Protein AF-0000000085095520 (afdb_homodimer)

pLDDT: mean 92.32, std 13.05, range [23.5, 98.94]

Nearest PDB structures (foldseek):
  4had-assembly1_C  TM=9.066E-01  e=7.879E-26  Rhizobium etli CFN 42
  4had-assembly1_D  TM=8.915E-01  e=3.032E-25  Rhizobium etli CFN 42
  2o48-assembly1_X  TM=8.388E-01  e=2.560E-22  Macaca fascicularis
  5yaq-assembly1_D  TM=7.867E-01  e=6.933E-22  Paracoccus laeviglucosivorans
  3ezy-assembly1_B  TM=7.470E-01  e=1.613E-19  Thermotoga maritima

Organism: Talaromyces marneffei (strain ATCC 18224 / CBS 334.59 / QM 7333) (NCBI:txid441960)

Secondary structure (DSSP, 8-state):
-HHHHHHHHHHHHHHHHHHSPPPPPPTTPEEEEEES--TTHIIIIIHHHHT-TTEEEEEEE-SSHHHHHHHHHHHT-SEEESSHHHHHT-TT--EEEE-S-GGGHHHHHHHHHHTT-EEEEESS-SSSHHHHHHHHHHHHHHT--EEEE-GGGGSHHHHHHHHHHHTSTT--EEEEEEEEE-SSPPPTT-GGG-GGGT-SHHHHTTHHHHHHHHHTTT-EEEEEEEEEEEEETTEEEEEEEEEEEEEEE-TTT--EEEEEEEEETT--GGGGS----GGGSSEEEEEESSEEEEEET-S-TTTS-EEEEEETTT--EEEE--SS-HHHHTT-EETTEET--TT--HHHHHHHHHHHHHTT---S----HHHHHHHHHHHHHHHHHTT-PPPPPP---TT-/-HHHHHHHHHHHHHHHHHHSPPPPPPTTPEEEEEES--TTHIIIIIHHHHT-TTEEEEEEE-SSHHHHHHHHHHHT-SEEESSHHHHHT-TT--EEEE-S-GGGHHHHHHHHHHTT-EEEEESS-SSSHHHHHHHHHHHHHHT--EEEE-GGGGSHHHHHHHHHHHTSTT--EEEEEEEEE-SSPPPTT-GGG-GGGT-SHHHHTTHHHHHHHHHTTTPEEEEEEEEEEEEETTEEEEEEEEEEEEEEE-TTT--EEEEEEEEETT--GGGGSS---GGGSSEEEEEESSEEEEEET-S-TTTS-EEEEEETTT--EEEE--SS-HHHHTT-EEBTEET--TT--HHHHHHHHHHHHHTT---S----HHHHHHHHHHHHHHHHHTT-PPPPPP---TT-

Foldseek 3Di:
DAVVLLVVLLVLLVVCLVVDDFDAADPQAAEEEEEAPDPSCSRQPLSLQRNARRYAQAEYEDCQQVSRVVVCVVSVHNYYYNDLVVRLQPPRHAEYEYDDQQQCQLVSLLSNVVSVHAYEYEPPRHLFLVSLVVSQVSCVVSVHHYAYCLLLCLFQQVVQVLCVLPVCPQAAWAEKEWEAEDVQFDDPPDSLLDLQSSHAQCRVVVVRVVSVCSNLPQWAFDDWPAKAFDADPVGRLHGQKMWTWTWTARPVPGHIYIYIYITHRHDPPCPVPDDPPLQNATKMWIDHNFWIWIWRNSSKPLVPIWIWIQGPVVRDIDIDHDQWQHDQQQQPQWSCGGGHDSNDTSSSSVVRQSSCVRVVHDGSDGDRSVNSSVSSNVVQNSCVNNVHHRRDHDDPPPPD/DAVVLLVVLLVLLVVCLVVDDFDAADPQAAEEEEEAPDPSCSRQPLSLQRNARRYAQAEYEDCQQVSRVVVCVVSVHNYYYNDLVVRLQPPRHAEYEYDDQQQCQLVSLLSNVVSVHAYEYEPPRHLFLVSLVVSQVSCVVSVHHYAYCLLLCLFQQVVQVLCVLPVCPQADWAEKEWEAEDVQFDDPPDSLLDLQSSHAQCRVVVVRVVSVCSNLPQWAFDDWPAKAFDADPVGRLHGQKIWTWTWTARPVPGHIYIYIYITHRHDPPCPVPDDPPLQNATKMWIDHNFWIWIWRNSSKPLVPIWIWIQGPVPRDIDIDHDQWQHDQQQQPQWSCGGGHDSNDTSSSSVVRQNSCVRVVHDGSDGDRSVNSSVSSNVSQNSCVNNVHHRRDHDDPPPPD

Radius of gyration: 32.12 Å; Cα contacts (8 Å, |Δi|>4): 1841; chains: 2; bounding box: 50×101×70 Å

Solvent-accessible surface area (backbone atoms only — not comparable to full-atom values): 40069 Å² total; per-residue (Å²): 43,50,65,56,50,52,52,48,48,41,51,49,51,52,50,45,57,69,74,38,81,66,53,72,65,46,93,81,31,45,23,31,30,34,38,44,80,43,87,59,41,56,51,55,45,49,50,35,32,55,63,32,37,55,38,37,63,35,31,31,12,16,84,45,44,67,60,14,40,53,50,17,62,74,70,59,31,76,35,56,23,46,29,61,64,60,51,53,66,38,82,76,47,43,35,35,38,40,55,57,57,35,26,45,33,48,60,54,50,47,51,33,41,74,62,70,23,27,36,44,30,38,64,47,58,34,33,30,30,69,52,32,48,52,47,46,50,49,25,58,75,67,70,42,54,61,35,62,48,62,29,30,67,51,24,25,40,45,37,44,52,48,49,60,65,67,61,52,82,38,49,57,71,45,33,37,43,17,35,26,38,17,49,74,41,68,60,87,88,41,66,52,68,31,48,86,34,27,28,16,14,59,43,76,38,36,56,20,56,51,54,47,52,63,71,48,60,86,42,42,84,69,43,77,78,37,32,32,43,14,49,28,90,90,42,68,74,13,30,33,20,32,44,34,34,34,32,29,28,34,75,87,81,59,50,63,25,48,32,38,33,38,22,23,35,59,37,65,76,46,61,86,69,53,69,78,55,89,83,43,41,32,28,38,37,38,35,32,61,41,26,42,35,35,36,43,23,51,67,51,46,60,81,50,54,38,35,37,39,30,33,48,52,76,68,47,69,46,77,46,75,44,54,42,17,48,79,49,32,40,84,34,79,45,99,66,35,64,15,42,45,58,83,44,42,26,32,34,40,33,50,54,35,50,54,34,46,69,72,69,42,86,57,73,64,82,76,53,56,66,57,55,26,50,51,29,41,51,51,38,50,43,29,50,63,41,74,32,69,61,36,56,74,68,79,84,75,68,84,122,42,51,65,56,50,51,53,48,48,40,50,48,51,51,51,45,56,71,73,38,82,65,53,72,65,46,94,82,31,44,24,32,31,34,38,43,81,44,86,58,41,54,52,55,45,49,52,34,32,55,64,33,35,56,37,37,64,35,31,30,10,16,83,45,41,66,61,12,41,51,50,18,62,74,70,60,30,75,35,58,24,45,29,60,64,59,50,55,66,39,83,76,46,42,35,36,38,40,54,56,58,35,26,46,33,48,60,53,50,48,53,33,40,74,61,70,24,28,36,44,29,39,63,46,57,33,34,29,30,69,52,31,49,52,46,46,49,50,24,60,75,68,72,43,53,59,35,62,49,62,30,32,67,51,24,27,41,45,37,44,52,48,48,58,66,67,62,52,81,38,51,56,72,45,33,37,43,17,35,27,39,17,49,74,40,68,61,85,87,42,64,54,68,30,50,86,33,28,27,15,15,61,44,74,38,36,58,21,56,49,53,48,52,63,72,46,59,84,43,40,84,71,43,79,78,36,34,31,43,14,50,29,90,92,42,67,75,14,31,35,20,32,42,34,34,35,33,31,29,33,75,88,81,60,50,61,25,47,32,38,32,37,22,24,36,59,37,64,77,47,58,86,70,54,68,77,55,89,82,43,42,33,27,39,38,39,36,32,59,41,28,43,35,34,36,42,24,52,67,51,46,58,82,49,54,40,36,37,41,31,33,48,52,76,68,48,70,48,78,45,75,45,54,42,16,48,79,48,32,41,84,34,78,46,98,67,35,64,15,42,46,56,83,44,42,27,32,35,40,32,50,54,37,50,55,34,45,68,72,70,42,87,56,74,63,81,77,52,56,66,57,54,26,51,52,29,42,51,50,38,49,44,29,49,63,41,74,32,68,62,36,56,76,67,80,83,73,69,82,124

InterPro domains:
  IPR000683 Gfo/Idh/MocA-like oxidoreductase, N-terminal [PF01408] (35-147)
  IPR036291 NAD(P)-binding domain superfamily [SSF51735] (30-179)
  IPR050984 Gfo/Idh/MocA domain-containing protein [PTHR22604] (21-397)
  IPR055170 GFO/IDH/MocA-like oxidoreductase domain [PF22725] (162-263)

Structure (mmCIF, N/CA/C/O backbone):
data_AF-0000000085095520-model_v1
#
loop_
_entity.id
_entity.type
_entity.pdbx_description
1 polymer 'D-xylose 1-dehydrogenase (NADP(+), D-xylono-1,5-lactone-forming)'
#
loop_
_atom_site.group_PDB
_atom_site.id
_atom_site.type_symbol
_atom_site.label_atom_id
_atom_site.label_alt_id
_atom_site.label_comp_id
_atom_site.label_asym_id
_atom_site.label_entity_id
_atom_site.label_seq_id
_atom_site.pdbx_PDB_ins_code
_atom_site.Cartn_x
_atom_site.Cartn_y
_atom_site.Cartn_z
_atom_site.occupancy
_atom_site.B_iso_or_equiv
_atom_site.auth_seq_id
_atom_site.auth_comp_id
_atom_site.auth_asym_id
_atom_site.auth_atom_id
_atom_site.pdbx_PDB_model_num
ATOM 1 N N . MET A 1 1 ? -8.375 -8.875 -16.344 1 62.88 1 MET A N 1
ATOM 2 C CA . MET A 1 1 ? -7.109 -8.844 -17.062 1 62.88 1 MET A CA 1
ATOM 3 C C . MET A 1 1 ? -6.465 -10.227 -17.078 1 62.88 1 MET A C 1
ATOM 5 O O . MET A 1 1 ? -5.867 -10.625 -18.094 1 62.88 1 MET A O 1
ATOM 9 N N . ALA A 1 2 ? -6.754 -10.961 -16.094 1 61.41 2 ALA A N 1
ATOM 10 C CA . ALA A 1 2 ? -6.152 -12.289 -16.062 1 61.41 2 ALA A CA 1
ATOM 11 C C . ALA A 1 2 ? -6.66 -13.156 -17.203 1 61.41 2 ALA A C 1
ATOM 13 O O . ALA A 1 2 ? -5.887 -13.883 -17.844 1 61.41 2 ALA A O 1
ATOM 14 N N . LEU A 1 3 ? -7.883 -13.016 -17.531 1 60.69 3 LEU A N 1
ATOM 15 C CA . LEU A 1 3 ? -8.469 -13.812 -18.594 1 60.69 3 LEU A CA 1
ATOM 16 C C . LEU A 1 3 ? -7.918 -13.383 -19.953 1 60.69 3 LEU A C 1
ATOM 18 O O . LEU A 1 3 ? -7.684 -14.219 -20.828 1 60.69 3 LEU A O 1
ATOM 22 N N . VAL A 1 4 ? -7.68 -12.07 -20.016 1 63 4 VAL A N 1
ATOM 23 C CA . VAL A 1 4 ? -7.141 -11.516 -21.266 1 63 4 VAL A CA 1
ATOM 24 C C . VAL A 1 4 ? -5.711 -12.016 -21.469 1 63 4 VAL A C 1
ATOM 26 O O . VAL A 1 4 ? -5.336 -12.398 -22.578 1 63 4 VAL A O 1
ATOM 29 N N . LEU A 1 5 ? -5.027 -12.133 -20.422 1 66.44 5 LEU A N 1
ATOM 30 C CA . LEU A 1 5 ? -3.656 -12.633 -20.484 1 66.44 5 LEU A CA 1
ATOM 31 C C . LEU A 1 5 ? -3.625 -14.086 -20.922 1 66.44 5 LEU A C 1
ATOM 33 O O . LEU A 1 5 ? -2.768 -14.477 -21.719 1 66.44 5 LEU A O 1
ATOM 37 N N . GLN A 1 6 ? -4.504 -14.797 -20.453 1 64.56 6 GLN A N 1
ATOM 38 C CA . GLN A 1 6 ? -4.574 -16.203 -20.828 1 64.56 6 GLN A CA 1
ATOM 39 C C . GLN A 1 6 ? -4.863 -16.344 -22.328 1 64.56 6 GLN A C 1
ATOM 41 O O . GLN A 1 6 ? -4.238 -17.172 -23 1 64.56 6 GLN A O 1
ATOM 46 N N . ALA A 1 7 ? -5.758 -15.531 -22.766 1 64.5 7 ALA A N 1
ATOM 47 C CA . ALA A 1 7 ? -6.094 -15.562 -24.188 1 64.5 7 ALA A CA 1
ATOM 48 C C . ALA A 1 7 ? -4.891 -15.188 -25.047 1 64.5 7 ALA A C 1
ATOM 50 O O . ALA A 1 7 ? -4.637 -15.805 -26.078 1 64.5 7 ALA A O 1
ATOM 51 N N . TYR A 1 8 ? -4.172 -14.219 -24.578 1 68.38 8 TYR A N 1
ATOM 52 C CA . TYR A 1 8 ? -3.002 -13.773 -25.312 1 68.38 8 TYR A CA 1
ATOM 53 C C . TYR A 1 8 ? -1.916 -14.844 -25.312 1 68.38 8 TYR A C 1
ATOM 55 O O . TYR A 1 8 ? -1.221 -15.031 -26.312 1 68.38 8 TYR A O 1
ATOM 63 N N . THR A 1 9 ? -1.799 -15.523 -24.219 1 71.81 9 THR A N 1
ATOM 64 C CA . THR A 1 9 ? -0.834 -16.609 -24.156 1 71.81 9 THR A CA 1
ATOM 65 C C . THR A 1 9 ? -1.188 -17.703 -25.172 1 71.81 9 THR A C 1
ATOM 67 O O . THR A 1 9 ? -0.31 -18.234 -25.844 1 71.81 9 THR A O 1
ATOM 70 N N . LEU A 1 10 ? -2.451 -17.984 -25.203 1 67 10 LEU A N 1
ATOM 71 C CA . LEU A 1 10 ? -2.918 -18.969 -26.172 1 67 10 LEU A CA 1
ATOM 72 C C . LEU A 1 10 ? -2.564 -18.562 -27.594 1 67 10 LEU A C 1
ATOM 74 O O . LEU A 1 10 ? -2.043 -19.359 -28.375 1 67 10 LEU A O 1
ATOM 78 N N . ALA A 1 11 ? -2.799 -17.266 -27.828 1 66.62 11 ALA A N 1
ATOM 79 C CA . ALA A 1 11 ? -2.52 -16.75 -29.156 1 66.62 11 ALA A CA 1
ATOM 80 C C . ALA A 1 11 ? -1.022 -16.75 -29.453 1 66.62 11 ALA A C 1
ATOM 82 O O . ALA A 1 11 ? -0.598 -17.141 -30.531 1 66.62 11 ALA A O 1
ATOM 83 N N . GLN A 1 12 ? -0.272 -16.391 -28.547 1 67.62 12 GLN A N 1
ATOM 84 C CA . GLN A 1 12 ? 1.177 -16.344 -28.719 1 67.62 12 GLN A CA 1
ATOM 85 C C . GLN A 1 12 ? 1.753 -17.734 -28.969 1 67.62 12 GLN A C 1
ATOM 87 O O . GLN A 1 12 ? 2.588 -17.906 -29.859 1 67.62 12 GLN A O 1
ATOM 92 N N . GLN A 1 13 ? 1.289 -18.641 -28.188 1 70 13 GLN A N 1
ATOM 93 C CA . GLN A 1 13 ? 1.793 -20 -28.328 1 70 13 GLN A CA 1
ATOM 94 C C . GLN A 1 13 ? 1.375 -20.609 -29.672 1 70 13 GLN A C 1
ATOM 96 O O . GLN A 1 13 ? 2.143 -21.344 -30.297 1 70 13 GLN A O 1
ATOM 101 N N . TYR A 1 14 ? 0.166 -20.25 -30.031 1 63.31 14 TYR A N 1
ATOM 102 C CA . TYR A 1 14 ? -0.296 -20.703 -31.344 1 63.31 14 TYR A CA 1
ATOM 103 C C . TYR A 1 14 ? 0.583 -20.156 -32.438 1 63.31 14 TYR A C 1
ATOM 105 O O . TYR A 1 14 ? 1.048 -20.906 -33.312 1 63.31 14 TYR A O 1
ATOM 113 N N . ILE A 1 15 ? 0.856 -18.891 -32.312 1 65.81 15 ILE A N 1
ATOM 114 C CA . ILE A 1 15 ? 1.676 -18.234 -33.344 1 65.81 15 ILE A CA 1
ATOM 115 C C . ILE A 1 15 ? 3.086 -18.828 -33.312 1 65.81 15 ILE A C 1
ATOM 117 O O . ILE A 1 15 ? 3.662 -19.109 -34.375 1 65.81 15 ILE A O 1
ATOM 121 N N . ALA A 1 16 ? 3.582 -19.062 -32.219 1 68.31 16 ALA A N 1
ATOM 122 C CA . ALA A 1 16 ? 4.918 -19.625 -32.094 1 68.31 16 ALA A CA 1
ATOM 123 C C . ALA A 1 16 ? 4.977 -21.047 -32.656 1 68.31 16 ALA A C 1
ATOM 125 O O . ALA A 1 16 ? 5.973 -21.422 -33.281 1 68.31 16 ALA A O 1
ATOM 126 N N . SER A 1 17 ? 3.949 -21.766 -32.469 1 67.38 17 SER A N 1
ATOM 127 C CA . SER A 1 17 ? 3.9 -23.141 -32.938 1 67.38 17 SER A CA 1
ATOM 128 C C . SER A 1 17 ? 3.928 -23.188 -34.469 1 67.38 17 SER A C 1
ATOM 130 O O . SER A 1 17 ? 4.434 -24.156 -35.062 1 67.38 17 SER A O 1
ATOM 132 N N . ILE A 1 18 ? 3.381 -22.172 -34.938 1 66.25 18 ILE A N 1
ATOM 133 C CA . ILE A 1 18 ? 3.348 -22.109 -36.406 1 66.25 18 ILE A CA 1
ATOM 134 C C . ILE A 1 18 ? 4.707 -21.672 -36.938 1 66.25 18 ILE A C 1
ATOM 136 O O . ILE A 1 18 ? 5.18 -22.172 -37.969 1 66.25 18 ILE A O 1
ATOM 140 N N . LEU A 1 19 ? 5.238 -20.828 -36.219 1 68.69 19 LEU A N 1
ATOM 141 C CA . LEU A 1 19 ? 6.441 -20.172 -36.688 1 68.69 19 LEU A CA 1
ATOM 142 C C . LEU A 1 19 ? 7.688 -20.984 -36.375 1 68.69 19 LEU A C 1
ATOM 144 O O . LEU A 1 19 ? 8.727 -20.844 -37.031 1 68.69 19 LEU A O 1
ATOM 148 N N . ARG A 1 20 ? 7.488 -21.844 -35.438 1 72 20 ARG A N 1
ATOM 149 C CA . ARG A 1 20 ? 8.68 -22.562 -34.969 1 72 20 ARG A CA 1
ATOM 150 C C . ARG A 1 20 ? 8.602 -24.047 -35.344 1 72 20 ARG A C 1
ATOM 152 O O . ARG A 1 20 ? 7.516 -24.625 -35.312 1 72 20 ARG A O 1
ATOM 159 N N . PRO A 1 21 ? 9.727 -24.516 -35.75 1 68.44 21 PRO A N 1
ATOM 160 C CA . PRO A 1 21 ? 9.719 -25.922 -36.156 1 68.44 21 PRO A CA 1
ATOM 161 C C . PRO A 1 21 ? 9.375 -26.859 -35 1 68.44 21 PRO A C 1
ATOM 163 O O . PRO A 1 21 ? 9.789 -26.641 -33.875 1 68.44 21 PRO A O 1
ATOM 166 N N . THR A 1 22 ? 8.492 -27.75 -35.281 1 77.88 22 THR A N 1
ATOM 167 C CA . THR A 1 22 ? 8.203 -28.844 -34.375 1 77.88 22 THR A CA 1
ATOM 168 C C . THR A 1 22 ? 9.344 -29.859 -34.344 1 77.88 22 THR A C 1
ATOM 170 O O . THR A 1 22 ? 9.727 -30.375 -35.406 1 77.88 22 THR A O 1
ATOM 173 N N . PRO A 1 23 ? 9.836 -30.062 -33.219 1 84.94 23 PRO A N 1
ATOM 174 C CA . PRO A 1 23 ? 10.953 -31 -33.188 1 84.94 23 PRO A CA 1
ATOM 175 C C . PRO A 1 23 ? 10.523 -32.438 -33.469 1 84.94 23 PRO A C 1
ATOM 177 O O . PRO A 1 23 ? 9.352 -32.781 -33.281 1 84.94 23 PRO A O 1
ATOM 180 N N . THR A 1 24 ? 11.484 -33.156 -33.906 1 87.94 24 THR A N 1
ATOM 181 C CA . THR A 1 24 ? 11.266 -34.594 -34.031 1 87.94 24 THR A CA 1
ATOM 182 C C . THR A 1 24 ? 11.203 -35.219 -32.625 1 87.94 24 THR A C 1
ATOM 184 O O . THR A 1 24 ? 12.031 -34.938 -31.766 1 87.94 24 THR A O 1
ATOM 187 N N . LYS A 1 25 ? 10.234 -36.031 -32.5 1 92.38 25 LYS A N 1
ATOM 188 C CA . LYS A 1 25 ? 10.031 -36.656 -31.188 1 92.38 25 LYS A CA 1
ATOM 189 C C . LYS A 1 25 ? 11.008 -37.781 -30.969 1 92.38 25 LYS A C 1
ATOM 191 O O . LYS A 1 25 ? 11.289 -38.562 -31.891 1 92.38 25 LYS A O 1
ATOM 196 N N . SER A 1 26 ? 11.5 -37.844 -29.812 1 91.5 26 SER A N 1
ATOM 197 C CA . SER A 1 26 ? 12.383 -38.938 -29.422 1 91.5 26 SER A CA 1
ATOM 198 C C . SER A 1 26 ? 11.625 -40.281 -29.328 1 91.5 26 SER A C 1
ATOM 200 O O . SER A 1 26 ? 10.477 -40.281 -28.875 1 91.5 26 SER A O 1
ATOM 202 N N . THR A 1 27 ? 12.266 -41.344 -29.641 1 89.88 27 THR A N 1
ATOM 203 C CA . THR A 1 27 ? 11.664 -42.656 -29.531 1 89.88 27 THR A CA 1
ATOM 204 C C . THR A 1 27 ? 11.477 -43.062 -28.062 1 89.88 27 THR A C 1
ATOM 206 O O . THR A 1 27 ? 10.648 -43.906 -27.734 1 89.88 27 THR A O 1
ATOM 209 N N . MET A 1 28 ? 12.25 -42.438 -27.219 1 91.69 28 MET A N 1
ATOM 210 C CA . MET A 1 28 ? 12.172 -42.719 -25.797 1 91.69 28 MET A CA 1
ATOM 211 C C . MET A 1 28 ? 11.391 -41.625 -25.062 1 91.69 28 MET A C 1
ATOM 213 O O . MET A 1 28 ? 11.523 -41.469 -23.844 1 91.69 28 MET A O 1
ATOM 217 N N . GLY A 1 29 ? 10.703 -40.906 -25.812 1 96.06 29 GLY A N 1
ATOM 218 C CA . GLY A 1 29 ? 9.938 -39.812 -25.219 1 96.06 29 GLY A CA 1
ATOM 219 C C . GLY A 1 29 ? 8.891 -40.281 -24.219 1 96.06 29 GLY A C 1
ATOM 220 O O . GLY A 1 29 ? 8.312 -41.375 -24.391 1 96.06 29 GLY A O 1
ATOM 221 N N . LEU A 1 30 ? 8.656 -39.531 -23.188 1 98.31 30 LEU A N 1
ATOM 222 C CA . LEU A 1 30 ? 7.605 -39.844 -22.219 1 98.31 30 LEU A CA 1
ATOM 223 C C . LEU A 1 30 ? 6.227 -39.656 -22.828 1 98.31 30 LEU A C 1
ATOM 225 O O . LEU A 1 30 ? 5.98 -38.656 -23.531 1 98.31 30 LEU A O 1
ATOM 229 N N . LYS A 1 31 ? 5.406 -40.594 -22.641 1 98.69 31 LYS A N 1
ATOM 230 C CA . LYS A 1 31 ? 4.055 -40.531 -23.188 1 98.69 31 LYS A CA 1
ATOM 231 C C . LYS A 1 31 ? 3.102 -39.844 -22.219 1 98.69 31 LYS A C 1
ATOM 233 O O . LYS A 1 31 ? 2.945 -40.281 -21.078 1 98.69 31 LYS A O 1
ATOM 238 N N . LEU A 1 32 ? 2.443 -38.812 -22.734 1 98.75 32 LEU A N 1
ATOM 239 C CA . LEU A 1 32 ? 1.601 -37.938 -21.922 1 98.75 32 LEU A CA 1
ATOM 240 C C . LEU A 1 32 ? 0.128 -38.281 -22.094 1 98.75 32 LEU A C 1
ATOM 242 O O . LEU A 1 32 ? -0.355 -38.438 -23.219 1 98.75 32 LEU A O 1
ATOM 246 N N . GLY A 1 33 ? -0.518 -38.5 -20.969 1 98.88 33 GLY A N 1
ATOM 247 C CA . GLY A 1 33 ? -1.971 -38.5 -20.906 1 98.88 33 GLY A CA 1
ATOM 248 C C . GLY A 1 33 ? -2.545 -37.219 -20.297 1 98.88 33 GLY A C 1
ATOM 249 O O . GLY A 1 33 ? -2.008 -36.719 -19.328 1 98.88 33 GLY A O 1
ATOM 250 N N . VAL A 1 34 ? -3.646 -36.688 -20.891 1 98.81 34 VAL A N 1
ATOM 251 C CA . VAL A 1 34 ? -4.293 -35.469 -20.391 1 98.81 34 VAL A CA 1
ATOM 252 C C . VAL A 1 34 ? -5.703 -35.812 -19.906 1 98.81 34 VAL A C 1
ATOM 254 O O . VAL A 1 34 ? -6.504 -36.375 -20.641 1 98.81 34 VAL A O 1
ATOM 257 N N . ILE A 1 35 ? -5.895 -35.438 -18.625 1 98.12 35 ILE A N 1
ATOM 258 C CA . ILE A 1 35 ? -7.227 -35.625 -18.062 1 98.12 35 ILE A CA 1
ATOM 259 C C . ILE A 1 35 ? -8.039 -34.344 -18.203 1 98.12 35 ILE A C 1
ATOM 261 O O . ILE A 1 35 ? -7.688 -33.312 -17.625 1 98.12 35 ILE A O 1
ATOM 265 N N . SER A 1 36 ? -9.18 -34.438 -18.953 1 95.69 36 SER A N 1
ATOM 266 C CA . SER A 1 36 ? -10.156 -33.375 -19.25 1 95.69 36 SER A CA 1
ATOM 267 C C . SER A 1 36 ? -9.82 -32.656 -20.547 1 95.69 36 SER A C 1
ATOM 269 O O . SER A 1 36 ? -8.703 -32.781 -21.062 1 95.69 36 SER A O 1
ATOM 271 N N . THR A 1 37 ? -10.75 -32.031 -21.172 1 94.38 37 THR A N 1
ATOM 272 C CA . THR A 1 37 ? -10.586 -31.219 -22.375 1 94.38 37 THR A CA 1
ATOM 273 C C . THR A 1 37 ? -10.766 -2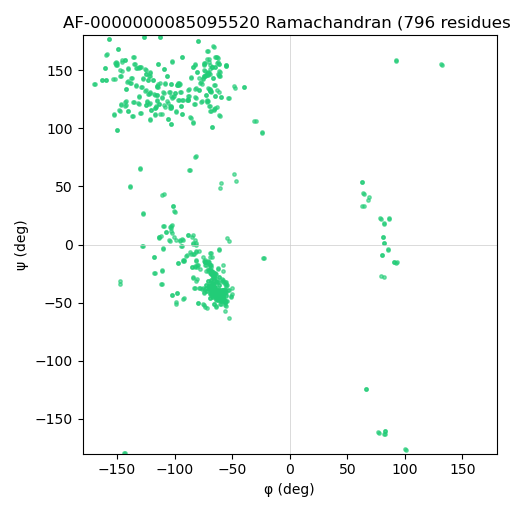9.734 -22.047 1 94.38 37 THR A C 1
ATOM 275 O O . THR A 1 37 ? -11.453 -29.016 -22.781 1 94.38 37 THR A O 1
ATOM 278 N N . ALA A 1 38 ? -10.164 -29.391 -20.953 1 91.5 38 ALA A N 1
ATOM 279 C CA . ALA A 1 38 ? -10.297 -28.031 -20.469 1 91.5 38 ALA A CA 1
ATOM 280 C C . ALA A 1 38 ? -9.695 -27.031 -21.453 1 91.5 38 ALA A C 1
ATOM 282 O O . ALA A 1 38 ? -8.758 -27.359 -22.188 1 91.5 38 ALA A O 1
ATOM 283 N N . HIS A 1 39 ? -10.133 -25.812 -21.406 1 86.81 39 HIS A N 1
ATOM 284 C CA . HIS A 1 39 ? -9.742 -24.75 -22.328 1 86.81 39 HIS A CA 1
ATOM 285 C C . HIS A 1 39 ? -8.281 -24.359 -22.141 1 86.81 39 HIS A C 1
ATOM 287 O O . HIS A 1 39 ? -7.66 -23.797 -23.047 1 86.81 39 HIS A O 1
ATOM 293 N N . ILE A 1 40 ? -7.719 -24.625 -21 1 90.5 40 ILE A N 1
ATOM 294 C CA . ILE A 1 40 ? -6.359 -24.203 -20.688 1 90.5 40 ILE A CA 1
ATOM 295 C C . ILE A 1 40 ? -5.355 -25.156 -21.344 1 90.5 40 ILE A C 1
ATOM 297 O O . ILE A 1 40 ? -4.172 -24.828 -21.453 1 90.5 40 ILE A O 1
ATOM 301 N N . ASN A 1 41 ? -5.758 -26.344 -21.75 1 94.56 41 ASN A N 1
ATOM 302 C CA . ASN A 1 41 ? -4.879 -27.438 -22.141 1 94.56 41 ASN A CA 1
ATOM 303 C C . ASN A 1 41 ? -3.961 -27.031 -23.297 1 94.56 41 ASN A C 1
ATOM 305 O O . ASN A 1 41 ? -2.764 -27.328 -23.281 1 94.56 41 ASN A O 1
ATOM 309 N N . PRO A 1 42 ? -4.512 -26.328 -24.328 1 91.38 42 PRO A N 1
ATOM 310 C CA . PRO A 1 42 ? -3.633 -25.969 -25.453 1 91.38 42 PRO A CA 1
ATOM 311 C C . PRO A 1 42 ? -2.416 -25.156 -25 1 91.38 42 PRO A C 1
ATOM 313 O O . PRO A 1 42 ? -1.29 -25.453 -25.406 1 91.38 42 PRO A O 1
ATOM 316 N N . ALA A 1 43 ? -2.637 -24.266 -24.094 1 89.94 43 ALA A N 1
ATOM 317 C CA . ALA A 1 43 ? -1.548 -23.406 -23.641 1 89.94 43 ALA A CA 1
ATOM 318 C C . ALA A 1 43 ? -0.711 -24.109 -22.562 1 89.94 43 ALA A C 1
ATOM 320 O O . ALA A 1 43 ? 0.515 -23.969 -22.547 1 89.94 43 ALA A O 1
ATOM 321 N N . ALA A 1 44 ? -1.334 -24.828 -21.75 1 94.81 44 ALA A N 1
ATOM 322 C CA . ALA A 1 44 ? -0.7 -25.281 -20.516 1 94.81 44 ALA A CA 1
ATOM 323 C C . ALA A 1 44 ? 0.128 -26.547 -20.75 1 94.81 44 ALA A C 1
ATOM 325 O O . ALA A 1 44 ? 1.13 -26.781 -20.078 1 94.81 44 ALA A O 1
ATOM 326 N N . ILE A 1 45 ? -0.303 -27.359 -21.797 1 97.12 45 ILE A N 1
ATOM 327 C CA . ILE A 1 45 ? 0.403 -28.641 -21.844 1 97.12 45 ILE A CA 1
ATOM 328 C C . ILE A 1 45 ? 0.534 -29.094 -23.297 1 97.12 45 ILE A C 1
ATOM 330 O O . ILE A 1 45 ? 1.547 -29.688 -23.688 1 97.12 45 ILE A O 1
ATOM 334 N N . ILE A 1 46 ? -0.424 -28.812 -24.172 1 95.5 46 ILE A N 1
ATOM 335 C CA . ILE A 1 46 ? -0.416 -29.359 -25.531 1 95.5 46 ILE A CA 1
ATOM 336 C C . ILE A 1 46 ? 0.674 -28.688 -26.359 1 95.5 46 ILE A C 1
ATOM 338 O O . ILE A 1 46 ? 1.574 -29.359 -26.875 1 95.5 46 ILE A O 1
ATOM 342 N N . ARG A 1 47 ? 0.637 -27.375 -26.406 1 92.19 47 ARG A N 1
ATOM 343 C CA . ARG A 1 47 ? 1.635 -26.656 -27.188 1 92.19 47 ARG A CA 1
ATOM 344 C C . ARG A 1 47 ? 3.033 -26.844 -26.609 1 92.19 47 ARG A C 1
ATOM 346 O O . ARG A 1 47 ? 3.988 -27.078 -27.359 1 92.19 47 ARG A O 1
ATOM 353 N N . PRO A 1 48 ? 3.188 -26.781 -25.328 1 95.19 48 PRO A N 1
ATOM 354 C CA . PRO A 1 48 ? 4.5 -27.094 -24.75 1 95.19 48 PRO A CA 1
ATOM 355 C C . PRO A 1 48 ? 5 -28.484 -25.141 1 95.19 48 PRO A C 1
ATOM 357 O O . PRO A 1 48 ? 6.184 -28.656 -25.438 1 95.19 48 PRO A O 1
ATOM 360 N N . THR A 1 49 ? 4.156 -29.438 -25.141 1 96.25 49 THR A N 1
ATOM 361 C CA . THR A 1 49 ? 4.527 -30.797 -25.516 1 96.25 49 THR A CA 1
ATOM 362 C C . THR A 1 49 ? 4.926 -30.875 -26.984 1 96.25 49 THR A C 1
ATOM 364 O O . THR A 1 49 ? 5.906 -31.531 -27.328 1 96.25 49 THR A O 1
ATOM 367 N N . GLU A 1 50 ? 4.16 -30.156 -27.797 1 93.81 50 GLU A N 1
ATOM 368 C CA . GLU A 1 50 ? 4.453 -30.141 -29.234 1 93.81 50 GLU A CA 1
ATOM 369 C C . GLU A 1 50 ? 5.871 -29.656 -29.5 1 93.81 50 GLU A C 1
ATOM 371 O O . GLU A 1 50 ? 6.535 -30.125 -30.422 1 93.81 50 GLU A O 1
ATOM 376 N N . THR A 1 51 ? 6.34 -28.781 -28.656 1 92.25 51 THR A N 1
ATOM 377 C CA . THR A 1 51 ? 7.645 -28.172 -28.875 1 92.25 51 THR A CA 1
ATOM 378 C C . THR A 1 51 ? 8.719 -28.859 -28.031 1 92.25 51 THR A C 1
ATOM 380 O O . THR A 1 51 ? 9.867 -28.406 -28 1 92.25 51 THR A O 1
ATOM 383 N N . HIS A 1 52 ? 8.391 -29.875 -27.344 1 95.19 52 HIS A N 1
ATOM 384 C CA . HIS A 1 52 ? 9.32 -30.641 -26.531 1 95.19 52 HIS A CA 1
ATOM 385 C C . HIS A 1 52 ? 9.656 -31.969 -27.188 1 95.19 52 HIS A C 1
ATOM 387 O O . HIS A 1 52 ? 8.773 -32.812 -27.422 1 95.19 52 HIS A O 1
ATOM 393 N N . PRO A 1 53 ? 10.867 -32.25 -27.453 1 95.56 53 PRO A N 1
ATOM 394 C CA . PRO A 1 53 ? 11.203 -33.469 -28.203 1 95.56 53 PRO A CA 1
ATOM 395 C C . PRO A 1 53 ? 11.023 -34.719 -27.391 1 95.56 53 PRO A C 1
ATOM 397 O O . PRO A 1 53 ? 10.875 -35.812 -27.953 1 95.56 53 PRO A O 1
ATOM 400 N N . ASP A 1 54 ? 10.953 -34.531 -26.062 1 96.69 54 ASP A N 1
ATOM 401 C CA . ASP A 1 54 ? 11.023 -35.75 -25.234 1 96.69 54 ASP A CA 1
ATOM 402 C C . ASP A 1 54 ? 9.672 -36.031 -24.578 1 96.69 54 ASP A C 1
ATOM 404 O O . ASP A 1 54 ? 9.594 -36.781 -23.594 1 96.69 54 ASP A O 1
ATOM 408 N N . VAL A 1 55 ? 8.641 -35.469 -25 1 98.06 55 VAL A N 1
ATOM 409 C CA . VAL A 1 55 ? 7.289 -35.75 -24.516 1 98.06 55 VAL A CA 1
ATOM 410 C C . VAL A 1 55 ? 6.352 -35.906 -25.719 1 98.06 55 VAL A C 1
ATOM 412 O O . VAL A 1 55 ? 6.402 -35.156 -26.672 1 98.06 55 VAL A O 1
ATOM 415 N N . ILE A 1 56 ? 5.512 -36.875 -25.656 1 97.62 56 ILE A N 1
ATOM 416 C CA . ILE A 1 56 ? 4.645 -37.25 -26.781 1 97.62 56 ILE A CA 1
ATOM 417 C C . ILE A 1 56 ? 3.184 -37.156 -26.344 1 97.62 56 ILE A C 1
ATOM 419 O O . ILE A 1 56 ? 2.807 -37.656 -25.281 1 97.62 56 ILE A O 1
ATOM 423 N N . LEU A 1 57 ? 2.379 -36.469 -27.156 1 97.75 57 LEU A N 1
ATOM 424 C CA . LEU A 1 57 ? 0.936 -36.469 -26.953 1 97.75 57 LEU A CA 1
ATOM 425 C C . LEU A 1 57 ? 0.35 -37.844 -27.234 1 97.75 57 LEU A C 1
ATOM 427 O O . LEU A 1 57 ? 0.079 -38.188 -28.391 1 97.75 57 LEU A O 1
ATOM 431 N N . HIS A 1 58 ? 0.098 -38.531 -26.172 1 98.31 58 HIS A N 1
ATOM 432 C CA . HIS A 1 58 ? -0.274 -39.938 -26.359 1 98.31 58 HIS A CA 1
ATOM 433 C C . HIS A 1 58 ? -1.787 -40.125 -26.297 1 98.31 58 HIS A C 1
ATOM 435 O O . HIS A 1 58 ? -2.381 -40.719 -27.188 1 98.31 58 HIS A O 1
ATOM 441 N N . ALA A 1 59 ? -2.406 -39.562 -25.234 1 98.69 59 ALA A N 1
ATOM 442 C CA . ALA A 1 59 ? -3.842 -39.781 -25.094 1 98.69 59 ALA A CA 1
ATOM 443 C C . ALA A 1 59 ? -4.508 -38.625 -24.344 1 98.69 59 ALA A C 1
ATOM 445 O O . ALA A 1 59 ? -3.859 -37.938 -23.562 1 98.69 59 ALA A O 1
ATOM 446 N N . ILE A 1 60 ? -5.793 -38.469 -24.578 1 98.69 60 ILE A N 1
ATOM 447 C CA . ILE A 1 60 ? -6.617 -37.5 -23.875 1 98.69 60 ILE A CA 1
ATOM 448 C C . ILE A 1 60 ? -7.961 -38.125 -23.516 1 98.69 60 ILE A C 1
ATOM 450 O O . ILE A 1 60 ? -8.484 -38.938 -24.266 1 98.69 60 ILE A O 1
ATOM 454 N N . ALA A 1 61 ? -8.43 -37.75 -22.359 1 98.5 61 ALA A N 1
ATOM 455 C CA . ALA A 1 61 ? -9.711 -38.312 -21.922 1 98.5 61 ALA A CA 1
ATOM 456 C C . ALA A 1 61 ? -10.695 -37.188 -21.578 1 98.5 61 ALA A C 1
ATOM 458 O O . ALA A 1 61 ? -10.297 -36.125 -21.125 1 98.5 61 ALA A O 1
ATOM 459 N N . SER A 1 62 ? -11.938 -37.438 -21.828 1 96.5 62 SER A N 1
ATOM 460 C CA . SER A 1 62 ? -13.086 -36.656 -21.391 1 96.5 62 SER A CA 1
ATOM 461 C C . SER A 1 62 ? -14.203 -37.562 -20.875 1 96.5 62 SER A C 1
ATOM 463 O O . SER A 1 62 ? -14.172 -38.781 -21.078 1 96.5 62 SER A O 1
ATOM 465 N N . ARG A 1 63 ? -15.055 -36.875 -20.125 1 91.06 63 ARG A N 1
ATOM 466 C CA . ARG A 1 63 ? -16.219 -37.656 -19.703 1 91.06 63 ARG A CA 1
ATOM 467 C C . ARG A 1 63 ? -17.094 -38.031 -20.891 1 91.06 63 ARG A C 1
ATOM 469 O O . ARG A 1 63 ? -17.844 -39 -20.828 1 91.06 63 ARG A O 1
ATOM 476 N N . ASP A 1 64 ? -16.953 -37.219 -21.953 1 93.25 64 ASP A N 1
ATOM 477 C CA . ASP A 1 64 ? -17.625 -37.5 -23.219 1 93.25 64 ASP A CA 1
ATOM 478 C C . ASP A 1 64 ? -16.641 -37.938 -24.297 1 93.25 64 ASP A C 1
ATOM 480 O O . ASP A 1 64 ? -15.758 -37.156 -24.688 1 93.25 64 ASP A O 1
ATOM 484 N N . LEU A 1 65 ? -16.828 -39.156 -24.828 1 96.06 65 LEU A N 1
ATOM 485 C CA . LEU A 1 65 ? -15.875 -39.75 -25.781 1 96.06 65 LEU A CA 1
ATOM 486 C C . LEU A 1 65 ? -15.766 -38.875 -27.031 1 96.06 65 LEU A C 1
ATOM 488 O O . LEU A 1 65 ? -14.672 -38.719 -27.578 1 96.06 65 LEU A O 1
ATOM 492 N N . GLU A 1 66 ? -16.875 -38.406 -27.438 1 96.44 66 GLU A N 1
ATOM 493 C CA . GLU A 1 66 ? -16.844 -37.594 -28.656 1 96.44 66 GLU A CA 1
ATOM 494 C C . GLU A 1 66 ? -16.016 -36.344 -28.484 1 96.44 66 GLU A C 1
ATOM 496 O O . GLU A 1 66 ? -15.289 -35.938 -29.406 1 96.44 66 GLU A O 1
ATOM 501 N N . SER A 1 67 ? -16.141 -35.719 -27.344 1 95 67 SER A N 1
ATOM 502 C CA . SER A 1 67 ? -15.32 -34.562 -27.047 1 95 67 SER A CA 1
ATOM 503 C C . SER A 1 67 ? -13.836 -34.906 -27.031 1 95 67 SER A C 1
ATOM 505 O O . SER A 1 67 ? -13.008 -34.156 -27.547 1 95 67 SER A O 1
ATOM 507 N N . ALA A 1 68 ? -13.523 -36.062 -26.438 1 97.19 68 ALA A N 1
ATOM 508 C CA . ALA A 1 68 ? -12.141 -36.531 -26.406 1 97.19 68 ALA A CA 1
ATOM 509 C C . ALA A 1 68 ? -11.602 -36.781 -27.812 1 97.19 68 ALA A C 1
ATOM 511 O O . ALA A 1 68 ? -10.477 -36.375 -28.125 1 97.19 68 ALA A O 1
ATOM 512 N N . LYS A 1 69 ? -12.414 -37.375 -28.609 1 97.56 69 LYS A N 1
ATOM 513 C CA . LYS A 1 69 ? -12.008 -37.688 -29.984 1 97.56 69 LYS A CA 1
ATOM 514 C C . LYS A 1 69 ? -11.773 -36.438 -30.797 1 97.56 69 LYS A C 1
ATOM 516 O O . LYS A 1 69 ? -10.82 -36.344 -31.578 1 97.56 69 LYS A O 1
ATOM 521 N N . GLN A 1 70 ? -12.664 -35.562 -30.656 1 97.06 70 GLN A N 1
ATOM 522 C CA . GLN A 1 70 ? -12.523 -34.281 -31.375 1 97.06 70 GLN A CA 1
ATOM 523 C C . GLN A 1 70 ? -11.219 -33.594 -31 1 97.06 70 GLN A C 1
ATOM 525 O O . GLN A 1 70 ? -10.5 -33.094 -31.875 1 97.06 70 GLN A O 1
ATOM 530 N N . THR A 1 71 ? -10.969 -33.531 -29.688 1 96.5 71 THR A N 1
ATOM 531 C CA . THR A 1 71 ? -9.742 -32.875 -29.219 1 96.5 71 THR A CA 1
ATOM 532 C C . THR A 1 71 ? -8.516 -33.656 -29.672 1 96.5 71 THR A C 1
ATOM 534 O O . THR A 1 71 ? -7.504 -33.062 -30.062 1 96.5 71 THR A O 1
ATOM 537 N N . ALA A 1 72 ? -8.578 -34.938 -29.625 1 97.19 72 ALA A N 1
ATOM 538 C CA . ALA A 1 72 ? -7.473 -35.781 -30.047 1 97.19 72 ALA A CA 1
ATOM 539 C C . ALA A 1 72 ? -7.133 -35.562 -31.516 1 97.19 72 ALA A C 1
ATOM 541 O O . ALA A 1 72 ? -5.961 -35.5 -31.891 1 97.19 72 ALA A O 1
ATOM 542 N N . ARG A 1 73 ? -8.188 -35.469 -32.312 1 96.69 73 ARG A N 1
ATOM 543 C CA . ARG A 1 73 ? -7.977 -35.219 -33.719 1 96.69 73 ARG A CA 1
ATOM 544 C C . ARG A 1 73 ? -7.371 -33.812 -33.969 1 96.69 73 ARG A C 1
ATOM 546 O O . ARG A 1 73 ? -6.43 -33.688 -34.75 1 96.69 73 ARG A O 1
ATOM 553 N N . LYS A 1 74 ? -7.902 -32.906 -33.281 1 94.56 74 LYS A N 1
ATOM 554 C CA . LYS A 1 74 ? -7.484 -31.516 -33.438 1 94.56 74 LYS A CA 1
ATOM 555 C C . LYS A 1 74 ? -6.012 -31.344 -33.094 1 94.56 74 LYS A C 1
ATOM 557 O O . LYS A 1 74 ? -5.293 -30.594 -33.75 1 94.56 74 LYS A O 1
ATOM 562 N N . TYR A 1 75 ? -5.555 -32.031 -32 1 94.94 75 TYR A N 1
ATOM 563 C CA . TYR A 1 75 ? -4.215 -31.781 -31.5 1 94.94 75 TYR A CA 1
ATOM 564 C C . TYR A 1 75 ? -3.305 -33 -31.719 1 94.94 75 TYR A C 1
ATOM 566 O O . TYR A 1 75 ? -2.201 -33.062 -31.172 1 94.94 75 TYR A O 1
ATOM 574 N N . HIS A 1 76 ? -3.789 -34 -32.438 1 94.81 76 HIS A N 1
ATOM 575 C CA . HIS A 1 76 ? -3.004 -35.125 -32.906 1 94.81 76 HIS A CA 1
ATOM 576 C C . HIS A 1 76 ? -2.549 -36.031 -31.766 1 94.81 76 HIS A C 1
ATOM 578 O O . HIS A 1 76 ? -1.376 -36.406 -31.688 1 94.81 76 HIS A O 1
ATOM 584 N N . PHE A 1 77 ? -3.438 -36.219 -30.797 1 97.56 77 PHE A N 1
ATOM 585 C CA . PHE A 1 77 ? -3.219 -37.312 -29.828 1 97.56 77 PHE A CA 1
ATOM 586 C C . PHE A 1 77 ? -3.344 -38.656 -30.5 1 97.56 77 PHE A C 1
ATOM 588 O O . PHE A 1 77 ? -4.113 -38.844 -31.438 1 97.56 77 PHE A O 1
ATOM 595 N N . LYS A 1 78 ? -2.67 -39.656 -29.984 1 97.19 78 LYS A N 1
ATOM 596 C CA . LYS A 1 78 ? -2.725 -41 -30.547 1 97.19 78 LYS A CA 1
ATOM 597 C C . LYS A 1 78 ? -4.023 -41.688 -30.172 1 97.19 78 LYS A C 1
ATOM 599 O O . LYS A 1 78 ? -4.57 -42.469 -30.953 1 97.19 78 LYS A O 1
ATOM 604 N N . LYS A 1 79 ? -4.445 -41.438 -28.922 1 98.25 79 LYS A N 1
ATOM 605 C CA . LYS A 1 79 ? -5.629 -42.094 -28.406 1 98.25 79 LYS A CA 1
ATOM 606 C C . LYS A 1 79 ? -6.574 -41.125 -27.719 1 98.25 79 LYS A C 1
ATOM 608 O O . LYS A 1 79 ? -6.152 -40.062 -27.281 1 98.25 79 LYS A O 1
ATOM 613 N N . ALA A 1 80 ? -7.875 -41.5 -27.75 1 98.5 80 ALA A N 1
ATOM 614 C CA . ALA A 1 80 ? -8.922 -40.781 -27.016 1 98.5 80 ALA A CA 1
ATOM 615 C C . ALA A 1 80 ? -9.742 -41.75 -26.156 1 98.5 80 ALA A C 1
ATOM 617 O O . ALA A 1 80 ? -10.055 -42.875 -26.578 1 98.5 80 ALA A O 1
ATOM 618 N N . TYR A 1 81 ? -9.969 -41.312 -24.953 1 98.38 81 TYR A N 1
ATOM 619 C CA . TYR A 1 81 ? -10.734 -42.156 -24.031 1 98.38 81 TYR A CA 1
ATOM 620 C C . TYR A 1 81 ? -11.992 -41.438 -23.547 1 98.38 81 TYR A C 1
ATOM 622 O O . TYR A 1 81 ? -11.969 -40.219 -23.312 1 98.38 81 TYR A O 1
ATOM 630 N N . GLY A 1 82 ? -13.062 -42.188 -23.297 1 96.81 82 GLY A N 1
ATOM 631 C CA . GLY A 1 82 ? -14.32 -41.625 -22.812 1 96.81 82 GLY A CA 1
ATOM 632 C C . GLY A 1 82 ? -14.43 -41.656 -21.297 1 96.81 82 GLY A C 1
ATOM 633 O O . GLY A 1 82 ? -15.492 -41.375 -20.75 1 96.81 82 GLY A O 1
ATOM 634 N N . SER A 1 83 ? -13.406 -42.062 -20.703 1 96.69 83 SER A N 1
ATOM 635 C CA . SER A 1 83 ? -13.328 -42.031 -19.234 1 96.69 83 SER A CA 1
ATOM 636 C C . SER A 1 83 ? -11.906 -41.75 -18.766 1 96.69 83 SER A C 1
ATOM 638 O O . SER A 1 83 ? -10.945 -42.219 -19.391 1 96.69 83 SER A O 1
ATOM 640 N N . TYR A 1 84 ? -11.812 -41.094 -17.625 1 98.06 84 TYR A N 1
ATOM 641 C CA . TYR A 1 84 ? -10.508 -40.781 -17.047 1 98.06 84 TYR A CA 1
ATOM 642 C C . TYR A 1 84 ? -9.812 -42.062 -16.594 1 98.06 84 TYR A C 1
ATOM 644 O O . TYR A 1 84 ? -8.602 -42.219 -16.75 1 98.06 84 TYR A O 1
ATOM 652 N N . GLN A 1 85 ? -10.625 -43.031 -16.125 1 97.88 85 GLN A N 1
ATOM 653 C CA . GLN A 1 85 ? -10.055 -44.281 -15.648 1 97.88 85 GLN A CA 1
ATOM 654 C C . GLN A 1 85 ? -9.438 -45.094 -16.797 1 97.88 85 GLN A C 1
ATOM 656 O O . GLN A 1 85 ? -8.367 -45.656 -16.656 1 97.88 85 GLN A O 1
ATOM 661 N N . ASP A 1 86 ? -10.148 -45.062 -17.953 1 97.94 86 ASP A N 1
ATOM 662 C CA . ASP A 1 86 ? -9.602 -45.75 -19.125 1 97.94 86 ASP A CA 1
ATOM 663 C C . ASP A 1 86 ? -8.234 -45.219 -19.5 1 97.94 86 ASP A C 1
ATOM 665 O O . ASP A 1 86 ? -7.348 -45.969 -19.906 1 97.94 86 ASP A O 1
ATOM 669 N N . LEU A 1 87 ? -8.094 -43.938 -19.406 1 98.5 87 LEU A N 1
ATOM 670 C CA . LEU A 1 87 ? -6.809 -43.312 -19.688 1 98.5 87 LEU A CA 1
ATOM 671 C C . LEU A 1 87 ? -5.746 -43.781 -18.703 1 98.5 87 LEU A C 1
ATOM 673 O O . LEU A 1 87 ? -4.621 -44.094 -19.094 1 98.5 87 LEU A O 1
ATOM 677 N N . LEU A 1 88 ? -6.082 -43.875 -17.406 1 98.56 88 LEU A N 1
ATOM 678 C CA . LEU A 1 88 ? -5.141 -44.281 -16.375 1 98.56 88 LEU A CA 1
ATOM 679 C C . LEU A 1 88 ? -4.746 -45.75 -16.516 1 98.56 88 LEU A C 1
ATOM 681 O O . LEU A 1 88 ? -3.656 -46.156 -16.109 1 98.56 88 LEU A O 1
ATOM 685 N N . ASP A 1 89 ? -5.605 -46.531 -17.141 1 98.19 89 ASP A N 1
ATOM 686 C CA . ASP A 1 89 ? -5.367 -47.969 -17.312 1 98.19 89 ASP A CA 1
ATOM 687 C C . ASP A 1 89 ? -4.441 -48.25 -18.484 1 98.19 89 ASP A C 1
ATOM 689 O O . ASP A 1 89 ? -3.965 -49.375 -18.672 1 98.19 89 ASP A O 1
ATOM 693 N N . ASP A 1 90 ? -4.25 -47.25 -19.297 1 98.38 90 ASP A N 1
ATOM 694 C CA . ASP A 1 90 ? -3.32 -47.406 -20.422 1 98.38 90 ASP A CA 1
ATOM 695 C C . ASP A 1 90 ? -1.881 -47.5 -19.922 1 98.38 90 ASP A C 1
ATOM 697 O O . ASP A 1 90 ? -1.297 -46.531 -19.469 1 98.38 90 ASP A O 1
ATOM 701 N N . SER A 1 91 ? -1.258 -48.625 -20.125 1 97.81 91 SER A N 1
ATOM 702 C CA . SER A 1 91 ? 0.061 -48.938 -19.578 1 97.81 91 SER A CA 1
ATOM 703 C C . SER A 1 91 ? 1.154 -48.156 -20.328 1 97.81 91 SER A C 1
ATOM 705 O O . SER A 1 91 ? 2.285 -48.062 -19.844 1 97.81 91 SER A O 1
ATOM 707 N N . ASP A 1 92 ? 0.818 -47.594 -21.438 1 97.56 92 ASP A N 1
ATOM 708 C CA . ASP A 1 92 ? 1.817 -46.875 -22.234 1 97.56 92 ASP A CA 1
ATOM 709 C C . ASP A 1 92 ? 2.094 -45.5 -21.656 1 97.56 92 ASP A C 1
ATOM 711 O O . ASP A 1 92 ? 3.143 -44.906 -21.906 1 97.56 92 ASP A O 1
ATOM 715 N N . ILE A 1 93 ? 1.22 -44.969 -20.875 1 98.62 93 ILE A N 1
ATOM 716 C CA . ILE A 1 93 ? 1.293 -43.594 -20.422 1 98.62 93 ILE A CA 1
ATOM 717 C C . ILE A 1 93 ? 2.258 -43.5 -19.234 1 98.62 93 ILE A C 1
ATOM 719 O O . ILE A 1 93 ? 2.176 -44.281 -18.297 1 98.62 93 ILE A O 1
ATOM 723 N N . ASP A 1 94 ? 3.154 -42.469 -19.281 1 98.62 94 ASP A N 1
ATOM 724 C CA . ASP A 1 94 ? 4.148 -42.25 -18.234 1 98.62 94 ASP A CA 1
ATOM 725 C C . ASP A 1 94 ? 3.719 -41.125 -17.312 1 98.62 94 ASP A C 1
ATOM 727 O O . ASP A 1 94 ? 3.938 -41.188 -16.094 1 98.62 94 ASP A O 1
ATOM 731 N N . ILE A 1 95 ? 3.219 -40.062 -17.891 1 98.75 95 ILE A N 1
ATOM 732 C CA . ILE A 1 95 ? 2.92 -38.844 -17.141 1 98.75 95 ILE A CA 1
ATOM 733 C C . ILE A 1 95 ? 1.479 -38.406 -17.406 1 98.75 95 ILE A C 1
ATOM 735 O O . ILE A 1 95 ? 0.962 -38.625 -18.5 1 98.75 95 ILE A O 1
ATOM 739 N N . ILE A 1 96 ? 0.847 -37.906 -16.391 1 98.88 96 ILE A N 1
ATOM 740 C CA . ILE A 1 96 ? -0.531 -37.438 -16.469 1 98.88 96 ILE A CA 1
ATOM 741 C C . ILE A 1 96 ? -0.584 -35.938 -16.172 1 98.88 96 ILE A C 1
ATOM 743 O O . ILE A 1 96 ? -0.006 -35.469 -15.195 1 98.88 96 ILE A O 1
ATOM 747 N N . TYR A 1 97 ? -1.21 -35.156 -17.031 1 98.81 97 TYR A N 1
ATOM 748 C CA . TYR A 1 97 ? -1.586 -33.75 -16.75 1 98.81 97 TYR A CA 1
ATOM 749 C C . TYR A 1 97 ? -3.055 -33.656 -16.359 1 98.81 97 TYR A C 1
ATOM 751 O O . TYR A 1 97 ? -3.924 -34.219 -17.047 1 98.81 97 TYR A O 1
ATOM 759 N N . ILE A 1 98 ? -3.32 -33 -15.289 1 98.75 98 ILE A N 1
ATOM 760 C CA . ILE A 1 98 ? -4.68 -32.906 -14.773 1 98.75 98 ILE A CA 1
ATOM 761 C C . ILE A 1 98 ? -5.152 -31.453 -14.797 1 98.75 98 ILE A C 1
ATOM 763 O O . ILE A 1 98 ? -4.598 -30.594 -14.094 1 98.75 98 ILE A O 1
ATOM 767 N N . SER A 1 99 ? -6.234 -31.156 -15.555 1 97.75 99 SER A N 1
ATOM 768 C CA . SER A 1 99 ? -6.816 -29.828 -15.672 1 97.75 99 SER A CA 1
ATOM 769 C C . SER A 1 99 ? -8.312 -29.859 -15.375 1 97.75 99 SER A C 1
ATOM 771 O O . SER A 1 99 ? -9.078 -29.078 -15.953 1 97.75 99 SER A O 1
ATOM 773 N N . THR A 1 100 ? -8.75 -30.828 -14.57 1 96.94 100 THR A N 1
ATOM 774 C CA . THR A 1 100 ? -10.133 -30.891 -14.109 1 96.94 100 THR A CA 1
ATOM 775 C C . THR A 1 100 ? -10.445 -29.719 -13.18 1 96.94 100 THR A C 1
ATOM 777 O O . THR A 1 100 ? -9.555 -28.969 -12.797 1 96.94 100 THR A O 1
ATOM 780 N N . PRO A 1 101 ? -11.727 -29.562 -12.852 1 96.25 101 PRO A N 1
ATOM 781 C CA . PRO A 1 101 ? -12.016 -28.594 -11.789 1 96.25 101 PRO A CA 1
ATOM 782 C C . PRO A 1 101 ? -11.25 -28.891 -10.5 1 96.25 101 PRO A C 1
ATOM 784 O O . PRO A 1 101 ? -10.945 -30.047 -10.211 1 96.25 101 PRO A O 1
ATOM 787 N N . ASN A 1 102 ? -11.023 -27.906 -9.719 1 97.69 102 ASN A N 1
ATOM 788 C CA . ASN A 1 102 ? -10.164 -27.984 -8.547 1 97.69 102 ASN A CA 1
ATOM 789 C C . ASN A 1 102 ? -10.57 -29.141 -7.625 1 97.69 102 ASN A C 1
ATOM 791 O O . ASN A 1 102 ? -9.719 -29.859 -7.102 1 97.69 102 ASN A O 1
ATOM 795 N N . GLY A 1 103 ? -11.844 -29.297 -7.523 1 97.75 103 GLY A N 1
ATOM 796 C CA . GLY A 1 103 ? -12.367 -30.266 -6.578 1 97.75 103 GLY A CA 1
ATOM 797 C C . GLY A 1 103 ? -12.078 -31.703 -6.977 1 97.75 103 GLY A C 1
ATOM 798 O O . GLY A 1 103 ? -12.234 -32.625 -6.168 1 97.75 103 GLY A O 1
ATOM 799 N N . MET A 1 104 ? -11.555 -31.906 -8.148 1 97.5 104 MET A N 1
ATOM 800 C CA . MET A 1 104 ? -11.312 -33.25 -8.664 1 97.5 104 MET A CA 1
ATOM 801 C C . MET A 1 104 ? -9.82 -33.531 -8.719 1 97.5 104 MET A C 1
ATOM 803 O O . MET A 1 104 ? -9.414 -34.656 -9.055 1 97.5 104 MET A O 1
ATOM 807 N N . HIS A 1 105 ? -9.023 -32.625 -8.391 1 98.62 105 HIS A N 1
ATOM 808 C CA . HIS A 1 105 ? -7.582 -32.781 -8.523 1 98.62 105 HIS A CA 1
ATOM 809 C C . HIS A 1 105 ? -7.074 -33.938 -7.676 1 98.62 105 HIS A C 1
ATOM 811 O O . HIS A 1 105 ? -6.395 -34.812 -8.188 1 98.62 105 HIS A O 1
ATOM 817 N N . TYR A 1 106 ? -7.453 -33.906 -6.441 1 98.62 106 TYR A N 1
ATOM 818 C CA . TYR A 1 106 ? -6.941 -34.906 -5.531 1 98.62 106 TYR A CA 1
ATOM 819 C C . TYR A 1 106 ? -7.324 -36.312 -6.008 1 98.62 106 TYR A C 1
ATOM 821 O O . TYR A 1 106 ? -6.48 -37.219 -6.062 1 98.62 106 TYR A O 1
ATOM 829 N N . GLU A 1 107 ? -8.539 -36.5 -6.336 1 98.19 107 GLU A N 1
ATOM 830 C CA . GLU A 1 107 ? -9.039 -37.812 -6.746 1 98.19 107 GLU A CA 1
ATOM 831 C C . GLU A 1 107 ? -8.242 -38.375 -7.93 1 98.19 107 GLU A C 1
ATOM 833 O O . GLU A 1 107 ? -7.688 -39.469 -7.855 1 98.19 107 GLU A O 1
ATOM 838 N N . TRP A 1 108 ? -8.148 -37.562 -8.898 1 98.44 108 TRP A N 1
ATOM 839 C CA . TRP A 1 108 ? -7.582 -38.094 -10.133 1 98.44 108 TRP A CA 1
ATOM 840 C C . TRP A 1 108 ? -6.059 -38.125 -10.07 1 98.44 108 TRP A C 1
ATOM 842 O O . TRP A 1 108 ? -5.422 -38.969 -10.68 1 98.44 108 TRP A O 1
ATOM 852 N N . ALA A 1 109 ? -5.48 -37.188 -9.344 1 98.81 109 ALA A N 1
ATOM 853 C CA . ALA A 1 109 ? -4.039 -37.281 -9.117 1 98.81 109 ALA A CA 1
ATOM 854 C C . ALA A 1 109 ? -3.674 -38.531 -8.305 1 98.81 109 ALA A C 1
ATOM 856 O O . ALA A 1 109 ? -2.697 -39.219 -8.609 1 98.81 109 ALA A O 1
ATOM 857 N N . SER A 1 110 ? -4.477 -38.812 -7.293 1 98.75 110 SER A N 1
ATOM 858 C CA . SER A 1 110 ? -4.234 -39.969 -6.469 1 98.75 110 SER A CA 1
ATOM 859 C C . SER A 1 110 ? -4.359 -41.25 -7.285 1 98.75 110 SER A C 1
ATOM 861 O O . SER A 1 110 ? -3.514 -42.156 -7.184 1 98.75 110 SER A O 1
ATOM 863 N N . LYS A 1 111 ? -5.355 -41.344 -8.047 1 98.69 111 LYS A N 1
ATOM 864 C CA . LYS A 1 111 ? -5.562 -42.5 -8.898 1 98.69 111 LYS A CA 1
ATOM 865 C C . LYS A 1 111 ? -4.422 -42.656 -9.898 1 98.69 111 LYS A C 1
ATOM 867 O O . LYS A 1 111 ? -3.98 -43.781 -10.172 1 98.69 111 LYS A O 1
ATOM 872 N N . ALA A 1 112 ? -4 -41.562 -10.43 1 98.88 112 ALA A N 1
ATOM 873 C CA . ALA A 1 112 ? -2.891 -41.594 -11.375 1 98.88 112 ALA A CA 1
ATOM 874 C C . ALA A 1 112 ? -1.62 -42.125 -10.711 1 98.88 112 ALA A C 1
ATOM 876 O O . ALA A 1 112 ? -0.923 -42.969 -11.266 1 98.88 112 ALA A O 1
ATOM 877 N N . LEU A 1 113 ? -1.323 -41.656 -9.547 1 98.81 113 LEU A N 1
ATOM 878 C CA . LEU A 1 113 ? -0.15 -42.094 -8.805 1 98.81 113 LEU A CA 1
ATOM 879 C C . LEU A 1 113 ? -0.24 -43.562 -8.492 1 98.81 113 LEU A C 1
ATOM 881 O O . LEU A 1 113 ? 0.744 -44.312 -8.633 1 98.81 113 LEU A O 1
ATOM 885 N N . ARG A 1 114 ? -1.362 -44 -8.094 1 98.56 114 ARG A N 1
ATOM 886 C CA . ARG A 1 114 ? -1.55 -45.406 -7.77 1 98.56 114 ARG A CA 1
ATOM 887 C C . ARG A 1 114 ? -1.378 -46.281 -9.008 1 98.56 114 ARG A C 1
ATOM 889 O O . ARG A 1 114 ? -0.968 -47.438 -8.898 1 98.56 114 ARG A O 1
ATOM 896 N N . ALA A 1 115 ? -1.678 -45.719 -10.141 1 98.62 115 ALA A N 1
ATOM 897 C CA . ALA A 1 115 ? -1.501 -46.438 -11.406 1 98.62 115 ALA A CA 1
ATOM 898 C C . ALA A 1 115 ? -0.047 -46.375 -11.867 1 98.62 115 ALA A C 1
ATOM 900 O O . ALA A 1 115 ? 0.287 -46.875 -12.953 1 98.62 115 ALA A O 1
ATOM 901 N N . GLY A 1 116 ? 0.795 -45.719 -11.062 1 98.56 116 GLY A N 1
ATOM 902 C CA . GLY A 1 116 ? 2.223 -45.688 -11.344 1 98.56 116 GLY A CA 1
ATOM 903 C C . GLY A 1 116 ? 2.627 -44.594 -12.289 1 98.56 116 GLY A C 1
ATOM 904 O O . GLY A 1 116 ? 3.654 -44.688 -12.961 1 98.56 116 GLY A O 1
ATOM 905 N N . LYS A 1 117 ? 1.838 -43.594 -12.383 1 98.81 117 LYS A N 1
ATOM 906 C CA . LYS A 1 117 ? 2.096 -42.5 -13.328 1 98.81 117 LYS A CA 1
ATOM 907 C C . LYS A 1 117 ? 2.529 -41.25 -12.617 1 98.81 117 LYS A C 1
ATOM 909 O O . LYS A 1 117 ? 1.998 -40.906 -11.555 1 98.81 117 LYS A O 1
ATOM 914 N N . HIS A 1 118 ? 3.539 -40.5 -13.141 1 98.88 118 HIS A N 1
ATOM 915 C CA . HIS A 1 118 ? 3.885 -39.188 -12.641 1 98.88 118 HIS A CA 1
ATOM 916 C C . HIS A 1 118 ? 2.779 -38.188 -12.938 1 98.88 118 HIS A C 1
ATOM 918 O O . HIS A 1 118 ? 2.039 -38.344 -13.914 1 98.88 118 HIS A O 1
ATOM 924 N N . VAL A 1 119 ? 2.682 -37.125 -12.086 1 98.94 119 VAL A N 1
ATOM 925 C CA . VAL A 1 119 ? 1.521 -36.25 -12.211 1 98.94 119 VAL A CA 1
ATOM 926 C C . VAL A 1 119 ? 1.977 -34.781 -12.25 1 98.94 119 VAL A C 1
ATOM 928 O O . VAL A 1 119 ? 2.779 -34.344 -11.422 1 98.94 119 VAL A O 1
ATOM 931 N N . LEU A 1 120 ? 1.577 -34.031 -13.219 1 98.81 120 LEU A N 1
ATOM 932 C CA . LEU A 1 120 ? 1.547 -32.562 -13.258 1 98.81 120 LEU A CA 1
ATOM 933 C C . LEU A 1 120 ? 0.12 -32.062 -13.109 1 98.81 120 LEU A C 1
ATOM 935 O O . LEU A 1 120 ? -0.678 -32.156 -14.047 1 98.81 120 LEU A O 1
ATOM 939 N N . CYS A 1 121 ? -0.199 -31.484 -11.969 1 98.69 121 CYS A N 1
ATOM 940 C CA . CYS A 1 121 ? -1.564 -31.109 -11.617 1 98.69 121 CYS A CA 1
ATOM 941 C C . CYS A 1 121 ? -1.733 -29.594 -11.625 1 98.69 121 CYS A C 1
ATOM 943 O O . CYS A 1 121 ? -0.946 -28.875 -11 1 98.69 121 CYS A O 1
ATOM 945 N N . GLU A 1 122 ? -2.713 -29.094 -12.258 1 98.12 122 GLU A N 1
ATOM 946 C CA . GLU A 1 122 ? -3.008 -27.656 -12.289 1 98.12 122 GLU A CA 1
ATOM 947 C C . GLU A 1 122 ? -3.162 -27.094 -10.883 1 98.12 122 GLU A C 1
ATOM 949 O O . GLU A 1 122 ? -3.469 -27.828 -9.938 1 98.12 122 GLU A O 1
ATOM 954 N N . LYS A 1 123 ? -2.889 -25.828 -10.773 1 98 123 LYS A N 1
ATOM 955 C CA . LYS A 1 123 ? -3.143 -25.109 -9.523 1 98 123 LYS A CA 1
ATOM 956 C C . LYS A 1 123 ? -4.605 -24.688 -9.422 1 98 123 LYS A C 1
ATOM 958 O O . LYS A 1 123 ? -5.277 -24.5 -10.438 1 98 123 LYS A O 1
ATOM 963 N N . PRO A 1 124 ? -5.129 -24.5 -8.328 1 98.19 124 PRO A N 1
ATOM 964 C CA . PRO A 1 124 ? -4.516 -24.906 -7.062 1 98.19 124 PRO A CA 1
ATOM 965 C C . PRO A 1 124 ? -4.363 -26.422 -6.938 1 98.19 124 PRO A C 1
ATOM 967 O O . PRO A 1 124 ? -5.098 -27.172 -7.582 1 98.19 124 PRO A O 1
ATOM 970 N N . PHE A 1 125 ? -3.535 -26.812 -6.07 1 98.25 125 PHE A N 1
ATOM 971 C CA . PHE A 1 125 ? -3.08 -28.188 -6.02 1 98.25 125 PHE A CA 1
ATOM 972 C C . PHE A 1 125 ? -4.234 -29.125 -5.695 1 98.25 125 PHE A C 1
ATOM 974 O O . PHE A 1 125 ? -4.473 -30.109 -6.414 1 98.25 125 PHE A O 1
ATOM 981 N N . THR A 1 126 ? -4.93 -28.844 -4.617 1 98.62 126 THR A N 1
ATOM 982 C CA . THR A 1 126 ? -6.062 -29.625 -4.117 1 98.62 126 THR A CA 1
ATOM 983 C C . THR A 1 126 ? -7.125 -28.703 -3.523 1 98.62 126 THR A C 1
ATOM 985 O O . THR A 1 126 ? -6.988 -27.469 -3.568 1 98.62 126 THR A O 1
ATOM 988 N N . SER A 1 127 ? -8.188 -29.312 -3.033 1 98.56 127 SER A N 1
ATOM 989 C CA . SER A 1 127 ? -9.281 -28.531 -2.461 1 98.56 127 SER A CA 1
ATOM 990 C C . SER A 1 127 ? -8.883 -27.906 -1.125 1 98.56 127 SER A C 1
ATOM 992 O O . SER A 1 127 ? -9.406 -26.859 -0.741 1 98.56 127 SER A O 1
ATOM 994 N N . ASN A 1 128 ? -8.039 -28.562 -0.418 1 98.56 128 ASN A N 1
ATOM 995 C CA . ASN A 1 128 ? -7.609 -28.125 0.906 1 98.56 128 ASN A CA 1
ATOM 996 C C . ASN A 1 128 ? -6.254 -28.719 1.28 1 98.56 128 ASN A C 1
ATOM 998 O O . ASN A 1 128 ? -5.691 -29.516 0.53 1 98.56 128 ASN A O 1
ATOM 1002 N N . ALA A 1 129 ? -5.762 -28.328 2.43 1 98.69 129 ALA A N 1
ATOM 1003 C CA . ALA A 1 129 ? -4.422 -28.719 2.861 1 98.69 129 ALA A CA 1
ATOM 1004 C C . ALA A 1 129 ? -4.359 -30.203 3.195 1 98.69 129 ALA A C 1
ATOM 1006 O O . ALA A 1 129 ? -3.338 -30.859 2.967 1 98.69 129 ALA A O 1
ATOM 1007 N N . GLU A 1 130 ? -5.383 -30.719 3.732 1 98.5 130 GLU A N 1
ATOM 1008 C CA . GLU A 1 130 ? -5.414 -32.156 4.066 1 98.5 130 GLU A CA 1
ATOM 1009 C C . GLU A 1 130 ? -5.176 -33 2.832 1 98.5 130 GLU A C 1
ATOM 1011 O O . GLU A 1 130 ? -4.352 -33.906 2.859 1 98.5 130 GLU A O 1
ATOM 1016 N N . GLU A 1 131 ? -5.859 -32.688 1.773 1 98.75 131 GLU A N 1
ATOM 1017 C CA . GLU A 1 131 ? -5.68 -33.438 0.524 1 98.75 131 GLU A CA 1
ATOM 1018 C C . GLU A 1 131 ? -4.27 -33.25 -0.025 1 98.75 131 GLU A C 1
ATOM 1020 O O . GLU A 1 131 ? -3.682 -34.188 -0.564 1 98.75 131 GLU A O 1
ATOM 1025 N N . ALA A 1 132 ? -3.777 -32.031 0.092 1 98.81 132 ALA A N 1
ATOM 1026 C CA . ALA A 1 132 ? -2.422 -31.781 -0.384 1 98.81 132 ALA A CA 1
ATOM 1027 C C . ALA A 1 132 ? -1.41 -32.656 0.337 1 98.81 132 ALA A C 1
ATOM 1029 O O . ALA A 1 132 ? -0.536 -33.25 -0.296 1 98.81 132 ALA A O 1
ATOM 1030 N N . HIS A 1 133 ? -1.547 -32.75 1.653 1 98.69 133 HIS A N 1
ATOM 1031 C CA . HIS A 1 133 ? -0.671 -33.594 2.453 1 98.69 133 HIS A CA 1
ATOM 1032 C C . HIS A 1 133 ? -0.748 -35.062 1.999 1 98.69 133 HIS A C 1
ATOM 1034 O O . HIS A 1 133 ? 0.282 -35.688 1.768 1 98.69 133 HIS A O 1
ATOM 1040 N N . ARG A 1 134 ? -1.918 -35.531 1.846 1 98.62 134 ARG A N 1
ATOM 1041 C CA . ARG A 1 134 ? -2.129 -36.938 1.468 1 98.62 134 ARG A CA 1
ATOM 1042 C C . ARG A 1 134 ? -1.55 -37.219 0.087 1 98.62 134 ARG A C 1
ATOM 1044 O O . ARG A 1 134 ? -0.953 -38.281 -0.134 1 98.62 134 ARG A O 1
ATOM 1051 N N . LEU A 1 135 ? -1.785 -36.281 -0.752 1 98.81 135 LEU A N 1
ATOM 1052 C CA . LEU A 1 135 ? -1.333 -36.5 -2.123 1 98.81 135 LEU A CA 1
ATOM 1053 C C . LEU A 1 135 ? 0.19 -36.531 -2.195 1 98.81 135 LEU A C 1
ATOM 1055 O O . LEU A 1 135 ? 0.768 -37.375 -2.869 1 98.81 135 LEU A O 1
ATOM 1059 N N . ILE A 1 136 ? 0.86 -35.594 -1.531 1 98.75 136 ILE A N 1
ATOM 1060 C CA . ILE A 1 136 ? 2.318 -35.531 -1.536 1 98.75 136 ILE A CA 1
ATOM 1061 C C . ILE A 1 136 ? 2.898 -36.75 -0.853 1 98.75 136 ILE A C 1
ATOM 1063 O O . ILE A 1 136 ? 3.893 -37.312 -1.314 1 98.75 136 ILE A O 1
ATOM 1067 N N . GLU A 1 137 ? 2.293 -37.188 0.212 1 98.62 137 GLU A N 1
ATOM 1068 C CA . GLU A 1 137 ? 2.727 -38.406 0.893 1 98.62 137 GLU A CA 1
ATOM 1069 C C . GLU A 1 137 ? 2.611 -39.625 -0.022 1 98.62 137 GLU A C 1
ATOM 1071 O O . GLU A 1 137 ? 3.514 -40.469 -0.065 1 98.62 137 GLU A O 1
ATOM 1076 N N . LEU A 1 138 ? 1.519 -39.688 -0.729 1 98.75 138 LEU A N 1
ATOM 1077 C CA . LEU A 1 138 ? 1.312 -40.812 -1.659 1 98.75 138 LEU A CA 1
ATOM 1078 C C . LEU A 1 138 ? 2.385 -40.812 -2.744 1 98.75 138 LEU A C 1
ATOM 1080 O O . LEU A 1 138 ? 2.91 -41.875 -3.1 1 98.75 138 LEU A O 1
ATOM 1084 N N . ALA A 1 139 ? 2.666 -39.688 -3.287 1 98.81 139 ALA A N 1
ATOM 1085 C CA . ALA A 1 139 ? 3.697 -39.562 -4.316 1 98.81 139 ALA A CA 1
ATOM 1086 C C . ALA A 1 139 ? 5.043 -40.062 -3.795 1 98.81 139 ALA A C 1
ATOM 1088 O O . ALA A 1 139 ? 5.754 -40.781 -4.492 1 98.81 139 ALA A O 1
ATOM 1089 N N . LYS A 1 140 ? 5.367 -39.656 -2.594 1 98.31 140 LYS A N 1
ATOM 1090 C CA . LYS A 1 140 ? 6.609 -40.094 -1.965 1 98.31 140 LYS A CA 1
ATOM 1091 C C . LYS A 1 140 ? 6.637 -41.625 -1.787 1 98.31 140 LYS A C 1
ATOM 1093 O O . LYS A 1 140 ? 7.637 -42.281 -2.094 1 98.31 140 LYS A O 1
ATOM 1098 N N . GLU A 1 141 ? 5.594 -42.156 -1.306 1 98.31 141 GLU A N 1
ATOM 1099 C CA . GLU A 1 141 ? 5.473 -43.594 -1.09 1 98.31 141 GLU A CA 1
ATOM 1100 C C . GLU A 1 141 ? 5.68 -44.344 -2.389 1 98.31 141 GLU A C 1
ATOM 1102 O O . GLU A 1 141 ? 6.312 -45.406 -2.396 1 98.31 141 GLU A O 1
ATOM 1107 N N . LYS A 1 142 ? 5.152 -43.812 -3.482 1 98.38 142 LYS A N 1
ATOM 1108 C CA . LYS A 1 142 ? 5.199 -44.5 -4.773 1 98.38 142 LYS A CA 1
ATOM 1109 C C . LYS A 1 142 ? 6.508 -44.188 -5.504 1 98.38 142 LYS A C 1
ATOM 1111 O O . LYS A 1 142 ? 6.824 -44.844 -6.508 1 98.38 142 LYS A O 1
ATOM 1116 N N . GLY A 1 143 ? 7.285 -43.281 -4.941 1 98.25 143 GLY A N 1
ATOM 1117 C CA . GLY A 1 143 ? 8.5 -42.844 -5.613 1 98.25 143 GLY A CA 1
ATOM 1118 C C . GLY A 1 143 ? 8.25 -42.156 -6.941 1 98.25 143 GLY A C 1
ATOM 1119 O O . GLY A 1 143 ? 8.992 -42.344 -7.902 1 98.25 143 GLY A O 1
ATOM 1120 N N . LEU A 1 144 ? 7.145 -41.438 -7.066 1 98.69 144 LEU A N 1
ATOM 1121 C CA . LEU A 1 144 ? 6.75 -40.781 -8.305 1 98.69 144 LEU A CA 1
ATOM 1122 C C . LEU A 1 144 ? 6.777 -39.25 -8.141 1 98.69 144 LEU A C 1
ATOM 1124 O O . LEU A 1 144 ? 6.684 -38.75 -7.016 1 98.69 144 LEU A O 1
ATOM 1128 N N . VAL A 1 145 ? 6.941 -38.562 -9.219 1 98.62 145 VAL A N 1
ATOM 1129 C CA . VAL A 1 145 ? 6.914 -37.094 -9.242 1 98.62 145 VAL A CA 1
ATOM 1130 C C . VAL A 1 145 ? 5.473 -36.594 -9.281 1 98.62 145 VAL A C 1
ATOM 1132 O O . VAL A 1 145 ? 4.664 -37.094 -10.078 1 98.62 145 VAL A O 1
ATOM 1135 N N . CYS A 1 146 ? 5.105 -35.75 -8.375 1 98.69 146 CYS A N 1
ATOM 1136 C CA . CYS A 1 146 ? 3.83 -35.031 -8.336 1 98.69 146 CYS A CA 1
ATOM 1137 C C . CYS A 1 146 ? 4.043 -33.531 -8.141 1 98.69 146 CYS A C 1
ATOM 1139 O O . CYS A 1 146 ? 4.512 -33.094 -7.086 1 98.69 146 CYS A O 1
ATOM 1141 N N . GLU A 1 147 ? 3.703 -32.781 -9.148 1 97.94 147 GLU A N 1
ATOM 1142 C CA . GLU A 1 147 ? 4.012 -31.359 -9.133 1 97.94 147 GLU A CA 1
ATOM 1143 C C . GLU A 1 147 ? 2.752 -30.516 -9.305 1 97.94 147 GLU A C 1
ATOM 1145 O O . GLU A 1 147 ? 1.909 -30.812 -10.148 1 97.94 147 GLU A O 1
ATOM 1150 N N . GLU A 1 148 ? 2.555 -29.516 -8.391 1 98.5 148 GLU A N 1
ATOM 1151 C CA . GLU A 1 148 ? 1.579 -28.469 -8.648 1 98.5 148 GLU A CA 1
ATOM 1152 C C . GLU A 1 148 ? 2.043 -27.547 -9.773 1 98.5 148 GLU A C 1
ATOM 1154 O O . GLU A 1 148 ? 3.17 -27.047 -9.742 1 98.5 148 GLU A O 1
ATOM 1159 N N . ALA A 1 149 ? 1.21 -27.25 -10.68 1 97.94 149 ALA A N 1
ATOM 1160 C CA . ALA A 1 149 ? 1.591 -26.547 -11.898 1 97.94 149 ALA A CA 1
ATOM 1161 C C . ALA A 1 149 ? 1.531 -25.031 -11.703 1 97.94 149 ALA A C 1
ATOM 1163 O O . ALA A 1 149 ? 0.796 -24.344 -12.406 1 97.94 149 ALA A O 1
ATOM 1164 N N . PHE A 1 150 ? 2.34 -24.469 -10.852 1 97.75 150 PHE A N 1
ATOM 1165 C CA . PHE A 1 150 ? 2.57 -23.031 -10.805 1 97.75 150 PHE A CA 1
ATOM 1166 C C . PHE A 1 150 ? 3.59 -22.609 -11.859 1 97.75 150 PHE A C 1
ATOM 1168 O O . PHE A 1 150 ? 4.688 -22.156 -11.523 1 97.75 150 PHE A O 1
ATOM 1175 N N . HIS A 1 151 ? 3.203 -22.562 -13.016 1 97.88 151 HIS A N 1
ATOM 1176 C CA . HIS A 1 151 ? 4.035 -22.453 -14.211 1 97.88 151 HIS A CA 1
ATOM 1177 C C . HIS A 1 151 ? 4.887 -21.188 -14.172 1 97.88 151 HIS A C 1
ATOM 1179 O O . HIS A 1 151 ? 6.031 -21.188 -14.633 1 97.88 151 HIS A O 1
ATOM 1185 N N . TRP A 1 152 ? 4.465 -20.094 -13.539 1 97.75 152 TRP A N 1
ATOM 1186 C CA . TRP A 1 152 ? 5.152 -18.812 -13.578 1 97.75 152 TRP A CA 1
ATOM 1187 C C . TRP A 1 152 ? 6.496 -18.891 -12.867 1 97.75 152 TRP A C 1
ATOM 1189 O O . TRP A 1 152 ? 7.441 -18.188 -13.234 1 97.75 152 TRP A O 1
ATOM 1199 N N . GLN A 1 153 ? 6.613 -19.781 -11.93 1 98.56 153 GLN A N 1
ATOM 1200 C CA . GLN A 1 153 ? 7.824 -19.859 -11.117 1 98.56 153 GLN A CA 1
ATOM 1201 C C . GLN A 1 153 ? 8.984 -20.453 -11.914 1 98.56 153 GLN A C 1
ATOM 1203 O O . GLN A 1 153 ? 10.141 -20.359 -11.492 1 98.56 153 GLN A O 1
ATOM 1208 N N . PHE A 1 154 ? 8.703 -21.047 -13 1 98.44 154 PHE A N 1
ATOM 1209 C CA . PHE A 1 154 ? 9.742 -21.703 -13.781 1 98.44 154 PHE A CA 1
ATOM 1210 C C . PHE A 1 154 ? 10.32 -20.75 -14.82 1 98.44 154 PHE A C 1
ATOM 1212 O O . PHE A 1 154 ? 11.359 -21.031 -15.414 1 98.44 154 PHE A O 1
ATOM 1219 N N . HIS A 1 155 ? 9.656 -19.656 -15.055 1 98.25 155 HIS A N 1
ATOM 1220 C CA . HIS A 1 155 ? 10.109 -18.703 -16.062 1 98.25 155 HIS A CA 1
ATOM 1221 C C . HIS A 1 155 ? 11.328 -17.938 -15.57 1 98.25 155 HIS A C 1
ATOM 1223 O O . HIS A 1 155 ? 11.398 -17.562 -14.398 1 98.25 155 HIS A O 1
ATOM 1229 N N . PRO A 1 156 ? 12.289 -17.578 -16.453 1 98.62 156 PRO A N 1
ATOM 1230 C CA . PRO A 1 156 ? 13.508 -16.859 -16.078 1 98.62 156 PRO A CA 1
ATOM 1231 C C . PRO A 1 156 ? 13.219 -15.547 -15.352 1 98.62 156 PRO A C 1
ATOM 1233 O O . PRO A 1 156 ? 13.984 -15.141 -14.469 1 98.62 156 PRO A O 1
ATOM 1236 N N . ALA A 1 157 ? 12.156 -14.875 -15.656 1 98.56 157 ALA A N 1
ATOM 1237 C CA . ALA A 1 157 ? 11.812 -13.609 -15.016 1 98.56 157 ALA A CA 1
ATOM 1238 C C . ALA A 1 157 ? 11.586 -13.797 -13.516 1 98.56 157 ALA A C 1
ATOM 1240 O O . ALA A 1 157 ? 11.984 -12.953 -12.711 1 98.56 157 ALA A O 1
ATOM 1241 N N . ALA A 1 158 ? 10.898 -14.852 -13.133 1 98.75 158 ALA A N 1
ATOM 1242 C CA . ALA A 1 158 ? 10.688 -15.148 -11.719 1 98.75 158 ALA A CA 1
ATOM 1243 C C . ALA A 1 158 ? 12.016 -15.359 -11 1 98.75 158 ALA A C 1
ATOM 1245 O O . ALA A 1 158 ? 12.18 -14.93 -9.859 1 98.75 158 ALA A O 1
ATOM 1246 N N . HIS A 1 159 ? 12.938 -16.047 -11.688 1 98.69 159 HIS A N 1
ATOM 1247 C CA . HIS A 1 159 ? 14.234 -16.328 -11.078 1 98.69 159 HIS A CA 1
ATOM 1248 C C . HIS A 1 159 ? 15.07 -15.062 -10.922 1 98.69 159 HIS A C 1
ATOM 1250 O O . HIS A 1 159 ? 15.805 -14.914 -9.945 1 98.69 159 HIS A O 1
ATOM 1256 N N . LEU A 1 160 ? 14.945 -14.188 -11.922 1 98.62 160 LEU A N 1
ATOM 1257 C CA . LEU A 1 160 ? 15.602 -12.891 -11.781 1 98.62 160 LEU A CA 1
ATOM 1258 C C . LEU A 1 160 ? 15.039 -12.117 -10.594 1 98.62 160 LEU A C 1
ATOM 1260 O O . LEU A 1 160 ? 15.789 -11.539 -9.812 1 98.62 160 LEU A O 1
ATOM 1264 N N . PHE A 1 161 ? 13.75 -12.117 -10.5 1 98.69 161 PHE A N 1
ATOM 1265 C CA . PHE A 1 161 ? 13.07 -11.469 -9.383 1 98.69 161 PHE A CA 1
ATOM 1266 C C . PHE A 1 161 ? 13.586 -12.008 -8.047 1 98.69 161 PHE A C 1
ATOM 1268 O O . PHE A 1 161 ? 13.938 -11.227 -7.156 1 98.69 161 PHE A O 1
ATOM 1275 N N . ARG A 1 162 ? 13.656 -13.312 -7.93 1 97.88 162 ARG A N 1
ATOM 1276 C CA . ARG A 1 162 ? 14.172 -13.969 -6.73 1 97.88 162 ARG A CA 1
ATOM 1277 C C . ARG A 1 162 ? 15.617 -13.555 -6.465 1 97.88 162 ARG A C 1
ATOM 1279 O O . ARG A 1 162 ? 15.984 -13.25 -5.324 1 97.88 162 ARG A O 1
ATOM 1286 N N . GLU A 1 163 ? 16.422 -13.578 -7.473 1 98.06 163 GLU A N 1
ATOM 1287 C CA . GLU A 1 163 ? 17.812 -13.195 -7.324 1 98.06 163 GLU A CA 1
ATOM 1288 C C . GLU A 1 163 ? 17.953 -11.773 -6.793 1 98.06 163 GLU A C 1
ATOM 1290 O O . GLU A 1 163 ? 18.797 -11.5 -5.938 1 98.06 163 GLU A O 1
ATOM 1295 N N . ILE A 1 164 ? 17.156 -10.898 -7.305 1 98.31 164 ILE A N 1
ATOM 1296 C CA . ILE A 1 164 ? 17.156 -9.508 -6.871 1 98.31 164 ILE A CA 1
ATOM 1297 C C . ILE A 1 164 ? 16.812 -9.43 -5.383 1 98.31 164 ILE A C 1
ATOM 1299 O O . ILE A 1 164 ? 17.516 -8.773 -4.613 1 98.31 164 ILE A O 1
ATOM 1303 N N . LEU A 1 165 ? 15.789 -10.133 -4.93 1 97.56 165 LEU A N 1
ATOM 1304 C CA . LEU A 1 165 ? 15.344 -10.102 -3.541 1 97.56 165 LEU A CA 1
ATOM 1305 C C . LEU A 1 165 ? 16.375 -10.75 -2.625 1 97.56 165 LEU A C 1
ATOM 1307 O O . LEU A 1 165 ? 16.578 -10.305 -1.492 1 97.56 165 LEU A O 1
ATOM 1311 N N . ASP A 1 166 ? 17.125 -11.742 -3.137 1 96.12 166 ASP A N 1
ATOM 1312 C CA . ASP A 1 166 ? 18.047 -12.523 -2.328 1 96.12 166 ASP A CA 1
ATOM 1313 C C . ASP A 1 166 ? 19.438 -11.875 -2.312 1 96.12 166 ASP A C 1
ATOM 1315 O O . ASP A 1 166 ? 20.312 -12.305 -1.562 1 96.12 166 ASP A O 1
ATOM 1319 N N . SER A 1 167 ? 19.641 -10.922 -3.111 1 95.94 167 SER A N 1
ATOM 1320 C CA . SER A 1 167 ? 20.969 -10.344 -3.285 1 95.94 167 SER A CA 1
ATOM 1321 C C . SER A 1 167 ? 21.469 -9.688 -2.002 1 95.94 167 SER A C 1
ATOM 1323 O O . SER A 1 167 ? 22.656 -9.453 -1.831 1 95.94 167 SER A O 1
ATOM 1325 N N . GLY A 1 168 ? 20.484 -9.258 -1.147 1 93.38 168 GLY A N 1
ATOM 1326 C CA . GLY A 1 168 ? 20.844 -8.516 0.049 1 93.38 168 GLY A CA 1
ATOM 1327 C C . GLY A 1 168 ? 21.125 -7.047 -0.223 1 93.38 168 GLY A C 1
ATOM 1328 O O . GLY A 1 168 ? 21.219 -6.246 0.708 1 93.38 168 GLY A O 1
ATOM 1329 N N . ARG A 1 169 ? 21.188 -6.715 -1.433 1 95.75 169 ARG A N 1
ATOM 1330 C CA . ARG A 1 169 ? 21.547 -5.363 -1.844 1 95.75 169 ARG A CA 1
ATOM 1331 C C . ARG A 1 169 ? 20.547 -4.344 -1.312 1 95.75 169 ARG A C 1
ATOM 1333 O O . ARG A 1 169 ? 20.906 -3.203 -1.021 1 95.75 169 ARG A O 1
ATOM 1340 N N . TYR A 1 170 ? 19.359 -4.75 -1.111 1 97.12 170 TYR A N 1
ATOM 1341 C CA . TYR A 1 170 ? 18.312 -3.777 -0.827 1 97.12 170 TYR A CA 1
ATOM 1342 C C . TYR A 1 170 ? 17.781 -3.936 0.597 1 97.12 170 TYR A C 1
ATOM 1344 O O . TYR A 1 170 ? 16.797 -3.299 0.979 1 97.12 170 TYR A O 1
ATOM 1352 N N . GLY A 1 171 ? 18.406 -4.781 1.358 1 96.12 171 GLY A N 1
ATOM 1353 C CA . GLY A 1 171 ? 18.047 -4.957 2.756 1 96.12 171 GLY A CA 1
ATOM 1354 C C . GLY A 1 171 ? 16.875 -5.891 2.957 1 96.12 171 GLY A C 1
ATOM 1355 O O . GLY A 1 171 ? 16.609 -6.766 2.125 1 96.12 171 GLY A O 1
ATOM 1356 N N . ARG A 1 172 ? 16.266 -5.77 4.109 1 96.62 172 ARG A N 1
ATOM 1357 C CA . ARG A 1 172 ? 15.188 -6.668 4.52 1 96.62 172 ARG A CA 1
ATOM 1358 C C . ARG A 1 172 ? 13.922 -6.402 3.717 1 96.62 172 ARG A C 1
ATOM 1360 O O . ARG A 1 172 ? 13.641 -5.262 3.346 1 96.62 172 ARG A O 1
ATOM 1367 N N . ILE A 1 173 ? 13.086 -7.488 3.396 1 97.69 173 ILE A N 1
ATOM 1368 C CA . ILE A 1 173 ? 11.727 -7.324 2.906 1 97.69 173 ILE A CA 1
ATOM 1369 C C . ILE A 1 173 ? 10.82 -6.859 4.043 1 97.69 173 ILE A C 1
ATOM 1371 O O . ILE A 1 173 ? 10.789 -7.477 5.109 1 97.69 173 ILE A O 1
ATOM 1375 N N . LEU A 1 174 ? 10.07 -5.793 3.822 1 96.94 174 LEU A N 1
ATOM 1376 C CA . LEU A 1 174 ? 9.289 -5.199 4.902 1 96.94 174 LEU A CA 1
ATOM 1377 C C . LEU A 1 174 ? 7.793 -5.398 4.66 1 96.94 174 LEU A C 1
ATOM 1379 O O . LEU A 1 174 ? 7.027 -5.578 5.609 1 96.94 174 LEU A O 1
ATOM 1383 N N . ARG A 1 175 ? 7.395 -5.383 3.482 1 97.12 175 ARG A N 1
ATOM 1384 C CA . ARG A 1 175 ? 5.988 -5.547 3.125 1 97.12 175 ARG A CA 1
ATOM 1385 C C . ARG A 1 175 ? 5.84 -5.961 1.665 1 97.12 175 ARG A C 1
ATOM 1387 O O . ARG A 1 175 ? 6.707 -5.668 0.84 1 97.12 175 ARG A O 1
ATOM 1394 N N . THR A 1 176 ? 4.789 -6.656 1.372 1 98.25 176 THR A N 1
ATOM 1395 C CA . THR A 1 176 ? 4.453 -7.027 0.002 1 98.25 176 THR A CA 1
ATOM 1396 C C . THR A 1 176 ? 2.992 -6.703 -0.304 1 98.25 176 THR A C 1
ATOM 1398 O O . THR A 1 176 ? 2.172 -6.59 0.609 1 98.25 176 THR A O 1
ATOM 1401 N N . ASN A 1 177 ? 2.668 -6.445 -1.511 1 97.69 177 ASN A N 1
ATOM 1402 C CA . ASN A 1 177 ? 1.321 -6.25 -2.033 1 97.69 177 ASN A CA 1
ATOM 1403 C C . ASN A 1 177 ? 1.121 -6.98 -3.359 1 97.69 177 ASN A C 1
ATOM 1405 O O . ASN A 1 177 ? 1.735 -6.625 -4.367 1 97.69 177 ASN A O 1
ATOM 1409 N N . ALA A 1 178 ? 0.325 -8 -3.326 1 97.88 178 ALA A N 1
ATOM 1410 C CA . ALA A 1 178 ? 0.07 -8.789 -4.527 1 97.88 178 ALA A CA 1
ATOM 1411 C C . ALA A 1 178 ? -1.409 -8.758 -4.902 1 97.88 178 ALA A C 1
ATOM 1413 O O . ALA A 1 178 ? -2.277 -8.812 -4.027 1 97.88 178 ALA A O 1
ATOM 1414 N N . VAL A 1 179 ? -1.685 -8.688 -6.273 1 95.06 179 VAL A N 1
ATOM 1415 C CA . VAL A 1 179 ? -3.061 -8.523 -6.727 1 95.06 179 VAL A CA 1
ATOM 1416 C C . VAL A 1 179 ? -3.295 -9.367 -7.98 1 95.06 179 VAL A C 1
ATOM 1418 O O . VAL A 1 179 ? -2.404 -9.5 -8.82 1 95.06 179 VAL A O 1
ATOM 1421 N N . MET A 1 180 ? -4.387 -9.93 -8.016 1 94.12 180 MET A N 1
ATOM 1422 C CA . MET A 1 180 ? -4.914 -10.539 -9.234 1 94.12 180 MET A CA 1
ATOM 1423 C C . MET A 1 180 ? -6.418 -10.328 -9.344 1 94.12 180 MET A C 1
ATOM 1425 O O . MET A 1 180 ? -7.168 -10.695 -8.438 1 94.12 180 MET A O 1
ATOM 1429 N N . THR A 1 181 ? -6.867 -9.719 -10.445 1 91.44 181 THR A N 1
ATOM 1430 C CA . THR A 1 181 ? -8.281 -9.438 -10.656 1 91.44 181 THR A CA 1
ATOM 1431 C C . THR A 1 181 ? -8.695 -9.812 -12.078 1 91.44 181 THR A C 1
ATOM 1433 O O . THR A 1 181 ? -7.848 -9.953 -12.961 1 91.44 181 THR A O 1
ATOM 1436 N N . ALA A 1 182 ? -9.906 -10.062 -12.203 1 87.06 182 ALA A N 1
ATOM 1437 C CA . ALA A 1 182 ? -10.461 -10.328 -13.531 1 87.06 182 ALA A CA 1
ATOM 1438 C C . ALA A 1 182 ? -11.438 -9.234 -13.945 1 87.06 182 ALA A C 1
ATOM 1440 O O . ALA A 1 182 ? -12.398 -8.945 -13.219 1 87.06 182 ALA A O 1
ATOM 1441 N N . SER A 1 183 ? -11.141 -8.578 -15.07 1 80.25 183 SER A N 1
ATOM 1442 C CA . SER A 1 183 ? -12.023 -7.625 -15.734 1 80.25 183 SER A CA 1
ATOM 1443 C C . SER A 1 183 ? -11.969 -7.781 -17.25 1 80.25 183 SER A C 1
ATOM 1445 O O . SER A 1 183 ? -10.93 -7.562 -17.859 1 80.25 183 SER A O 1
ATOM 1447 N N . PRO A 1 184 ? -13.078 -8.18 -17.828 1 79.88 184 PRO A N 1
ATOM 1448 C CA . PRO A 1 184 ? -14.406 -8.469 -17.281 1 79.88 184 PRO A CA 1
ATOM 1449 C C . PRO A 1 184 ? -14.383 -9.648 -16.297 1 79.88 184 PRO A C 1
ATOM 1451 O O . PRO A 1 184 ? -13.461 -10.461 -16.328 1 79.88 184 PRO A O 1
ATOM 1454 N N . GLY A 1 185 ? -15.414 -9.719 -15.508 1 84.75 185 GLY A N 1
ATOM 1455 C CA . GLY A 1 185 ? -15.516 -10.75 -14.484 1 84.75 185 GLY A CA 1
ATOM 1456 C C . GLY A 1 185 ? -15.773 -12.133 -15.055 1 84.75 185 GLY A C 1
ATOM 1457 O O . GLY A 1 185 ? -16.234 -12.266 -16.188 1 84.75 185 GLY A O 1
ATOM 1458 N N . VAL A 1 186 ? -15.461 -13.148 -14.242 1 89.56 186 VAL A N 1
ATOM 1459 C CA . VAL A 1 186 ? -15.773 -14.531 -14.57 1 89.56 186 VAL A CA 1
ATOM 1460 C C . VAL A 1 186 ? -17.281 -14.703 -14.742 1 89.56 186 VAL A C 1
ATOM 1462 O O . VAL A 1 186 ? -18.062 -14.273 -13.891 1 89.56 186 VAL A O 1
ATOM 1465 N N . PRO A 1 187 ? -17.719 -15.234 -15.812 1 90.44 187 PRO A N 1
ATOM 1466 C CA . PRO A 1 187 ? -19.156 -15.352 -16.078 1 90.44 187 PRO A CA 1
ATOM 1467 C C . PRO A 1 187 ? -19.859 -16.281 -15.078 1 90.44 187 PRO A C 1
ATOM 1469 O O . PRO A 1 187 ? -19.266 -17.266 -14.625 1 90.44 187 PRO A O 1
ATOM 1472 N N . ASP A 1 188 ? -21.094 -16.031 -14.883 1 90.12 188 ASP A N 1
ATOM 1473 C CA . ASP A 1 188 ? -21.922 -16.891 -14.039 1 90.12 188 ASP A CA 1
ATOM 1474 C C . ASP A 1 188 ? -22.016 -18.297 -14.602 1 90.12 188 ASP A C 1
ATOM 1476 O O . ASP A 1 188 ? -22 -18.5 -15.82 1 90.12 188 ASP A O 1
ATOM 1480 N N . GLY A 1 189 ? -22.094 -19.25 -13.75 1 90.69 189 GLY A N 1
ATOM 1481 C CA . GLY A 1 189 ? -22.188 -20.641 -14.18 1 90.69 189 GLY A CA 1
ATOM 1482 C C . GLY A 1 189 ? -20.844 -21.312 -14.336 1 90.69 189 GLY A C 1
ATOM 1483 O O . GLY A 1 189 ? -20.766 -22.547 -14.391 1 90.69 189 GLY A O 1
ATOM 1484 N N . ASP A 1 190 ? -19.844 -20.484 -14.375 1 94.19 190 ASP A N 1
ATOM 1485 C CA . ASP A 1 190 ? -18.5 -21.031 -14.453 1 94.19 190 ASP A CA 1
ATOM 1486 C C . ASP A 1 190 ? -18.188 -21.891 -13.234 1 94.19 190 ASP A C 1
ATOM 1488 O O . ASP A 1 190 ? -18.672 -21.625 -12.133 1 94.19 190 ASP A O 1
ATOM 1492 N N . ILE A 1 191 ? -17.344 -22.922 -13.414 1 94.38 191 ILE A N 1
ATOM 1493 C CA . ILE A 1 191 ? -17 -23.859 -12.359 1 94.38 191 ILE A CA 1
ATOM 1494 C C . ILE A 1 191 ? -16.297 -23.125 -11.219 1 94.38 191 ILE A C 1
ATOM 1496 O O . ILE A 1 191 ? -16.266 -23.609 -10.086 1 94.38 191 ILE A O 1
ATOM 1500 N N . ARG A 1 192 ? -15.773 -22.078 -11.414 1 95.81 192 ARG A N 1
ATOM 1501 C CA . ARG A 1 192 ? -15.047 -21.297 -10.422 1 95.81 192 ARG A CA 1
ATOM 1502 C C . ARG A 1 192 ? -15.984 -20.734 -9.359 1 95.81 192 ARG A C 1
ATOM 1504 O O . ARG A 1 192 ? -15.547 -20.328 -8.281 1 95.81 192 ARG A O 1
ATOM 1511 N N . TRP A 1 193 ? -17.266 -20.719 -9.703 1 97.62 193 TRP A N 1
ATOM 1512 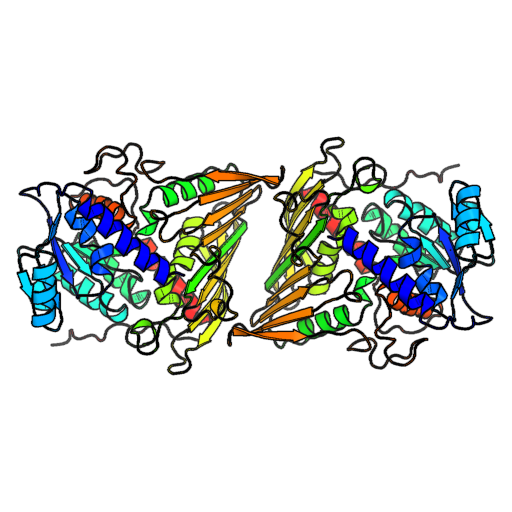C CA . TRP A 1 193 ? -18.25 -20.203 -8.766 1 97.62 193 TRP A CA 1
ATOM 1513 C C . TRP A 1 193 ? -18.875 -21.344 -7.953 1 97.62 193 TRP A C 1
ATOM 1515 O O . TRP A 1 193 ? -19.766 -21.109 -7.141 1 97.62 193 TRP A O 1
ATOM 1525 N N . GLN A 1 194 ? -18.453 -22.531 -8.109 1 97.88 194 GLN A N 1
ATOM 1526 C CA . GLN A 1 194 ? -19.078 -23.688 -7.48 1 97.88 194 GLN A CA 1
ATOM 1527 C C . GLN A 1 194 ? -18.266 -24.172 -6.285 1 97.88 194 GLN A C 1
ATOM 1529 O O . GLN A 1 194 ? -17.125 -24.656 -6.445 1 97.88 194 GLN A O 1
ATOM 1534 N N . PHE A 1 195 ? -18.875 -24.125 -5.168 1 98.06 195 PHE A N 1
ATOM 1535 C CA . PHE A 1 195 ? -18.234 -24.516 -3.92 1 98.06 195 PHE A CA 1
ATOM 1536 C C . PHE A 1 195 ? -17.812 -25.984 -3.951 1 98.06 195 PHE A C 1
ATOM 1538 O O . PHE A 1 195 ? -16.703 -26.328 -3.555 1 98.06 195 PHE A O 1
ATOM 1545 N N . GLU A 1 196 ? -18.641 -26.844 -4.457 1 96.94 196 GLU A N 1
ATOM 1546 C CA . GLU A 1 196 ? -18.406 -28.297 -4.461 1 96.94 196 GLU A CA 1
ATOM 1547 C C . GLU A 1 196 ? -17.25 -28.656 -5.383 1 96.94 196 GLU A C 1
ATOM 1549 O O . GLU A 1 196 ? -16.672 -29.734 -5.266 1 96.94 196 GLU A O 1
ATOM 1554 N N . LEU A 1 197 ? -16.938 -27.781 -6.246 1 97.75 197 LEU A N 1
ATOM 1555 C CA . LEU A 1 197 ? -15.812 -27.984 -7.148 1 97.75 197 LEU A CA 1
ATOM 1556 C C . LEU A 1 197 ? -14.602 -27.172 -6.711 1 97.75 197 LEU A C 1
ATOM 1558 O O . LEU A 1 197 ? -13.688 -26.938 -7.5 1 97.75 197 LEU A O 1
ATOM 1562 N N . SER A 1 198 ? -14.695 -26.688 -5.465 1 98.5 198 SER A N 1
ATOM 1563 C CA . SER A 1 198 ? -13.609 -25.953 -4.82 1 98.5 198 SER A CA 1
ATOM 1564 C C . SER A 1 198 ? -13.32 -24.641 -5.543 1 98.5 198 SER A C 1
ATOM 1566 O O . SER A 1 198 ? -12.164 -24.312 -5.793 1 98.5 198 SER A O 1
ATOM 1568 N N . GLY A 1 199 ? -14.422 -23.953 -5.895 1 98 199 GLY A N 1
ATOM 1569 C CA . GLY A 1 199 ? -14.32 -22.641 -6.52 1 98 199 GLY A CA 1
ATOM 1570 C C . GLY A 1 199 ? -14.047 -21.531 -5.527 1 98 199 GLY A C 1
ATOM 1571 O O . GLY A 1 199 ? -13.953 -21.781 -4.32 1 98 199 GLY A O 1
ATOM 1572 N N . GLY A 1 200 ? -13.844 -20.25 -6.145 1 98.44 200 GLY A N 1
ATOM 1573 C CA . GLY A 1 200 ? -13.555 -19.062 -5.363 1 98.44 200 GLY A CA 1
ATOM 1574 C C . GLY A 1 200 ? -12.375 -18.266 -5.898 1 98.44 200 GLY A C 1
ATOM 1575 O O . GLY A 1 200 ? -11.469 -18.828 -6.516 1 98.44 200 GLY A O 1
ATOM 1576 N N . SER A 1 201 ? -12.391 -17 -5.586 1 98 201 SER A N 1
ATOM 1577 C CA . SER A 1 201 ? -11.344 -16.125 -6.09 1 98 201 SER A CA 1
ATOM 1578 C C . SER A 1 201 ? -9.984 -16.5 -5.508 1 98 201 SER A C 1
ATOM 1580 O O . SER A 1 201 ? -8.984 -16.531 -6.227 1 98 201 SER A O 1
ATOM 1582 N N . LEU A 1 202 ? -9.945 -16.781 -4.195 1 98.69 202 LEU A N 1
ATOM 1583 C CA . LEU A 1 202 ? -8.68 -17.125 -3.551 1 98.69 202 LEU A CA 1
ATOM 1584 C C . LEU A 1 202 ? -8.117 -18.422 -4.113 1 98.69 202 LEU A C 1
ATOM 1586 O O . LEU A 1 202 ? -6.898 -18.578 -4.203 1 98.69 202 LEU A O 1
ATOM 1590 N N . MET A 1 203 ? -8.977 -19.344 -4.512 1 98.62 203 MET A N 1
ATOM 1591 C CA . MET A 1 203 ? -8.57 -20.609 -5.121 1 98.62 203 MET A CA 1
ATOM 1592 C C . MET A 1 203 ? -8.117 -20.406 -6.559 1 98.62 203 MET A C 1
ATOM 1594 O O . MET A 1 203 ? -6.969 -20.703 -6.902 1 98.62 203 MET A O 1
ATOM 1598 N N . ASP A 1 204 ? -8.914 -19.766 -7.328 1 97.12 204 ASP A N 1
ATOM 1599 C CA . ASP A 1 204 ? -8.617 -19.578 -8.75 1 97.12 204 ASP A CA 1
ATOM 1600 C C . ASP A 1 204 ? -7.438 -18.625 -8.945 1 97.12 204 ASP A C 1
ATOM 1602 O O . ASP A 1 204 ? -6.609 -18.844 -9.836 1 97.12 204 ASP A O 1
ATOM 1606 N N . MET A 1 205 ?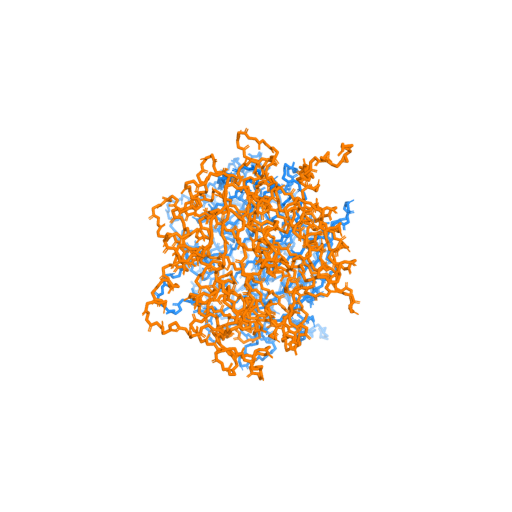 -7.43 -17.578 -8.18 1 96.88 205 MET A N 1
ATOM 1607 C CA . MET A 1 205 ? -6.422 -16.531 -8.312 1 96.88 205 MET A CA 1
ATOM 1608 C C . MET A 1 205 ? -5.352 -16.656 -7.238 1 96.88 205 MET A C 1
ATOM 1610 O O . MET A 1 205 ? -4.789 -15.664 -6.789 1 96.88 205 MET A O 1
ATOM 1614 N N . THR A 1 206 ? -5.09 -17.906 -6.867 1 97.88 206 THR A N 1
ATOM 1615 C CA . THR A 1 206 ? -4.137 -18.219 -5.809 1 97.88 206 THR A CA 1
ATOM 1616 C C . THR A 1 206 ? -2.742 -17.719 -6.18 1 97.88 206 THR A C 1
ATOM 1618 O O . THR A 1 206 ? -1.836 -17.703 -5.34 1 97.88 206 THR A O 1
ATOM 1621 N N . TYR A 1 207 ? -2.533 -17.172 -7.402 1 97.81 207 TYR A N 1
ATOM 1622 C CA . TYR A 1 207 ? -1.268 -16.609 -7.848 1 97.81 207 TYR A CA 1
ATOM 1623 C C . TYR A 1 207 ? -0.821 -15.477 -6.93 1 97.81 207 TYR A C 1
ATOM 1625 O O . TYR A 1 207 ? 0.368 -15.344 -6.633 1 97.81 207 TYR A O 1
ATOM 1633 N N . ALA A 1 208 ? -1.76 -14.695 -6.496 1 97.88 208 ALA A N 1
ATOM 1634 C CA . ALA A 1 208 ? -1.405 -13.578 -5.621 1 97.88 208 ALA A CA 1
ATOM 1635 C C . ALA A 1 208 ? -0.693 -14.07 -4.363 1 97.88 208 ALA A C 1
ATOM 1637 O O . ALA A 1 208 ? 0.312 -13.492 -3.947 1 97.88 208 ALA A O 1
ATOM 1638 N N . LEU A 1 209 ? -1.241 -15.125 -3.812 1 98.5 209 LEU A N 1
ATOM 1639 C CA . LEU A 1 209 ? -0.588 -15.727 -2.658 1 98.5 209 LEU A CA 1
ATOM 1640 C C . LEU A 1 209 ? 0.737 -16.375 -3.057 1 98.5 209 LEU A C 1
ATOM 1642 O O . LEU A 1 209 ? 1.726 -16.266 -2.324 1 98.5 209 LEU A O 1
ATOM 1646 N N . SER A 1 210 ? 0.717 -17 -4.18 1 98.38 210 SER A N 1
ATOM 1647 C CA . SER A 1 210 ? 1.933 -17.641 -4.672 1 98.38 210 SER A CA 1
ATOM 1648 C C . SER A 1 210 ? 3.053 -16.625 -4.867 1 98.38 210 SER A C 1
ATOM 1650 O O . SER A 1 210 ? 4.191 -16.859 -4.469 1 98.38 210 SER A O 1
ATOM 1652 N N . PHE A 1 211 ? 2.752 -15.438 -5.492 1 98.56 211 PHE A N 1
ATOM 1653 C CA . PHE A 1 211 ? 3.723 -14.359 -5.633 1 98.56 211 PHE A CA 1
ATOM 1654 C C . PHE A 1 211 ? 4.289 -13.961 -4.273 1 98.56 211 PHE A C 1
ATOM 1656 O O . PHE A 1 211 ? 5.5 -13.789 -4.125 1 98.56 211 PHE A O 1
ATOM 1663 N N . THR A 1 212 ? 3.41 -13.867 -3.348 1 98.69 212 THR A N 1
ATOM 1664 C CA . THR A 1 212 ? 3.756 -13.406 -2.008 1 98.69 212 THR A CA 1
ATOM 1665 C C . THR A 1 212 ? 4.684 -14.398 -1.315 1 98.69 212 THR A C 1
ATOM 1667 O O . THR A 1 212 ? 5.762 -14.031 -0.843 1 98.69 212 THR A O 1
ATOM 1670 N N . ARG A 1 213 ? 4.297 -15.656 -1.314 1 98.25 213 ARG A N 1
ATOM 1671 C CA . ARG A 1 213 ? 5.109 -16.672 -0.646 1 98.25 213 ARG A CA 1
ATOM 1672 C C . ARG A 1 213 ? 6.445 -16.859 -1.354 1 98.25 213 ARG A C 1
ATOM 1674 O O . ARG A 1 213 ? 7.457 -17.141 -0.711 1 98.25 213 ARG A O 1
ATOM 1681 N N . PHE A 1 214 ? 6.418 -16.703 -2.68 1 98.19 214 PHE A N 1
ATOM 1682 C CA . PHE A 1 214 ? 7.66 -16.734 -3.447 1 98.19 214 PHE A CA 1
ATOM 1683 C C . PHE A 1 214 ? 8.594 -15.609 -3.018 1 98.19 214 PHE A C 1
ATOM 1685 O O . PHE A 1 214 ? 9.797 -15.828 -2.846 1 98.19 214 PHE A O 1
ATOM 1692 N N . ALA A 1 215 ? 8.055 -14.445 -2.756 1 98.19 215 ALA A N 1
ATOM 1693 C CA . ALA A 1 215 ? 8.844 -13.273 -2.391 1 98.19 215 ALA A CA 1
ATOM 1694 C C . ALA A 1 215 ? 9.398 -13.406 -0.977 1 98.19 215 ALA A C 1
ATOM 1696 O O . ALA A 1 215 ? 10.555 -13.047 -0.721 1 98.19 215 ALA A O 1
ATOM 1697 N N . VAL A 1 216 ? 8.594 -13.93 -0.089 1 97.44 216 VAL A N 1
ATOM 1698 C CA . VAL A 1 216 ? 9.016 -13.977 1.308 1 97.44 216 VAL A CA 1
ATOM 1699 C C . VAL A 1 216 ? 9.523 -15.383 1.645 1 97.44 216 VAL A C 1
ATOM 1701 O O . VAL A 1 216 ? 9.406 -15.836 2.785 1 97.44 216 VAL A O 1
ATOM 1704 N N . HIS A 1 217 ? 10.039 -16.031 0.634 1 91.19 217 HIS A N 1
ATOM 1705 C CA . HIS A 1 217 ? 10.5 -17.406 0.803 1 91.19 217 HIS A CA 1
ATOM 1706 C C . HIS A 1 217 ? 11.367 -17.547 2.047 1 91.19 217 HIS A C 1
ATOM 1708 O O . HIS A 1 217 ? 12.234 -16.703 2.303 1 91.19 217 HIS A O 1
ATOM 1714 N N . GLY A 1 218 ? 11.062 -18.625 2.799 1 85.56 218 GLY A N 1
ATOM 1715 C CA . GLY A 1 218 ? 11.82 -18.875 4.012 1 85.56 218 GLY A CA 1
ATOM 1716 C C . GLY A 1 218 ? 11.18 -18.281 5.254 1 85.56 218 GLY A C 1
ATOM 1717 O O . GLY A 1 218 ? 11.523 -18.656 6.375 1 85.56 218 GLY A O 1
ATOM 1718 N N . SER A 1 219 ? 10.227 -17.375 5.012 1 92.25 219 SER A N 1
ATOM 1719 C CA . SER A 1 219 ? 9.547 -16.766 6.148 1 92.25 219 SER A CA 1
ATOM 1720 C C . SER A 1 219 ? 8.398 -17.656 6.645 1 92.25 219 SER A C 1
ATOM 1722 O O . SER A 1 219 ? 7.84 -18.438 5.879 1 92.25 219 SER A O 1
ATOM 1724 N N . ASN A 1 220 ? 8.117 -17.5 7.922 1 95.5 220 ASN A N 1
ATOM 1725 C CA . ASN A 1 220 ? 7.039 -18.266 8.539 1 95.5 220 ASN A CA 1
ATOM 1726 C C . ASN A 1 220 ? 5.75 -17.453 8.609 1 95.5 220 ASN A C 1
ATOM 1728 O O . ASN A 1 220 ? 5.781 -16.25 8.891 1 95.5 220 ASN A O 1
ATOM 1732 N N . LEU A 1 221 ? 4.66 -18.141 8.297 1 96.69 221 LEU A N 1
ATOM 1733 C CA . LEU A 1 221 ? 3.369 -17.5 8.531 1 96.69 221 LEU A CA 1
ATOM 1734 C C . LEU A 1 221 ? 3.131 -17.281 10.023 1 96.69 221 LEU A C 1
ATOM 1736 O O . LEU A 1 221 ? 3.049 -18.25 10.781 1 96.69 221 LEU A O 1
ATOM 1740 N N . LYS A 1 222 ? 3.037 -16.125 10.469 1 95.5 222 LYS A N 1
ATOM 1741 C CA . LYS A 1 222 ? 2.83 -15.82 11.883 1 95.5 222 LYS A CA 1
ATOM 1742 C C . LYS A 1 222 ? 1.344 -15.695 12.203 1 95.5 222 LYS A C 1
ATOM 1744 O O . LYS A 1 222 ? 0.874 -16.234 13.203 1 95.5 222 LYS A O 1
ATOM 1749 N N . GLU A 1 223 ? 0.686 -14.953 11.328 1 95 223 GLU A N 1
ATOM 1750 C CA . GLU A 1 223 ? -0.716 -14.664 11.625 1 95 223 GLU A CA 1
ATOM 1751 C C . GLU A 1 223 ? -1.448 -14.172 10.375 1 95 223 GLU A C 1
ATOM 1753 O O . GLU A 1 223 ? -0.87 -13.461 9.555 1 95 223 GLU A O 1
ATOM 1758 N N . ILE A 1 224 ? -2.76 -14.664 10.273 1 97.69 224 ILE A N 1
ATOM 1759 C CA . ILE A 1 224 ? -3.662 -13.961 9.375 1 97.69 224 ILE A CA 1
ATOM 1760 C C . ILE A 1 224 ? -4.281 -12.766 10.094 1 97.69 224 ILE A C 1
ATOM 1762 O O . ILE A 1 224 ? -5.23 -12.922 10.867 1 97.69 224 ILE A O 1
ATOM 1766 N N . GLN A 1 225 ? -3.83 -11.531 9.805 1 95.88 225 GLN A N 1
ATOM 1767 C CA . GLN A 1 225 ? -4.277 -10.344 10.531 1 95.88 225 GLN A CA 1
ATOM 1768 C C . GLN A 1 225 ? -5.711 -9.977 10.156 1 95.88 225 GLN A C 1
ATOM 1770 O O . GLN A 1 225 ? -6.465 -9.469 10.992 1 95.88 225 GLN A O 1
ATOM 1775 N N . SER A 1 226 ? -5.996 -10.219 8.914 1 97.38 226 SER A N 1
ATOM 1776 C CA . SER A 1 226 ? -7.336 -9.914 8.438 1 97.38 226 SER A CA 1
ATOM 1777 C C . SER A 1 226 ? -7.656 -10.688 7.16 1 97.38 226 SER A C 1
ATOM 1779 O O . SER A 1 226 ? -6.773 -10.93 6.336 1 97.38 226 SER A O 1
ATOM 1781 N N . ALA A 1 227 ? -8.875 -11.133 7.07 1 98.5 227 ALA A N 1
ATOM 1782 C CA . ALA A 1 227 ? -9.422 -11.75 5.867 1 98.5 227 ALA A CA 1
ATOM 1783 C C . ALA A 1 227 ? -10.906 -11.43 5.711 1 98.5 227 ALA A C 1
ATOM 1785 O O . ALA A 1 227 ? -11.703 -11.734 6.602 1 98.5 227 ALA A O 1
ATOM 1786 N N . VAL A 1 228 ? -11.242 -10.797 4.609 1 98.62 228 VAL A N 1
ATOM 1787 C CA . VAL A 1 228 ? -12.633 -10.453 4.336 1 98.62 228 VAL A CA 1
ATOM 1788 C C . VAL A 1 228 ? -13 -10.867 2.914 1 98.62 228 VAL A C 1
ATOM 1790 O O . VAL A 1 228 ? -12.375 -10.414 1.949 1 98.62 228 VAL A O 1
ATOM 1793 N N . ALA A 1 229 ? -13.969 -11.68 2.814 1 98.5 229 ALA A N 1
ATOM 1794 C CA . ALA A 1 229 ? -14.453 -12.141 1.514 1 98.5 229 ALA A CA 1
ATOM 1795 C C . ALA A 1 229 ? -15.664 -11.32 1.061 1 98.5 229 ALA A C 1
ATOM 1797 O O . ALA A 1 229 ? -16.5 -10.938 1.879 1 98.5 229 ALA A O 1
ATOM 1798 N N . ARG A 1 230 ? -15.664 -10.984 -0.17 1 97.88 230 ARG A N 1
ATOM 1799 C CA . ARG A 1 230 ? -16.922 -10.641 -0.816 1 97.88 230 ARG A CA 1
ATOM 1800 C C . ARG A 1 230 ? -17.609 -11.891 -1.358 1 97.88 230 ARG A C 1
ATOM 1802 O O . ARG A 1 230 ? -17.141 -12.508 -2.312 1 97.88 230 ARG A O 1
ATOM 1809 N N . PRO A 1 231 ? -18.688 -12.281 -0.749 1 97.44 231 PRO A N 1
ATOM 1810 C CA . PRO A 1 231 ? -19.328 -13.547 -1.144 1 97.44 231 PRO A CA 1
ATOM 1811 C C . PRO A 1 231 ? -20.016 -13.461 -2.504 1 97.44 231 PRO A C 1
ATOM 1813 O O . PRO A 1 231 ? -20.547 -12.406 -2.865 1 97.44 231 PRO A O 1
ATOM 1816 N N . TYR A 1 232 ? -19.969 -14.602 -3.156 1 97.06 232 TYR A N 1
ATOM 1817 C CA . TYR A 1 232 ? -20.781 -14.75 -4.363 1 97.06 232 TYR A CA 1
ATOM 1818 C C . TYR A 1 232 ? -22.266 -14.703 -4.035 1 97.06 232 TYR A C 1
ATOM 1820 O O . TYR A 1 232 ? -22.719 -15.305 -3.059 1 97.06 232 TYR A O 1
ATOM 1828 N N . SER A 1 233 ? -23 -14.008 -4.84 1 95.44 233 SER A N 1
ATOM 1829 C CA . SER A 1 233 ? -24.406 -13.742 -4.527 1 95.44 233 SER A CA 1
ATOM 1830 C C . SER A 1 233 ? -25.219 -15.023 -4.543 1 95.44 233 SER A C 1
ATOM 1832 O O . SER A 1 233 ? -26.203 -15.148 -3.807 1 95.44 233 SER A O 1
ATOM 1834 N N . LYS A 1 234 ? -24.859 -16.016 -5.309 1 96.75 234 LYS A N 1
ATOM 1835 C CA . LYS A 1 234 ? -25.688 -17.203 -5.473 1 96.75 234 LYS A CA 1
ATOM 1836 C C . LYS A 1 234 ? -25.219 -18.328 -4.547 1 96.75 234 LYS A C 1
ATOM 1838 O O . LYS A 1 234 ? -25.922 -19.312 -4.367 1 96.75 234 LYS A O 1
ATOM 1843 N N . ASP A 1 235 ? -24.047 -18.281 -3.996 1 97.56 235 ASP A N 1
ATOM 1844 C CA . ASP A 1 235 ? -23.5 -19.219 -3.014 1 97.56 235 ASP A CA 1
ATOM 1845 C C . ASP A 1 235 ? -22.516 -18.516 -2.09 1 97.56 235 ASP A C 1
ATOM 1847 O O . ASP A 1 235 ? -21.328 -18.406 -2.416 1 97.56 235 ASP A O 1
ATOM 1851 N N . ARG A 1 236 ? -22.938 -18.141 -0.959 1 97.25 236 ARG A N 1
ATOM 1852 C CA . ARG A 1 236 ? -22.172 -17.266 -0.061 1 97.25 236 ARG A CA 1
ATOM 1853 C C . ARG A 1 236 ? -20.953 -18 0.485 1 97.25 236 ARG A C 1
ATOM 1855 O O . ARG A 1 236 ? -20.062 -17.375 1.088 1 97.25 236 ARG A O 1
ATOM 1862 N N . ARG A 1 237 ? -20.875 -19.328 0.266 1 97.5 237 ARG A N 1
ATOM 1863 C CA . ARG A 1 237 ? -19.688 -20.078 0.672 1 97.5 237 ARG A CA 1
ATOM 1864 C C . ARG A 1 237 ? -18.516 -19.812 -0.266 1 97.5 237 ARG A C 1
ATOM 1866 O O . ARG A 1 237 ? -17.375 -20.109 0.066 1 97.5 237 ARG A O 1
ATOM 1873 N N . VAL A 1 238 ? -18.781 -19.203 -1.45 1 98.5 238 VAL A N 1
ATOM 1874 C CA . VAL A 1 238 ? -17.781 -18.938 -2.477 1 98.5 238 VAL A CA 1
ATOM 1875 C C . VAL A 1 238 ? -17.375 -17.469 -2.449 1 98.5 238 VAL A C 1
ATOM 1877 O O . VAL A 1 238 ? -18.234 -16.578 -2.518 1 98.5 238 VAL A O 1
ATOM 1880 N N . ASP A 1 239 ? -16.125 -17.25 -2.352 1 98.62 239 ASP A N 1
ATOM 1881 C CA . ASP A 1 239 ? -15.648 -15.867 -2.359 1 98.62 239 ASP A CA 1
ATOM 1882 C C . ASP A 1 239 ? -15.523 -15.336 -3.787 1 98.62 239 ASP A C 1
ATOM 1884 O O . ASP A 1 239 ? -14.734 -15.852 -4.582 1 98.62 239 ASP A O 1
ATOM 1888 N N . GLU A 1 240 ? -16.234 -14.289 -4.035 1 97.94 240 GLU A N 1
ATOM 1889 C CA . GLU A 1 240 ? -16.078 -13.547 -5.285 1 97.94 240 GLU A CA 1
ATOM 1890 C C . GLU A 1 240 ? -14.781 -12.75 -5.297 1 97.94 240 GLU A C 1
ATOM 1892 O O . GLU A 1 240 ? -14.125 -12.641 -6.332 1 97.94 240 GLU A O 1
ATOM 1897 N N . ALA A 1 241 ? -14.477 -12.234 -4.164 1 97.69 241 ALA A N 1
ATOM 1898 C CA . ALA A 1 241 ? -13.234 -11.516 -3.906 1 97.69 241 ALA A CA 1
ATOM 1899 C C . ALA A 1 241 ? -12.719 -11.797 -2.496 1 97.69 241 ALA A C 1
ATOM 1901 O O . ALA A 1 241 ? -13.477 -12.242 -1.632 1 97.69 241 ALA A O 1
ATOM 1902 N N . MET A 1 242 ? -11.461 -11.586 -2.281 1 98.5 242 MET A N 1
ATOM 1903 C CA . MET A 1 242 ? -10.828 -11.812 -0.981 1 98.5 242 MET A CA 1
ATOM 1904 C C . MET A 1 242 ? -9.773 -10.75 -0.695 1 98.5 242 MET A C 1
ATOM 1906 O O . MET A 1 242 ? -8.883 -10.523 -1.513 1 98.5 242 MET A O 1
ATOM 1910 N N . HIS A 1 243 ? -9.977 -10.016 0.378 1 98.12 243 HIS A N 1
ATOM 1911 C CA . HIS A 1 243 ? -8.938 -9.18 0.97 1 98.12 243 HIS A CA 1
ATOM 1912 C C . HIS A 1 243 ? -8.242 -9.898 2.127 1 98.12 243 HIS A C 1
ATOM 1914 O O . HIS A 1 243 ? -8.898 -10.32 3.082 1 98.12 243 HIS A O 1
ATOM 1920 N N . SER A 1 244 ? -6.969 -10.016 2.051 1 98.19 244 SER A N 1
ATOM 1921 C CA . SER A 1 244 ? -6.277 -10.641 3.172 1 98.19 244 SER A CA 1
ATOM 1922 C C . SER A 1 244 ? -4.98 -9.906 3.5 1 98.19 244 SER A C 1
ATOM 1924 O O . SER A 1 244 ? -4.281 -9.438 2.6 1 98.19 244 SER A O 1
ATOM 1926 N N . LEU A 1 245 ? -4.723 -9.758 4.734 1 97.94 245 LEU A N 1
ATOM 1927 C CA . LEU A 1 245 ? -3.467 -9.258 5.281 1 97.94 245 LEU A CA 1
ATOM 1928 C C . LEU A 1 245 ? -2.785 -10.32 6.137 1 97.94 245 LEU A C 1
ATOM 1930 O O . LEU A 1 245 ? -3.326 -10.734 7.164 1 97.94 245 LEU A O 1
ATOM 1934 N N . ILE A 1 246 ? -1.607 -10.695 5.672 1 97.81 246 ILE A N 1
ATOM 1935 C CA . ILE A 1 246 ? -0.886 -11.789 6.324 1 97.81 246 ILE A CA 1
ATOM 1936 C C . ILE A 1 246 ? 0.407 -11.25 6.934 1 97.81 246 ILE A C 1
ATOM 1938 O O . ILE A 1 246 ? 1.113 -10.453 6.312 1 97.81 246 ILE A O 1
ATOM 1942 N N . LEU A 1 247 ? 0.675 -11.68 8.125 1 96.25 247 LEU A N 1
ATOM 1943 C CA . LEU A 1 247 ? 1.931 -11.344 8.789 1 96.25 247 LEU A CA 1
ATOM 1944 C C . LEU A 1 247 ? 2.887 -12.531 8.766 1 96.25 247 LEU A C 1
ATOM 1946 O O . LEU A 1 247 ? 2.555 -13.609 9.258 1 96.25 247 LEU A O 1
ATOM 1950 N N . PHE A 1 248 ? 4.012 -12.305 8.094 1 97.44 248 PHE A N 1
ATOM 1951 C CA . PHE A 1 248 ? 5.09 -13.289 8.117 1 97.44 248 PHE A CA 1
ATOM 1952 C C . PHE A 1 248 ? 6.203 -12.852 9.062 1 97.44 248 PHE A C 1
ATOM 1954 O O . PHE A 1 248 ? 6.281 -11.672 9.43 1 97.44 248 PHE A O 1
ATOM 1961 N N . GLU A 1 249 ? 6.98 -13.812 9.516 1 96.56 249 GLU A N 1
ATOM 1962 C CA . GLU A 1 249 ? 8.148 -13.562 10.352 1 96.56 249 GLU A CA 1
ATOM 1963 C C . GLU A 1 249 ? 9.406 -14.172 9.734 1 96.56 249 GLU A C 1
ATOM 1965 O O . GLU A 1 249 ? 9.422 -15.359 9.391 1 96.56 249 GLU A O 1
ATOM 1970 N N . ASP A 1 250 ? 10.367 -13.305 9.531 1 93.81 250 ASP A N 1
ATOM 1971 C CA . ASP A 1 250 ? 11.656 -13.82 9.055 1 93.81 250 ASP A CA 1
ATOM 1972 C C . ASP A 1 250 ? 12.383 -14.57 10.164 1 93.81 250 ASP A C 1
ATOM 1974 O O . ASP A 1 250 ? 12.648 -14.016 11.234 1 93.81 250 ASP A O 1
ATOM 1978 N N . PRO A 1 251 ? 12.727 -15.766 9.938 1 91.94 251 PRO A N 1
ATOM 1979 C CA . PRO A 1 251 ? 13.328 -16.547 11.023 1 91.94 251 PRO A CA 1
ATOM 1980 C C . PRO A 1 251 ? 14.75 -16.109 11.352 1 91.94 251 PRO A C 1
ATOM 1982 O O . PRO A 1 251 ? 15.266 -16.438 12.43 1 91.94 251 PRO A O 1
ATOM 1985 N N . GLN A 1 252 ? 15.391 -15.492 10.438 1 90.5 252 GLN A N 1
ATOM 1986 C CA . GLN A 1 252 ? 16.781 -15.117 10.656 1 90.5 252 GLN A CA 1
ATOM 1987 C C . GLN A 1 252 ? 16.891 -14.016 11.703 1 90.5 252 GLN A C 1
ATOM 1989 O O . GLN A 1 252 ? 17.703 -14.109 12.633 1 90.5 252 GLN A O 1
ATOM 1994 N N . ASP A 1 253 ? 16.047 -12.961 11.617 1 91.19 253 ASP A N 1
ATOM 1995 C CA . ASP A 1 253 ? 16.188 -11.844 12.555 1 91.19 253 ASP A CA 1
ATOM 1996 C C . ASP A 1 253 ? 14.867 -11.523 13.242 1 91.19 253 ASP A C 1
ATOM 1998 O O . ASP A 1 253 ? 14.797 -10.617 14.07 1 91.19 253 ASP A O 1
ATOM 2002 N N . GLY A 1 254 ? 13.836 -12.242 12.883 1 92.25 254 GLY A N 1
ATOM 2003 C CA . GLY A 1 254 ? 12.57 -12.133 13.586 1 92.25 254 GLY A CA 1
ATOM 2004 C C . GLY A 1 254 ? 11.734 -10.945 13.141 1 92.25 254 GLY A C 1
ATOM 2005 O O . GLY A 1 254 ? 10.656 -10.695 13.68 1 92.25 254 GLY A O 1
ATOM 2006 N N . HIS A 1 255 ? 12.172 -10.242 12.102 1 92.62 255 HIS A N 1
ATOM 2007 C CA . HIS A 1 255 ? 11.383 -9.078 11.711 1 92.62 255 HIS A CA 1
ATOM 2008 C C . HIS A 1 255 ? 10.094 -9.492 11.008 1 92.62 255 HIS A C 1
ATOM 2010 O O . HIS A 1 255 ? 10.016 -10.594 10.461 1 92.62 255 HIS A O 1
ATOM 2016 N N . LEU A 1 256 ? 9.141 -8.617 11.094 1 93.5 256 LEU A N 1
ATOM 2017 C CA . LEU A 1 256 ? 7.805 -8.906 10.578 1 93.5 256 LEU A CA 1
ATOM 2018 C C . LEU A 1 256 ? 7.641 -8.367 9.156 1 93.5 256 LEU A C 1
ATOM 2020 O O . LEU A 1 256 ? 8.133 -7.281 8.844 1 93.5 256 LEU A O 1
ATOM 2024 N N . ILE A 1 257 ? 7.02 -9.164 8.352 1 96.88 257 ILE A N 1
ATOM 2025 C CA . ILE A 1 257 ? 6.676 -8.781 6.984 1 96.88 257 ILE A CA 1
ATOM 2026 C C . ILE A 1 257 ? 5.156 -8.781 6.82 1 96.88 257 ILE A C 1
ATOM 2028 O O . ILE A 1 257 ? 4.512 -9.828 6.93 1 96.88 257 ILE A O 1
ATOM 2032 N N . GLN A 1 258 ? 4.57 -7.648 6.645 1 97 258 GLN A N 1
ATOM 2033 C CA . GLN A 1 258 ? 3.131 -7.562 6.41 1 97 258 GLN A CA 1
ATOM 2034 C C . GLN A 1 258 ? 2.809 -7.668 4.922 1 97 258 GLN A C 1
ATOM 2036 O O . GLN A 1 258 ? 3.305 -6.879 4.117 1 97 258 GLN A O 1
ATOM 2041 N N . SER A 1 259 ? 1.971 -8.617 4.559 1 98.25 259 SER A N 1
ATOM 2042 C CA . SER A 1 259 ? 1.701 -8.914 3.154 1 98.25 259 SER A CA 1
ATOM 2043 C C . SER A 1 259 ? 0.217 -8.773 2.834 1 98.25 259 SER A C 1
ATOM 2045 O O . SER A 1 259 ? -0.622 -9.438 3.443 1 98.25 259 SER A O 1
ATOM 2047 N N . ARG A 1 260 ? -0.062 -7.902 1.914 1 98.12 260 ARG A N 1
ATOM 2048 C CA . ARG A 1 260 ? -1.427 -7.719 1.433 1 98.12 260 ARG A CA 1
ATOM 2049 C C . ARG A 1 260 ? -1.683 -8.555 0.181 1 98.12 260 ARG A C 1
ATOM 2051 O O . ARG A 1 260 ? -0.879 -8.539 -0.754 1 98.12 260 ARG A O 1
ATOM 2058 N N . ILE A 1 261 ? -2.773 -9.266 0.184 1 97.94 261 ILE A N 1
ATOM 2059 C CA . ILE A 1 261 ? -3.219 -10.062 -0.956 1 97.94 261 ILE A CA 1
ATOM 2060 C C . ILE A 1 261 ? -4.648 -9.672 -1.329 1 97.94 261 ILE A C 1
ATOM 2062 O O . ILE A 1 261 ? -5.527 -9.609 -0.466 1 97.94 261 ILE A O 1
ATOM 2066 N N . TYR A 1 262 ? -4.879 -9.445 -2.627 1 97.12 262 TYR A N 1
ATOM 2067 C CA . TYR A 1 262 ? -6.223 -9.125 -3.1 1 97.12 262 TYR A CA 1
ATOM 2068 C C . TYR A 1 262 ? -6.559 -9.906 -4.363 1 97.12 262 TYR A C 1
ATOM 2070 O O . TYR A 1 262 ? -5.805 -9.875 -5.34 1 97.12 262 TYR A O 1
ATOM 2078 N N . THR A 1 263 ? -7.594 -10.633 -4.301 1 97.19 263 THR A N 1
ATOM 2079 C CA . THR A 1 263 ? -8.117 -11.359 -5.449 1 97.19 263 THR A CA 1
ATOM 2080 C C . THR A 1 263 ? -9.57 -10.969 -5.723 1 97.19 263 THR A C 1
ATOM 2082 O O . THR A 1 263 ? -10.344 -10.742 -4.789 1 97.19 263 THR A O 1
ATOM 2085 N N . ASP A 1 264 ? -9.945 -10.859 -7.039 1 95.69 264 ASP A N 1
ATOM 2086 C CA . ASP A 1 264 ? -11.305 -10.461 -7.406 1 95.69 264 ASP A CA 1
ATOM 2087 C C . ASP A 1 264 ? -11.695 -11.031 -8.766 1 95.69 264 ASP A C 1
ATOM 2089 O O . ASP A 1 264 ? -11.188 -10.594 -9.797 1 95.69 264 ASP A O 1
ATOM 2093 N N . MET A 1 265 ? -12.641 -11.953 -8.742 1 94.75 265 MET A N 1
ATOM 2094 C CA . MET A 1 265 ? -13.055 -12.625 -9.969 1 94.75 265 MET A CA 1
ATOM 2095 C C . MET A 1 265 ? -14.086 -11.797 -10.727 1 94.75 265 MET A C 1
ATOM 2097 O O . MET A 1 265 ? -14.477 -12.156 -11.844 1 94.75 265 MET A O 1
ATOM 2101 N N . ALA A 1 266 ? -14.57 -10.719 -10.117 1 90.69 266 ALA A N 1
ATOM 2102 C CA . ALA A 1 266 ? -15.602 -9.898 -10.734 1 90.69 266 ALA A CA 1
ATOM 2103 C C . ALA A 1 266 ? -15.328 -8.414 -10.516 1 90.69 266 ALA A C 1
ATOM 2105 O O . ALA A 1 266 ? -16.203 -7.668 -10.086 1 90.69 266 ALA A O 1
ATOM 2106 N N . CYS A 1 267 ? -14.102 -8.062 -10.836 1 82.75 267 CYS A N 1
ATOM 2107 C CA . CYS A 1 267 ? -13.711 -6.672 -10.625 1 82.75 267 CYS A CA 1
ATOM 2108 C C . CYS A 1 267 ? -14.414 -5.75 -11.617 1 82.75 267 CYS A C 1
ATOM 2110 O O . CYS A 1 267 ? -14.445 -6.027 -12.812 1 82.75 267 CYS A O 1
ATOM 2112 N N . GLN A 1 268 ? -15.211 -4.809 -11.148 1 66.56 268 GLN A N 1
ATOM 2113 C CA . GLN A 1 268 ? -15.992 -3.908 -11.984 1 66.56 268 GLN A CA 1
ATOM 2114 C C . GLN A 1 268 ? -15.156 -2.715 -12.438 1 66.56 268 GLN A C 1
ATOM 2116 O O . GLN A 1 268 ? -15.688 -1.762 -13.016 1 66.56 268 GLN A O 1
ATOM 2121 N N . TRP A 1 269 ? -13.992 -2.664 -12.234 1 55.81 269 TRP A N 1
ATOM 2122 C CA . TRP A 1 269 ? -13.297 -1.417 -12.539 1 55.81 269 TRP A CA 1
ATOM 2123 C C . TRP A 1 269 ? -13.641 -0.938 -13.945 1 55.81 269 TRP A C 1
ATOM 2125 O O . TRP A 1 269 ? -13.602 0.262 -14.227 1 55.81 269 TRP A O 1
ATOM 2135 N N . ALA A 1 270 ? -13.68 -1.959 -14.953 1 44.91 270 ALA A N 1
ATOM 2136 C CA . ALA A 1 270 ? -13.727 -1.553 -16.359 1 44.91 270 ALA A CA 1
ATOM 2137 C C . ALA A 1 270 ? -14.945 -0.682 -16.625 1 44.91 270 ALA A C 1
ATOM 2139 O O . ALA A 1 270 ? -15.195 -0.289 -17.781 1 44.91 270 ALA A O 1
ATOM 2140 N N . ILE A 1 271 ? -15.922 -0.813 -15.781 1 37.94 271 ILE A N 1
ATOM 2141 C CA . ILE A 1 271 ? -17.062 -0.233 -16.484 1 37.94 271 ILE A CA 1
ATOM 2142 C C . ILE A 1 271 ? -16.734 1.205 -16.891 1 37.94 271 ILE A C 1
ATOM 2144 O O . ILE A 1 271 ? -17.453 1.801 -17.703 1 37.94 271 ILE A O 1
ATOM 2148 N N . LYS A 1 272 ? -16.375 2.053 -15.867 1 39.88 272 LYS A N 1
ATOM 2149 C CA . LYS A 1 272 ? -16.734 3.352 -16.438 1 39.88 272 LYS A CA 1
ATOM 2150 C C . LYS A 1 272 ? -15.961 3.621 -17.719 1 39.88 272 LYS A C 1
ATOM 2152 O O . LYS A 1 272 ? -15.781 4.777 -18.109 1 39.88 272 LYS A O 1
ATOM 2157 N N . GLY A 1 273 ? -15.93 2.703 -18.609 1 37.88 273 GLY A N 1
ATOM 2158 C CA . GLY A 1 273 ? -15.523 2.959 -19.984 1 37.88 273 GLY A CA 1
ATOM 2159 C C . GLY A 1 273 ? -14.016 2.971 -20.172 1 37.88 273 GLY A C 1
ATOM 2160 O O . GLY A 1 273 ? -13.523 3.232 -21.266 1 37.88 273 GLY A O 1
ATOM 2161 N N . ILE A 1 274 ? -13.289 3.346 -19.062 1 38 274 ILE A N 1
ATOM 2162 C CA . ILE A 1 274 ? -11.898 3.561 -19.453 1 38 274 ILE A CA 1
ATOM 2163 C C . ILE A 1 274 ? -11.203 2.215 -19.641 1 38 274 ILE A C 1
ATOM 2165 O O . ILE A 1 274 ? -11.531 1.239 -18.969 1 38 274 ILE A O 1
ATOM 2169 N N . VAL A 1 275 ? -10.406 2.014 -20.625 1 41.12 275 VAL A N 1
ATOM 2170 C CA . VAL A 1 275 ? -9.484 1.007 -21.141 1 41.12 275 VAL A CA 1
ATOM 2171 C C . VAL A 1 275 ? -8.891 0.203 -19.984 1 41.12 275 VAL A C 1
ATOM 2173 O O . VAL A 1 275 ? -8.438 0.776 -19 1 41.12 275 VAL A O 1
ATOM 2176 N N . PRO A 1 276 ? -9.406 -1.082 -19.875 1 45.91 276 PRO A N 1
ATOM 2177 C CA . PRO A 1 276 ? -8.711 -1.94 -18.906 1 45.91 276 PRO A CA 1
ATOM 2178 C C . PRO A 1 276 ? -7.27 -1.504 -18.656 1 45.91 276 PRO A C 1
ATOM 2180 O O . PRO A 1 276 ? -6.523 -1.249 -19.594 1 45.91 276 PRO A O 1
ATOM 2183 N N . GLY A 1 277 ? -7 -0.773 -17.656 1 48.59 277 GLY A N 1
ATOM 2184 C CA . GLY A 1 277 ? -5.68 -0.191 -17.469 1 48.59 277 GLY A CA 1
ATOM 2185 C C . GLY A 1 277 ? -4.582 -1.229 -17.328 1 48.59 277 GLY A C 1
ATOM 2186 O O . GLY A 1 277 ? -4.789 -2.277 -16.703 1 48.59 277 GLY A O 1
ATOM 2187 N N . VAL A 1 278 ? -3.648 -1.382 -18.281 1 47.75 278 VAL A N 1
ATOM 2188 C CA . VAL A 1 278 ? -2.402 -2.141 -18.328 1 47.75 278 VAL A CA 1
ATOM 2189 C C . VAL A 1 278 ? -1.9 -2.375 -16.906 1 47.75 278 VAL A C 1
ATOM 2191 O O . VAL A 1 278 ? -1.107 -3.287 -16.656 1 47.75 278 VAL A O 1
ATOM 2194 N N . TRP A 1 279 ? -2.557 -1.617 -15.867 1 48.22 279 TRP A N 1
ATOM 2195 C CA . TRP A 1 279 ? -2.104 -1.689 -14.477 1 48.22 279 TRP A CA 1
ATOM 2196 C C . TRP A 1 279 ? -2.795 -2.828 -13.742 1 48.22 279 TRP A C 1
ATOM 2198 O O . TRP A 1 279 ? -2.49 -3.096 -12.578 1 48.22 279 TRP A O 1
ATOM 2208 N N . GLU A 1 280 ? -3.562 -3.67 -14.547 1 64.81 280 GLU A N 1
ATOM 2209 C CA . GLU A 1 280 ? -4.406 -4.645 -13.859 1 64.81 280 GLU A CA 1
ATOM 2210 C C . GLU A 1 280 ? -3.844 -6.055 -14 1 64.81 280 GLU A C 1
ATOM 2212 O O . GLU A 1 280 ? -4.434 -7.016 -13.492 1 64.81 280 GLU A O 1
ATOM 2217 N N . LEU A 1 281 ? -2.66 -6.156 -14.484 1 83.25 281 LEU A N 1
ATOM 2218 C CA . LEU A 1 281 ? -2.129 -7.508 -14.594 1 83.25 281 LEU A CA 1
ATOM 2219 C C . LEU A 1 281 ? -1.599 -7.992 -13.25 1 83.25 281 LEU A C 1
ATOM 2221 O O . LEU A 1 281 ? -1.17 -7.188 -12.422 1 83.25 281 LEU A O 1
ATOM 2225 N N . PRO A 1 282 ? -1.73 -9.344 -13.07 1 93 282 PRO A N 1
ATOM 2226 C CA . PRO A 1 282 ? -1.276 -9.859 -11.773 1 93 282 PRO A CA 1
ATOM 2227 C C . PRO A 1 282 ? 0.155 -9.445 -11.445 1 93 282 PRO A C 1
ATOM 2229 O O . PRO A 1 282 ? 1.055 -9.602 -12.273 1 93 282 PRO A O 1
ATOM 2232 N N . SER A 1 283 ? 0.367 -8.875 -10.352 1 95.56 283 SER A N 1
ATOM 2233 C CA . SER A 1 283 ? 1.651 -8.273 -10 1 95.56 283 SER A CA 1
ATOM 2234 C C . SER A 1 283 ? 1.909 -8.344 -8.5 1 95.56 283 SER A C 1
ATOM 2236 O O . SER A 1 283 ? 1.009 -8.672 -7.727 1 95.56 283 SER A O 1
ATOM 2238 N N . ILE A 1 284 ? 3.115 -8.055 -8.148 1 98.12 284 ILE A N 1
ATOM 2239 C CA . ILE A 1 284 ? 3.498 -7.969 -6.742 1 98.12 284 ILE A CA 1
ATOM 2240 C C . ILE A 1 284 ? 4.488 -6.824 -6.551 1 98.12 284 ILE A C 1
ATOM 2242 O O . ILE A 1 284 ? 5.383 -6.621 -7.375 1 98.12 284 ILE A O 1
ATOM 2246 N N . GLU A 1 285 ? 4.281 -6.039 -5.566 1 98.06 285 GLU A N 1
ATOM 2247 C CA . GLU A 1 285 ? 5.211 -5.031 -5.062 1 98.06 285 GLU A CA 1
ATOM 2248 C C . GLU A 1 285 ? 5.867 -5.488 -3.764 1 98.06 285 GLU A C 1
ATOM 2250 O O . GLU A 1 285 ? 5.191 -5.988 -2.863 1 98.06 285 GLU A O 1
ATOM 2255 N N . VAL A 1 286 ? 7.148 -5.375 -3.721 1 98.62 286 VAL A N 1
ATOM 2256 C CA . VAL A 1 286 ? 7.918 -5.711 -2.525 1 98.62 286 VAL A CA 1
ATOM 2257 C C . VAL A 1 286 ? 8.688 -4.484 -2.041 1 98.62 286 VAL A C 1
ATOM 2259 O O . VAL A 1 286 ? 9.547 -3.959 -2.754 1 98.62 286 VAL A O 1
ATOM 2262 N N . GLU A 1 287 ? 8.352 -4.031 -0.894 1 98.12 287 GLU A N 1
ATOM 2263 C CA . GLU A 1 287 ? 9.109 -2.938 -0.295 1 98.12 287 GLU A CA 1
ATOM 2264 C C . GLU A 1 287 ? 10.211 -3.467 0.621 1 98.12 287 GLU A C 1
ATOM 2266 O O . GLU A 1 287 ? 9.945 -4.258 1.528 1 98.12 287 GLU A O 1
ATOM 2271 N N . THR A 1 288 ? 11.391 -3.053 0.343 1 98.12 288 THR A N 1
ATOM 2272 C CA . THR A 1 288 ? 12.555 -3.402 1.149 1 98.12 288 THR A CA 1
ATOM 2273 C C . THR A 1 288 ? 13.109 -2.174 1.866 1 98.12 288 THR A C 1
ATOM 2275 O O . THR A 1 288 ? 12.562 -1.076 1.735 1 98.12 288 THR A O 1
ATOM 2278 N N . ASP A 1 289 ? 14.141 -2.391 2.641 1 97.12 289 ASP A N 1
ATOM 2279 C CA . ASP A 1 289 ? 14.766 -1.278 3.355 1 97.12 289 ASP A CA 1
ATOM 2280 C C . ASP A 1 289 ? 15.195 -0.177 2.389 1 97.12 289 ASP A C 1
ATOM 2282 O O . ASP A 1 289 ? 14.953 1.006 2.643 1 97.12 289 ASP A O 1
ATOM 2286 N N . GLN A 1 290 ? 15.719 -0.561 1.193 1 97.75 290 GLN A N 1
ATOM 2287 C CA . GLN A 1 290 ? 16.406 0.435 0.384 1 97.75 290 GLN A CA 1
ATOM 2288 C C . GLN A 1 290 ? 15.711 0.645 -0.954 1 97.75 290 GLN A C 1
ATOM 2290 O O . GLN A 1 290 ? 16 1.601 -1.674 1 97.75 290 GLN A O 1
ATOM 2295 N N . ALA A 1 291 ? 14.727 -0.27 -1.268 1 98.25 291 ALA A N 1
ATOM 2296 C CA . ALA A 1 291 ? 14.125 -0.152 -2.592 1 98.25 291 ALA A CA 1
ATOM 2297 C C . ALA A 1 291 ? 12.68 -0.65 -2.584 1 98.25 291 ALA A C 1
ATOM 2299 O O . ALA A 1 291 ? 12.266 -1.353 -1.66 1 98.25 291 ALA A O 1
ATOM 2300 N N . ILE A 1 292 ? 11.938 -0.195 -3.508 1 97.88 292 ILE A N 1
ATOM 2301 C CA . ILE A 1 292 ? 10.648 -0.771 -3.879 1 97.88 292 ILE A CA 1
ATOM 2302 C C . ILE A 1 292 ? 10.789 -1.559 -5.18 1 97.88 292 ILE A C 1
ATOM 2304 O O . ILE A 1 292 ? 11.172 -1.003 -6.211 1 97.88 292 ILE A O 1
ATOM 2308 N N . ILE A 1 293 ? 10.508 -2.836 -5.09 1 98.62 293 ILE A N 1
ATOM 2309 C CA . ILE A 1 293 ? 10.656 -3.74 -6.227 1 98.62 293 ILE A CA 1
ATOM 2310 C C . ILE A 1 293 ? 9.273 -4.191 -6.707 1 98.62 293 ILE A C 1
ATOM 2312 O O . ILE A 1 293 ? 8.453 -4.648 -5.91 1 98.62 293 ILE A O 1
ATOM 2316 N N . TYR A 1 294 ? 9.008 -4.023 -8 1 97.5 294 TYR A N 1
ATOM 2317 C CA . TYR A 1 294 ? 7.707 -4.316 -8.586 1 97.5 294 TYR A CA 1
ATOM 2318 C C . TYR A 1 294 ? 7.836 -5.285 -9.75 1 97.5 294 TYR A C 1
ATOM 2320 O O . TYR A 1 294 ? 8.578 -5.02 -10.703 1 97.5 294 TYR A O 1
ATOM 2328 N N . PHE A 1 295 ? 7.191 -6.434 -9.641 1 98.12 295 PHE A N 1
ATOM 2329 C CA . PHE A 1 295 ? 7.152 -7.418 -10.711 1 98.12 295 PHE A CA 1
ATOM 2330 C C . PHE A 1 295 ? 5.809 -7.379 -11.43 1 98.12 295 PHE A C 1
ATOM 2332 O O . PHE A 1 295 ? 4.828 -7.957 -10.961 1 98.12 295 PHE A O 1
ATOM 2339 N N . TYR A 1 296 ? 5.824 -6.77 -12.633 1 94.12 296 TYR A N 1
ATOM 2340 C CA . TYR A 1 296 ? 4.617 -6.578 -13.43 1 94.12 296 TYR A CA 1
ATOM 2341 C C . TYR A 1 296 ? 4.363 -7.781 -14.336 1 94.12 296 TYR A C 1
ATOM 2343 O O . TYR A 1 296 ? 5.25 -8.211 -15.078 1 94.12 296 TYR A O 1
ATOM 2351 N N . ASN A 1 297 ? 3.1 -8.297 -14.219 1 93.75 297 ASN A N 1
ATOM 2352 C CA . ASN A 1 297 ? 2.658 -9.461 -14.984 1 93.75 297 ASN A CA 1
ATOM 2353 C C . ASN A 1 297 ? 3.465 -10.711 -14.625 1 93.75 297 ASN A C 1
ATOM 2355 O O . ASN A 1 297 ? 4.031 -11.359 -15.508 1 93.75 297 ASN A O 1
ATOM 2359 N N . ALA A 1 298 ? 3.482 -10.977 -13.383 1 96 298 ALA A N 1
ATOM 2360 C CA . ALA A 1 298 ? 4.277 -12.078 -12.852 1 96 298 ALA A CA 1
ATOM 2361 C C . ALA A 1 298 ? 3.719 -13.422 -13.297 1 96 298 ALA A C 1
ATOM 2363 O O . ALA A 1 298 ? 4.449 -14.414 -13.375 1 96 298 ALA A O 1
ATOM 2364 N N . MET A 1 299 ? 2.465 -13.461 -13.625 1 94.44 299 MET A N 1
ATOM 2365 C CA . MET A 1 299 ? 1.806 -14.719 -13.984 1 94.44 299 MET A CA 1
ATOM 2366 C C . MET A 1 299 ? 2.227 -15.172 -15.383 1 94.44 299 MET A C 1
ATOM 2368 O O . MET A 1 299 ? 2.441 -16.359 -15.609 1 94.44 299 MET A O 1
ATOM 2372 N N . MET A 1 300 ? 2.305 -14.164 -16.281 1 93.69 300 MET A N 1
ATOM 2373 C CA . MET A 1 300 ? 2.617 -14.484 -17.672 1 93.69 300 MET A CA 1
ATOM 2374 C C . MET A 1 300 ? 3.744 -13.602 -18.203 1 93.69 300 MET A C 1
ATOM 2376 O O . MET A 1 300 ? 3.572 -12.891 -19.203 1 93.69 300 MET A O 1
ATOM 2380 N N . PRO A 1 301 ? 4.836 -13.781 -17.641 1 94.94 301 PRO A N 1
ATOM 2381 C CA . PRO A 1 301 ? 5.945 -12.898 -18 1 94.94 301 PRO A CA 1
ATOM 2382 C C . PRO A 1 301 ? 6.465 -13.148 -19.422 1 94.94 301 PRO A C 1
ATOM 2384 O O . PRO A 1 301 ? 7.18 -12.312 -19.984 1 94.94 301 PRO A O 1
ATOM 2387 N N . HIS A 1 302 ? 6.125 -14.258 -19.984 1 92.38 302 HIS A N 1
ATOM 2388 C CA . HIS A 1 302 ? 6.586 -14.562 -21.344 1 92.38 302 HIS A CA 1
ATOM 2389 C C . HIS A 1 302 ? 5.938 -13.633 -22.359 1 92.38 302 HIS A C 1
ATOM 2391 O O . HIS A 1 302 ? 6.469 -13.445 -23.453 1 92.38 302 HIS A O 1
ATOM 2397 N N . LEU A 1 303 ? 4.781 -13.094 -22.047 1 89.12 303 LEU A N 1
ATOM 2398 C CA . LEU A 1 303 ? 4.113 -12.164 -22.953 1 89.12 303 LEU A CA 1
ATOM 2399 C C . LEU A 1 303 ? 4.719 -10.766 -22.844 1 89.12 303 LEU A C 1
ATOM 2401 O O . LEU A 1 303 ? 5.023 -10.133 -23.844 1 89.12 303 LEU A O 1
ATOM 2405 N N . TYR A 1 304 ? 4.82 -10.312 -21.672 1 89.38 304 TYR A N 1
ATOM 2406 C CA . TYR A 1 304 ? 5.422 -9.031 -21.328 1 89.38 304 TYR A CA 1
ATOM 2407 C C . TYR A 1 304 ? 5.605 -8.906 -19.812 1 89.38 304 TYR A C 1
ATOM 2409 O O . TYR A 1 304 ? 4.746 -9.336 -19.047 1 89.38 304 TYR A O 1
ATOM 2417 N N . HIS A 1 305 ? 6.719 -8.383 -19.5 1 93.44 305 HIS A N 1
ATOM 2418 C CA . HIS A 1 305 ? 6.926 -8.133 -18.078 1 93.44 305 HIS A CA 1
ATOM 2419 C C . HIS A 1 305 ? 8.008 -7.082 -17.844 1 93.44 305 HIS A C 1
ATOM 2421 O O . HIS A 1 305 ? 8.742 -6.738 -18.781 1 93.44 305 HIS A O 1
ATOM 2427 N N . TYR A 1 306 ? 8.031 -6.574 -16.719 1 95.25 306 TYR A N 1
ATOM 2428 C CA . TYR A 1 306 ? 9.219 -5.895 -16.219 1 95.25 306 TYR A CA 1
ATOM 2429 C C . TYR A 1 306 ? 9.32 -6.008 -14.703 1 95.25 306 TYR A C 1
ATOM 2431 O O . TYR A 1 306 ? 8.312 -6.258 -14.023 1 95.25 306 TYR A O 1
ATOM 2439 N N . ILE A 1 307 ? 10.5 -5.922 -14.227 1 98 307 ILE A N 1
ATOM 2440 C CA . ILE A 1 307 ? 10.82 -5.738 -12.82 1 98 307 ILE A CA 1
ATOM 2441 C C . ILE A 1 307 ? 11.414 -4.352 -12.602 1 98 307 ILE A C 1
ATOM 2443 O O . ILE A 1 307 ? 12.484 -4.039 -13.125 1 98 307 ILE A O 1
ATOM 2447 N N . SER A 1 308 ? 10.695 -3.555 -11.938 1 97.62 308 SER A N 1
ATOM 2448 C CA . SER A 1 308 ? 11.219 -2.225 -11.633 1 97.62 308 SER A CA 1
ATOM 2449 C C . SER A 1 308 ? 11.812 -2.168 -10.234 1 97.62 308 SER A C 1
ATOM 2451 O O . SER A 1 308 ? 11.281 -2.779 -9.305 1 97.62 308 SER A O 1
ATOM 2453 N N . ILE A 1 309 ? 12.906 -1.547 -10.094 1 98.25 309 ILE A N 1
ATOM 2454 C CA . ILE A 1 309 ? 13.594 -1.321 -8.828 1 98.25 309 ILE A CA 1
ATOM 2455 C C . ILE A 1 309 ? 13.758 0.178 -8.594 1 98.25 309 ILE A C 1
ATOM 2457 O O . ILE A 1 309 ? 14.555 0.834 -9.266 1 98.25 309 ILE A O 1
ATOM 2461 N N . THR A 1 310 ? 13.008 0.708 -7.688 1 97 310 THR A N 1
ATOM 2462 C CA . THR A 1 310 ? 13.133 2.117 -7.328 1 97 310 THR A CA 1
ATOM 2463 C C . THR A 1 310 ? 13.977 2.279 -6.066 1 97 310 THR A C 1
ATOM 2465 O O . THR A 1 310 ? 13.562 1.863 -4.98 1 97 310 THR A O 1
ATOM 2468 N N . ASP A 1 311 ? 15.109 2.904 -6.238 1 97.44 311 ASP A N 1
ATOM 2469 C CA . ASP A 1 311 ? 16.016 3.156 -5.121 1 97.44 311 ASP A CA 1
ATOM 2470 C C . ASP A 1 311 ? 15.508 4.312 -4.258 1 97.44 311 ASP A C 1
ATOM 2472 O O . ASP A 1 311 ? 15.336 5.43 -4.75 1 97.44 311 ASP A O 1
ATOM 2476 N N . LYS A 1 312 ? 15.312 4.07 -3 1 96.81 312 LYS A N 1
ATOM 2477 C CA . LYS A 1 312 ? 14.727 5.059 -2.1 1 96.81 312 LYS A CA 1
ATOM 2478 C C . LYS A 1 312 ? 15.68 6.23 -1.88 1 96.81 312 LYS A C 1
ATOM 2480 O O . LYS A 1 312 ? 15.242 7.367 -1.685 1 96.81 312 LYS A O 1
ATOM 2485 N N . SER A 1 313 ? 16.953 6.051 -1.881 1 96.38 313 SER A N 1
ATOM 2486 C CA . SER A 1 313 ? 17.938 7.07 -1.536 1 96.38 313 SER A CA 1
ATOM 2487 C C . SER A 1 313 ? 18.234 7.984 -2.723 1 96.38 313 SER A C 1
ATOM 2489 O O . SER A 1 313 ? 18.781 9.07 -2.555 1 96.38 313 SER A O 1
ATOM 2491 N N . THR A 1 314 ? 17.891 7.504 -3.936 1 94.81 314 THR A N 1
ATOM 2492 C CA . THR A 1 314 ? 18.188 8.328 -5.102 1 94.81 314 THR A CA 1
ATOM 2493 C C . THR A 1 314 ? 16.906 8.719 -5.832 1 94.81 314 THR A C 1
ATOM 2495 O O . THR A 1 314 ? 16.906 9.664 -6.625 1 94.81 314 THR A O 1
ATOM 2498 N N . GLY A 1 315 ? 15.875 7.914 -5.652 1 92.12 315 GLY A N 1
ATOM 2499 C CA . GLY A 1 315 ? 14.641 8.133 -6.379 1 92.12 315 GLY A CA 1
ATOM 2500 C C . GLY A 1 315 ? 14.664 7.578 -7.789 1 92.12 315 GLY A C 1
ATOM 2501 O O . GLY A 1 315 ? 13.672 7.656 -8.516 1 92.12 315 GLY A O 1
ATOM 2502 N N . LYS A 1 316 ? 15.719 6.977 -8.148 1 94.38 316 LYS A N 1
ATOM 2503 C CA . LYS A 1 316 ? 15.867 6.457 -9.508 1 94.38 316 LYS A CA 1
ATOM 2504 C C . LYS A 1 316 ? 15.266 5.059 -9.633 1 94.38 316 LYS A C 1
ATOM 2506 O O . LYS A 1 316 ? 15.352 4.258 -8.695 1 94.38 316 LYS A O 1
ATOM 2511 N N . THR A 1 317 ? 14.664 4.801 -10.805 1 95.19 317 THR A N 1
ATOM 2512 C CA . THR A 1 317 ? 14.07 3.498 -11.086 1 95.19 317 THR A CA 1
ATOM 2513 C C . THR A 1 317 ? 14.805 2.807 -12.227 1 95.19 317 THR A C 1
ATOM 2515 O O . THR A 1 317 ? 15.07 3.42 -13.266 1 95.19 317 THR A O 1
ATOM 2518 N N . GLU A 1 318 ? 15.195 1.598 -11.984 1 97.25 318 GLU A N 1
ATOM 2519 C CA . GLU A 1 318 ? 15.742 0.737 -13.023 1 97.25 318 GLU A CA 1
ATOM 2520 C C . GLU A 1 318 ? 14.75 -0.349 -13.422 1 97.25 318 GLU A C 1
ATOM 2522 O O . GLU A 1 318 ? 13.953 -0.801 -12.602 1 97.25 318 GLU A O 1
ATOM 2527 N N . TYR A 1 319 ? 14.742 -0.695 -14.664 1 97.06 319 TYR A N 1
ATOM 2528 C CA . TYR A 1 319 ? 13.875 -1.744 -15.18 1 97.06 319 TYR A CA 1
ATOM 2529 C C . TYR A 1 319 ? 14.688 -2.922 -15.695 1 97.06 319 TYR A C 1
ATOM 2531 O O . TYR A 1 319 ? 15.711 -2.734 -16.359 1 97.06 319 TYR A O 1
ATOM 2539 N N . LYS A 1 320 ? 14.234 -4.098 -15.352 1 98.06 320 LYS A N 1
ATOM 2540 C CA . LYS A 1 320 ? 14.883 -5.324 -15.805 1 98.06 320 LYS A CA 1
ATOM 2541 C C . LYS A 1 320 ? 13.867 -6.289 -16.406 1 98.06 320 LYS A C 1
ATOM 2543 O O . LYS A 1 320 ? 12.68 -6.23 -16.094 1 98.06 320 LYS A O 1
ATOM 2548 N N . LYS A 1 321 ? 14.336 -7.094 -17.297 1 97.31 321 LYS A N 1
ATOM 2549 C CA . LYS A 1 321 ? 13.57 -8.164 -17.938 1 97.31 321 LYS A CA 1
ATOM 2550 C C . LYS A 1 321 ? 14.422 -9.414 -18.125 1 97.31 321 LYS A C 1
ATOM 2552 O O . LYS A 1 321 ? 15.656 -9.336 -18.141 1 97.31 321 LYS A O 1
ATOM 2557 N N . GLN A 1 322 ? 13.797 -10.523 -18.125 1 97.81 322 GLN A N 1
ATOM 2558 C CA . GLN A 1 322 ? 14.484 -11.789 -18.375 1 97.81 322 GLN A CA 1
ATOM 2559 C C . GLN A 1 322 ? 13.562 -12.781 -19.078 1 97.81 322 GLN A C 1
ATOM 2561 O O . GLN A 1 322 ? 12.602 -13.273 -18.5 1 97.81 322 GLN A O 1
ATOM 2566 N N . TYR A 1 323 ? 13.906 -13.148 -20.312 1 95.94 323 TYR A N 1
ATOM 2567 C CA . TYR A 1 323 ? 13.039 -14.023 -21.078 1 95.94 323 TYR A CA 1
ATOM 2568 C C . TYR A 1 323 ? 13.672 -15.398 -21.266 1 95.94 323 TYR A C 1
ATOM 2570 O O . TYR A 1 323 ? 12.984 -16.359 -21.609 1 95.94 323 TYR A O 1
ATOM 2578 N N . LYS A 1 324 ? 15.023 -15.516 -21.156 1 95.88 324 LYS A N 1
ATOM 2579 C CA . LYS A 1 324 ? 15.758 -16.766 -21.266 1 95.88 324 LYS A CA 1
ATOM 2580 C C . LYS A 1 324 ? 16.969 -16.781 -20.344 1 95.88 324 LYS A C 1
ATOM 2582 O O . LYS A 1 324 ? 17.438 -15.734 -19.891 1 95.88 324 LYS A O 1
ATOM 2587 N N . GLY A 1 325 ? 17.422 -18 -20.016 1 97.56 325 GLY A N 1
ATOM 2588 C CA . GLY A 1 325 ? 18.594 -18.125 -19.172 1 97.56 325 GLY A CA 1
ATOM 2589 C C . GLY A 1 325 ? 18.359 -17.609 -17.766 1 97.56 325 GLY A C 1
ATOM 2590 O O . GLY A 1 325 ? 17.422 -18.031 -17.094 1 97.56 325 GLY A O 1
ATOM 2591 N N . GLY A 1 326 ? 19.25 -16.656 -17.406 1 96.31 326 GLY A N 1
ATOM 2592 C CA . GLY A 1 326 ? 19.109 -16.078 -16.078 1 96.31 326 GLY A CA 1
ATOM 2593 C C . GLY A 1 326 ? 19.75 -16.922 -14.984 1 96.31 326 GLY A C 1
ATOM 2594 O O . GLY A 1 326 ? 20.547 -17.812 -15.266 1 96.31 326 GLY A O 1
ATOM 2595 N N . PRO A 1 327 ? 19.359 -16.641 -13.766 1 96.25 327 PRO A N 1
ATOM 2596 C CA . PRO A 1 327 ? 20.062 -17.219 -12.609 1 96.25 327 PRO A CA 1
ATOM 2597 C C . PRO A 1 327 ? 19.922 -18.734 -12.523 1 96.25 327 PRO A C 1
ATOM 2599 O O . PRO A 1 327 ? 20.859 -19.406 -12.086 1 96.25 327 PRO A O 1
ATOM 2602 N N . CYS A 1 328 ? 18.766 -19.234 -12.914 1 96.25 328 CYS A N 1
ATOM 2603 C CA . CYS A 1 328 ? 18.531 -20.656 -12.734 1 96.25 328 CYS A CA 1
ATOM 2604 C C . CYS A 1 328 ? 18.812 -21.422 -14.023 1 96.25 328 CYS A C 1
ATOM 2606 O O . CYS A 1 328 ? 19.609 -22.375 -14.023 1 96.25 328 CYS A O 1
ATOM 2608 N N . TRP A 1 329 ? 18.391 -20.891 -15.172 1 97.38 329 TRP A N 1
ATOM 2609 C CA . TRP A 1 329 ? 18.469 -21.641 -16.422 1 97.38 329 TRP A CA 1
ATOM 2610 C C . TRP A 1 329 ? 19.766 -21.344 -17.172 1 97.38 329 TRP A C 1
ATOM 2612 O O . TRP A 1 329 ? 20.125 -22.062 -18.094 1 97.38 329 TRP A O 1
ATOM 2622 N N . GLY A 1 330 ? 20.484 -20.297 -16.781 1 96.31 330 GLY A N 1
ATOM 2623 C CA . GLY A 1 330 ? 21.578 -19.766 -17.578 1 96.31 330 GLY A CA 1
ATOM 2624 C C . GLY A 1 330 ? 22.578 -20.812 -18 1 96.31 330 GLY A C 1
ATOM 2625 O O . GLY A 1 330 ? 23 -20.844 -19.156 1 96.31 330 GLY A O 1
ATOM 2626 N N . GLU A 1 331 ? 22.969 -21.672 -17.078 1 94.81 331 GLU A N 1
ATOM 2627 C CA . GLU A 1 331 ? 23.984 -22.672 -17.359 1 94.81 331 GLU A CA 1
ATOM 2628 C C . GLU A 1 331 ? 23.375 -24.062 -17.562 1 94.81 331 GLU A C 1
ATOM 2630 O O . GLU A 1 331 ? 24.078 -25.016 -17.828 1 94.81 331 GLU A O 1
ATOM 2635 N N . ALA A 1 332 ? 22.109 -24.094 -17.516 1 96.06 332 ALA A N 1
ATOM 2636 C CA . ALA A 1 332 ? 21.438 -25.391 -17.609 1 96.06 332 ALA A CA 1
ATOM 2637 C C . ALA A 1 332 ? 21.188 -25.766 -19.062 1 96.06 332 ALA A C 1
ATOM 2639 O O . ALA A 1 332 ? 20.766 -24.938 -19.875 1 96.06 332 ALA A O 1
ATOM 2640 N N . TRP A 1 333 ? 21.5 -26.969 -19.375 1 95.62 333 TRP A N 1
ATOM 2641 C CA . TRP A 1 333 ? 21.156 -27.484 -20.688 1 95.62 333 TRP A CA 1
ATOM 2642 C C . TRP A 1 333 ? 19.688 -27.891 -20.75 1 95.62 333 TRP A C 1
ATOM 2644 O O . TRP A 1 333 ? 19.188 -28.547 -19.828 1 95.62 333 TRP A O 1
ATOM 2654 N N . THR A 1 334 ? 19.031 -27.453 -21.812 1 95.62 334 THR A N 1
ATOM 2655 C CA . THR A 1 334 ? 17.625 -27.797 -22.062 1 95.62 334 THR A CA 1
ATOM 2656 C C . THR A 1 334 ? 17.453 -28.391 -23.453 1 95.62 334 THR A C 1
ATOM 2658 O O . THR A 1 334 ? 18.406 -28.5 -24.219 1 95.62 334 THR A O 1
ATOM 2661 N N . THR A 1 335 ? 16.25 -28.766 -23.766 1 94.44 335 THR A N 1
ATOM 2662 C CA . THR A 1 335 ? 15.953 -29.312 -25.094 1 94.44 335 THR A CA 1
ATOM 2663 C C . THR A 1 335 ? 16.016 -28.203 -26.141 1 94.44 335 THR A C 1
ATOM 2665 O O . THR A 1 335 ? 16.047 -28.5 -27.344 1 94.44 335 THR A O 1
ATOM 2668 N N . GLY A 1 336 ? 16.031 -26.953 -25.734 1 92.19 336 GLY A N 1
ATOM 2669 C CA . GLY A 1 336 ? 16.188 -25.828 -26.641 1 92.19 336 GLY A CA 1
ATOM 2670 C C . GLY A 1 336 ? 17.594 -25.25 -26.609 1 92.19 336 GLY A C 1
ATOM 2671 O O . GLY A 1 336 ? 17.797 -24.125 -27.078 1 92.19 336 GLY A O 1
ATOM 2672 N N . GLY A 1 337 ? 18.469 -25.953 -26 1 94.38 337 GLY A N 1
ATOM 2673 C CA . GLY A 1 337 ? 19.812 -25.422 -25.812 1 94.38 337 GLY A CA 1
ATOM 2674 C C . GLY A 1 337 ? 20.047 -24.859 -24.422 1 94.38 337 GLY A C 1
ATOM 2675 O O . GLY A 1 337 ? 19.188 -24.984 -23.547 1 94.38 337 GLY A O 1
ATOM 2676 N N . LYS A 1 338 ? 21.172 -24.344 -24.297 1 95.5 338 LYS A N 1
ATOM 2677 C CA . LYS A 1 338 ? 21.531 -23.766 -23.016 1 95.5 338 LYS A CA 1
ATOM 2678 C C . LYS A 1 338 ? 20.656 -22.562 -22.688 1 95.5 338 LYS A C 1
ATOM 2680 O O . LYS A 1 338 ? 20.5 -21.656 -23.531 1 95.5 338 LYS A O 1
ATOM 2685 N N . GLY A 1 339 ? 20.078 -22.594 -21.531 1 96.44 339 GLY A N 1
ATOM 2686 C CA . GLY A 1 339 ? 19.328 -21.438 -21.047 1 96.44 339 GLY A CA 1
ATOM 2687 C C . GLY A 1 339 ? 17.891 -21.422 -21.531 1 96.44 339 GLY A C 1
ATOM 2688 O O . GLY A 1 339 ? 17.109 -20.562 -21.125 1 96.44 339 GLY A O 1
ATOM 2689 N N . GLY A 1 340 ? 17.5 -22.344 -22.375 1 95.62 340 GLY A N 1
ATOM 2690 C CA . GLY A 1 340 ? 16.156 -22.328 -22.953 1 95.62 340 GLY A CA 1
ATOM 2691 C C . GLY A 1 340 ? 16.016 -21.312 -24.062 1 95.62 340 GLY A C 1
ATOM 2692 O O . GLY A 1 340 ? 17 -20.953 -24.719 1 95.62 340 GLY A O 1
ATOM 2693 N N . LYS A 1 341 ? 14.766 -20.969 -24.391 1 94 341 LYS A N 1
ATOM 2694 C CA . LYS A 1 341 ? 14.508 -20.031 -25.484 1 94 341 LYS A CA 1
ATOM 2695 C C . LYS A 1 341 ? 13.648 -18.859 -25.016 1 94 341 LYS A C 1
ATOM 2697 O O . LYS A 1 341 ? 12.805 -19.016 -24.125 1 94 341 LYS A O 1
ATOM 2702 N N . SER A 1 342 ? 13.836 -17.688 -25.641 1 92.56 342 SER A N 1
ATOM 2703 C CA . SER A 1 342 ? 13.133 -16.469 -25.25 1 92.56 342 SER A CA 1
ATOM 2704 C C . SER A 1 342 ? 11.641 -16.578 -25.562 1 92.56 342 SER A C 1
ATOM 2706 O O . SER A 1 342 ? 10.828 -15.914 -24.906 1 92.56 342 SER A O 1
ATOM 2708 N N . TYR A 1 343 ? 11.328 -17.422 -26.469 1 89.56 343 TYR A N 1
ATOM 2709 C CA . TYR A 1 343 ? 9.93 -17.5 -26.875 1 89.56 343 TYR A CA 1
ATOM 2710 C C . TYR A 1 343 ? 9.188 -18.578 -26.094 1 89.56 343 TYR A C 1
ATOM 2712 O O . TYR A 1 343 ? 7.988 -18.781 -26.281 1 89.56 343 TYR A O 1
ATOM 2720 N N . TRP A 1 344 ? 9.891 -19.312 -25.188 1 94.44 344 TRP A N 1
ATOM 2721 C CA . TRP A 1 344 ? 9.219 -20.312 -24.375 1 94.44 344 TRP A CA 1
ATOM 2722 C C . TRP A 1 344 ? 8.273 -19.656 -23.375 1 94.44 344 TRP A C 1
ATOM 2724 O O . TRP A 1 344 ? 8.625 -18.672 -22.734 1 94.44 344 TRP A O 1
ATOM 2734 N N . SER A 1 345 ? 7.066 -20.188 -23.328 1 94.31 345 SER A N 1
ATOM 2735 C CA . SER A 1 345 ? 6.121 -19.766 -22.297 1 94.31 345 SER A CA 1
ATOM 2736 C C . SER A 1 345 ? 6.523 -20.297 -20.938 1 94.31 345 SER A C 1
ATOM 2738 O O . SER A 1 345 ? 7.43 -21.125 -20.828 1 94.31 345 SER A O 1
ATOM 2740 N N . THR A 1 346 ? 5.891 -19.75 -19.922 1 97.06 346 THR A N 1
ATOM 2741 C CA . THR A 1 346 ? 6.059 -20.266 -18.562 1 97.06 346 THR A CA 1
ATOM 2742 C C . THR A 1 346 ? 5.734 -21.766 -18.516 1 97.06 346 THR A C 1
ATOM 2744 O O . THR A 1 346 ? 6.438 -22.531 -17.844 1 97.06 346 THR A O 1
ATOM 2747 N N . TYR A 1 347 ? 4.789 -22.219 -19.266 1 97.31 347 TYR A N 1
ATOM 2748 C CA . TYR A 1 347 ? 4.359 -23.625 -19.312 1 97.31 347 TYR A CA 1
ATOM 2749 C C . TYR A 1 347 ? 5.438 -24.5 -19.953 1 97.31 347 TYR A C 1
ATOM 2751 O O . TYR A 1 347 ? 5.66 -25.625 -19.516 1 97.31 347 TYR A O 1
ATOM 2759 N N . ARG A 1 348 ? 6.051 -23.969 -20.938 1 96.31 348 ARG A N 1
ATOM 2760 C CA . ARG A 1 348 ? 7.098 -24.719 -21.625 1 96.31 348 ARG A CA 1
ATOM 2761 C C . ARG A 1 348 ? 8.305 -24.938 -20.719 1 96.31 348 ARG A C 1
ATOM 2763 O O . ARG A 1 348 ? 8.898 -26.016 -20.703 1 96.31 348 ARG A O 1
ATOM 2770 N N . TYR A 1 349 ? 8.688 -23.875 -19.969 1 97.81 349 TYR A N 1
ATOM 2771 C CA . TYR A 1 349 ? 9.758 -24.016 -18.984 1 97.81 349 TYR A CA 1
ATOM 2772 C C . TYR A 1 349 ? 9.375 -25.031 -17.906 1 97.81 349 TYR A C 1
ATOM 2774 O O . TYR A 1 349 ? 10.211 -25.828 -17.484 1 97.81 349 TYR A O 1
ATOM 2782 N N . GLN A 1 350 ? 8.141 -24.969 -17.484 1 98.44 350 GLN A N 1
ATOM 2783 C CA . GLN A 1 350 ? 7.645 -25.922 -16.484 1 98.44 350 GLN A CA 1
ATOM 2784 C C . GLN A 1 350 ? 7.773 -27.359 -16.984 1 98.44 350 GLN A C 1
ATOM 2786 O O . GLN A 1 350 ? 8.242 -28.234 -16.266 1 98.44 350 GLN A O 1
ATOM 2791 N N . LEU A 1 351 ? 7.375 -27.594 -18.25 1 98.06 351 LEU A N 1
ATOM 2792 C CA . LEU A 1 351 ? 7.441 -28.938 -18.797 1 98.06 351 LEU A CA 1
ATOM 2793 C C . LEU A 1 351 ? 8.883 -29.422 -18.906 1 98.06 351 LEU A C 1
ATOM 2795 O O . LEU A 1 351 ? 9.172 -30.594 -18.672 1 98.06 351 LEU A O 1
ATOM 2799 N N . GLU A 1 352 ? 9.797 -28.5 -19.25 1 97.56 352 GLU A N 1
ATOM 2800 C CA . GLU A 1 352 ? 11.219 -28.812 -19.281 1 97.56 352 GLU A CA 1
ATOM 2801 C C . GLU A 1 352 ? 11.695 -29.344 -17.938 1 97.56 352 GLU A C 1
ATOM 2803 O O . GLU A 1 352 ? 12.344 -30.391 -17.859 1 97.56 352 GLU A O 1
ATOM 2808 N N . ALA A 1 353 ? 11.375 -28.641 -16.906 1 98.31 353 ALA A N 1
ATOM 2809 C CA . ALA A 1 353 ? 11.789 -29.031 -15.555 1 98.31 353 ALA A CA 1
ATOM 2810 C C . ALA A 1 353 ? 11.117 -30.328 -15.133 1 98.31 353 ALA A C 1
ATOM 2812 O O . ALA A 1 353 ? 11.766 -31.219 -14.57 1 98.31 353 ALA A O 1
ATOM 2813 N N . PHE A 1 354 ? 9.859 -30.438 -15.414 1 98.5 354 PHE A N 1
ATOM 2814 C CA . PHE A 1 354 ? 9.086 -31.609 -15.016 1 98.5 354 PHE A CA 1
ATOM 2815 C C . PHE A 1 354 ? 9.648 -32.875 -15.648 1 98.5 354 PHE A C 1
ATOM 2817 O O . PHE A 1 354 ? 9.836 -33.906 -14.969 1 98.5 354 PHE A O 1
ATOM 2824 N N . THR A 1 355 ? 9.906 -32.844 -16.953 1 97.81 355 THR A N 1
ATOM 2825 C CA . THR A 1 355 ? 10.414 -34 -17.688 1 97.81 355 THR A CA 1
ATOM 2826 C C . THR A 1 355 ? 11.781 -34.438 -17.141 1 97.81 355 THR A C 1
ATOM 2828 O O . THR A 1 355 ? 12.039 -35.625 -16.969 1 97.81 355 THR A O 1
ATOM 2831 N N . LYS A 1 356 ? 12.578 -33.469 -16.859 1 97.19 356 LYS A N 1
ATOM 2832 C CA . LYS A 1 356 ? 13.891 -33.781 -16.297 1 97.19 356 LYS A CA 1
ATOM 2833 C C . LYS A 1 356 ? 13.766 -34.438 -14.922 1 97.19 356 LYS A C 1
ATOM 2835 O O . LYS A 1 356 ? 14.484 -35.375 -14.617 1 97.19 356 LYS A O 1
ATOM 2840 N N . LYS A 1 357 ? 12.891 -33.938 -14.125 1 97.88 357 LYS A N 1
ATOM 2841 C CA . LYS A 1 357 ? 12.672 -34.5 -12.797 1 97.88 357 LYS A CA 1
ATOM 2842 C C . LYS A 1 357 ? 12.172 -35.938 -12.891 1 97.88 357 LYS A C 1
ATOM 2844 O O . LYS A 1 357 ? 12.617 -36.812 -12.141 1 97.88 357 LYS A O 1
ATOM 2849 N N . VAL A 1 358 ? 11.281 -36.188 -13.789 1 98.06 358 VAL A N 1
ATOM 2850 C CA . VAL A 1 358 ? 10.727 -37.5 -14.008 1 98.06 358 VAL A CA 1
ATOM 2851 C C . VAL A 1 358 ? 11.828 -38.469 -14.414 1 98.06 358 VAL A C 1
ATOM 2853 O O . VAL A 1 358 ? 11.812 -39.656 -14.031 1 98.06 358 VAL A O 1
ATOM 2856 N N . ARG A 1 359 ? 12.773 -38 -15.125 1 97 359 ARG A N 1
ATOM 2857 C CA . ARG A 1 359 ? 13.883 -38.844 -15.602 1 97 359 ARG A CA 1
ATOM 2858 C C . ARG A 1 359 ? 14.969 -38.969 -14.531 1 97 359 ARG A C 1
ATOM 2860 O O . ARG A 1 359 ? 16.031 -39.5 -14.789 1 97 359 ARG A O 1
ATOM 2867 N N . GLY A 1 360 ? 14.75 -38.344 -13.414 1 96.06 360 GLY A N 1
ATOM 2868 C CA . GLY A 1 360 ? 15.695 -38.438 -12.305 1 96.06 360 GLY A CA 1
ATOM 2869 C C . GLY A 1 360 ? 16.875 -37.5 -12.438 1 96.06 360 GLY A C 1
ATOM 2870 O O . GLY A 1 360 ? 17.906 -37.688 -11.789 1 96.06 360 GLY A O 1
ATOM 2871 N N . LYS A 1 361 ? 16.719 -36.531 -13.25 1 95.38 361 LYS A N 1
ATOM 2872 C CA . LYS A 1 361 ? 17.797 -35.562 -13.453 1 95.38 361 LYS A CA 1
ATOM 2873 C C . LYS A 1 361 ? 17.641 -34.344 -12.539 1 95.38 361 LYS A C 1
ATOM 2875 O O . LYS A 1 361 ? 16.562 -34.125 -12 1 95.38 361 LYS A O 1
ATOM 2880 N N . ASN A 1 362 ? 18.734 -33.688 -12.414 1 93.44 362 ASN A N 1
ATOM 2881 C CA . ASN A 1 362 ? 18.703 -32.469 -11.648 1 93.44 362 ASN A CA 1
ATOM 2882 C C . ASN A 1 362 ? 18.047 -31.328 -12.438 1 93.44 362 ASN A C 1
ATOM 2884 O O . ASN A 1 362 ? 18.25 -31.203 -13.648 1 93.44 362 ASN A O 1
ATOM 2888 N N . VAL A 1 363 ? 17.328 -30.531 -11.742 1 95.19 363 VAL A N 1
ATOM 2889 C CA . VAL A 1 363 ? 16.672 -29.375 -12.352 1 95.19 363 VAL A CA 1
ATOM 2890 C C . VAL A 1 363 ? 17.141 -28.094 -11.648 1 95.19 363 VAL A C 1
ATOM 2892 O O . VAL A 1 363 ? 17.375 -28.094 -10.438 1 95.19 363 VAL A O 1
ATOM 2895 N N . PRO A 1 364 ? 17.266 -27.016 -12.43 1 95.06 364 PRO A N 1
ATOM 2896 C CA . PRO A 1 364 ? 17.75 -25.781 -11.836 1 95.06 364 PRO A CA 1
ATOM 2897 C C . PRO A 1 364 ? 16.75 -25.172 -10.844 1 95.06 364 PRO A C 1
ATOM 2899 O O . PRO A 1 364 ? 17.156 -24.422 -9.953 1 95.06 364 PRO A O 1
ATOM 2902 N N . TYR A 1 365 ? 15.492 -25.469 -11.008 1 96.69 365 TYR A N 1
ATOM 2903 C CA . TYR A 1 365 ? 14.445 -24.984 -10.117 1 96.69 365 TYR A CA 1
ATOM 2904 C C . TYR A 1 365 ? 13.32 -26.016 -10 1 96.69 365 TYR A C 1
ATOM 2906 O O . TYR A 1 365 ? 13 -26.703 -10.969 1 96.69 365 TYR A O 1
ATOM 2914 N N . TRP A 1 366 ? 12.766 -26.062 -8.797 1 97.38 366 TRP A N 1
ATOM 2915 C CA . TRP A 1 366 ? 11.695 -27.016 -8.547 1 97.38 366 TRP A CA 1
ATOM 2916 C C . TRP A 1 366 ? 10.773 -26.531 -7.438 1 97.38 366 TRP A C 1
ATOM 2918 O O . TRP A 1 366 ? 11.227 -25.906 -6.477 1 97.38 366 TRP A O 1
ATOM 2928 N N . ILE A 1 367 ? 9.531 -26.766 -7.578 1 96.88 367 ILE A N 1
ATOM 2929 C CA . ILE A 1 367 ? 8.555 -26.531 -6.523 1 96.88 367 ILE A CA 1
ATOM 2930 C C . ILE A 1 367 ? 8.344 -27.812 -5.719 1 96.88 367 ILE A C 1
ATOM 2932 O O . ILE A 1 367 ? 7.742 -28.766 -6.215 1 96.88 367 ILE A O 1
ATOM 2936 N N . SER A 1 368 ? 8.75 -27.812 -4.492 1 96 368 SER A N 1
ATOM 2937 C CA . SER A 1 368 ? 8.633 -29.016 -3.674 1 96 368 SER A CA 1
ATOM 2938 C C . SER A 1 368 ? 7.191 -29.266 -3.248 1 96 368 SER A C 1
ATOM 2940 O O . SER A 1 368 ? 6.379 -28.344 -3.236 1 96 368 SER A O 1
ATOM 2942 N N . GLY A 1 369 ? 6.914 -30.531 -2.959 1 97.69 369 GLY A N 1
ATOM 2943 C CA . GLY A 1 369 ? 5.609 -30.859 -2.412 1 97.69 369 GLY A CA 1
ATOM 2944 C C . GLY A 1 369 ? 5.277 -30.078 -1.151 1 97.69 369 GLY A C 1
ATOM 2945 O O . GLY A 1 369 ? 4.121 -29.719 -0.922 1 97.69 369 GLY A O 1
ATOM 2946 N N . GLU A 1 370 ? 6.258 -29.812 -0.375 1 96.81 370 GLU A N 1
ATOM 2947 C CA . GLU A 1 370 ? 6.074 -29.047 0.858 1 96.81 370 GLU A CA 1
ATOM 2948 C C . GLU A 1 370 ? 5.551 -27.656 0.568 1 96.81 370 GLU A C 1
ATOM 2950 O O . GLU A 1 370 ? 4.707 -27.141 1.305 1 96.81 370 GLU A O 1
ATOM 2955 N N . GLU A 1 371 ? 6.07 -27.031 -0.469 1 97.12 371 GLU A N 1
ATOM 2956 C CA . GLU A 1 371 ? 5.609 -25.703 -0.842 1 97.12 371 GLU A CA 1
ATOM 2957 C C . GLU A 1 371 ? 4.137 -25.719 -1.247 1 97.12 371 GLU A C 1
ATOM 2959 O O . GLU A 1 371 ? 3.393 -24.781 -0.944 1 97.12 371 GLU A O 1
ATOM 2964 N N . SER A 1 372 ? 3.76 -26.75 -1.977 1 98.19 372 SER A N 1
ATOM 2965 C CA . SER A 1 372 ? 2.361 -26.891 -2.367 1 98.19 372 SER A CA 1
ATOM 2966 C C . SER A 1 372 ? 1.464 -27.078 -1.147 1 98.19 372 SER A C 1
ATOM 2968 O O . SER A 1 372 ? 0.36 -26.531 -1.096 1 98.19 372 SER A O 1
ATOM 2970 N N . ILE A 1 373 ? 1.929 -27.844 -0.174 1 98.38 373 ILE A N 1
ATOM 2971 C CA . ILE A 1 373 ? 1.188 -28.047 1.066 1 98.38 373 ILE A CA 1
ATOM 2972 C C . ILE A 1 373 ? 1.027 -26.719 1.795 1 98.38 373 ILE A C 1
ATOM 2974 O O . ILE A 1 373 ? -0.079 -26.359 2.203 1 98.38 373 ILE A O 1
ATOM 2978 N N . LEU A 1 374 ? 2.096 -25.969 1.941 1 97.94 374 LEU A N 1
ATOM 2979 C CA . LEU A 1 374 ? 2.068 -24.688 2.645 1 97.94 374 LEU A CA 1
ATOM 2980 C C . LEU A 1 374 ? 1.129 -23.719 1.95 1 97.94 374 LEU A C 1
ATOM 2982 O O . LEU A 1 374 ? 0.454 -22.922 2.611 1 97.94 374 LEU A O 1
ATOM 2986 N N . GLN A 1 375 ? 1.163 -23.75 0.623 1 98.06 375 GLN A N 1
ATOM 2987 C CA . GLN A 1 375 ? 0.234 -22.922 -0.134 1 98.06 375 GLN A CA 1
ATOM 2988 C C . GLN A 1 375 ? -1.212 -23.219 0.258 1 98.06 375 GLN A C 1
ATOM 2990 O O . GLN A 1 375 ? -1.976 -22.297 0.561 1 98.06 375 GLN A O 1
ATOM 2995 N N . MET A 1 376 ? -1.568 -24.469 0.29 1 98.62 376 MET A N 1
ATOM 2996 C CA . MET A 1 376 ? -2.938 -24.844 0.611 1 98.62 376 MET A CA 1
ATOM 2997 C C . MET A 1 376 ? -3.252 -24.578 2.078 1 98.62 376 MET A C 1
ATOM 2999 O O . MET A 1 376 ? -4.371 -24.188 2.414 1 98.62 376 MET A O 1
ATOM 3003 N N . GLU A 1 377 ? -2.279 -24.797 2.953 1 98.56 377 GLU A N 1
ATOM 3004 C CA . GLU A 1 377 ? -2.482 -24.484 4.363 1 98.56 377 GLU A CA 1
ATOM 3005 C C . GLU A 1 377 ? -2.787 -23 4.562 1 98.56 377 GLU A C 1
ATOM 3007 O O . GLU A 1 377 ? -3.639 -22.641 5.375 1 98.56 377 GLU A O 1
ATOM 3012 N N . THR A 1 378 ? -2.062 -22.156 3.885 1 98.56 378 THR A N 1
ATOM 3013 C CA . THR A 1 378 ? -2.283 -20.719 3.98 1 98.56 378 THR A CA 1
ATOM 3014 C C . THR A 1 378 ? -3.664 -20.359 3.447 1 98.56 378 THR A C 1
ATOM 3016 O O . THR A 1 378 ? -4.367 -19.531 4.047 1 98.56 378 THR A O 1
ATOM 3019 N N . ILE A 1 379 ? -4.043 -20.969 2.322 1 98.81 379 ILE A N 1
ATOM 3020 C CA . ILE A 1 379 ? -5.375 -20.75 1.767 1 98.81 379 ILE A CA 1
ATOM 3021 C C . ILE A 1 379 ? -6.438 -21.125 2.797 1 98.81 379 ILE A C 1
ATOM 3023 O O . ILE A 1 379 ? -7.359 -20.344 3.057 1 98.81 379 ILE A O 1
ATOM 3027 N N . ASP A 1 380 ? -6.277 -22.312 3.416 1 98.81 380 ASP A N 1
ATOM 3028 C CA . ASP A 1 380 ? -7.219 -22.75 4.438 1 98.81 380 ASP A CA 1
ATOM 3029 C C . ASP A 1 380 ? -7.277 -21.766 5.598 1 98.81 380 ASP A C 1
ATOM 3031 O O . ASP A 1 380 ? -8.359 -21.453 6.105 1 98.81 380 ASP A O 1
ATOM 3035 N N . ALA A 1 381 ? -6.152 -21.281 6.004 1 98.75 381 ALA A N 1
ATOM 3036 C CA . ALA A 1 381 ? -6.086 -20.328 7.113 1 98.75 381 ALA A CA 1
ATOM 3037 C C . ALA A 1 381 ? -6.812 -19.031 6.773 1 98.75 381 ALA A C 1
ATOM 3039 O O . ALA A 1 381 ? -7.5 -18.469 7.621 1 98.75 381 ALA A O 1
ATOM 3040 N N . ILE A 1 382 ? -6.664 -18.547 5.578 1 98.81 382 ILE A N 1
ATOM 3041 C CA . ILE A 1 382 ? -7.34 -17.328 5.141 1 98.81 382 ILE A CA 1
ATOM 3042 C C . ILE A 1 382 ? -8.852 -17.547 5.141 1 98.81 382 ILE A C 1
ATOM 3044 O O . ILE A 1 382 ? -9.609 -16.703 5.637 1 98.81 382 ILE A O 1
ATOM 3048 N N . TYR A 1 383 ? -9.289 -18.672 4.559 1 98.88 383 TYR A N 1
ATOM 3049 C CA . TYR A 1 383 ? -10.719 -18.969 4.551 1 98.88 383 TYR A CA 1
ATOM 3050 C C . TYR A 1 383 ? -11.273 -19.031 5.969 1 98.88 383 TYR A C 1
ATOM 3052 O O . TYR A 1 383 ? -12.328 -18.469 6.254 1 98.88 383 TYR A O 1
ATOM 3060 N N . LYS A 1 384 ? -10.57 -19.734 6.848 1 98.62 384 LYS A N 1
ATOM 3061 C CA . LYS A 1 384 ? -11 -19.812 8.242 1 98.62 384 LYS A CA 1
ATOM 3062 C C . LYS A 1 384 ? -11.125 -18.422 8.859 1 98.62 384 LYS A C 1
ATOM 3064 O O . LYS A 1 384 ? -12.125 -18.109 9.5 1 98.62 384 LYS A O 1
ATOM 3069 N N . ALA A 1 385 ? -10.133 -17.594 8.664 1 98.19 385 ALA A N 1
ATOM 3070 C CA . ALA A 1 385 ? -10.133 -16.234 9.203 1 98.19 385 ALA A CA 1
ATOM 3071 C C . ALA A 1 385 ? -11.273 -15.414 8.625 1 98.19 385 ALA A C 1
ATOM 3073 O O . ALA A 1 385 ? -11.805 -14.516 9.289 1 98.19 385 ALA A O 1
ATOM 3074 N N . ALA A 1 386 ? -11.656 -15.672 7.418 1 98.38 386 ALA A N 1
ATOM 3075 C CA . ALA A 1 386 ? -12.727 -14.945 6.738 1 98.38 386 ALA A CA 1
ATOM 3076 C C . ALA A 1 386 ? -14.094 -15.484 7.148 1 98.38 386 ALA A C 1
ATOM 3078 O O . ALA A 1 386 ? -15.125 -14.992 6.68 1 98.38 386 ALA A O 1
ATOM 3079 N N . GLY A 1 387 ? -14.141 -16.562 7.934 1 97.94 387 GLY A N 1
ATOM 3080 C CA . GLY A 1 387 ? -15.391 -17.188 8.336 1 97.94 387 GLY A CA 1
ATOM 3081 C C . GLY A 1 387 ? -16 -18.062 7.258 1 97.94 387 GLY A C 1
ATOM 3082 O O . GLY A 1 387 ? -17.219 -18.234 7.211 1 97.94 387 GLY A O 1
ATOM 3083 N N . LEU A 1 388 ? -15.18 -18.5 6.359 1 98.19 388 LEU A N 1
ATOM 3084 C CA . LEU A 1 388 ? -15.625 -19.391 5.297 1 98.19 388 LEU A CA 1
ATOM 3085 C C . LEU A 1 388 ? -15.078 -20.797 5.512 1 98.19 388 LEU A C 1
ATOM 3087 O O . LEU A 1 388 ? -14.008 -20.969 6.09 1 98.19 388 LEU A O 1
ATOM 3091 N N . PRO A 1 389 ? -15.773 -21.75 5.055 1 97.25 389 PRO A N 1
ATOM 3092 C CA . PRO A 1 389 ? -15.242 -23.109 5.148 1 97.25 389 PRO A CA 1
ATOM 3093 C C . PRO A 1 389 ? -14.117 -23.375 4.148 1 97.25 389 PRO A C 1
ATOM 3095 O O . PRO A 1 389 ? -14.102 -22.797 3.061 1 97.25 389 PRO A O 1
ATOM 3098 N N . ALA A 1 390 ? -13.25 -24.266 4.609 1 96.94 390 ALA A N 1
ATOM 3099 C CA . ALA A 1 390 ? -12.328 -24.797 3.611 1 96.94 390 ALA A CA 1
ATOM 3100 C C . ALA A 1 390 ? -13.078 -25.531 2.504 1 96.94 390 ALA A C 1
ATOM 3102 O O . ALA A 1 390 ? -14.211 -25.984 2.707 1 96.94 390 ALA A O 1
ATOM 3103 N N . ARG A 1 391 ? -12.438 -25.594 1.344 1 98.25 391 ARG A N 1
ATOM 3104 C CA . ARG A 1 391 ? -13.07 -26.359 0.273 1 98.25 391 ARG A CA 1
ATOM 3105 C C . ARG A 1 391 ? -13.125 -27.844 0.611 1 98.25 391 ARG A C 1
ATOM 3107 O O . ARG A 1 391 ? -12.203 -28.375 1.235 1 98.25 391 ARG A O 1
ATOM 3114 N N . PRO A 1 392 ? -14.188 -28.469 0.219 1 96.44 392 PRO A N 1
ATOM 3115 C CA . PRO A 1 392 ? -14.445 -29.828 0.696 1 96.44 392 PRO A CA 1
ATOM 3116 C C . PRO A 1 392 ? -13.539 -30.875 0.039 1 96.44 392 PRO A C 1
ATOM 3118 O O . PRO A 1 392 ? -13.227 -30.766 -1.149 1 96.44 392 PRO A O 1
ATOM 3121 N N . SER A 1 393 ? -13.188 -31.859 0.84 1 95.12 393 SER A N 1
ATOM 3122 C CA . SER A 1 393 ? -12.414 -33 0.323 1 95.12 393 SER A CA 1
ATOM 3123 C C . SER A 1 393 ? -13.258 -33.875 -0.588 1 95.12 393 SER A C 1
ATOM 3125 O O . SER A 1 393 ? -14.477 -33.969 -0.411 1 95.12 393 SER A O 1
ATOM 3127 N N . SER A 1 394 ? -12.664 -34.5 -1.564 1 85.12 394 SER A N 1
ATOM 3128 C CA . SER A 1 394 ? -13.312 -35.406 -2.48 1 85.12 394 SER A CA 1
ATOM 3129 C C . SER A 1 394 ? -13.82 -36.656 -1.746 1 85.12 394 SER A C 1
ATOM 3131 O O . SER A 1 394 ? -13.227 -37.062 -0.751 1 85.12 394 SER A O 1
ATOM 3133 N N . SER A 1 395 ? -15.211 -37.156 -1.587 1 66.56 395 SER A N 1
ATOM 3134 C CA . SER A 1 395 ? -15.828 -38.281 -0.907 1 66.56 395 SER A CA 1
ATOM 3135 C C . SER A 1 395 ? -14.977 -39.531 -1.067 1 66.56 395 SER A C 1
ATOM 3137 O O . SER A 1 395 ? -14.297 -39.719 -2.08 1 66.56 395 SER A O 1
ATOM 3139 N N . LYS A 1 396 ? -14.695 -40.469 0.117 1 50.81 396 LYS A N 1
ATOM 3140 C CA . LYS A 1 396 ? -14.148 -41.844 0.156 1 50.81 396 LYS A CA 1
ATOM 3141 C C . LYS A 1 396 ? -14.852 -42.75 -0.848 1 50.81 396 LYS A C 1
ATOM 3143 O O . LYS A 1 396 ? -15.992 -43.156 -0.627 1 50.81 396 LYS A O 1
ATOM 3148 N N . SER A 1 397 ? -14.922 -42.656 -1.977 1 37.78 397 SER A N 1
ATOM 3149 C CA . SER A 1 397 ? -15.344 -43.844 -2.699 1 37.78 397 SER A CA 1
ATOM 3150 C C . SER A 1 397 ? -14.461 -45.031 -2.346 1 37.78 397 SER A C 1
ATOM 3152 O O . SER A 1 397 ? -14.609 -46.125 -2.93 1 37.78 397 SER A O 1
ATOM 3154 N N . GLU A 1 398 ? -13.508 -45.25 -1.505 1 33.78 398 GLU A N 1
ATOM 3155 C CA . GLU A 1 398 ? -12.891 -46.562 -1.322 1 33.78 398 GLU A CA 1
ATOM 3156 C C . GLU A 1 398 ? -13.727 -47.438 -0.397 1 33.78 398 GLU A C 1
ATOM 3158 O O . GLU A 1 398 ? -13.297 -48.531 -0.028 1 33.78 398 GLU A O 1
ATOM 3163 N N . LYS A 1 399 ? -14.625 -47.688 0.248 1 34.34 399 LYS A N 1
ATOM 3164 C CA . LYS A 1 399 ? -15.078 -48.906 0.898 1 34.34 399 LYS A CA 1
ATOM 3165 C C . LYS A 1 399 ? -15.469 -49.969 -0.132 1 34.34 399 LYS A C 1
ATOM 3167 O O . LYS A 1 399 ? -15.945 -51.062 0.227 1 34.34 399 LYS A O 1
ATOM 3172 N N . ALA A 1 400 ? -15.844 -50 -1.295 1 23.52 400 ALA A N 1
ATOM 3173 C CA . ALA A 1 400 ? -16.094 -51.344 -1.805 1 23.52 400 ALA A CA 1
ATOM 3174 C C . ALA A 1 400 ? -14.797 -52.031 -2.244 1 23.52 400 ALA A C 1
ATOM 3176 O O . ALA A 1 400 ? -13.969 -51.406 -2.922 1 23.52 400 ALA A O 1
ATOM 3177 N N . MET B 1 1 ? 2.438 19.297 -6.051 1 63.12 1 MET B N 1
ATOM 3178 C CA . MET B 1 1 ? 1.004 19.531 -5.895 1 63.12 1 MET B CA 1
ATOM 3179 C C . MET B 1 1 ? 0.715 20.312 -4.617 1 63.12 1 MET B C 1
ATOM 3181 O O . MET B 1 1 ? -0.166 21.172 -4.598 1 63.12 1 MET B O 1
ATOM 3185 N N . ALA B 1 2 ? 1.542 20.156 -3.684 1 61.84 2 ALA B N 1
ATOM 3186 C CA . ALA B 1 2 ? 1.308 20.859 -2.432 1 61.84 2 ALA B CA 1
ATOM 3187 C C . ALA B 1 2 ? 1.424 22.375 -2.631 1 61.84 2 ALA B C 1
ATOM 3189 O O . ALA B 1 2 ? 0.618 23.141 -2.098 1 61.84 2 ALA B O 1
ATOM 3190 N N . LEU B 1 3 ? 2.316 22.75 -3.439 1 60.69 3 LEU B N 1
ATOM 3191 C CA . LEU B 1 3 ? 2.52 24.172 -3.688 1 60.69 3 LEU B CA 1
ATOM 3192 C C . LEU B 1 3 ? 1.352 24.766 -4.473 1 60.69 3 LEU B C 1
ATOM 3194 O O . LEU B 1 3 ? 0.933 25.891 -4.215 1 60.69 3 LEU B O 1
ATOM 3198 N N . VAL B 1 4 ? 0.843 23.906 -5.367 1 63.12 4 VAL B N 1
ATOM 3199 C CA . VAL B 1 4 ? -0.289 24.328 -6.184 1 63.12 4 VAL B CA 1
ATOM 3200 C C . VAL B 1 4 ? -1.525 24.516 -5.305 1 63.12 4 VAL B C 1
ATOM 3202 O O . VAL B 1 4 ? -2.262 25.484 -5.449 1 63.12 4 VAL B O 1
ATOM 3205 N N . LEU B 1 5 ? -1.633 23.688 -4.363 1 66.38 5 LEU B N 1
ATOM 3206 C CA . LEU B 1 5 ? -2.76 23.766 -3.439 1 66.38 5 LEU B CA 1
ATOM 3207 C C . LEU B 1 5 ? -2.686 25.031 -2.6 1 66.38 5 LEU B C 1
ATOM 3209 O O . LEU B 1 5 ? -3.705 25.688 -2.357 1 66.38 5 LEU B O 1
ATOM 3213 N N . GLN B 1 6 ? -1.567 25.344 -2.223 1 64.62 6 GLN B N 1
ATOM 3214 C CA . GLN B 1 6 ? -1.385 26.547 -1.434 1 64.62 6 GLN B CA 1
ATOM 3215 C C . GLN B 1 6 ? -1.755 27.797 -2.238 1 64.62 6 GLN B C 1
ATOM 3217 O O . GLN B 1 6 ? -2.436 28.688 -1.732 1 64.62 6 GLN B O 1
ATOM 3222 N N . ALA B 1 7 ? -1.337 27.766 -3.463 1 64.44 7 ALA B N 1
ATOM 3223 C CA . ALA B 1 7 ? -1.662 28.891 -4.336 1 64.44 7 ALA B CA 1
ATOM 3224 C C . ALA B 1 7 ? -3.17 29 -4.543 1 64.44 7 ALA B C 1
ATOM 3226 O O . ALA B 1 7 ? -3.721 30.109 -4.531 1 64.44 7 ALA B O 1
ATOM 3227 N N . TYR B 1 8 ? -3.781 27.875 -4.68 1 68.69 8 TYR B N 1
ATOM 3228 C CA . TYR B 1 8 ? -5.227 27.875 -4.883 1 68.69 8 TYR B CA 1
ATOM 3229 C C . TYR B 1 8 ? -5.953 28.344 -3.631 1 68.69 8 TYR B C 1
ATOM 3231 O O . TYR B 1 8 ? -6.965 29.047 -3.723 1 68.69 8 TYR B O 1
ATOM 3239 N N . THR B 1 9 ? -5.43 27.984 -2.504 1 72.31 9 THR B N 1
ATOM 3240 C CA . THR B 1 9 ? -6.02 28.453 -1.256 1 72.31 9 THR B CA 1
ATOM 3241 C C . THR B 1 9 ? -5.934 29.984 -1.154 1 72.31 9 THR B C 1
ATOM 3243 O O . THR B 1 9 ? -6.895 30.641 -0.753 1 72.31 9 THR B O 1
ATOM 3246 N N . LEU B 1 10 ? -4.785 30.453 -1.527 1 66.56 10 LEU B N 1
ATOM 3247 C CA . LEU B 1 10 ? -4.602 31.906 -1.524 1 66.56 10 LEU B CA 1
ATOM 3248 C C . LEU B 1 10 ? -5.629 32.594 -2.426 1 66.56 10 LEU B C 1
ATOM 3250 O O . LEU B 1 10 ? -6.262 33.562 -2.023 1 66.56 10 LEU B O 1
ATOM 3254 N N . ALA B 1 11 ? -5.797 31.953 -3.574 1 66.75 11 ALA B N 1
ATOM 3255 C CA . ALA B 1 11 ? -6.742 32.531 -4.539 1 66.75 11 ALA B CA 1
ATOM 3256 C C . ALA B 1 11 ? -8.172 32.438 -4.023 1 66.75 11 ALA B C 1
ATOM 3258 O O . ALA B 1 11 ? -8.945 33.375 -4.133 1 66.75 11 ALA B O 1
ATOM 3259 N N . GLN B 1 12 ? -8.508 31.375 -3.477 1 67.44 12 GLN B N 1
ATOM 3260 C CA . GLN B 1 12 ? -9.859 31.156 -2.965 1 67.44 12 GLN B CA 1
ATOM 3261 C C . GLN B 1 12 ? -10.18 32.125 -1.836 1 67.44 12 GLN B C 1
ATOM 3263 O O . GLN B 1 12 ? -11.266 32.719 -1.808 1 67.44 12 GLN B O 1
ATOM 3268 N N . GLN B 1 13 ? -9.234 32.25 -0.975 1 70.12 13 GLN B N 1
ATOM 3269 C CA . GLN B 1 13 ? -9.461 33.156 0.159 1 70.12 13 GLN B CA 1
ATOM 3270 C C . GLN B 1 13 ? -9.562 34.594 -0.295 1 70.12 13 GLN B C 1
ATOM 3272 O O . GLN B 1 13 ? -10.352 35.375 0.255 1 70.12 13 GLN B O 1
ATOM 3277 N N . TYR B 1 14 ? -8.758 34.906 -1.28 1 63.09 14 TYR B N 1
ATOM 3278 C CA . TYR B 1 14 ? -8.836 36.25 -1.84 1 63.09 14 TYR B CA 1
ATOM 3279 C C . TYR B 1 14 ? -10.211 36.5 -2.439 1 63.09 14 TYR B C 1
ATOM 3281 O O . TYR B 1 14 ? -10.844 37.531 -2.146 1 63.09 14 TYR B O 1
ATOM 3289 N N . ILE B 1 15 ? -10.648 35.531 -3.16 1 65.88 15 ILE B N 1
ATOM 3290 C CA . ILE B 1 15 ? -11.953 35.656 -3.805 1 65.88 15 ILE B CA 1
ATOM 3291 C C . ILE B 1 15 ? -13.047 35.719 -2.744 1 65.88 15 ILE B C 1
ATOM 3293 O O . ILE B 1 15 ? -13.961 36.562 -2.842 1 65.88 15 ILE B O 1
ATOM 3297 N N . ALA B 1 16 ? -12.938 34.969 -1.76 1 68.19 16 ALA B N 1
ATOM 3298 C CA . ALA B 1 16 ? -13.922 34.969 -0.681 1 68.19 16 ALA B CA 1
ATOM 3299 C C . ALA B 1 16 ? -13.938 36.312 0.058 1 68.19 16 ALA B C 1
ATOM 3301 O O . ALA B 1 16 ? -15 36.781 0.452 1 68.19 16 ALA B O 1
ATOM 3302 N N . SER B 1 17 ? -12.805 36.844 0.237 1 67.19 17 SER B N 1
ATOM 3303 C CA . SER B 1 17 ? -12.688 38.125 0.958 1 67.19 17 SER B CA 1
ATOM 3304 C C . SER B 1 17 ? -13.375 39.25 0.2 1 67.19 17 SER B C 1
ATOM 3306 O O . SER B 1 17 ? -13.867 40.188 0.809 1 67.19 17 SER B O 1
ATOM 3308 N N . ILE B 1 18 ? -13.328 39.062 -1.017 1 66.12 18 ILE B N 1
ATOM 3309 C CA . ILE B 1 18 ? -13.961 40.062 -1.847 1 66.12 18 ILE B CA 1
ATOM 3310 C C . ILE B 1 18 ? -15.477 39.875 -1.853 1 66.12 18 ILE B C 1
ATOM 3312 O O . ILE B 1 18 ? -16.234 40.844 -1.822 1 66.12 18 ILE B O 1
ATOM 3316 N N . LEU B 1 19 ? -15.781 38.688 -1.849 1 68.56 19 LEU B N 1
ATOM 3317 C CA . LEU B 1 19 ? -17.188 38.344 -2.053 1 68.56 19 LEU B CA 1
ATOM 3318 C C . LEU B 1 19 ? -17.953 38.406 -0.733 1 68.56 19 LEU B C 1
ATOM 3320 O O . LEU B 1 19 ? -19.172 38.562 -0.724 1 68.56 19 LEU B O 1
ATOM 3324 N N . ARG B 1 20 ? -17.188 38.344 0.309 1 72.12 20 ARG B N 1
ATOM 3325 C CA . ARG B 1 20 ? -17.875 38.219 1.594 1 72.12 20 ARG B CA 1
ATOM 3326 C C . ARG B 1 20 ? -17.625 39.469 2.443 1 72.12 20 ARG B C 1
ATOM 3328 O O . ARG B 1 20 ? -16.547 40.062 2.404 1 72.12 20 ARG B O 1
ATOM 3335 N N . PRO B 1 21 ? -18.688 39.875 3.061 1 68.75 21 PRO B N 1
ATOM 3336 C CA . PRO B 1 21 ? -18.547 41.062 3.865 1 68.75 21 PRO B CA 1
ATOM 3337 C C . PRO B 1 21 ? -17.547 40.906 5.012 1 68.75 21 PRO B C 1
ATOM 3339 O O . PRO B 1 21 ? -17.5 39.844 5.641 1 68.75 21 PRO B O 1
ATOM 3342 N N . THR B 1 22 ? -16.703 41.844 5.113 1 77.44 22 THR B N 1
ATOM 3343 C CA . THR B 1 22 ? -15.82 41.938 6.273 1 77.44 22 THR B CA 1
ATOM 3344 C C . THR B 1 22 ? -16.594 42.344 7.516 1 77.44 22 THR B C 1
ATOM 3346 O O . THR B 1 22 ? -17.281 43.375 7.508 1 77.44 22 THR B O 1
ATOM 3349 N N . PRO B 1 23 ? -16.5 41.562 8.469 1 84.75 23 PRO B N 1
ATOM 3350 C CA . PRO B 1 23 ? -17.25 41.906 9.664 1 84.75 23 PRO B CA 1
ATOM 3351 C C . PRO B 1 23 ? -16.703 43.125 10.375 1 84.75 23 PRO B C 1
ATOM 3353 O O . PRO B 1 23 ? -15.516 43.469 10.227 1 84.75 23 PRO B O 1
ATOM 3356 N N . THR B 1 24 ? -17.578 43.75 11.078 1 88 24 THR B N 1
ATOM 3357 C CA . THR B 1 24 ? -17.125 44.812 11.969 1 88 24 THR B CA 1
ATOM 3358 C C . THR B 1 24 ? -16.328 44.219 13.133 1 88 24 THR B C 1
ATOM 3360 O O . THR B 1 24 ? -16.734 43.219 13.734 1 88 24 THR B O 1
ATOM 3363 N N . LYS B 1 25 ? -15.25 44.844 13.352 1 92.38 25 LYS B N 1
ATOM 3364 C CA . LYS B 1 25 ? -14.367 44.344 14.398 1 92.38 25 LYS B CA 1
ATOM 3365 C C . LYS B 1 25 ? -14.883 44.719 15.781 1 92.38 25 LYS B C 1
ATOM 3367 O O . LYS B 1 25 ? -15.367 45.844 15.977 1 92.38 25 LYS B O 1
ATOM 3372 N N . SER B 1 26 ? -14.781 43.844 16.656 1 91.62 26 SER B N 1
ATOM 3373 C CA . SER B 1 26 ? -15.148 44.094 18.047 1 91.62 26 SER B CA 1
ATOM 3374 C C . SER B 1 26 ? -14.164 45.031 18.719 1 91.62 26 SER B C 1
ATOM 3376 O O . SER B 1 26 ? -12.961 44.969 18.469 1 91.62 26 SER B O 1
ATOM 3378 N N . THR B 1 27 ? -14.648 45.812 19.625 1 89.88 27 THR B N 1
ATOM 3379 C CA . THR B 1 27 ? -13.789 46.719 20.375 1 89.88 27 THR B CA 1
ATOM 3380 C C . THR B 1 27 ? -12.906 45.969 21.344 1 89.88 27 THR B C 1
ATOM 3382 O O . THR B 1 27 ? -11.859 46.438 21.781 1 89.88 27 THR B O 1
ATOM 3385 N N . MET B 1 28 ? -13.328 44.781 21.656 1 91.88 28 MET B N 1
ATOM 3386 C CA . MET B 1 28 ? -12.578 43.938 22.594 1 91.88 28 MET B CA 1
ATOM 3387 C C . MET B 1 28 ? -11.797 42.844 21.844 1 91.88 28 MET B C 1
ATOM 3389 O O . MET B 1 28 ? -11.398 41.844 22.438 1 91.88 28 MET B O 1
ATOM 3393 N N . GLY B 1 29 ? -11.688 43.062 20.609 1 96.06 29 GLY B N 1
ATOM 3394 C CA . GLY B 1 29 ? -10.984 42.094 19.797 1 96.06 29 GLY B CA 1
ATOM 3395 C C . GLY B 1 29 ? -9.539 41.906 20.219 1 96.06 29 GLY B C 1
ATOM 3396 O O . GLY B 1 29 ? -8.883 42.844 20.641 1 96.06 29 GLY B O 1
ATOM 3397 N N . LEU B 1 30 ? -9.023 40.688 20.109 1 98.31 30 LEU B N 1
ATOM 3398 C CA . LEU B 1 30 ? -7.621 40.406 20.375 1 98.31 30 LEU B CA 1
ATOM 3399 C C . LEU B 1 30 ? -6.73 41.031 19.297 1 98.31 30 LEU B C 1
ATOM 3401 O O . LEU B 1 30 ? -7.035 40.938 18.109 1 98.31 30 LEU B O 1
ATOM 3405 N N . LYS B 1 31 ? -5.727 41.688 19.719 1 98.69 31 LYS B N 1
ATOM 3406 C CA . LYS B 1 31 ? -4.801 42.312 18.797 1 98.69 31 LYS B CA 1
ATOM 3407 C C . LYS B 1 31 ? -3.684 41.375 18.375 1 98.69 31 LYS B C 1
ATOM 3409 O O . LYS B 1 31 ? -2.951 40.875 19.234 1 98.69 31 LYS B O 1
ATOM 3414 N N . LEU B 1 32 ? -3.568 41.219 17.062 1 98.75 32 LEU B N 1
ATOM 3415 C CA . LEU B 1 32 ? -2.656 40.219 16.484 1 98.75 32 LEU B CA 1
ATOM 3416 C C . LEU B 1 32 ? -1.368 40.875 16.016 1 98.75 32 LEU B C 1
ATOM 3418 O O . LEU B 1 32 ? -1.411 41.906 15.32 1 98.75 32 LEU B O 1
ATOM 3422 N N . GLY B 1 33 ? -0.26 40.344 16.453 1 98.88 33 GLY B N 1
ATOM 3423 C CA . GLY B 1 33 ? 1.03 40.594 15.844 1 98.88 33 GLY B CA 1
ATOM 3424 C C . GLY B 1 33 ? 1.533 39.469 14.992 1 98.88 33 GLY B C 1
ATOM 3425 O O . GLY B 1 33 ? 1.389 38.281 15.367 1 98.88 33 GLY B O 1
ATOM 3426 N N . VAL B 1 34 ? 2.121 39.75 13.805 1 98.81 34 VAL B N 1
ATOM 3427 C CA . VAL B 1 34 ? 2.652 38.75 12.898 1 98.81 34 VAL B CA 1
ATOM 3428 C C . VAL B 1 34 ? 4.168 38.906 12.781 1 98.81 34 VAL B C 1
ATOM 3430 O O . VAL B 1 34 ? 4.66 39.969 12.445 1 98.81 34 VAL B O 1
ATOM 3433 N N . ILE B 1 35 ? 4.82 37.781 13.094 1 98.12 35 ILE B N 1
ATOM 3434 C CA . ILE B 1 35 ? 6.273 37.781 12.945 1 98.12 35 ILE B CA 1
ATOM 3435 C C . ILE B 1 35 ? 6.648 37.219 11.578 1 98.12 35 ILE B C 1
ATOM 3437 O O . ILE B 1 35 ? 6.387 36.031 11.289 1 98.12 35 ILE B O 1
ATOM 3441 N N . SER B 1 36 ? 7.328 38.062 10.75 1 95.69 36 SER B N 1
ATOM 3442 C CA . SER B 1 36 ? 7.828 37.781 9.398 1 95.69 36 SER B CA 1
ATOM 3443 C C . SER B 1 36 ? 6.809 38.188 8.344 1 95.69 36 SER B C 1
ATOM 3445 O O . SER B 1 36 ? 5.633 38.406 8.656 1 95.69 36 SER B O 1
ATOM 3447 N N . THR B 1 37 ? 7.211 38.406 7.141 1 94.38 37 THR B N 1
ATOM 3448 C CA . THR B 1 37 ? 6.371 38.719 5.992 1 94.38 37 THR B CA 1
ATOM 3449 C C . THR B 1 37 ? 6.355 37.562 5.004 1 94.38 37 THR B C 1
ATOM 3451 O O . THR B 1 37 ? 6.48 37.781 3.793 1 94.38 37 THR B O 1
ATOM 3454 N N . ALA B 1 38 ? 6.246 36.406 5.605 1 91.5 38 ALA B N 1
ATOM 3455 C CA . ALA B 1 38 ? 6.285 35.188 4.801 1 91.5 38 ALA B CA 1
ATOM 3456 C C . ALA B 1 38 ? 5.117 35.156 3.82 1 91.5 38 ALA B C 1
ATOM 3458 O O . ALA B 1 38 ? 4.047 35.688 4.094 1 91.5 38 ALA B O 1
ATOM 3459 N N . HIS B 1 39 ? 5.266 34.406 2.764 1 86.81 39 HIS B N 1
ATOM 3460 C CA . HIS B 1 39 ? 4.297 34.312 1.681 1 86.81 39 HIS B CA 1
ATOM 3461 C C . HIS B 1 39 ? 3.023 33.594 2.148 1 86.81 39 HIS B C 1
ATOM 3463 O O . HIS B 1 39 ? 1.963 33.75 1.539 1 86.81 39 HIS B O 1
ATOM 3469 N N . ILE B 1 40 ? 3.088 32.844 3.174 1 90.56 40 ILE B N 1
ATOM 3470 C CA . ILE B 1 40 ? 1.956 32.031 3.635 1 90.56 40 ILE B CA 1
ATOM 3471 C C . ILE B 1 40 ? 0.994 32.906 4.43 1 90.56 40 ILE B C 1
ATOM 3473 O O . ILE B 1 40 ? -0.158 32.531 4.656 1 90.56 40 ILE B O 1
ATOM 3477 N N . ASN B 1 41 ? 1.414 34.094 4.902 1 94.56 41 ASN B N 1
ATOM 3478 C CA . ASN B 1 41 ? 0.701 34.906 5.879 1 94.56 41 ASN B CA 1
ATOM 3479 C C . ASN B 1 41 ? -0.692 35.281 5.383 1 94.56 41 ASN B C 1
ATOM 3481 O O . ASN B 1 41 ? -1.666 35.188 6.133 1 94.56 41 ASN B O 1
ATOM 3485 N N . PRO B 1 42 ? -0.814 35.688 4.082 1 91.38 42 PRO B N 1
ATOM 3486 C CA . PRO B 1 42 ? -2.15 36.062 3.623 1 91.38 42 PRO B CA 1
ATOM 3487 C C . PRO B 1 42 ? -3.182 34.969 3.803 1 91.38 42 PRO B C 1
ATOM 3489 O O . PRO B 1 42 ? -4.285 35.219 4.297 1 91.38 42 PRO B O 1
ATOM 3492 N N . ALA B 1 43 ? -2.791 33.781 3.525 1 89.88 43 ALA B N 1
ATOM 3493 C CA . ALA B 1 43 ? -3.717 32.656 3.619 1 89.88 43 ALA B CA 1
ATOM 3494 C C . ALA B 1 43 ? -3.83 32.156 5.055 1 89.88 43 ALA B C 1
ATOM 3496 O O . ALA B 1 43 ? -4.918 31.781 5.508 1 89.88 43 ALA B O 1
ATOM 3497 N N . ALA B 1 44 ? -2.766 32.156 5.746 1 94.88 44 ALA B N 1
ATOM 3498 C CA . ALA B 1 44 ? -2.676 31.422 7.004 1 94.88 44 ALA B CA 1
ATOM 3499 C C . ALA B 1 44 ? -3.24 32.25 8.156 1 94.88 44 ALA B C 1
ATOM 3501 O O . ALA B 1 44 ? -3.764 31.688 9.125 1 94.88 44 ALA B O 1
ATOM 3502 N N . ILE B 1 45 ? -3.154 33.625 8.016 1 97.12 45 ILE B N 1
ATOM 3503 C CA . ILE B 1 45 ? -3.523 34.344 9.227 1 97.12 45 ILE B CA 1
ATOM 3504 C C . ILE B 1 45 ? -4.184 35.688 8.867 1 97.12 45 ILE B C 1
ATOM 3506 O O . ILE B 1 45 ? -5.105 36.125 9.547 1 97.12 45 ILE B O 1
ATOM 3510 N N . ILE B 1 46 ? -3.799 36.312 7.766 1 95.44 46 ILE B N 1
ATOM 3511 C CA . ILE B 1 46 ? -4.285 37.656 7.465 1 95.44 46 ILE B CA 1
ATOM 3512 C C . ILE B 1 46 ? -5.746 37.594 7.02 1 95.44 46 ILE B C 1
ATOM 3514 O O . ILE B 1 46 ? -6.617 38.219 7.625 1 95.44 46 ILE B O 1
ATOM 3518 N N . ARG B 1 47 ? -6.016 36.781 6.023 1 92.06 47 ARG B N 1
ATOM 3519 C CA . ARG B 1 47 ? -7.383 36.688 5.531 1 92.06 47 ARG B CA 1
ATOM 3520 C C . ARG B 1 47 ? -8.305 36.094 6.594 1 92.06 47 ARG B C 1
ATOM 3522 O O . ARG B 1 47 ? -9.422 36.562 6.793 1 92.06 47 ARG B O 1
ATOM 3529 N N . PRO B 1 48 ? -7.887 35.062 7.289 1 95.12 48 PRO B N 1
ATOM 3530 C CA . PRO B 1 48 ? -8.711 34.594 8.398 1 95.12 48 PRO B CA 1
ATOM 3531 C C . PRO B 1 48 ? -9.023 35.656 9.422 1 95.12 48 PRO B C 1
ATOM 3533 O O . PRO B 1 48 ? -10.156 35.75 9.914 1 95.12 48 PRO B O 1
ATOM 3536 N N . THR B 1 49 ? -8.086 36.469 9.75 1 96.19 49 THR B N 1
ATOM 3537 C CA . THR B 1 49 ? -8.281 37.562 10.711 1 96.19 49 THR B CA 1
ATOM 3538 C C . THR B 1 49 ? -9.266 38.594 10.164 1 96.19 49 THR B C 1
ATOM 3540 O O . THR B 1 49 ? -10.141 39.062 10.891 1 96.19 49 THR B O 1
ATOM 3543 N N . GLU B 1 50 ? -9.117 38.875 8.883 1 93.69 50 GLU B N 1
ATOM 3544 C CA . GLU B 1 50 ? -10.008 39.844 8.25 1 93.69 50 GLU B CA 1
ATOM 3545 C C . GLU B 1 50 ? -11.461 39.406 8.375 1 93.69 50 GLU B C 1
ATOM 3547 O O . GLU B 1 50 ? -12.352 40.25 8.523 1 93.69 50 GLU B O 1
ATOM 3552 N N . THR B 1 51 ? -11.68 38.125 8.391 1 92.12 51 THR B N 1
ATOM 3553 C CA . THR B 1 51 ? -13.047 37.625 8.398 1 92.12 51 THR B CA 1
ATOM 3554 C C . THR B 1 51 ? -13.461 37.219 9.812 1 92.12 51 THR B C 1
ATOM 3556 O O . THR B 1 51 ? -14.539 36.656 10.016 1 92.12 51 THR B O 1
ATOM 3559 N N . HIS B 1 52 ? -12.664 37.469 10.773 1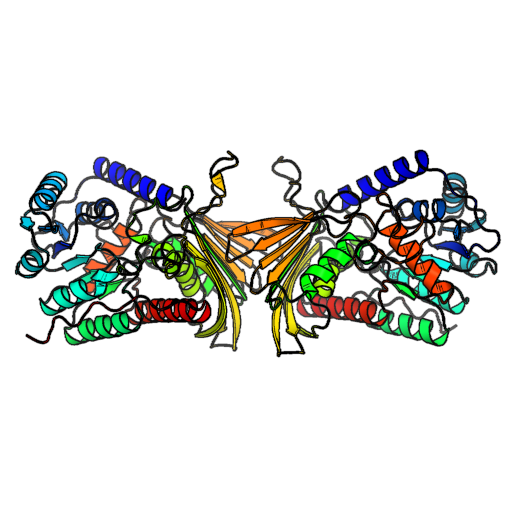 95.06 52 HIS B N 1
ATOM 3560 C CA . HIS B 1 52 ? -12.961 37.188 12.18 1 95.06 52 HIS B CA 1
ATOM 3561 C C . HIS B 1 52 ? -13.266 38.469 12.938 1 95.06 52 HIS B C 1
ATOM 3563 O O . HIS B 1 52 ? -12.43 39.344 13.023 1 95.06 52 HIS B O 1
ATOM 3569 N N . PRO B 1 53 ? -14.375 38.562 13.539 1 95.5 53 PRO B N 1
ATOM 3570 C CA . PRO B 1 53 ? -14.75 39.844 14.18 1 95.5 53 PRO B CA 1
ATOM 3571 C C . PRO B 1 53 ? -13.961 40.094 15.453 1 95.5 53 PRO B C 1
ATOM 3573 O O . PRO B 1 53 ? -13.844 41.25 15.875 1 95.5 53 PRO B O 1
ATOM 3576 N N . ASP B 1 54 ? -13.359 39.031 15.992 1 96.62 54 ASP B N 1
ATOM 3577 C CA . ASP B 1 54 ? -12.797 39.219 17.328 1 96.62 54 ASP B CA 1
ATOM 3578 C C . ASP B 1 54 ? -11.266 39.219 17.281 1 96.62 54 ASP B C 1
ATOM 3580 O O . ASP B 1 54 ? -10.609 39 18.312 1 96.62 54 ASP B O 1
ATOM 3584 N N . VAL B 1 55 ? -10.68 39.375 16.188 1 98 55 VAL B N 1
ATOM 3585 C CA . VAL B 1 55 ? -9.227 39.5 16.047 1 98 55 VAL B CA 1
ATOM 3586 C C . VAL B 1 55 ? -8.898 40.656 15.125 1 98 55 VAL B C 1
ATOM 3588 O O . VAL B 1 55 ? -9.539 40.844 14.086 1 98 55 VAL B O 1
ATOM 3591 N N . ILE B 1 56 ? -7.934 41.438 15.484 1 97.56 56 ILE B N 1
ATOM 3592 C CA . ILE B 1 56 ? -7.598 42.656 14.766 1 97.56 56 ILE B CA 1
ATOM 3593 C C . ILE B 1 56 ? -6.152 42.594 14.281 1 97.56 56 ILE B C 1
ATOM 3595 O O . ILE B 1 56 ? -5.25 42.25 15.039 1 97.56 56 ILE B O 1
ATOM 3599 N N . LEU B 1 57 ? -5.953 42.906 13 1 97.75 57 LEU B N 1
ATOM 3600 C CA . LEU B 1 57 ? -4.598 43.062 12.477 1 97.75 57 LEU B CA 1
ATOM 3601 C C . LEU B 1 57 ? -3.924 44.281 13.078 1 97.75 57 LEU B C 1
ATOM 3603 O O . LEU B 1 57 ? -4.109 45.406 12.586 1 97.75 57 LEU B O 1
ATOM 3607 N N . HIS B 1 58 ? -3.082 44.031 14.031 1 98.31 58 HIS B N 1
ATOM 3608 C CA . HIS B 1 58 ? -2.545 45.156 14.781 1 98.31 58 HIS B CA 1
ATOM 3609 C C . HIS B 1 58 ? -1.16 45.531 14.273 1 98.31 58 HIS B C 1
ATOM 3611 O O . HIS B 1 58 ? -0.904 46.719 13.992 1 98.31 58 HIS B O 1
ATOM 3617 N N . ALA B 1 59 ? -0.264 44.531 14.172 1 98.69 59 ALA B N 1
ATOM 3618 C CA . ALA B 1 59 ? 1.1 44.875 13.773 1 98.69 59 ALA B CA 1
ATOM 3619 C C . ALA B 1 59 ? 1.765 43.719 13.031 1 98.69 59 ALA B C 1
ATOM 3621 O O . ALA B 1 59 ? 1.402 42.562 13.227 1 98.69 59 ALA B O 1
ATOM 3622 N N . ILE B 1 60 ? 2.732 44.062 12.203 1 98.69 60 ILE B N 1
ATOM 3623 C CA . ILE B 1 60 ? 3.564 43.062 11.508 1 98.69 60 ILE B CA 1
ATOM 3624 C C . ILE B 1 60 ? 5.027 43.5 11.555 1 98.69 60 ILE B C 1
ATOM 3626 O O . ILE B 1 60 ? 5.324 44.719 11.539 1 98.69 60 ILE B O 1
ATOM 3630 N N . ALA B 1 61 ? 5.867 42.531 11.688 1 98.5 61 ALA B N 1
ATOM 3631 C CA . ALA B 1 61 ? 7.297 42.844 11.758 1 98.5 61 ALA B CA 1
ATOM 3632 C C . ALA B 1 61 ? 8.07 42.062 10.688 1 98.5 61 ALA B C 1
ATOM 3634 O O . ALA B 1 61 ? 7.699 40.969 10.32 1 98.5 61 ALA B O 1
ATOM 3635 N N . SER B 1 62 ? 9.094 42.688 10.195 1 96.5 62 SER B N 1
ATOM 3636 C CA . SER B 1 62 ? 10.125 42.094 9.352 1 96.5 62 SER B CA 1
ATOM 3637 C C . SER B 1 62 ? 11.516 42.531 9.781 1 96.5 62 SER B C 1
ATOM 3639 O O . SER B 1 62 ? 11.656 43.469 10.562 1 96.5 62 SER B O 1
ATOM 3641 N N . ARG B 1 63 ? 12.445 41.719 9.312 1 90.94 63 ARG B N 1
ATOM 3642 C CA . ARG B 1 63 ? 13.812 42.156 9.586 1 90.94 63 ARG B CA 1
ATOM 3643 C C . ARG B 1 63 ? 14.125 43.469 8.859 1 90.94 63 ARG B C 1
ATOM 3645 O O . ARG B 1 63 ? 15.008 44.219 9.281 1 90.94 63 ARG B O 1
ATOM 3652 N N . ASP B 1 64 ? 13.375 43.688 7.781 1 93.25 64 ASP B N 1
ATOM 3653 C CA . ASP B 1 64 ? 13.453 44.906 7.004 1 93.25 64 ASP B CA 1
ATOM 3654 C C . ASP B 1 64 ? 12.211 45.781 7.199 1 93.25 64 ASP B C 1
ATOM 3656 O O . ASP B 1 64 ? 11.109 45.375 6.816 1 93.25 64 ASP B O 1
ATOM 3660 N N . LEU B 1 65 ? 12.391 47 7.723 1 96 65 LEU B N 1
ATOM 3661 C CA . LEU B 1 65 ? 11.273 47.875 8.062 1 96 65 LEU B CA 1
ATOM 3662 C C . LEU B 1 65 ? 10.445 48.219 6.828 1 96 65 LEU B C 1
ATOM 3664 O O . LEU B 1 65 ? 9.211 48.281 6.906 1 96 65 LEU B O 1
ATOM 3668 N N . GLU B 1 66 ? 11.117 48.406 5.781 1 96.38 66 GLU B N 1
ATOM 3669 C CA . GLU B 1 66 ? 10.398 48.781 4.566 1 96.38 66 GLU B CA 1
ATOM 3670 C C . GLU B 1 66 ? 9.477 47.656 4.109 1 96.38 66 GLU B C 1
ATOM 3672 O O . GLU B 1 66 ? 8.359 47.906 3.652 1 96.38 66 GLU B O 1
ATOM 3677 N N . SER B 1 67 ? 9.977 46.469 4.211 1 94.94 67 SER B N 1
ATOM 3678 C CA . SER B 1 67 ? 9.148 45.312 3.883 1 94.94 67 SER B CA 1
ATOM 3679 C C . SER B 1 67 ? 7.934 45.219 4.797 1 94.94 67 SER B C 1
ATOM 3681 O O . SER B 1 67 ? 6.828 44.906 4.344 1 94.94 67 SER B O 1
ATOM 3683 N N . ALA B 1 68 ? 8.156 45.469 6.074 1 97.12 68 ALA B N 1
ATOM 3684 C CA . ALA B 1 68 ? 7.066 45.438 7.043 1 97.12 68 ALA B CA 1
ATOM 3685 C C . ALA B 1 68 ? 6.031 46.5 6.719 1 97.12 68 ALA B C 1
ATOM 3687 O O . ALA B 1 68 ? 4.824 46.25 6.766 1 97.12 68 ALA B O 1
ATOM 3688 N N . LYS B 1 69 ? 6.512 47.688 6.379 1 97.56 69 LYS B N 1
ATOM 3689 C CA . LYS B 1 69 ? 5.625 48.781 6.066 1 97.56 69 LYS B CA 1
ATOM 3690 C C . LYS B 1 69 ? 4.793 48.5 4.816 1 97.56 69 LYS B C 1
ATOM 3692 O O . LYS B 1 69 ? 3.602 48.812 4.773 1 97.56 69 LYS B O 1
ATOM 3697 N N . GLN B 1 70 ? 5.438 48 3.863 1 97 70 GLN B N 1
ATOM 3698 C CA . GLN B 1 70 ? 4.738 47.656 2.627 1 97 70 GLN B CA 1
ATOM 3699 C C . GLN B 1 70 ? 3.619 46.656 2.883 1 97 70 GLN B C 1
ATOM 3701 O O . GLN B 1 70 ? 2.502 46.812 2.387 1 97 70 GLN B O 1
ATOM 3706 N N . THR B 1 71 ? 3.959 45.625 3.645 1 96.44 71 THR B N 1
ATOM 3707 C CA . THR B 1 71 ? 2.965 44.594 3.965 1 96.44 71 THR B CA 1
ATOM 3708 C C . THR B 1 71 ? 1.854 45.188 4.832 1 96.44 71 THR B C 1
ATOM 3710 O O . THR B 1 71 ? 0.679 44.875 4.648 1 96.44 71 THR B O 1
ATOM 3713 N N . ALA B 1 72 ? 2.209 46 5.762 1 97.12 72 ALA B N 1
ATOM 3714 C CA . ALA B 1 72 ? 1.234 46.625 6.648 1 97.12 72 ALA B CA 1
ATOM 3715 C C . ALA B 1 72 ? 0.242 47.469 5.855 1 97.12 72 ALA B C 1
ATOM 3717 O O . ALA B 1 72 ? -0.958 47.469 6.137 1 97.12 72 ALA B O 1
ATOM 3718 N N . ARG B 1 73 ? 0.789 48.219 4.898 1 96.62 73 ARG B N 1
ATOM 3719 C CA . ARG B 1 73 ? -0.074 49.031 4.059 1 96.62 73 ARG B CA 1
ATOM 3720 C C . ARG B 1 73 ? -0.992 48.156 3.201 1 96.62 73 ARG B C 1
ATOM 3722 O O . ARG B 1 73 ? -2.189 48.438 3.096 1 96.62 73 ARG B O 1
ATOM 3729 N N . LYS B 1 74 ? -0.415 47.188 2.666 1 94.5 74 LYS B N 1
ATOM 3730 C CA . LYS B 1 74 ? -1.142 46.312 1.756 1 94.5 74 LYS B CA 1
ATOM 3731 C C . LYS B 1 74 ? -2.309 45.625 2.465 1 94.5 74 LYS B C 1
ATOM 3733 O O . LYS B 1 74 ? -3.387 45.469 1.887 1 94.5 74 LYS B O 1
ATOM 3738 N N . TYR B 1 75 ? -2.086 45.219 3.736 1 94.88 75 TYR B N 1
ATOM 3739 C CA . TYR B 1 75 ? -3.084 44.375 4.41 1 94.88 75 TYR B CA 1
ATOM 3740 C C . TYR B 1 75 ? -3.723 45.156 5.57 1 94.88 75 TYR B C 1
ATOM 3742 O O . TYR B 1 75 ? -4.43 44.562 6.391 1 94.88 75 TYR B O 1
ATOM 3750 N N . HIS B 1 76 ? -3.396 46.438 5.727 1 94.81 76 HIS B N 1
ATOM 3751 C CA . HIS B 1 76 ? -4.055 47.375 6.637 1 94.81 76 HIS B CA 1
ATOM 3752 C C . HIS B 1 76 ? -3.762 47 8.094 1 94.81 76 HIS B C 1
ATOM 3754 O O . HIS B 1 76 ? -4.672 46.969 8.922 1 94.81 76 HIS B O 1
ATOM 3760 N N . PHE B 1 77 ? -2.518 46.625 8.352 1 97.5 77 PHE B N 1
ATOM 3761 C CA . PHE B 1 77 ? -2.061 46.562 9.734 1 97.5 77 PHE B CA 1
ATOM 3762 C C . PHE B 1 77 ? -1.954 47.969 10.328 1 97.5 77 PHE B C 1
ATOM 3764 O O . PHE B 1 77 ? -1.665 48.938 9.609 1 97.5 77 PHE B O 1
ATOM 3771 N N . LYS B 1 78 ? -2.119 48.125 11.602 1 97.19 78 LYS B N 1
ATOM 3772 C CA . LYS B 1 78 ? -2.039 49.406 12.258 1 97.19 78 LYS B CA 1
ATOM 3773 C C . LYS B 1 78 ? -0.59 49.875 12.398 1 97.19 78 LYS B C 1
ATOM 3775 O O . LYS B 1 78 ? -0.299 51.062 12.312 1 97.19 78 LYS B O 1
ATOM 3780 N N . LYS B 1 79 ? 0.272 48.875 12.672 1 98.25 79 LYS B N 1
ATOM 3781 C CA . LYS B 1 79 ? 1.676 49.188 12.922 1 98.25 79 LYS B CA 1
ATOM 3782 C C . LYS B 1 79 ? 2.598 48.25 12.148 1 98.25 79 LYS B C 1
ATOM 3784 O O . LYS B 1 79 ? 2.201 47.125 11.797 1 98.25 79 LYS B O 1
ATOM 3789 N N . ALA B 1 80 ? 3.795 48.781 11.836 1 98.5 80 ALA B N 1
ATOM 3790 C CA . ALA B 1 80 ? 4.879 48 11.242 1 98.5 80 ALA B CA 1
ATOM 3791 C C . ALA B 1 80 ? 6.176 48.188 12.023 1 98.5 80 ALA B C 1
ATOM 3793 O O . ALA B 1 80 ? 6.5 49.281 12.469 1 98.5 80 ALA B O 1
ATOM 3794 N N . TYR B 1 81 ? 6.82 47.062 12.25 1 98.38 81 TYR B N 1
ATOM 3795 C CA . TYR B 1 81 ? 8.07 47.125 13.008 1 98.38 81 TYR B CA 1
ATOM 3796 C C . TYR B 1 81 ? 9.227 46.562 12.18 1 98.38 81 TYR B C 1
ATOM 3798 O O . TYR B 1 81 ? 9.055 45.594 11.438 1 98.38 81 TYR B O 1
ATOM 3806 N N . GLY B 1 82 ? 10.422 47.094 12.383 1 96.81 82 GLY B N 1
ATOM 3807 C CA . GLY B 1 82 ? 11.617 46.656 11.68 1 96.81 82 GLY B CA 1
ATOM 3808 C C . GLY B 1 82 ? 12.383 45.594 12.438 1 96.81 82 GLY B C 1
ATOM 3809 O O . GLY B 1 82 ? 13.492 45.219 12.039 1 96.81 82 GLY B O 1
ATOM 3810 N N . SER B 1 83 ? 11.836 45.188 13.516 1 96.69 83 SER B N 1
ATOM 3811 C CA . SER B 1 83 ? 12.406 44.094 14.273 1 96.69 83 SER B CA 1
ATOM 3812 C C . SER B 1 83 ? 11.312 43.281 14.953 1 96.69 83 SER B C 1
ATOM 3814 O O . SER B 1 83 ? 10.297 43.812 15.383 1 96.69 83 SER B O 1
ATOM 3816 N N . TYR B 1 84 ? 11.602 42 15.117 1 98.06 84 TYR B N 1
ATOM 3817 C CA . TYR B 1 84 ? 10.656 41.094 15.781 1 98.06 84 TYR B CA 1
ATOM 3818 C C . TYR B 1 84 ? 10.523 41.469 17.266 1 98.06 84 TYR B C 1
ATOM 3820 O O . TYR B 1 84 ? 9.422 41.406 17.812 1 98.06 84 TYR B O 1
ATOM 3828 N N . GLN B 1 85 ? 11.633 41.906 17.844 1 97.88 85 GLN B N 1
ATOM 3829 C CA . GLN B 1 85 ? 11.609 42.281 19.266 1 97.88 85 GLN B CA 1
ATOM 3830 C C . GLN B 1 85 ? 10.734 43.5 19.5 1 97.88 85 GLN B C 1
ATOM 3832 O O . GLN B 1 85 ? 9.992 43.531 20.484 1 97.88 85 GLN B O 1
ATOM 3837 N N . ASP B 1 86 ? 10.852 44.469 18.578 1 97.94 86 ASP B N 1
ATOM 3838 C CA . ASP B 1 86 ? 10.008 45.656 18.719 1 97.94 86 ASP B CA 1
ATOM 3839 C C . ASP B 1 86 ? 8.531 45.281 18.719 1 97.94 86 ASP B C 1
ATOM 3841 O O . ASP B 1 86 ? 7.73 45.906 19.438 1 97.94 86 ASP B O 1
ATOM 3845 N N . LEU B 1 87 ? 8.18 44.375 17.922 1 98.5 87 LEU B N 1
ATOM 3846 C CA . LEU B 1 87 ? 6.797 43.906 17.875 1 98.5 87 LEU B CA 1
ATOM 3847 C C . LEU B 1 87 ? 6.406 43.25 19.203 1 98.5 87 LEU B C 1
ATOM 3849 O O . LEU B 1 87 ? 5.316 43.531 19.719 1 98.5 87 LEU B O 1
ATOM 3853 N N . LEU B 1 88 ? 7.281 42.438 19.797 1 98.56 88 LEU B N 1
ATOM 3854 C CA . LEU B 1 88 ? 7.004 41.75 21.047 1 98.56 88 LEU B CA 1
ATOM 3855 C C . LEU B 1 88 ? 6.902 42.75 22.203 1 98.56 88 LEU B C 1
ATOM 3857 O O . LEU B 1 88 ? 6.223 42.469 23.203 1 98.56 88 LEU B O 1
ATOM 3861 N N . ASP B 1 89 ? 7.559 43.906 22.078 1 98.25 89 ASP B N 1
ATOM 3862 C CA . ASP B 1 89 ? 7.578 44.906 23.141 1 98.25 89 ASP B CA 1
ATOM 3863 C C . ASP B 1 89 ? 6.305 45.75 23.109 1 98.25 89 ASP B C 1
ATOM 3865 O O . ASP B 1 89 ? 6.047 46.531 24.047 1 98.25 89 ASP B O 1
ATOM 3869 N N . ASP B 1 90 ? 5.566 45.656 22.062 1 98.38 90 ASP B N 1
ATOM 3870 C CA . ASP B 1 90 ? 4.293 46.375 21.984 1 98.38 90 ASP B CA 1
ATOM 3871 C C . ASP B 1 90 ? 3.277 45.781 22.969 1 98.38 90 ASP B C 1
ATOM 3873 O O . ASP B 1 90 ? 2.762 44.688 22.75 1 98.38 90 ASP B O 1
ATOM 3877 N N . SER B 1 91 ? 2.873 46.531 23.953 1 97.81 91 SER B N 1
ATOM 3878 C CA . SER B 1 91 ? 2.027 46.031 25.031 1 97.81 91 SER B CA 1
ATOM 3879 C C . SER B 1 91 ? 0.586 45.844 24.578 1 97.81 91 SER B C 1
ATOM 3881 O O . SER B 1 91 ? -0.207 45.188 25.25 1 97.81 91 SER B O 1
ATOM 3883 N N . ASP B 1 92 ? 0.263 46.344 23.406 1 97.56 92 ASP B N 1
ATOM 3884 C CA . ASP B 1 92 ? -1.106 46.25 22.922 1 97.56 92 ASP B CA 1
ATOM 3885 C C . ASP B 1 92 ? -1.38 44.875 22.328 1 97.56 92 ASP B C 1
ATOM 3887 O O . ASP B 1 92 ? -2.535 44.438 22.234 1 97.56 92 ASP B O 1
ATOM 3891 N N . ILE B 1 93 ? -0.377 44.156 21.984 1 98.62 93 ILE B N 1
ATOM 3892 C CA . ILE B 1 93 ? -0.528 42.906 21.25 1 98.62 93 ILE B CA 1
ATOM 3893 C C . ILE B 1 93 ? -0.869 41.781 22.219 1 98.62 93 ILE B C 1
ATOM 3895 O O . ILE B 1 93 ? -0.213 41.594 23.25 1 98.62 93 ILE B O 1
ATOM 3899 N N . ASP B 1 94 ? -1.885 40.938 21.859 1 98.62 94 ASP B N 1
ATOM 3900 C CA . ASP B 1 94 ? -2.338 39.844 22.688 1 98.62 94 ASP B CA 1
ATOM 3901 C C . ASP B 1 94 ? -1.791 38.5 22.172 1 98.62 94 ASP B C 1
ATOM 3903 O O . ASP B 1 94 ? -1.43 37.625 22.953 1 98.62 94 ASP B O 1
ATOM 3907 N N . ILE B 1 95 ? -1.84 38.344 20.875 1 98.75 95 ILE B N 1
ATOM 3908 C CA . ILE B 1 95 ? -1.507 37.062 20.25 1 98.75 95 ILE B CA 1
ATOM 3909 C C . ILE B 1 95 ? -0.459 37.281 19.156 1 98.75 95 ILE B C 1
ATOM 3911 O O . ILE B 1 95 ? -0.458 38.312 18.484 1 98.75 95 ILE B O 1
ATOM 3915 N N . ILE B 1 96 ? 0.434 36.344 19.047 1 98.88 96 ILE B N 1
ATOM 3916 C CA . ILE B 1 96 ? 1.503 36.406 18.047 1 98.88 96 ILE B CA 1
ATOM 3917 C C . ILE B 1 96 ? 1.368 35.219 17.094 1 98.88 96 ILE B C 1
ATOM 3919 O O . ILE B 1 96 ? 1.199 34.062 17.531 1 98.88 96 ILE B O 1
ATOM 3923 N N . TYR B 1 97 ? 1.37 35.438 15.789 1 98.81 97 TYR B N 1
ATOM 3924 C CA . TYR B 1 97 ? 1.531 34.406 14.766 1 98.81 97 TYR B CA 1
ATOM 3925 C C . TYR B 1 97 ? 2.965 34.375 14.25 1 98.81 97 TYR B C 1
ATOM 3927 O O . TYR B 1 97 ? 3.537 35.406 13.914 1 98.81 97 TYR B O 1
ATOM 3935 N N . ILE B 1 98 ? 3.535 33.219 14.211 1 98.75 98 ILE B N 1
ATOM 3936 C CA . ILE B 1 98 ? 4.934 33.062 13.82 1 98.75 98 ILE B CA 1
ATOM 3937 C C . ILE B 1 98 ? 5.031 32.25 12.547 1 98.75 98 ILE B C 1
ATOM 3939 O O . ILE B 1 98 ? 4.68 31.062 12.539 1 98.75 98 ILE B O 1
ATOM 3943 N N . SER B 1 99 ? 5.574 32.844 11.453 1 97.75 99 SER B N 1
ATOM 3944 C CA . SER B 1 99 ? 5.754 32.156 10.172 1 97.75 99 SER B CA 1
ATOM 3945 C C . SER B 1 99 ? 7.195 32.281 9.688 1 97.75 99 SER B C 1
ATOM 3947 O O . SER B 1 99 ? 7.441 32.375 8.484 1 97.75 99 SER B O 1
ATOM 3949 N N . THR B 1 100 ? 8.133 32.438 10.617 1 96.94 100 THR B N 1
ATOM 3950 C CA . THR B 1 100 ? 9.555 32.438 10.305 1 96.94 100 THR B CA 1
ATOM 3951 C C . THR B 1 100 ? 10 31.062 9.805 1 96.94 100 THR B C 1
ATOM 3953 O O . THR B 1 100 ? 9.227 30.094 9.844 1 96.94 100 THR B O 1
ATOM 3956 N N . PRO B 1 101 ? 11.227 30.984 9.289 1 96.25 101 PRO B N 1
ATOM 3957 C CA . PRO B 1 101 ? 11.742 29.641 9.023 1 96.25 101 PRO B CA 1
ATOM 3958 C C . PRO B 1 101 ? 11.711 28.734 10.25 1 96.25 101 PRO B C 1
ATOM 3960 O O . PRO B 1 101 ? 11.812 29.219 11.375 1 96.25 101 PRO B O 1
ATOM 3963 N N . ASN B 1 102 ? 11.656 27.469 10.039 1 97.69 102 ASN B N 1
ATOM 3964 C CA . ASN B 1 102 ? 11.438 26.484 11.094 1 97.69 102 ASN B CA 1
ATOM 3965 C C . ASN B 1 102 ? 12.445 26.656 12.234 1 97.69 102 ASN B C 1
ATOM 3967 O O . ASN B 1 102 ? 12.078 26.562 13.406 1 97.69 102 ASN B O 1
ATOM 3971 N N . GLY B 1 103 ? 13.625 26.953 11.836 1 97.75 103 GLY B N 1
ATOM 3972 C CA . GLY B 1 103 ? 14.703 27.016 12.812 1 97.75 103 GLY B CA 1
ATOM 3973 C C . GLY B 1 103 ? 14.578 28.172 13.773 1 97.75 103 GLY B C 1
ATOM 3974 O O . GLY B 1 103 ? 15.258 28.219 14.805 1 97.75 103 GLY B O 1
ATOM 3975 N N . MET B 1 104 ? 13.641 29.047 13.547 1 97.5 104 MET B N 1
ATOM 3976 C CA . MET B 1 104 ? 13.484 30.25 14.352 1 97.5 104 MET B CA 1
ATOM 3977 C C . MET B 1 104 ? 12.219 30.172 15.203 1 97.5 104 MET B C 1
ATOM 3979 O O . MET B 1 104 ? 11.953 31.062 16.016 1 97.5 104 MET B O 1
ATOM 3983 N N . HIS B 1 105 ? 11.477 29.156 15.039 1 98.62 105 HIS B N 1
ATOM 3984 C CA . HIS B 1 105 ? 10.195 29.047 15.719 1 98.62 105 HIS B CA 1
ATOM 3985 C C . HIS B 1 105 ? 10.367 29.078 17.234 1 98.62 105 HIS B C 1
ATOM 3987 O O . HIS B 1 105 ? 9.734 29.891 17.922 1 98.62 105 HIS B O 1
ATOM 3993 N N . TYR B 1 106 ? 11.234 28.25 17.703 1 98.62 106 TYR B N 1
ATOM 3994 C CA . TYR B 1 106 ? 11.406 28.156 19.141 1 98.62 106 TYR B CA 1
ATOM 3995 C C . TYR B 1 106 ? 11.82 29.484 19.734 1 98.62 106 TYR B C 1
ATOM 3997 O O . TYR B 1 106 ? 11.25 29.938 20.734 1 98.62 106 TYR B O 1
ATOM 4005 N N . GLU B 1 107 ? 12.781 30.109 19.172 1 98.19 107 GLU B N 1
ATOM 4006 C CA . GLU B 1 107 ? 13.305 31.375 19.688 1 98.19 107 GLU B CA 1
ATOM 4007 C C . GLU B 1 107 ? 12.203 32.406 19.812 1 98.19 107 GLU B C 1
ATOM 4009 O O . GLU B 1 107 ? 11.984 32.969 20.891 1 98.19 107 GLU B O 1
ATOM 4014 N N . TRP B 1 108 ? 11.531 32.594 18.766 1 98.44 108 TRP B N 1
ATOM 4015 C CA . TRP B 1 108 ? 10.602 33.719 18.75 1 98.44 108 TRP B CA 1
ATOM 4016 C C . TRP B 1 108 ? 9.305 33.375 19.469 1 98.44 108 TRP B C 1
ATOM 4018 O O . TRP B 1 108 ? 8.664 34.219 20.062 1 98.44 108 TRP B O 1
ATOM 4028 N N . ALA B 1 109 ? 8.93 32.094 19.438 1 98.81 109 ALA B N 1
ATOM 4029 C CA . ALA B 1 109 ? 7.789 31.688 20.25 1 98.81 109 ALA B CA 1
ATOM 4030 C C . ALA B 1 109 ? 8.086 31.828 21.75 1 98.81 109 ALA B C 1
ATOM 4032 O O . ALA B 1 109 ? 7.246 32.281 22.516 1 98.81 109 ALA B O 1
ATOM 4033 N N . SER B 1 110 ? 9.289 31.453 22.125 1 98.75 110 SER B N 1
ATOM 4034 C CA . SER B 1 110 ? 9.688 31.562 23.531 1 98.75 110 SER B CA 1
ATOM 4035 C C . SER B 1 110 ? 9.711 33.031 23.969 1 98.75 110 SER B C 1
ATOM 4037 O O . SER B 1 110 ? 9.211 33.344 25.047 1 98.75 110 SER B O 1
ATOM 4039 N N . LYS B 1 111 ? 10.258 33.844 23.188 1 98.69 111 LYS B N 1
ATOM 4040 C CA . LYS B 1 111 ? 10.312 35.281 23.5 1 98.69 111 LYS B CA 1
ATOM 4041 C C . LYS B 1 111 ? 8.906 35.875 23.594 1 98.69 111 LYS B C 1
ATOM 4043 O O . LYS B 1 111 ? 8.641 36.688 24.453 1 98.69 111 LYS B O 1
ATOM 4048 N N . ALA B 1 112 ? 8.07 35.438 22.688 1 98.88 112 ALA B N 1
ATOM 4049 C CA . ALA B 1 112 ? 6.691 35.906 22.703 1 98.88 112 ALA B CA 1
ATOM 4050 C C . ALA B 1 112 ? 5.988 35.5 24 1 98.88 112 ALA B C 1
ATOM 4052 O O . ALA B 1 112 ? 5.312 36.312 24.625 1 98.88 112 ALA B O 1
ATOM 4053 N N . LEU B 1 113 ? 6.145 34.281 24.391 1 98.81 113 LEU B N 1
ATOM 4054 C CA . LEU B 1 113 ? 5.543 33.781 25.625 1 98.81 113 LEU B CA 1
ATOM 4055 C C . LEU B 1 113 ? 6.078 34.531 26.844 1 98.81 113 LEU B C 1
ATOM 4057 O O . LEU B 1 113 ? 5.312 34.906 27.734 1 98.81 113 LEU B O 1
ATOM 4061 N N . ARG B 1 114 ? 7.324 34.781 26.859 1 98.56 114 ARG B N 1
ATOM 4062 C CA . ARG B 1 114 ? 7.93 35.5 27.984 1 98.56 114 ARG B CA 1
ATOM 4063 C C . ARG B 1 114 ? 7.414 36.938 28.047 1 98.56 114 ARG B C 1
ATOM 4065 O O . ARG B 1 114 ? 7.348 37.531 29.125 1 98.56 114 ARG B O 1
ATOM 4072 N N . ALA B 1 115 ? 7.051 37.438 26.906 1 98.62 115 ALA B N 1
ATOM 4073 C CA . ALA B 1 115 ? 6.484 38.781 26.828 1 98.62 115 ALA B CA 1
ATOM 4074 C C . ALA B 1 115 ? 5 38.781 27.188 1 98.62 115 ALA B C 1
ATOM 4076 O O . ALA B 1 115 ? 4.336 39.812 27.125 1 98.62 115 ALA B O 1
ATOM 4077 N N . GLY B 1 116 ? 4.492 37.594 27.5 1 98.56 116 GLY B N 1
ATOM 4078 C CA . GLY B 1 116 ? 3.119 37.469 27.969 1 98.56 116 GLY B CA 1
ATOM 4079 C C . GLY B 1 116 ? 2.113 37.344 26.844 1 98.56 116 GLY B C 1
ATOM 4080 O O . GLY B 1 116 ? 0.936 37.688 27.016 1 98.56 116 GLY B O 1
ATOM 4081 N N . LYS B 1 117 ? 2.545 36.938 25.719 1 98.81 117 LYS B N 1
ATOM 4082 C CA . LYS B 1 117 ? 1.674 36.875 24.547 1 98.81 117 LYS B CA 1
ATOM 4083 C C . LYS B 1 117 ? 1.345 35.438 24.188 1 98.81 117 LYS B C 1
ATOM 4085 O O . LYS B 1 117 ? 2.207 34.531 24.281 1 98.81 117 LYS B O 1
ATOM 4090 N N . HIS B 1 118 ? 0.076 35.125 23.828 1 98.88 118 HIS B N 1
ATOM 4091 C CA . HIS B 1 118 ? -0.286 33.812 23.281 1 98.88 118 HIS B CA 1
ATOM 4092 C C . HIS B 1 118 ? 0.335 33.625 21.906 1 98.88 118 HIS B C 1
ATOM 4094 O O . HIS B 1 118 ? 0.583 34.562 21.172 1 98.88 118 HIS B O 1
ATOM 4100 N N . VAL B 1 119 ? 0.577 32.312 21.547 1 98.94 119 VAL B N 1
ATOM 4101 C CA . VAL B 1 119 ? 1.349 32.094 20.328 1 98.94 119 VAL B CA 1
ATOM 4102 C C . VAL B 1 119 ? 0.628 31.062 19.453 1 98.94 119 VAL B C 1
ATOM 4104 O O . VAL B 1 119 ? 0.204 30.016 19.938 1 98.94 119 VAL B O 1
ATOM 4107 N N . LEU B 1 120 ? 0.397 31.359 18.219 1 98.81 120 LEU B N 1
ATOM 4108 C CA . LEU B 1 120 ? 0.099 30.438 17.125 1 98.81 120 LEU B CA 1
ATOM 4109 C C . LEU B 1 120 ? 1.299 30.297 16.203 1 98.81 120 LEU B C 1
ATOM 4111 O O . LEU B 1 120 ? 1.603 31.203 15.422 1 98.81 120 LEU B O 1
ATOM 4115 N N . CYS B 1 121 ? 1.966 29.156 16.234 1 98.69 121 CYS B N 1
ATOM 4116 C CA . CYS B 1 121 ? 3.234 28.953 15.547 1 98.69 121 CYS B CA 1
ATOM 4117 C C . CYS B 1 121 ? 3.062 28 14.367 1 98.69 121 CYS B C 1
ATOM 4119 O O . CYS B 1 121 ? 2.496 26.906 14.516 1 98.69 121 CYS B O 1
ATOM 4121 N N . GLU B 1 122 ? 3.531 28.328 13.234 1 98.19 122 GLU B N 1
ATOM 4122 C CA . GLU B 1 122 ? 3.479 27.484 12.047 1 98.19 122 GLU B CA 1
ATOM 4123 C C . GLU B 1 122 ? 4.117 26.125 12.312 1 98.19 122 GLU B C 1
ATOM 4125 O O . GLU B 1 122 ? 4.949 25.984 13.211 1 98.19 122 GLU B O 1
ATOM 4130 N N . LYS B 1 123 ? 3.658 25.156 11.562 1 98 123 LYS B N 1
ATOM 4131 C CA . LYS B 1 123 ? 4.277 23.844 11.586 1 98 123 LYS B CA 1
ATOM 4132 C C . LYS B 1 123 ? 5.516 23.797 10.688 1 98 123 LYS B C 1
ATOM 4134 O O . LYS B 1 123 ? 5.617 24.562 9.727 1 98 123 LYS B O 1
ATOM 4139 N N . PRO B 1 124 ? 6.414 22.984 10.914 1 98.12 124 PRO B N 1
ATOM 4140 C CA . PRO B 1 124 ? 6.52 22.203 12.141 1 98.12 124 PRO B CA 1
ATOM 4141 C C . PRO B 1 124 ? 6.766 23.062 13.375 1 98.12 124 PRO B C 1
ATOM 4143 O O . PRO B 1 124 ? 7.289 24.188 13.258 1 98.12 124 PRO B O 1
ATOM 4146 N N . PHE B 1 125 ? 6.512 22.531 14.484 1 98.25 125 PHE B N 1
ATOM 4147 C CA . PHE B 1 125 ? 6.422 23.297 15.711 1 98.25 125 PHE B CA 1
ATOM 4148 C C . PHE B 1 125 ? 7.773 23.922 16.062 1 98.25 125 PHE B C 1
ATOM 4150 O O . PHE B 1 125 ? 7.863 25.141 16.281 1 98.25 125 PHE B O 1
ATOM 4157 N N . THR B 1 126 ? 8.789 23.109 16.109 1 98.62 126 THR B N 1
ATOM 4158 C CA . THR B 1 126 ? 10.164 23.484 16.438 1 98.62 126 THR B CA 1
ATOM 4159 C C . THR B 1 126 ? 11.156 22.672 15.609 1 98.62 126 THR B C 1
ATOM 4161 O O . THR B 1 126 ? 10.758 21.875 14.75 1 98.62 126 THR B O 1
ATOM 4164 N N . SER B 1 127 ? 12.422 22.938 15.844 1 98.56 127 SER B N 1
ATOM 4165 C CA . SER B 1 127 ? 13.469 22.25 15.102 1 98.56 127 SER B CA 1
ATOM 4166 C C . SER B 1 127 ? 13.578 20.781 15.531 1 98.56 127 SER B C 1
ATOM 4168 O O . SER B 1 127 ? 13.984 19.922 14.734 1 98.56 127 SER B O 1
ATOM 4170 N N . ASN B 1 128 ? 13.297 20.516 16.734 1 98.56 128 ASN B N 1
ATOM 4171 C CA . ASN B 1 128 ? 13.414 19.188 17.312 1 98.56 128 ASN B CA 1
ATOM 4172 C C . ASN B 1 128 ? 12.523 19.016 18.531 1 98.56 128 ASN B C 1
ATOM 4174 O O . ASN B 1 128 ? 11.875 19.953 18.969 1 98.56 128 ASN B O 1
ATOM 4178 N N . ALA B 1 129 ? 12.523 17.812 19.078 1 98.69 129 ALA B N 1
ATOM 4179 C CA . ALA B 1 129 ? 11.625 17.469 20.172 1 98.69 129 ALA B CA 1
ATOM 4180 C C . ALA B 1 129 ? 12.031 18.188 21.453 1 98.69 129 ALA B C 1
ATOM 4182 O O . ALA B 1 129 ? 11.172 18.562 22.266 1 98.69 129 ALA B O 1
ATOM 4183 N N . GLU B 1 130 ? 13.266 18.359 21.672 1 98.5 130 GLU B N 1
ATOM 4184 C CA . GLU B 1 130 ? 13.734 19.047 22.859 1 98.5 130 GLU B CA 1
ATOM 4185 C C . GLU B 1 130 ? 13.164 20.453 22.938 1 98.5 130 GLU B C 1
ATOM 4187 O O . GLU B 1 130 ? 12.656 20.875 23.984 1 98.5 130 GLU B O 1
ATOM 4192 N N . GLU B 1 131 ? 13.234 21.172 21.859 1 98.75 131 GLU B N 1
ATOM 4193 C CA . GLU B 1 131 ? 12.68 22.531 21.797 1 98.75 131 GLU B CA 1
ATOM 4194 C C . GLU B 1 131 ? 11.164 22.5 22.016 1 98.75 131 GLU B C 1
ATOM 4196 O O . GLU B 1 131 ? 10.609 23.391 22.672 1 98.75 131 GLU B O 1
ATOM 4201 N N . ALA B 1 132 ? 10.539 21.516 21.406 1 98.81 132 ALA B N 1
ATOM 4202 C CA . ALA B 1 132 ? 9.094 21.406 21.578 1 98.81 132 ALA B CA 1
ATOM 4203 C C . ALA B 1 132 ? 8.711 21.25 23.047 1 98.81 132 ALA B C 1
ATOM 4205 O O . ALA B 1 132 ? 7.793 21.906 23.531 1 98.81 132 ALA B O 1
ATOM 4206 N N . HIS B 1 133 ? 9.438 20.375 23.734 1 98.69 133 HIS B N 1
ATOM 4207 C CA . HIS B 1 133 ? 9.203 20.172 25.156 1 98.69 133 HIS B CA 1
ATOM 4208 C C . HIS B 1 133 ? 9.367 21.469 25.938 1 98.69 133 HIS B C 1
ATOM 4210 O O . HIS B 1 133 ? 8.5 21.828 26.734 1 98.69 133 HIS B O 1
ATOM 4216 N N . ARG B 1 134 ? 10.422 22.156 25.703 1 98.62 134 ARG B N 1
ATOM 4217 C CA . ARG B 1 134 ? 10.727 23.391 26.422 1 98.62 134 ARG B CA 1
ATOM 4218 C C . ARG B 1 134 ? 9.672 24.453 26.156 1 98.62 134 ARG B C 1
ATOM 4220 O O . ARG B 1 134 ? 9.273 25.172 27.078 1 98.62 134 ARG B O 1
ATOM 4227 N N . LEU B 1 135 ? 9.312 24.484 24.938 1 98.75 135 LEU B N 1
ATOM 4228 C CA . LEU B 1 135 ? 8.359 25.531 24.562 1 98.75 135 LEU B CA 1
ATOM 4229 C C . LEU B 1 135 ? 7.004 25.281 25.219 1 98.75 135 LEU B C 1
ATOM 4231 O O . LEU B 1 135 ? 6.379 26.203 25.75 1 98.75 135 LEU B O 1
ATOM 4235 N N . ILE B 1 136 ? 6.516 24.031 25.188 1 98.75 136 ILE B N 1
ATOM 4236 C CA . ILE B 1 136 ? 5.227 23.688 25.781 1 98.75 136 ILE B CA 1
ATOM 4237 C C . ILE B 1 136 ? 5.281 23.875 27.297 1 98.75 136 ILE B C 1
ATOM 4239 O O . ILE B 1 136 ? 4.324 24.359 27.906 1 98.75 136 ILE B O 1
ATOM 4243 N N . GLU B 1 137 ? 6.367 23.516 27.891 1 98.62 137 GLU B N 1
ATOM 4244 C CA . GLU B 1 137 ? 6.543 23.719 29.328 1 98.62 137 GLU B CA 1
ATOM 4245 C C . GLU B 1 137 ? 6.496 25.203 29.672 1 98.62 137 GLU B C 1
ATOM 4247 O O . GLU B 1 137 ? 5.863 25.594 30.656 1 98.62 137 GLU B O 1
ATOM 4252 N N . LEU B 1 138 ? 7.156 26.016 28.891 1 98.75 138 LEU B N 1
ATOM 4253 C CA . LEU B 1 138 ? 7.156 27.453 29.109 1 98.75 138 LEU B CA 1
ATOM 4254 C C . LEU B 1 138 ? 5.742 28.016 29.016 1 98.75 138 LEU B C 1
ATOM 4256 O O . LEU B 1 138 ? 5.348 28.859 29.812 1 98.75 138 LEU B O 1
ATOM 4260 N N . ALA B 1 139 ? 5.02 27.594 28.031 1 98.81 139 ALA B N 1
ATOM 4261 C CA . ALA B 1 139 ? 3.643 28.062 27.859 1 98.81 139 ALA B CA 1
ATOM 4262 C C . ALA B 1 139 ? 2.801 27.719 29.094 1 98.81 139 ALA B C 1
ATOM 4264 O O . ALA B 1 139 ? 2.021 28.547 29.562 1 98.81 139 ALA B O 1
ATOM 4265 N N . LYS B 1 140 ? 2.965 26.516 29.578 1 98.31 140 LYS B N 1
ATOM 4266 C CA . LYS B 1 140 ? 2.25 26.078 30.781 1 98.31 140 LYS B CA 1
ATOM 4267 C C . LYS B 1 140 ? 2.623 26.938 31.984 1 98.31 140 LYS B C 1
ATOM 4269 O O . LYS B 1 140 ? 1.751 27.375 32.75 1 98.31 140 LYS B O 1
ATOM 4274 N N . GLU B 1 141 ? 3.859 27.156 32.156 1 98.31 141 GLU B N 1
ATOM 4275 C CA . GLU B 1 141 ? 4.359 27.969 33.25 1 98.31 141 GLU B CA 1
ATOM 4276 C C . GLU B 1 141 ? 3.77 29.375 33.25 1 98.31 141 GLU B C 1
ATOM 4278 O O . GLU B 1 141 ? 3.438 29.922 34.281 1 98.31 141 GLU B O 1
ATOM 4283 N N . LYS B 1 142 ? 3.635 29.922 32.031 1 98.38 142 LYS B N 1
ATOM 4284 C CA . LYS B 1 142 ? 3.166 31.297 31.875 1 98.38 142 LYS B CA 1
ATOM 4285 C C . LYS B 1 142 ? 1.641 31.359 31.859 1 98.38 142 LYS B C 1
ATOM 4287 O O . LYS B 1 142 ? 1.056 32.438 31.938 1 98.38 142 LYS B O 1
ATOM 4292 N N . GLY B 1 143 ? 1.014 30.172 31.812 1 98.25 143 GLY B N 1
ATOM 4293 C CA . GLY B 1 143 ? -0.435 30.125 31.688 1 98.25 143 GLY B CA 1
ATOM 4294 C C . GLY B 1 143 ? -0.94 30.703 30.375 1 98.25 143 GLY B C 1
ATOM 4295 O O . GLY B 1 143 ? -1.975 31.375 30.344 1 98.25 143 GLY B O 1
ATOM 4296 N N . LEU B 1 144 ? -0.187 30.547 29.297 1 98.69 144 LEU B N 1
ATOM 4297 C CA . LEU B 1 144 ? -0.527 31.094 27.984 1 98.69 144 LEU B CA 1
ATOM 4298 C C . LEU B 1 144 ? -0.798 29.969 26.984 1 98.69 144 LEU B C 1
ATOM 4300 O O . LEU B 1 144 ? -0.334 28.844 27.156 1 98.69 144 LEU B O 1
ATOM 4304 N N . VAL B 1 145 ? -1.564 30.266 25.969 1 98.56 145 VAL B N 1
ATOM 4305 C CA . VAL B 1 145 ? -1.855 29.344 24.891 1 98.56 145 VAL B CA 1
ATOM 4306 C C . VAL B 1 145 ? -0.715 29.359 23.875 1 98.56 145 VAL B C 1
ATOM 4308 O O . VAL B 1 145 ? -0.258 30.422 23.453 1 98.56 145 VAL B O 1
ATOM 4311 N N . CYS B 1 146 ? -0.17 28.203 23.562 1 98.69 146 CYS B N 1
ATOM 4312 C CA . CYS B 1 146 ? 0.809 27.984 22.5 1 98.69 146 CYS B CA 1
ATOM 4313 C C . CYS B 1 146 ? 0.4 26.812 21.609 1 98.69 146 CYS B C 1
ATOM 4315 O O . CYS B 1 146 ? 0.384 25.672 22.047 1 98.69 146 CYS B O 1
ATOM 4317 N N . GLU B 1 147 ? 0.083 27.141 20.391 1 97.94 147 GLU B N 1
ATOM 4318 C CA . GLU B 1 147 ? -0.477 26.125 19.5 1 97.94 147 GLU B CA 1
ATOM 4319 C C . GLU B 1 147 ? 0.37 25.969 18.234 1 97.94 147 GLU B C 1
ATOM 4321 O O . GLU B 1 147 ? 0.795 26.969 17.641 1 97.94 147 GLU B O 1
ATOM 4326 N N . GLU B 1 148 ? 0.735 24.688 17.906 1 98.44 148 GLU B N 1
ATOM 4327 C CA . GLU B 1 148 ? 1.253 24.391 16.578 1 98.44 148 GLU B CA 1
ATOM 4328 C C . GLU B 1 148 ? 0.158 24.516 15.516 1 98.44 148 GLU B C 1
ATOM 4330 O O . GLU B 1 148 ? -0.916 23.922 15.664 1 98.44 148 GLU B O 1
ATOM 4335 N N . ALA B 1 149 ? 0.417 25.172 14.461 1 97.94 149 ALA B N 1
ATOM 4336 C CA . ALA B 1 149 ? -0.603 25.516 13.477 1 97.94 149 ALA B CA 1
ATOM 4337 C C . ALA B 1 149 ? -0.78 24.391 12.453 1 97.94 149 ALA B C 1
ATOM 4339 O O . ALA B 1 149 ? -0.592 24.594 11.258 1 97.94 149 ALA B O 1
ATOM 4340 N N . PHE B 1 150 ? -1.228 23.219 12.852 1 97.75 150 PHE B N 1
ATOM 4341 C CA . PHE B 1 150 ? -1.71 22.203 11.93 1 97.75 150 PHE B CA 1
ATOM 4342 C C . PHE B 1 150 ? -3.152 22.469 11.523 1 97.75 150 PHE B C 1
ATOM 4344 O O . PHE B 1 150 ? -4.055 21.703 11.859 1 97.75 150 PHE B O 1
ATOM 4351 N N . HIS B 1 151 ? -3.338 23.375 10.711 1 97.88 151 HIS B N 1
ATOM 4352 C CA . HIS B 1 151 ? -4.613 23.984 10.367 1 97.88 151 HIS B CA 1
ATOM 4353 C C . HIS B 1 151 ? -5.605 22.953 9.852 1 97.88 151 HIS B C 1
ATOM 4355 O O . HIS B 1 151 ? -6.809 23.047 10.117 1 97.88 151 HIS B O 1
ATOM 4361 N N . TRP B 1 152 ? -5.188 21.875 9.195 1 97.75 152 TRP B N 1
ATOM 4362 C CA . TRP B 1 152 ? -6.074 20.906 8.547 1 97.75 152 TRP B CA 1
ATOM 4363 C C . TRP B 1 152 ? -6.914 20.156 9.578 1 97.75 152 TRP B C 1
ATOM 4365 O O . TRP B 1 152 ? -8.047 19.766 9.289 1 97.75 152 TRP B O 1
ATOM 4375 N N . GLN B 1 153 ? -6.41 20.047 10.766 1 98.56 153 GLN B N 1
ATOM 4376 C CA . GLN B 1 153 ? -7.094 19.25 11.781 1 98.56 153 GLN B CA 1
ATOM 4377 C C . GLN B 1 153 ? -8.336 19.969 12.305 1 98.56 153 GLN B C 1
ATOM 4379 O O . GLN B 1 153 ? -9.18 19.359 12.961 1 98.56 153 GLN B O 1
ATOM 4384 N N . PHE B 1 154 ? -8.438 21.219 12.047 1 98.44 154 PHE B N 1
ATOM 4385 C CA . PHE B 1 154 ? -9.555 21.984 12.578 1 98.44 154 PHE B CA 1
ATOM 4386 C C . PHE B 1 154 ? -10.719 22 11.594 1 98.44 154 PHE B C 1
ATOM 4388 O O . PHE B 1 154 ? -11.828 22.391 11.945 1 98.44 154 PHE B O 1
ATOM 4395 N N . HIS B 1 155 ? -10.477 21.594 10.375 1 98.25 155 HIS B N 1
ATOM 4396 C CA . HIS B 1 155 ? -11.523 21.609 9.359 1 98.25 155 HIS B CA 1
ATOM 4397 C C . HIS B 1 155 ? -12.523 20.484 9.586 1 98.25 155 HIS B C 1
ATOM 4399 O O . HIS B 1 155 ? -12.148 19.375 9.977 1 98.25 155 HIS B O 1
ATOM 4405 N N . PRO B 1 156 ? -13.836 20.688 9.289 1 98.62 156 PRO B N 1
ATOM 4406 C CA . PRO B 1 156 ? -14.883 19.688 9.508 1 98.62 156 PRO B CA 1
ATOM 4407 C C . PRO B 1 156 ? -14.578 18.359 8.805 1 98.62 156 PRO B C 1
ATOM 4409 O O . PRO B 1 156 ? -14.945 17.297 9.312 1 98.62 156 PRO B O 1
ATOM 4412 N N . ALA B 1 157 ? -13.93 18.359 7.695 1 98.56 157 ALA B N 1
ATOM 4413 C CA . ALA B 1 157 ? -13.617 17.141 6.961 1 98.56 157 ALA B CA 1
ATOM 4414 C C . ALA B 1 157 ? -12.711 16.219 7.785 1 98.56 157 ALA B C 1
ATOM 4416 O O . ALA B 1 157 ? -12.875 15.008 7.77 1 98.56 157 ALA B O 1
ATOM 4417 N N . ALA B 1 158 ? -11.719 16.781 8.453 1 98.75 158 ALA B N 1
ATOM 4418 C CA . ALA B 1 158 ? -10.844 16 9.312 1 98.75 158 ALA B CA 1
ATOM 4419 C C . ALA B 1 158 ? -11.633 15.336 10.438 1 98.75 158 ALA B C 1
ATOM 4421 O O . ALA B 1 158 ? -11.367 14.195 10.805 1 98.75 158 ALA B O 1
ATOM 4422 N N . HIS B 1 159 ? -12.602 16.094 10.977 1 98.69 159 HIS B N 1
ATOM 4423 C CA . HIS B 1 159 ? -13.398 15.57 12.078 1 98.69 159 HIS B CA 1
ATOM 4424 C C . HIS B 1 159 ? -14.32 14.453 11.609 1 98.69 159 HIS B C 1
ATOM 4426 O O . HIS B 1 159 ? -14.57 13.492 12.344 1 98.69 159 HIS B O 1
ATOM 4432 N N . LEU B 1 160 ? -14.852 14.625 10.391 1 98.62 160 LEU B N 1
ATOM 4433 C CA . LEU B 1 160 ? -15.633 13.531 9.82 1 98.62 160 LEU B CA 1
ATOM 4434 C C . LEU B 1 160 ? -14.773 12.289 9.633 1 98.62 160 LEU B C 1
ATOM 4436 O O . LEU B 1 160 ? -15.203 11.18 9.953 1 98.62 160 LEU B O 1
ATOM 4440 N N . PHE B 1 161 ? -13.602 12.484 9.109 1 98.75 161 PHE B N 1
ATOM 4441 C CA . PHE B 1 161 ? -12.648 11.398 8.93 1 98.75 161 PHE B CA 1
ATOM 4442 C C . PHE B 1 161 ? -12.398 10.672 10.25 1 98.75 161 PHE B C 1
ATOM 4444 O O . PHE B 1 161 ? -12.469 9.438 10.312 1 98.75 161 PHE B O 1
ATOM 4451 N N . ARG B 1 162 ? -12.133 11.422 11.289 1 97.81 162 ARG B N 1
ATOM 4452 C CA . ARG B 1 162 ? -11.914 10.867 12.625 1 97.81 162 ARG B CA 1
ATOM 4453 C C . ARG B 1 162 ? -13.141 10.102 13.102 1 97.81 162 ARG B C 1
ATOM 4455 O O . ARG B 1 162 ? -13.023 9.008 13.648 1 97.81 162 ARG B O 1
ATOM 4462 N N . GLU B 1 163 ? -14.281 10.688 12.945 1 98.06 163 GLU B N 1
ATOM 4463 C CA . GLU B 1 163 ? -15.516 10.039 13.367 1 98.06 163 GLU B CA 1
ATOM 4464 C C . GLU B 1 163 ? -15.695 8.695 12.68 1 98.06 163 GLU B C 1
ATOM 4466 O O . GLU B 1 163 ? -16.109 7.715 13.305 1 98.06 163 GLU B O 1
ATOM 4471 N N . ILE B 1 164 ? -15.414 8.656 11.414 1 98.31 164 ILE B N 1
ATOM 4472 C CA . ILE B 1 164 ? -15.523 7.426 10.641 1 98.31 164 ILE B CA 1
ATOM 4473 C C . ILE B 1 164 ? -14.586 6.367 11.219 1 98.31 164 ILE B C 1
ATOM 4475 O O . ILE B 1 164 ? -15 5.23 11.461 1 98.31 164 ILE B O 1
ATOM 4479 N N . LEU B 1 165 ? -13.336 6.711 11.508 1 97.62 165 LEU B N 1
ATOM 4480 C CA . LEU B 1 165 ? -12.344 5.777 12.016 1 97.62 165 LEU B CA 1
ATOM 4481 C C . LEU B 1 165 ? -12.695 5.32 13.43 1 97.62 165 LEU B C 1
ATOM 4483 O O . LEU B 1 165 ? -12.453 4.164 13.789 1 97.62 165 LEU B O 1
ATOM 4487 N N . ASP B 1 166 ? -13.359 6.195 14.211 1 96.12 166 ASP B N 1
ATOM 4488 C CA . ASP B 1 166 ? -13.648 5.922 15.609 1 96.12 166 ASP B CA 1
ATOM 4489 C C . ASP B 1 166 ? -14.984 5.195 15.766 1 96.12 166 ASP B C 1
ATOM 4491 O O . ASP B 1 166 ? -15.328 4.746 16.859 1 96.12 166 ASP B O 1
ATOM 4495 N N . SER B 1 167 ? -15.719 5.094 14.758 1 95.94 167 SER B N 1
ATOM 4496 C CA . SER B 1 167 ? -17.078 4.566 14.836 1 95.94 167 SER B CA 1
ATOM 4497 C C . SER B 1 167 ? -17.078 3.098 15.242 1 95.94 167 SER B C 1
ATOM 4499 O O . SER B 1 167 ? -18.094 2.572 15.695 1 95.94 167 SER B O 1
ATOM 4501 N N . GLY B 1 168 ? -15.945 2.41 14.953 1 93.5 168 GLY B N 1
ATOM 4502 C CA . GLY B 1 168 ? -15.891 0.978 15.195 1 93.5 168 GLY B CA 1
ATOM 4503 C C . GLY B 1 168 ? -16.562 0.159 14.109 1 93.5 168 GLY B C 1
ATOM 4504 O O . GLY B 1 168 ? -16.406 -1.062 14.055 1 93.5 168 GLY B O 1
ATOM 4505 N N . ARG B 1 169 ? -17.219 0.806 13.258 1 95.81 169 ARG B N 1
ATOM 4506 C CA . ARG B 1 169 ? -18 0.147 12.219 1 95.81 169 ARG B CA 1
ATOM 4507 C C . ARG B 1 169 ? -17.109 -0.696 11.312 1 95.81 169 ARG B C 1
ATOM 4509 O O . ARG B 1 169 ? -17.531 -1.729 10.797 1 95.81 169 ARG B O 1
ATOM 4516 N N . TYR B 1 170 ? -15.898 -0.33 11.188 1 97.19 170 TYR B N 1
ATOM 4517 C CA . TYR B 1 170 ? -15.062 -0.953 10.164 1 97.19 170 TYR B CA 1
ATOM 4518 C C . TYR B 1 170 ? -13.945 -1.775 10.805 1 97.19 170 TYR B C 1
ATOM 4520 O O . TYR B 1 170 ? -13.055 -2.264 10.109 1 97.19 170 TYR B O 1
ATOM 4528 N N . GLY B 1 171 ? -13.969 -1.906 12.102 1 96.19 171 GLY B N 1
ATOM 4529 C CA . GLY B 1 171 ? -13 -2.732 12.805 1 96.19 171 GLY B CA 1
ATOM 4530 C C . GLY B 1 171 ? -11.695 -2.02 13.07 1 96.19 171 GLY B C 1
ATOM 4531 O O . GLY B 1 171 ? -11.656 -0.789 13.156 1 96.19 171 GLY B O 1
ATOM 4532 N N . ARG B 1 172 ? -10.68 -2.801 13.32 1 96.62 172 ARG B N 1
ATOM 4533 C CA . ARG B 1 172 ? -9.367 -2.285 13.719 1 96.62 172 ARG B CA 1
ATOM 4534 C C . ARG B 1 172 ? -8.672 -1.606 12.539 1 96.62 172 ARG B C 1
ATOM 4536 O O . ARG B 1 172 ? -8.836 -2.025 11.391 1 96.62 172 ARG B O 1
ATOM 4543 N N . ILE B 1 173 ? -7.859 -0.49 12.797 1 97.75 173 ILE B N 1
ATOM 4544 C CA . ILE B 1 173 ? -6.922 0.044 11.812 1 97.75 173 ILE B CA 1
ATOM 4545 C C . ILE B 1 173 ? -5.727 -0.897 11.672 1 97.75 173 ILE B C 1
ATOM 4547 O O . ILE B 1 173 ? -5.09 -1.255 12.672 1 97.75 173 ILE B O 1
ATOM 4551 N N . LEU B 1 174 ? -5.398 -1.282 10.453 1 97 174 LEU B N 1
ATOM 4552 C CA . LEU B 1 174 ? -4.363 -2.289 10.242 1 97 174 LEU B CA 1
ATOM 4553 C C . LEU B 1 174 ? -3.125 -1.67 9.602 1 97 174 LEU B C 1
ATOM 4555 O O . LEU B 1 174 ? -2 -2.078 9.898 1 97 174 LEU B O 1
ATOM 4559 N N . ARG B 1 175 ? -3.299 -0.744 8.797 1 97.19 175 ARG B N 1
ATOM 4560 C CA . ARG B 1 175 ? -2.193 -0.081 8.109 1 97.19 175 ARG B CA 1
ATOM 4561 C C . ARG B 1 175 ? -2.621 1.28 7.566 1 97.19 175 ARG B C 1
ATOM 4563 O O . ARG B 1 175 ? -3.805 1.505 7.301 1 97.19 175 ARG B O 1
ATOM 4570 N N . THR B 1 176 ? -1.69 2.17 7.453 1 98.25 176 THR B N 1
ATOM 4571 C CA . THR B 1 176 ? -1.925 3.479 6.852 1 98.25 176 THR B CA 1
ATOM 4572 C C . THR B 1 176 ? -0.855 3.795 5.812 1 98.25 176 THR B C 1
ATOM 4574 O O . THR B 1 176 ? 0.238 3.225 5.844 1 98.25 176 THR B O 1
ATOM 4577 N N . ASN B 1 177 ? -1.166 4.578 4.848 1 97.69 177 ASN B N 1
ATOM 4578 C CA . ASN B 1 177 ? -0.262 5.109 3.832 1 97.69 177 ASN B CA 1
ATOM 4579 C C . ASN B 1 177 ? -0.521 6.59 3.57 1 97.69 177 ASN B C 1
ATOM 4581 O O . ASN B 1 177 ? -1.576 6.957 3.051 1 97.69 177 ASN B O 1
ATOM 4585 N N . ALA B 1 178 ? 0.401 7.406 3.98 1 97.94 178 ALA B N 1
ATOM 4586 C CA . ALA B 1 178 ? 0.256 8.844 3.803 1 97.94 178 ALA B CA 1
ATOM 4587 C C . ALA B 1 178 ? 1.374 9.406 2.928 1 97.94 178 ALA B C 1
ATOM 4589 O O . ALA B 1 178 ? 2.529 8.992 3.045 1 97.94 178 ALA B O 1
ATOM 4590 N N . VAL B 1 179 ? 0.991 10.406 2.031 1 95.06 179 VAL B N 1
ATOM 4591 C CA . VAL B 1 179 ? 1.956 10.922 1.066 1 95.06 179 VAL B CA 1
ATOM 4592 C C . VAL B 1 179 ? 1.784 12.438 0.919 1 95.06 179 VAL B C 1
ATOM 4594 O O . VAL B 1 179 ? 0.662 12.945 0.963 1 95.06 179 VAL B O 1
ATOM 4597 N N . MET B 1 180 ? 2.838 13.055 0.823 1 94.12 180 MET B N 1
ATOM 4598 C CA . MET B 1 180 ? 2.887 14.453 0.396 1 94.12 180 MET B CA 1
ATOM 4599 C C . MET B 1 180 ? 4.109 14.711 -0.479 1 94.12 180 MET B C 1
ATOM 4601 O O . MET B 1 180 ? 5.238 14.445 -0.069 1 94.12 180 MET B O 1
ATOM 4605 N N . THR B 1 181 ? 3.881 15.195 -1.703 1 91.38 181 THR B N 1
ATOM 4606 C CA . THR B 1 181 ? 4.961 15.469 -2.646 1 91.38 181 THR B CA 1
ATOM 4607 C C . THR B 1 181 ? 4.77 16.828 -3.309 1 91.38 181 THR B C 1
ATOM 4609 O O . THR B 1 181 ? 3.67 17.391 -3.295 1 91.38 181 THR B O 1
ATOM 4612 N N . ALA B 1 182 ? 5.82 17.344 -3.721 1 86.81 182 ALA B N 1
ATOM 4613 C CA . ALA B 1 182 ? 5.777 18.594 -4.473 1 86.81 182 ALA B CA 1
ATOM 4614 C C . ALA B 1 182 ? 6.215 18.391 -5.918 1 86.81 182 ALA B C 1
ATOM 4616 O O . ALA B 1 182 ? 7.309 17.875 -6.172 1 86.81 182 ALA B O 1
ATOM 4617 N N . SER B 1 183 ? 5.32 18.719 -6.863 1 80.19 183 SER B N 1
ATOM 4618 C CA . SER B 1 183 ? 5.598 18.75 -8.297 1 80.19 183 SER B CA 1
ATOM 4619 C C . SER B 1 183 ? 4.914 19.953 -8.953 1 80.19 183 SER B C 1
ATOM 4621 O O . SER B 1 183 ? 3.686 20.031 -8.977 1 80.19 183 SER B O 1
ATOM 4623 N N . PRO B 1 184 ? 5.703 20.859 -9.453 1 79.56 184 PRO B N 1
ATOM 4624 C CA . PRO B 1 184 ? 7.164 20.938 -9.531 1 79.56 184 PRO B CA 1
ATOM 4625 C C . PRO B 1 184 ? 7.832 20.984 -8.164 1 79.56 184 PRO B C 1
ATOM 4627 O O . PRO B 1 184 ? 7.188 21.359 -7.176 1 79.56 184 PRO B O 1
ATOM 4630 N N . GLY B 1 185 ? 9.086 20.656 -8.141 1 84.56 185 GLY B N 1
ATOM 4631 C CA . GLY B 1 185 ? 9.852 20.609 -6.902 1 84.56 185 GLY B CA 1
ATOM 4632 C C . GLY B 1 185 ? 10.109 21.984 -6.312 1 84.56 185 GLY B C 1
ATOM 4633 O O . GLY B 1 185 ? 10.031 23 -7.016 1 84.56 185 GLY B O 1
ATOM 4634 N N . VAL B 1 186 ? 10.414 22.016 -5.012 1 89.38 186 VAL B N 1
ATOM 4635 C CA . VAL B 1 186 ? 10.828 23.219 -4.32 1 89.38 186 VAL B CA 1
ATOM 4636 C C . VAL B 1 186 ? 12.102 23.781 -4.957 1 89.38 186 VAL B C 1
ATOM 4638 O O . VAL B 1 186 ? 13.078 23.047 -5.152 1 89.38 186 VAL B O 1
ATOM 4641 N N . PRO B 1 187 ? 12.109 25 -5.328 1 90.31 187 PRO B N 1
ATOM 4642 C CA . PRO B 1 187 ? 13.281 25.562 -6.012 1 90.31 187 PRO B CA 1
ATOM 4643 C C . PRO B 1 187 ? 14.523 25.594 -5.125 1 90.31 187 PRO B C 1
ATOM 4645 O O . PRO B 1 187 ? 14.414 25.797 -3.912 1 90.31 187 PRO B O 1
ATOM 4648 N N . ASP B 1 188 ? 15.641 25.531 -5.746 1 90.06 188 ASP B N 1
ATOM 4649 C CA . ASP B 1 188 ? 16.922 25.656 -5.047 1 90.06 188 ASP B CA 1
ATOM 4650 C C . ASP B 1 188 ? 17.047 27.016 -4.355 1 90.06 188 ASP B C 1
ATOM 4652 O O . ASP B 1 188 ? 16.531 28.016 -4.855 1 90.06 188 ASP B O 1
ATOM 4656 N N . GLY B 1 189 ? 17.672 27.047 -3.26 1 90.56 189 GLY B N 1
ATOM 4657 C CA . GLY B 1 189 ? 17.875 28.281 -2.527 1 90.56 189 GLY B CA 1
ATOM 4658 C C . GLY B 1 189 ? 16.766 28.562 -1.521 1 90.56 189 GLY B C 1
ATOM 4659 O O . GLY B 1 189 ? 16.938 29.391 -0.624 1 90.56 189 GLY B O 1
ATOM 4660 N N . ASP B 1 190 ? 15.711 27.844 -1.704 1 94.12 190 ASP B N 1
ATOM 4661 C CA . ASP B 1 190 ? 14.617 27.969 -0.75 1 94.12 190 ASP B CA 1
ATOM 4662 C C . ASP B 1 190 ? 15.055 27.578 0.657 1 94.12 190 ASP B C 1
ATOM 4664 O O . ASP B 1 190 ? 15.914 26.703 0.823 1 94.12 190 ASP B O 1
ATOM 4668 N N . ILE B 1 191 ? 14.461 28.203 1.682 1 94.31 191 ILE B N 1
ATOM 4669 C CA . ILE B 1 191 ? 14.828 27.984 3.076 1 94.31 191 ILE B CA 1
ATOM 4670 C C . ILE B 1 191 ? 14.562 26.531 3.453 1 94.31 191 ILE B C 1
ATOM 4672 O O . ILE B 1 191 ? 15.141 26.016 4.414 1 94.31 191 ILE B O 1
ATOM 4676 N N . ARG B 1 192 ? 13.805 25.875 2.809 1 95.75 192 ARG B N 1
ATOM 4677 C CA . ARG B 1 192 ? 13.438 24.484 3.086 1 95.75 192 ARG B CA 1
ATOM 4678 C C . ARG B 1 192 ? 14.609 23.547 2.83 1 95.75 192 ARG B C 1
ATOM 4680 O O . ARG B 1 192 ? 14.609 22.406 3.297 1 95.75 192 ARG B O 1
ATOM 4687 N N . TRP B 1 193 ? 15.578 24.062 2.08 1 97.62 193 TRP B N 1
ATOM 4688 C CA . TRP B 1 193 ? 16.75 23.25 1.764 1 97.62 193 TRP B CA 1
ATOM 4689 C C . TRP B 1 193 ? 17.891 23.531 2.742 1 97.62 193 TRP B C 1
ATOM 4691 O O . TRP B 1 193 ? 18.984 22.984 2.611 1 97.62 193 TRP B O 1
ATOM 4701 N N . GLN B 1 194 ? 17.688 24.344 3.707 1 97.88 194 GLN B N 1
ATOM 4702 C CA . GLN B 1 194 ? 18.766 24.781 4.598 1 97.88 194 GLN B CA 1
ATOM 4703 C C . GLN B 1 194 ? 18.688 24.062 5.941 1 97.88 194 GLN B C 1
ATOM 4705 O O . GLN B 1 194 ? 17.734 24.234 6.695 1 97.88 194 GLN B O 1
ATOM 4710 N N . PHE B 1 195 ? 19.719 23.344 6.215 1 98.06 195 PHE B N 1
ATOM 4711 C CA . PHE B 1 195 ? 19.797 22.562 7.438 1 98.06 195 PHE B CA 1
ATOM 4712 C C . PHE B 1 195 ? 19.719 23.453 8.664 1 98.06 195 PHE B C 1
ATOM 4714 O O . PHE B 1 195 ? 19.016 23.156 9.625 1 98.06 195 PHE B O 1
ATOM 4721 N N . GLU B 1 196 ? 20.391 24.562 8.68 1 96.94 196 GLU B N 1
ATOM 4722 C CA . GLU B 1 196 ? 20.484 25.453 9.828 1 96.94 196 GLU B CA 1
ATOM 4723 C C . GLU B 1 196 ? 19.156 26.125 10.117 1 96.94 196 GLU B C 1
ATOM 4725 O O . GLU B 1 196 ? 18.922 26.625 11.227 1 96.94 196 GLU B O 1
ATOM 4730 N N . LEU B 1 197 ? 18.312 26.109 9.172 1 97.69 197 LEU B N 1
ATOM 4731 C CA . LEU B 1 197 ? 16.969 26.656 9.352 1 97.69 197 LEU B CA 1
ATOM 4732 C C . LEU B 1 197 ? 15.945 25.547 9.516 1 97.69 197 LEU B C 1
ATOM 4734 O O . LEU B 1 197 ? 14.742 25.766 9.336 1 97.69 197 LEU B O 1
ATOM 4738 N N . SER B 1 198 ? 16.469 24.344 9.781 1 98.5 198 SER B N 1
ATOM 4739 C CA . SER B 1 198 ? 15.664 23.172 10.07 1 98.5 198 SER B CA 1
ATOM 4740 C C . SER B 1 198 ? 14.812 22.781 8.867 1 98.5 198 SER B C 1
ATOM 4742 O O . SER B 1 198 ? 13.625 22.484 9.008 1 98.5 198 SER B O 1
ATOM 4744 N N . GLY B 1 199 ? 15.469 22.812 7.699 1 97.94 199 GLY B N 1
ATOM 4745 C CA . GLY B 1 199 ? 14.828 22.391 6.465 1 97.94 199 GLY B CA 1
ATOM 4746 C C . GLY B 1 199 ? 14.797 20.891 6.297 1 97.94 199 GLY B C 1
ATOM 4747 O O . GLY B 1 199 ? 15.297 20.156 7.148 1 97.94 199 GLY B O 1
ATOM 4748 N N . GLY B 1 200 ? 14.078 20.453 5.137 1 98.44 200 GLY B N 1
ATOM 4749 C CA . GLY B 1 200 ? 13.93 19.047 4.809 1 98.44 200 GLY B CA 1
ATOM 4750 C C . GLY B 1 200 ? 12.5 18.656 4.473 1 98.44 200 GLY B C 1
ATOM 4751 O O . GLY B 1 200 ? 11.555 19.297 4.953 1 98.44 200 GLY B O 1
ATOM 4752 N N . SER B 1 201 ? 12.383 17.609 3.699 1 98 201 SER B N 1
ATOM 4753 C CA . SER B 1 201 ? 11.062 17.172 3.262 1 98 201 SER B CA 1
ATOM 4754 C C . SER B 1 201 ? 10.211 16.719 4.441 1 98 201 SER B C 1
ATOM 4756 O O . SER B 1 201 ? 9.031 17.047 4.527 1 98 201 SER B O 1
ATOM 4758 N N . LEU B 1 202 ? 10.828 15.938 5.352 1 98.69 202 LEU B N 1
ATOM 4759 C CA . LEU B 1 202 ? 10.078 15.422 6.496 1 98.69 202 LEU B CA 1
ATOM 4760 C C . LEU B 1 202 ? 9.609 16.562 7.391 1 98.69 202 LEU B C 1
ATOM 4762 O O . LEU B 1 202 ? 8.539 16.484 8.008 1 98.69 202 LEU B O 1
ATOM 4766 N N . MET B 1 203 ? 10.383 17.656 7.473 1 98.62 203 MET B N 1
ATOM 4767 C CA . MET B 1 203 ? 10.023 18.844 8.25 1 98.62 203 MET B CA 1
ATOM 4768 C C . MET B 1 203 ? 8.938 19.641 7.539 1 98.62 203 MET B C 1
ATOM 4770 O O . MET B 1 203 ? 7.859 19.859 8.094 1 98.62 203 MET B O 1
ATOM 4774 N N . ASP B 1 204 ? 9.156 19.953 6.312 1 97.06 204 ASP B N 1
ATOM 4775 C CA . ASP B 1 204 ? 8.234 20.797 5.562 1 97.06 204 ASP B CA 1
ATOM 4776 C C . ASP B 1 204 ? 6.922 20.078 5.293 1 97.06 204 ASP B C 1
ATOM 4778 O O . ASP B 1 204 ? 5.848 20.672 5.332 1 97.06 204 ASP B O 1
ATOM 4782 N N . MET B 1 205 ? 7.027 18.828 4.934 1 96.81 205 MET B N 1
ATOM 4783 C CA . MET B 1 205 ? 5.867 18.031 4.547 1 96.81 205 MET B CA 1
ATOM 4784 C C . MET B 1 205 ? 5.434 17.109 5.684 1 96.81 205 MET B C 1
ATOM 4786 O O . MET B 1 205 ? 4.934 16 5.445 1 96.81 205 MET B O 1
ATOM 4790 N N . THR B 1 206 ? 5.637 17.609 6.902 1 97.88 206 THR B N 1
ATOM 4791 C CA . THR B 1 206 ? 5.336 16.828 8.102 1 97.88 206 THR B CA 1
ATOM 4792 C C . THR B 1 206 ? 3.854 16.484 8.164 1 97.88 206 THR B C 1
ATOM 4794 O O . THR B 1 206 ? 3.438 15.672 8.992 1 97.88 206 THR B O 1
ATOM 4797 N N . TYR B 1 207 ? 3.025 16.969 7.223 1 97.81 207 TYR B N 1
ATOM 4798 C CA . TYR B 1 207 ? 1.603 16.656 7.133 1 97.81 207 TYR B CA 1
ATOM 4799 C C . TYR B 1 207 ? 1.382 15.156 6.996 1 97.81 207 TYR B C 1
ATOM 4801 O O . TYR B 1 207 ? 0.446 14.602 7.582 1 97.81 207 TYR B O 1
ATOM 4809 N N . ALA B 1 208 ? 2.223 14.523 6.242 1 97.88 208 ALA B N 1
ATOM 4810 C CA . ALA B 1 208 ? 2.061 13.078 6.051 1 97.88 208 ALA B CA 1
ATOM 4811 C C . ALA B 1 208 ? 2.1 12.344 7.383 1 97.88 208 ALA B C 1
ATOM 4813 O O . ALA B 1 208 ? 1.286 11.445 7.629 1 97.88 208 ALA B O 1
ATOM 4814 N N . LEU B 1 209 ? 3.051 12.75 8.195 1 98.5 209 LEU B N 1
ATOM 4815 C CA . LEU B 1 209 ? 3.117 12.172 9.531 1 98.5 209 LEU B CA 1
ATOM 4816 C C . LEU B 1 209 ? 1.921 12.602 10.375 1 98.5 209 LEU B C 1
ATOM 4818 O O . LEU B 1 209 ? 1.36 11.797 11.125 1 98.5 209 LEU B O 1
ATOM 4822 N N . SER B 1 210 ? 1.572 13.836 10.227 1 98.38 210 SER B N 1
ATOM 4823 C CA . SER B 1 210 ? 0.43 14.359 10.969 1 98.38 210 SER B CA 1
ATOM 4824 C C . SER B 1 210 ? -0.847 13.602 10.625 1 98.38 210 SER B C 1
ATOM 4826 O O . SER B 1 210 ? -1.614 13.227 11.516 1 98.38 210 SER B O 1
ATOM 4828 N N . PHE B 1 211 ? -1.111 13.336 9.305 1 98.56 211 PHE B N 1
ATOM 4829 C CA . PHE B 1 211 ? -2.246 12.523 8.875 1 98.56 211 PHE B CA 1
ATOM 4830 C C . PHE B 1 211 ? -2.223 11.164 9.555 1 98.56 211 PHE B C 1
ATOM 4832 O O . PHE B 1 211 ? -3.252 10.688 10.039 1 98.56 211 PHE B O 1
ATOM 4839 N N . THR B 1 212 ? -1.067 10.609 9.586 1 98.69 212 THR B N 1
ATOM 4840 C CA . THR B 1 212 ? -0.874 9.266 10.109 1 98.69 212 THR B CA 1
ATOM 4841 C C . THR B 1 212 ? -1.171 9.219 11.609 1 98.69 212 THR B C 1
ATOM 4843 O O . THR B 1 212 ? -1.98 8.406 12.062 1 98.69 212 THR B O 1
ATOM 4846 N N . ARG B 1 213 ? -0.562 10.125 12.352 1 98.31 213 ARG B N 1
ATOM 4847 C CA . ARG B 1 213 ? -0.76 10.133 13.797 1 98.31 213 ARG B CA 1
ATOM 4848 C C . ARG B 1 213 ? -2.199 10.492 14.148 1 98.31 213 ARG B C 1
ATOM 4850 O O . ARG B 1 213 ? -2.738 10 15.141 1 98.31 213 ARG B O 1
ATOM 4857 N N . PHE B 1 214 ? -2.795 11.359 13.328 1 98.19 214 PHE B N 1
ATOM 4858 C CA . PHE B 1 214 ? -4.207 11.68 13.492 1 98.19 214 PHE B CA 1
ATOM 4859 C C . PHE B 1 214 ? -5.07 10.438 13.32 1 98.19 214 PHE B C 1
ATOM 4861 O O . PHE B 1 214 ? -5.996 10.203 14.094 1 98.19 214 PHE B O 1
ATOM 4868 N N . ALA B 1 215 ? -4.738 9.594 12.367 1 98.19 215 ALA B N 1
ATOM 4869 C CA . ALA B 1 215 ? -5.512 8.391 12.062 1 98.19 215 ALA B CA 1
ATOM 4870 C C . ALA B 1 215 ? -5.348 7.34 13.148 1 98.19 215 ALA B C 1
ATOM 4872 O O . ALA B 1 215 ? -6.312 6.68 13.539 1 98.19 215 ALA B O 1
ATOM 4873 N N . VAL B 1 216 ? -4.133 7.207 13.641 1 97.44 216 VAL B N 1
ATOM 4874 C CA . VAL B 1 216 ? -3.867 6.141 14.602 1 97.44 216 VAL B CA 1
ATOM 4875 C C . VAL B 1 216 ? -3.867 6.707 16.016 1 97.44 216 VAL B C 1
ATOM 4877 O O . VAL B 1 216 ? -3.172 6.191 16.891 1 97.44 216 VAL B O 1
ATOM 4880 N N . HIS B 1 217 ? -4.609 7.758 16.203 1 91.31 217 HIS B N 1
ATOM 4881 C CA . HIS B 1 217 ? -4.633 8.438 17.484 1 91.31 217 HIS B CA 1
ATOM 4882 C C . HIS B 1 217 ? -4.816 7.445 18.625 1 91.31 217 HIS B C 1
ATOM 4884 O O . HIS B 1 217 ? -5.621 6.516 18.531 1 91.31 217 HIS B O 1
ATOM 4890 N N . GLY B 1 218 ? -4.008 7.688 19.672 1 85.5 218 GLY B N 1
ATOM 4891 C CA . GLY B 1 218 ? -4.082 6.809 20.828 1 85.5 218 GLY B CA 1
ATOM 4892 C C . GLY B 1 218 ? -3.096 5.656 20.766 1 85.5 218 GLY B C 1
ATOM 4893 O O . GLY B 1 218 ? -2.822 5.012 21.781 1 85.5 218 GLY B O 1
ATOM 4894 N N . SER B 1 219 ? -2.564 5.434 19.562 1 92.06 219 SER B N 1
ATOM 4895 C CA . SER B 1 219 ? -1.593 4.355 19.422 1 92.06 219 SER B CA 1
ATOM 4896 C C . SER B 1 219 ? -0.193 4.812 19.812 1 92.06 219 SER B C 1
ATOM 4898 O O . SER B 1 219 ? 0.121 6.004 19.734 1 92.06 219 SER B O 1
ATOM 4900 N N . ASN B 1 220 ? 0.591 3.844 20.25 1 95.5 220 ASN B N 1
ATOM 4901 C CA . ASN B 1 220 ? 1.966 4.125 20.641 1 95.5 220 ASN B CA 1
ATOM 4902 C C . ASN B 1 220 ? 2.949 3.807 19.516 1 95.5 220 ASN B C 1
ATOM 4904 O O . ASN B 1 220 ? 2.791 2.811 18.812 1 95.5 220 ASN B O 1
ATOM 4908 N N . LEU B 1 221 ? 3.906 4.703 19.375 1 96.75 221 LEU B N 1
ATOM 4909 C CA . LEU B 1 221 ? 5 4.383 18.469 1 96.75 221 LEU B CA 1
ATOM 4910 C C . LEU B 1 221 ? 5.82 3.211 19 1 96.75 221 LEU B C 1
ATOM 4912 O O . LEU B 1 221 ? 6.43 3.307 20.062 1 96.75 221 LEU B O 1
ATOM 4916 N N . LYS B 1 222 ? 5.852 2.15 18.344 1 95.44 222 LYS B N 1
ATOM 4917 C CA . LYS B 1 222 ? 6.586 0.967 18.781 1 95.44 222 LYS B CA 1
ATOM 4918 C C . LYS B 1 222 ? 8 0.961 18.203 1 95.44 222 LYS B C 1
ATOM 4920 O O . LYS B 1 222 ? 8.969 0.682 18.922 1 95.44 222 LYS B O 1
ATOM 4925 N N . GLU B 1 223 ? 8.039 1.241 16.906 1 95 223 GLU B N 1
ATOM 4926 C CA . GLU B 1 223 ? 9.328 1.147 16.234 1 95 223 GLU B CA 1
ATOM 4927 C C . GLU B 1 223 ? 9.312 1.877 14.891 1 95 223 GLU B C 1
ATOM 4929 O O . GLU B 1 223 ? 8.289 1.889 14.203 1 95 223 GLU B O 1
ATOM 4934 N N . ILE B 1 224 ? 10.508 2.555 14.625 1 97.69 224 ILE B N 1
ATOM 4935 C CA . ILE B 1 224 ? 10.75 2.938 13.234 1 97.69 224 ILE B CA 1
ATOM 4936 C C . ILE B 1 224 ? 11.352 1.762 12.477 1 97.69 224 ILE B C 1
ATOM 4938 O O . ILE B 1 224 ? 12.555 1.501 12.578 1 97.69 224 ILE B O 1
ATOM 4942 N N . GLN B 1 225 ? 10.57 1.072 11.617 1 95.81 225 GLN B N 1
ATOM 4943 C CA . GLN B 1 225 ? 11.039 -0.136 10.945 1 95.81 225 GLN B CA 1
ATOM 4944 C C . GLN B 1 225 ? 12.047 0.199 9.859 1 95.81 225 GLN B C 1
ATOM 4946 O O . GLN B 1 225 ? 12.969 -0.578 9.602 1 95.81 225 GLN B O 1
ATOM 4951 N N . SER B 1 226 ? 11.797 1.304 9.25 1 97.38 226 SER B N 1
ATOM 4952 C CA . SER B 1 226 ? 12.688 1.737 8.188 1 97.38 226 SER B CA 1
ATOM 4953 C C . SER B 1 226 ? 12.562 3.236 7.93 1 97.38 226 SER B C 1
ATOM 4955 O O . SER B 1 226 ? 11.477 3.805 8.07 1 97.38 226 SER B O 1
ATOM 4957 N N . ALA B 1 227 ? 13.688 3.854 7.668 1 98.5 227 ALA B N 1
ATOM 4958 C CA . ALA B 1 227 ? 13.758 5.246 7.238 1 98.5 227 ALA B CA 1
ATOM 4959 C C . ALA B 1 227 ? 14.914 5.461 6.27 1 98.5 227 ALA B C 1
ATOM 4961 O O . ALA B 1 227 ? 16.078 5.184 6.602 1 98.5 227 ALA B O 1
ATOM 4962 N N . VAL B 1 228 ? 14.586 5.91 5.078 1 98.56 228 VAL B N 1
ATOM 4963 C CA . VAL B 1 228 ? 15.602 6.172 4.066 1 98.56 228 VAL B CA 1
ATOM 4964 C C . VAL B 1 228 ? 15.383 7.555 3.455 1 98.56 228 VAL B C 1
ATOM 4966 O O . VAL B 1 228 ? 14.32 7.828 2.895 1 98.56 228 VAL B O 1
ATOM 4969 N N . ALA B 1 229 ? 16.359 8.367 3.582 1 98.5 229 ALA B N 1
ATOM 4970 C CA . ALA B 1 229 ? 16.297 9.711 3.016 1 98.5 229 ALA B CA 1
ATOM 4971 C C . ALA B 1 229 ? 16.984 9.758 1.651 1 98.5 229 ALA B C 1
ATOM 4973 O O . ALA B 1 229 ? 17.984 9.086 1.432 1 98.5 229 ALA B O 1
ATOM 4974 N N . ARG B 1 230 ? 16.359 10.422 0.754 1 97.88 230 ARG B N 1
ATOM 4975 C CA . ARG B 1 230 ? 17.094 10.93 -0.392 1 97.88 230 ARG B CA 1
ATOM 4976 C C . ARG B 1 230 ? 17.719 12.289 -0.077 1 97.88 230 ARG B C 1
ATOM 4978 O O . ARG B 1 230 ? 17.016 13.281 0.077 1 97.88 230 ARG B O 1
ATOM 4985 N N . PRO B 1 231 ? 19.016 12.328 0.057 1 97.44 231 PRO B N 1
ATOM 4986 C CA . PRO B 1 231 ? 19.672 13.57 0.483 1 97.44 231 PRO B CA 1
ATOM 4987 C C . PRO B 1 231 ? 19.656 14.641 -0.603 1 97.44 231 PRO B C 1
ATOM 4989 O O . PRO B 1 231 ? 19.75 14.328 -1.791 1 97.44 231 PRO B O 1
ATOM 4992 N N . TYR B 1 232 ? 19.562 15.867 -0.112 1 97.06 232 TYR B N 1
ATOM 4993 C CA . TYR B 1 232 ? 19.766 17.016 -0.993 1 97.06 232 TYR B CA 1
ATOM 4994 C C . TYR B 1 232 ? 21.203 17.047 -1.518 1 97.06 232 TYR B C 1
ATOM 4996 O O . TYR B 1 232 ? 22.141 16.844 -0.763 1 97.06 232 TYR B O 1
ATOM 5004 N N . SER B 1 233 ? 21.328 17.328 -2.76 1 95.38 233 SER B N 1
ATOM 5005 C CA . SER B 1 233 ? 22.625 17.219 -3.408 1 95.38 233 SER B CA 1
ATOM 5006 C C . SER B 1 233 ? 23.609 18.25 -2.852 1 95.38 233 SER B C 1
ATOM 5008 O O . SER B 1 233 ? 24.812 18 -2.812 1 95.38 233 SER B O 1
ATOM 5010 N N . LYS B 1 234 ? 23.156 19.375 -2.383 1 96.75 234 LYS B N 1
ATOM 5011 C CA . LYS B 1 234 ? 24.062 20.453 -1.968 1 96.75 234 LYS B CA 1
ATOM 5012 C C . LYS B 1 234 ? 24.297 20.422 -0.461 1 96.75 234 LYS B C 1
ATOM 5014 O O . LYS B 1 234 ? 25.203 21.094 0.044 1 96.75 234 LYS B O 1
ATOM 5019 N N . ASP B 1 235 ? 23.516 19.75 0.316 1 97.56 235 ASP B N 1
ATOM 5020 C CA . ASP B 1 235 ? 23.672 19.531 1.751 1 97.56 235 ASP B CA 1
ATOM 5021 C C . ASP B 1 235 ? 23.062 18.203 2.174 1 97.56 235 ASP B C 1
ATOM 5023 O O . ASP B 1 235 ? 21.875 18.109 2.441 1 97.56 235 ASP B O 1
ATOM 5027 N N . ARG B 1 236 ? 23.859 17.219 2.301 1 97.19 236 ARG B N 1
ATOM 5028 C CA . ARG B 1 236 ? 23.406 15.844 2.49 1 97.19 236 ARG B CA 1
ATOM 5029 C C . ARG B 1 236 ? 22.734 15.664 3.848 1 97.19 236 ARG B C 1
ATOM 5031 O O . ARG B 1 236 ? 22.094 14.641 4.105 1 97.19 236 ARG B O 1
ATOM 5038 N N . ARG B 1 237 ? 22.859 16.672 4.727 1 97.5 237 ARG B N 1
ATOM 5039 C CA . ARG B 1 237 ? 22.172 16.641 6.012 1 97.5 237 ARG B CA 1
ATOM 5040 C C . ARG B 1 237 ? 20.672 16.891 5.844 1 97.5 237 ARG B C 1
ATOM 5042 O O . ARG B 1 237 ? 19.875 16.609 6.75 1 97.5 237 ARG B O 1
ATOM 5049 N N . VAL B 1 238 ? 20.25 17.406 4.664 1 98.44 238 VAL B N 1
ATOM 5050 C CA . VAL B 1 238 ? 18.859 17.766 4.379 1 98.44 238 VAL B CA 1
ATOM 5051 C C . VAL B 1 238 ? 18.219 16.688 3.498 1 98.44 238 VAL B C 1
ATOM 5053 O O . VAL B 1 238 ? 18.75 16.344 2.443 1 98.44 238 VAL B O 1
ATOM 5056 N N . ASP B 1 239 ? 17.125 16.219 3.936 1 98.62 239 ASP B N 1
ATOM 5057 C CA . ASP B 1 239 ? 16.406 15.211 3.145 1 98.62 239 ASP B CA 1
ATOM 5058 C C . ASP B 1 239 ? 15.555 15.875 2.061 1 98.62 239 ASP B C 1
ATOM 5060 O O . ASP B 1 239 ? 14.633 16.625 2.363 1 98.62 239 ASP B O 1
ATOM 5064 N N . GLU B 1 240 ? 15.844 15.508 0.855 1 97.88 240 GLU B N 1
ATOM 5065 C CA . GLU B 1 240 ? 15 15.898 -0.27 1 97.88 240 GLU B CA 1
ATOM 5066 C C . GLU B 1 240 ? 13.695 15.109 -0.279 1 97.88 240 GLU B C 1
ATOM 5068 O O . GLU B 1 240 ? 12.641 15.648 -0.617 1 97.88 240 GLU B O 1
ATOM 5073 N N . ALA B 1 241 ? 13.828 13.891 0.07 1 97.62 241 ALA B N 1
ATOM 5074 C CA . ALA B 1 241 ? 12.703 12.977 0.237 1 97.62 241 ALA B CA 1
ATOM 5075 C C . ALA B 1 241 ? 12.938 12.023 1.412 1 97.62 241 ALA B C 1
ATOM 5077 O O . ALA B 1 241 ? 14.078 11.852 1.856 1 97.62 241 ALA B O 1
ATOM 5078 N N . MET B 1 242 ? 11.891 11.469 1.935 1 98.5 242 MET B N 1
ATOM 5079 C CA . MET B 1 242 ? 11.961 10.539 3.061 1 98.5 242 MET B CA 1
ATOM 5080 C C . MET B 1 242 ? 10.945 9.414 2.908 1 98.5 242 MET B C 1
ATOM 5082 O O . MET B 1 242 ? 9.758 9.672 2.709 1 98.5 242 MET B O 1
ATOM 5086 N N . HIS B 1 243 ? 11.438 8.195 2.852 1 98.06 243 HIS B N 1
ATOM 5087 C CA . HIS B 1 243 ? 10.617 7 3.016 1 98.06 243 HIS B CA 1
ATOM 5088 C C . HIS B 1 243 ? 10.68 6.477 4.445 1 98.06 243 HIS B C 1
ATOM 5090 O O . HIS B 1 243 ? 11.766 6.203 4.965 1 98.06 243 HIS B O 1
ATOM 5096 N N . SER B 1 244 ? 9.562 6.348 5.055 1 98.19 244 SER B N 1
ATOM 5097 C CA . SER B 1 244 ? 9.586 5.797 6.406 1 98.19 244 SER B CA 1
ATOM 5098 C C . SER B 1 244 ? 8.445 4.805 6.617 1 98.19 244 SER B C 1
ATOM 5100 O O . SER B 1 244 ? 7.344 5.004 6.113 1 98.19 244 SER B O 1
ATOM 5102 N N . LEU B 1 245 ? 8.742 3.748 7.27 1 97.88 245 LEU B N 1
ATOM 5103 C CA . LEU B 1 245 ? 7.781 2.762 7.754 1 97.88 245 LEU B CA 1
ATOM 5104 C C . LEU B 1 245 ? 7.793 2.695 9.273 1 97.88 245 LEU B C 1
ATOM 5106 O O . LEU B 1 245 ? 8.805 2.348 9.883 1 97.88 245 LEU B O 1
ATOM 5110 N N . ILE B 1 246 ? 6.637 3.041 9.82 1 97.81 246 ILE B N 1
ATOM 5111 C CA . ILE B 1 246 ? 6.523 3.133 11.273 1 97.81 246 ILE B CA 1
ATOM 5112 C C . ILE B 1 246 ? 5.555 2.072 11.789 1 97.81 246 ILE B C 1
ATOM 5114 O O . ILE B 1 246 ? 4.496 1.851 11.195 1 97.81 246 ILE B O 1
ATOM 5118 N N . LEU B 1 247 ? 5.938 1.425 12.836 1 96.25 247 LEU B N 1
ATOM 5119 C CA . LEU B 1 247 ? 5.066 0.464 13.5 1 96.25 247 LEU B CA 1
ATOM 5120 C C . LEU B 1 247 ? 4.473 1.061 14.773 1 96.25 247 LEU B C 1
ATOM 5122 O O . LEU B 1 247 ? 5.211 1.482 15.672 1 96.25 247 LEU B O 1
ATOM 5126 N N . PHE B 1 248 ? 3.145 1.168 14.758 1 97.44 248 PHE B N 1
ATOM 5127 C CA . PHE B 1 248 ? 2.422 1.571 15.953 1 97.44 248 PHE B CA 1
ATOM 5128 C C . PHE B 1 248 ? 1.776 0.366 16.625 1 97.44 248 PHE B C 1
ATOM 5130 O O . PHE B 1 248 ? 1.618 -0.688 16.016 1 97.44 248 PHE B O 1
ATOM 5137 N N . GLU B 1 249 ? 1.51 0.507 17.906 1 96.5 249 GLU B N 1
ATOM 5138 C CA . GLU B 1 249 ? 0.805 -0.507 18.688 1 96.5 249 GLU B CA 1
ATOM 5139 C C . GLU B 1 249 ? -0.433 0.076 19.359 1 96.5 249 GLU B C 1
ATOM 5141 O O . GLU B 1 249 ? -0.35 1.099 20.047 1 96.5 249 GLU B O 1
ATOM 5146 N N . ASP B 1 250 ? -1.554 -0.539 19.047 1 93.75 250 ASP B N 1
ATOM 5147 C CA . ASP B 1 250 ? -2.773 -0.125 19.734 1 93.75 250 ASP B CA 1
ATOM 5148 C C . ASP B 1 250 ? -2.768 -0.59 21.188 1 93.75 250 ASP B C 1
ATOM 5150 O O . ASP B 1 250 ? -2.648 -1.785 21.469 1 93.75 250 ASP B O 1
ATOM 5154 N N . PRO B 1 251 ? -2.902 0.288 22.094 1 91.75 251 PRO B N 1
ATOM 5155 C CA . PRO B 1 251 ? -2.785 -0.107 23.5 1 91.75 251 PRO B CA 1
ATOM 5156 C C . PRO B 1 251 ? -3.975 -0.933 23.984 1 91.75 251 PRO B C 1
ATOM 5158 O O . PRO B 1 251 ? -3.885 -1.611 25 1 91.75 251 PRO B O 1
ATOM 5161 N N . GLN B 1 252 ? -5.078 -0.811 23.328 1 90.44 252 GLN B N 1
ATOM 5162 C CA . GLN B 1 252 ? -6.277 -1.508 23.781 1 90.44 252 GLN B CA 1
ATOM 5163 C C . GLN B 1 252 ? -6.145 -3.016 23.594 1 90.44 252 GLN B C 1
ATOM 5165 O O . GLN B 1 252 ? -6.418 -3.789 24.516 1 90.44 252 GLN B O 1
ATOM 5170 N N . ASP B 1 253 ? -5.656 -3.467 22.406 1 91.06 253 ASP B N 1
ATOM 5171 C CA . ASP B 1 253 ? -5.602 -4.906 22.172 1 91.06 253 ASP B CA 1
ATOM 5172 C C . ASP B 1 253 ? -4.207 -5.336 21.719 1 91.06 253 ASP B C 1
ATOM 5174 O O . ASP B 1 253 ? -3.967 -6.52 21.484 1 91.06 253 ASP B O 1
ATOM 5178 N N . GLY B 1 254 ? -3.316 -4.398 21.594 1 92.19 254 GLY B N 1
ATOM 5179 C CA . GLY B 1 254 ? -1.923 -4.715 21.328 1 92.19 254 GLY B CA 1
ATOM 5180 C C . GLY B 1 254 ? -1.642 -4.996 19.859 1 92.19 254 GLY B C 1
ATOM 5181 O O . GLY B 1 254 ? -0.512 -5.328 19.5 1 92.19 254 GLY B O 1
ATOM 5182 N N . HIS B 1 255 ? -2.623 -4.797 19 1 92.5 255 HIS B N 1
ATOM 5183 C CA . HIS B 1 255 ? -2.35 -5.117 17.594 1 92.5 255 HIS B CA 1
ATOM 5184 C C . HIS B 1 255 ? -1.454 -4.062 16.953 1 92.5 255 HIS B C 1
ATOM 5186 O O . HIS B 1 255 ? -1.393 -2.926 17.422 1 92.5 255 HIS B O 1
ATOM 5192 N N . LEU B 1 256 ? -0.772 -4.5 15.938 1 93.44 256 LEU B N 1
ATOM 5193 C CA . LEU B 1 256 ? 0.22 -3.652 15.289 1 93.44 256 LEU B CA 1
ATOM 5194 C C . LEU B 1 256 ? -0.378 -2.951 14.07 1 93.44 256 LEU B C 1
ATOM 5196 O O . LEU B 1 256 ? -1.174 -3.541 13.336 1 93.44 256 LEU B O 1
ATOM 5200 N N . ILE B 1 257 ? -0.025 -1.721 13.945 1 96.88 257 ILE B N 1
ATOM 5201 C CA . ILE B 1 257 ? -0.405 -0.909 12.797 1 96.88 257 ILE B CA 1
ATOM 5202 C C . ILE B 1 257 ? 0.846 -0.471 12.039 1 96.88 257 ILE B C 1
ATOM 5204 O O . ILE B 1 257 ? 1.679 0.264 12.578 1 96.88 257 ILE B O 1
ATOM 5208 N N . GLN B 1 258 ? 1.034 -0.955 10.859 1 97 258 GLN B N 1
ATOM 5209 C CA . GLN B 1 258 ? 2.168 -0.539 10.039 1 97 258 GLN B CA 1
ATOM 5210 C C . GLN B 1 258 ? 1.812 0.675 9.18 1 97 258 GLN B C 1
ATOM 5212 O O . GLN B 1 258 ? 0.859 0.634 8.406 1 97 258 GLN B O 1
ATOM 5217 N N . SER B 1 259 ? 2.584 1.739 9.312 1 98.25 259 SER B N 1
ATOM 5218 C CA . SER B 1 259 ? 2.262 3.006 8.664 1 98.25 259 SER B CA 1
ATOM 5219 C C . SER B 1 259 ? 3.383 3.453 7.738 1 98.25 259 SER B C 1
ATOM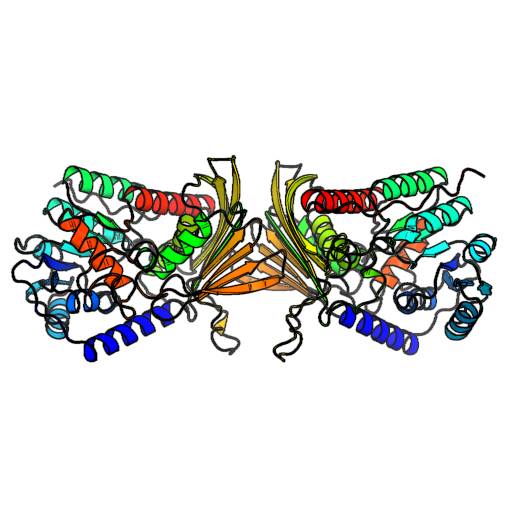 5221 O O . SER B 1 259 ? 4.527 3.613 8.172 1 98.25 259 SER B O 1
ATOM 5223 N N . ARG B 1 260 ? 3.039 3.617 6.5 1 98.06 260 ARG B N 1
ATOM 5224 C CA . ARG B 1 260 ? 3.98 4.133 5.508 1 98.06 260 ARG B CA 1
ATOM 5225 C C . ARG B 1 260 ? 3.824 5.641 5.34 1 98.06 260 ARG B C 1
ATOM 5227 O O . ARG B 1 260 ? 2.707 6.141 5.199 1 98.06 260 ARG B O 1
ATOM 5234 N N . ILE B 1 261 ? 4.926 6.332 5.383 1 97.88 261 ILE B N 1
ATOM 5235 C CA . ILE B 1 261 ? 4.977 7.773 5.156 1 97.88 261 ILE B CA 1
ATOM 5236 C C . ILE B 1 261 ? 5.973 8.086 4.039 1 97.88 261 ILE B C 1
ATOM 5238 O O . ILE B 1 261 ? 7.105 7.598 4.055 1 97.88 261 ILE B O 1
ATOM 5242 N N . TYR B 1 262 ? 5.559 8.93 3.092 1 97.12 262 TYR B N 1
ATOM 5243 C CA . TYR B 1 262 ? 6.449 9.344 2.016 1 97.12 262 TYR B CA 1
ATOM 5244 C C . TYR B 1 262 ? 6.348 10.844 1.771 1 97.12 262 TYR B C 1
ATOM 5246 O O . TYR B 1 262 ? 5.254 11.375 1.563 1 97.12 262 TYR B O 1
ATOM 5254 N N . THR B 1 263 ? 7.426 11.5 1.872 1 97.12 263 THR B N 1
ATOM 5255 C CA . THR B 1 263 ? 7.531 12.914 1.562 1 97.12 263 THR B CA 1
ATOM 5256 C C . THR B 1 263 ? 8.594 13.164 0.493 1 97.12 263 THR B C 1
ATOM 5258 O O . THR B 1 263 ? 9.633 12.5 0.48 1 97.12 263 THR B O 1
ATOM 5261 N N . ASP B 1 264 ? 8.312 14.125 -0.448 1 95.62 264 ASP B N 1
ATOM 5262 C CA . ASP B 1 264 ? 9.25 14.406 -1.533 1 95.62 264 ASP B CA 1
ATOM 5263 C C . ASP B 1 264 ? 9.117 15.852 -2.01 1 95.62 264 ASP B C 1
ATOM 5265 O O . ASP B 1 264 ? 8.117 16.219 -2.643 1 95.62 264 ASP B O 1
ATOM 5269 N N . MET B 1 265 ? 10.148 16.641 -1.742 1 94.62 265 MET B N 1
ATOM 5270 C CA . MET B 1 265 ? 10.109 18.062 -2.082 1 94.62 265 MET B CA 1
ATOM 5271 C C . MET B 1 265 ? 10.5 18.281 -3.539 1 94.62 265 MET B C 1
ATOM 5273 O O . MET B 1 265 ? 10.43 19.406 -4.043 1 94.62 265 MET B O 1
ATOM 5277 N N . ALA B 1 266 ? 10.961 17.234 -4.215 1 90.5 266 ALA B N 1
ATOM 5278 C CA . ALA B 1 266 ? 11.422 17.375 -5.598 1 90.5 266 ALA B CA 1
ATOM 5279 C C . ALA B 1 266 ? 10.961 16.188 -6.441 1 90.5 266 ALA B C 1
ATOM 5281 O O . ALA B 1 266 ? 11.766 15.562 -7.148 1 90.5 266 ALA B O 1
ATOM 5282 N N . CYS B 1 267 ? 9.68 15.922 -6.316 1 82.62 267 CYS B N 1
ATOM 5283 C CA . CYS B 1 267 ? 9.141 14.781 -7.043 1 82.62 267 CYS B CA 1
ATOM 5284 C C . CYS B 1 267 ? 9.125 15.047 -8.547 1 82.62 267 CYS B C 1
ATOM 5286 O O . CYS B 1 267 ? 8.68 16.109 -8.984 1 82.62 267 CYS B O 1
ATOM 5288 N N . GLN B 1 268 ? 9.82 14.258 -9.32 1 66.56 268 GLN B N 1
ATOM 5289 C CA . GLN B 1 268 ? 9.938 14.438 -10.758 1 66.56 268 GLN B CA 1
ATOM 5290 C C . GLN B 1 268 ? 8.758 13.797 -11.492 1 66.56 268 GLN B C 1
ATOM 5292 O O . GLN B 1 268 ? 8.75 13.727 -12.719 1 66.56 268 GLN B O 1
ATOM 5297 N N . TRP B 1 269 ? 7.855 13.344 -10.898 1 55.97 269 TRP B N 1
ATOM 5298 C CA . TRP B 1 269 ? 6.848 12.602 -11.656 1 55.97 269 TRP B CA 1
ATOM 5299 C C . TRP B 1 269 ? 6.383 13.406 -12.867 1 55.97 269 TRP B C 1
ATOM 5301 O O . TRP B 1 269 ? 5.855 12.836 -13.828 1 55.97 269 TRP B O 1
ATOM 5311 N N . ALA B 1 270 ? 6.254 14.797 -12.68 1 45.22 270 ALA B N 1
ATOM 5312 C CA . ALA B 1 270 ? 5.574 15.539 -13.734 1 45.22 270 ALA B CA 1
ATOM 5313 C C . ALA B 1 270 ? 6.281 15.352 -15.078 1 45.22 270 ALA B C 1
ATOM 5315 O O . ALA B 1 270 ? 5.938 16.016 -16.062 1 45.22 270 ALA B O 1
ATOM 5316 N N . ILE B 1 271 ? 7.516 14.906 -14.992 1 37.88 271 ILE B N 1
ATOM 5317 C CA . ILE B 1 271 ? 8.07 15.25 -16.297 1 37.88 271 ILE B CA 1
ATOM 5318 C C . ILE B 1 271 ? 7.18 14.703 -17.406 1 37.88 271 ILE B C 1
ATOM 5320 O O . ILE B 1 271 ? 7.25 15.148 -18.547 1 37.88 271 ILE B O 1
ATOM 5324 N N . LYS B 1 272 ? 7.102 13.312 -17.422 1 38.91 272 LYS B N 1
ATOM 5325 C CA . LYS B 1 272 ? 6.875 13.039 -18.844 1 38.91 272 LYS B CA 1
ATOM 5326 C C . LYS B 1 272 ? 5.594 13.703 -19.344 1 38.91 272 LYS B C 1
ATOM 5328 O O . LYS B 1 272 ? 4.926 13.188 -20.234 1 38.91 272 LYS B O 1
ATOM 5333 N N . GLY B 1 273 ? 5.457 14.953 -19.125 1 37.38 273 GLY B N 1
ATOM 5334 C CA . GLY B 1 273 ? 4.48 15.758 -19.844 1 37.38 273 GLY B CA 1
ATOM 5335 C C . GLY B 1 273 ? 3.07 15.602 -19.312 1 37.38 273 GLY B C 1
ATOM 5336 O O . GLY B 1 273 ? 2.127 16.188 -19.844 1 37.38 273 GLY B O 1
ATOM 5337 N N . ILE B 1 274 ? 2.797 14.383 -18.703 1 37.78 274 ILE B N 1
ATOM 5338 C CA . ILE B 1 274 ? 1.359 14.281 -18.484 1 37.78 274 ILE B CA 1
ATOM 5339 C C . ILE B 1 274 ? 0.968 15.109 -17.25 1 37.78 274 ILE B C 1
ATOM 5341 O O . ILE B 1 274 ? 1.765 15.266 -16.328 1 37.78 274 ILE B O 1
ATOM 5345 N N . VAL B 1 275 ? -0.14 15.758 -17.219 1 40.78 275 VAL B N 1
ATOM 5346 C CA . VAL B 1 275 ? -0.948 16.578 -16.328 1 40.78 275 VAL B CA 1
ATOM 5347 C C . VAL B 1 275 ? -0.745 16.125 -14.883 1 40.78 275 VAL B C 1
ATOM 5349 O O . VAL B 1 275 ? -0.806 14.938 -14.586 1 40.78 275 VAL B O 1
ATOM 5352 N N . PRO B 1 276 ? 0.021 16.984 -14.133 1 45.47 276 PRO B N 1
ATOM 5353 C CA . PRO B 1 276 ? 0.066 16.688 -12.695 1 45.47 276 PRO B CA 1
ATOM 5354 C C . PRO B 1 276 ? -1.15 15.891 -12.219 1 45.47 276 PRO B C 1
ATOM 5356 O O . PRO B 1 276 ? -2.287 16.25 -12.531 1 45.47 276 PRO B O 1
ATOM 5359 N N . GLY B 1 277 ? -1.083 14.633 -12.125 1 48.38 277 GLY B N 1
ATOM 5360 C CA . GLY B 1 277 ? -2.26 13.82 -11.852 1 48.38 277 GLY B CA 1
ATOM 5361 C C . GLY B 1 277 ? -2.92 14.148 -10.523 1 48.38 277 GLY B C 1
ATOM 5362 O O . GLY B 1 277 ? -2.236 14.422 -9.539 1 48.38 277 GLY B O 1
ATOM 5363 N N . VAL B 1 278 ? -4.129 14.75 -10.484 1 47.44 278 VAL B N 1
ATOM 5364 C CA . VAL B 1 278 ? -5.074 15 -9.398 1 47.44 278 VAL B CA 1
ATOM 5365 C C . VAL B 1 278 ? -4.82 14.008 -8.266 1 47.44 278 VAL B C 1
ATOM 5367 O O . VAL B 1 278 ? -5.207 14.258 -7.117 1 47.44 278 VAL B O 1
ATOM 5370 N N . TRP B 1 279 ? -3.934 12.914 -8.562 1 48.22 279 TRP B N 1
ATOM 5371 C CA . TRP B 1 279 ? -3.688 11.859 -7.582 1 48.22 279 TRP B CA 1
ATOM 5372 C C . TRP B 1 279 ? -2.527 12.227 -6.664 1 48.22 279 TRP B C 1
ATOM 5374 O O . TRP B 1 279 ? -2.219 11.5 -5.723 1 48.22 279 TRP B O 1
ATOM 5384 N N . GLU B 1 280 ? -2.062 13.523 -6.805 1 64.69 280 GLU B N 1
ATOM 5385 C CA . GLU B 1 280 ? -0.818 13.852 -6.113 1 64.69 280 GLU B CA 1
ATOM 5386 C C . GLU B 1 280 ? -1.077 14.758 -4.91 1 64.69 280 GLU B C 1
ATOM 5388 O O . GLU B 1 280 ? -0.141 15.156 -4.215 1 64.69 280 GLU B O 1
ATOM 5393 N N . LEU B 1 281 ? -2.309 14.914 -4.566 1 83.38 281 LEU B N 1
ATOM 5394 C CA . LEU B 1 281 ? -2.539 15.766 -3.406 1 83.38 281 LEU B CA 1
ATOM 5395 C C . LEU B 1 281 ? -2.301 14.992 -2.111 1 83.38 281 LEU B C 1
ATOM 5397 O O . LEU B 1 281 ? -2.469 13.773 -2.07 1 83.38 281 LEU B O 1
ATOM 5401 N N . PRO B 1 282 ? -1.826 15.773 -1.098 1 93.06 282 PRO B N 1
ATOM 5402 C CA . PRO B 1 282 ? -1.542 15.086 0.164 1 93.06 282 PRO B CA 1
ATOM 5403 C C . PRO B 1 282 ? -2.73 14.273 0.672 1 93.06 282 PRO B C 1
ATOM 5405 O O . PRO B 1 282 ? -3.852 14.789 0.737 1 93.06 282 PRO B O 1
ATOM 5408 N N . SER B 1 283 ? -2.553 13.062 0.934 1 95.62 283 SER B N 1
ATOM 5409 C CA . SER B 1 283 ? -3.646 12.148 1.247 1 95.62 283 SER B CA 1
ATOM 5410 C C . SER B 1 283 ? -3.191 11.055 2.203 1 95.62 283 SER B C 1
ATOM 5412 O O . SER B 1 283 ? -1.994 10.891 2.451 1 95.62 283 SER B O 1
ATOM 5414 N N . ILE B 1 284 ? -4.145 10.352 2.713 1 98.12 284 ILE B N 1
ATOM 5415 C CA . ILE B 1 284 ? -3.879 9.195 3.559 1 98.12 284 ILE B CA 1
ATOM 5416 C C . ILE B 1 284 ? -4.898 8.094 3.268 1 98.12 284 ILE B C 1
ATOM 5418 O O . ILE B 1 284 ? -6.086 8.375 3.084 1 98.12 284 ILE B O 1
ATOM 5422 N N . GLU B 1 285 ? -4.449 6.91 3.117 1 98.06 285 GLU B N 1
ATOM 5423 C CA . GLU B 1 285 ? -5.25 5.691 3.066 1 98.06 285 GLU B CA 1
ATOM 5424 C C . GLU B 1 285 ? -5.152 4.91 4.375 1 98.06 285 GLU B C 1
ATOM 5426 O O . GLU B 1 285 ? -4.059 4.73 4.914 1 98.06 285 GLU B O 1
ATOM 5431 N N . VAL B 1 286 ? -6.277 4.535 4.879 1 98.62 286 VAL B N 1
ATOM 5432 C CA . VAL B 1 286 ? -6.348 3.727 6.094 1 98.62 286 VAL B CA 1
ATOM 5433 C C . VAL B 1 286 ? -7.059 2.41 5.797 1 98.62 286 VAL B C 1
ATOM 5435 O O . VAL B 1 286 ? -8.234 2.402 5.422 1 98.62 286 VAL B O 1
ATOM 5438 N N . GLU B 1 287 ? -6.359 1.353 5.926 1 98.19 287 GLU B N 1
ATOM 5439 C CA . GLU B 1 287 ? -6.98 0.04 5.785 1 98.19 287 GLU B CA 1
ATOM 5440 C C . GLU B 1 287 ? -7.43 -0.509 7.137 1 98.19 287 GLU B C 1
ATOM 5442 O O . GLU B 1 287 ? -6.629 -0.591 8.07 1 98.19 287 GLU B O 1
ATOM 5447 N N . THR B 1 288 ? -8.664 -0.83 7.207 1 98.12 288 THR B N 1
ATOM 5448 C CA . THR B 1 288 ? -9.25 -1.43 8.406 1 98.12 288 THR B CA 1
ATOM 5449 C C . THR B 1 288 ? -9.68 -2.869 8.133 1 98.12 288 THR B C 1
ATOM 5451 O O . THR B 1 288 ? -9.5 -3.377 7.023 1 98.12 288 THR B O 1
ATOM 5454 N N . ASP B 1 289 ? -10.195 -3.512 9.148 1 97.19 289 ASP B N 1
ATOM 5455 C CA . ASP B 1 289 ? -10.656 -4.887 8.992 1 97.19 289 ASP B CA 1
ATOM 5456 C C . ASP B 1 289 ? -11.695 -4.996 7.875 1 97.19 289 ASP B C 1
ATOM 5458 O O . ASP B 1 289 ? -11.625 -5.906 7.047 1 97.19 289 ASP B O 1
ATOM 5462 N N . GLN B 1 290 ? -12.594 -3.988 7.758 1 97.81 290 GLN B N 1
ATOM 5463 C CA . GLN B 1 290 ? -13.766 -4.199 6.914 1 97.81 290 GLN B CA 1
ATOM 5464 C C . GLN B 1 290 ? -13.789 -3.215 5.75 1 97.81 290 GLN B C 1
ATOM 5466 O O . GLN B 1 290 ? -14.57 -3.377 4.809 1 97.81 290 GLN B O 1
ATOM 5471 N N . ALA B 1 291 ? -12.883 -2.178 5.812 1 98.31 291 ALA B N 1
ATOM 5472 C CA . ALA B 1 291 ? -12.961 -1.165 4.766 1 98.31 291 ALA B CA 1
ATOM 5473 C C . ALA B 1 291 ? -11.594 -0.542 4.492 1 98.31 291 ALA B C 1
ATOM 5475 O O . ALA B 1 291 ? -10.68 -0.663 5.309 1 98.31 291 ALA B O 1
ATOM 5476 N N . ILE B 1 292 ? -11.445 -0.024 3.344 1 97.94 292 ILE B N 1
ATOM 5477 C CA . ILE B 1 292 ? -10.367 0.89 2.996 1 97.94 292 ILE B CA 1
ATOM 5478 C C . ILE B 1 292 ? -10.898 2.32 2.945 1 97.94 292 ILE B C 1
ATOM 5480 O O . ILE B 1 292 ? -11.805 2.625 2.166 1 97.94 292 ILE B O 1
ATOM 5484 N N . ILE B 1 293 ? -10.344 3.162 3.795 1 98.62 293 ILE B N 1
ATOM 5485 C CA . ILE B 1 293 ? -10.781 4.547 3.918 1 98.62 293 ILE B CA 1
ATOM 5486 C C . ILE B 1 293 ? -9.703 5.484 3.385 1 98.62 293 ILE B C 1
ATOM 5488 O O . ILE B 1 293 ? -8.539 5.383 3.779 1 98.62 293 ILE B O 1
ATOM 5492 N N . TYR B 1 294 ? -10.07 6.355 2.459 1 97.56 294 TYR B N 1
ATOM 5493 C CA . TYR B 1 294 ? -9.133 7.246 1.791 1 97.56 294 TYR B CA 1
ATOM 5494 C C . TYR B 1 294 ? -9.562 8.703 1.938 1 97.56 294 TYR B C 1
ATOM 5496 O O . TYR B 1 294 ? -10.68 9.062 1.569 1 97.56 294 TYR B O 1
ATOM 5504 N N . PHE B 1 295 ? -8.711 9.516 2.547 1 98.12 295 PHE B N 1
ATOM 5505 C CA . PHE B 1 295 ? -8.945 10.945 2.676 1 98.12 295 PHE B CA 1
ATOM 5506 C C . PHE B 1 295 ? -8.102 11.727 1.671 1 98.12 295 PHE B C 1
ATOM 5508 O O . PHE B 1 295 ? -6.914 11.969 1.903 1 98.12 295 PHE B O 1
ATOM 5515 N N . TYR B 1 296 ? -8.766 12.188 0.601 1 94.12 296 TYR B N 1
ATOM 5516 C CA . TYR B 1 296 ? -8.109 12.898 -0.495 1 94.12 296 TYR B CA 1
ATOM 5517 C C . TYR B 1 296 ? -8.031 14.391 -0.213 1 94.12 296 TYR B C 1
ATOM 5519 O O . TYR B 1 296 ? -9.047 15.023 0.094 1 94.12 296 TYR B O 1
ATOM 5527 N N . ASN B 1 297 ? -6.777 14.914 -0.333 1 93.88 297 ASN B N 1
ATOM 5528 C CA . ASN B 1 297 ? -6.484 16.328 -0.088 1 93.88 297 ASN B CA 1
ATOM 5529 C C . ASN B 1 297 ? -6.77 16.719 1.36 1 93.88 297 ASN B C 1
ATOM 5531 O O . ASN B 1 297 ? -7.52 17.656 1.618 1 93.88 297 ASN B O 1
ATOM 5535 N N . ALA B 1 298 ? -6.168 15.977 2.215 1 96.06 298 ALA B N 1
ATOM 5536 C CA . ALA B 1 298 ? -6.398 16.141 3.648 1 96.06 298 ALA B CA 1
ATOM 5537 C C . ALA B 1 298 ? -5.828 17.469 4.148 1 96.06 298 ALA B C 1
ATOM 5539 O O . ALA B 1 298 ? -6.301 18.016 5.148 1 96.06 298 ALA B O 1
ATOM 5540 N N . MET B 1 299 ? -4.871 18 3.457 1 94.5 299 MET B N 1
ATOM 5541 C CA . MET B 1 299 ? -4.195 19.219 3.889 1 94.5 299 MET B CA 1
ATOM 5542 C C . MET B 1 299 ? -5.082 20.438 3.67 1 94.5 299 MET B C 1
ATOM 5544 O O . MET B 1 299 ? -5.125 21.344 4.508 1 94.5 299 MET B O 1
ATOM 5548 N N . MET B 1 300 ? -5.762 20.422 2.484 1 93.75 300 MET B N 1
ATOM 5549 C CA . MET B 1 300 ? -6.578 21.578 2.123 1 93.75 300 MET B CA 1
ATOM 5550 C C . MET B 1 300 ? -7.977 21.141 1.702 1 93.75 300 MET B C 1
ATOM 5552 O O . MET B 1 300 ? -8.422 21.438 0.59 1 93.75 300 MET B O 1
ATOM 5556 N N . PRO B 1 301 ? -8.648 20.625 2.621 1 95 301 PRO B N 1
ATOM 5557 C CA . PRO B 1 301 ? -9.961 20.078 2.275 1 95 301 PRO B CA 1
ATOM 5558 C C . PRO B 1 301 ? -10.984 21.156 1.947 1 95 301 PRO B C 1
ATOM 5560 O O . PRO B 1 301 ? -12.031 20.859 1.366 1 95 301 PRO B O 1
ATOM 5563 N N . HIS B 1 302 ? -10.703 22.375 2.297 1 92.5 302 HIS B N 1
ATOM 5564 C CA . HIS B 1 302 ? -11.648 23.453 2.012 1 92.5 302 HIS B CA 1
ATOM 5565 C C . HIS B 1 302 ? -11.734 23.719 0.513 1 92.5 302 HIS B C 1
ATOM 5567 O O . HIS B 1 302 ? -12.719 24.297 0.037 1 92.5 302 HIS B O 1
ATOM 5573 N N . LEU B 1 303 ? -10.703 23.391 -0.23 1 89.06 303 LEU B N 1
ATOM 5574 C CA . LEU B 1 303 ? -10.727 23.578 -1.677 1 89.06 303 LEU B CA 1
ATOM 5575 C C . LEU B 1 303 ? -11.492 22.453 -2.359 1 89.06 303 LEU B C 1
ATOM 5577 O O . LEU B 1 303 ? -12.336 22.703 -3.223 1 89.06 303 LEU B O 1
ATOM 5581 N N . TYR B 1 304 ? -11.156 21.297 -2.035 1 89.38 304 TYR B N 1
ATOM 5582 C CA . TYR B 1 304 ? -11.789 20.062 -2.518 1 89.38 304 TYR B CA 1
ATOM 5583 C C . TYR B 1 304 ? -11.305 18.859 -1.735 1 89.38 304 TYR B C 1
ATOM 5585 O O . TYR B 1 304 ? -10.125 18.75 -1.398 1 89.38 304 TYR B O 1
ATOM 5593 N N . HIS B 1 305 ? -12.25 18.047 -1.446 1 93.5 305 HIS B N 1
ATOM 5594 C CA . HIS B 1 305 ? -11.852 16.797 -0.792 1 93.5 305 HIS B CA 1
ATOM 5595 C C . HIS B 1 305 ? -12.922 15.727 -0.957 1 93.5 305 HIS B C 1
ATOM 5597 O O . HIS B 1 305 ? -14.047 16.016 -1.367 1 93.5 305 HIS B O 1
ATOM 5603 N N . TYR B 1 306 ? -12.539 14.57 -0.715 1 95.44 306 TYR B N 1
ATOM 5604 C CA . TYR B 1 306 ? -13.5 13.516 -0.416 1 95.44 306 TYR B CA 1
ATOM 5605 C C . TYR B 1 306 ? -12.883 12.469 0.507 1 95.44 306 TYR B C 1
ATOM 5607 O O . TYR B 1 306 ? -11.664 12.352 0.603 1 95.44 306 TYR B O 1
ATOM 5615 N N . ILE B 1 307 ? -13.734 11.812 1.211 1 98.06 307 ILE B N 1
ATOM 5616 C CA . ILE B 1 307 ? -13.422 10.602 1.963 1 98.06 307 ILE B CA 1
ATOM 5617 C C . ILE B 1 307 ? -14.141 9.406 1.338 1 98.06 307 ILE B C 1
ATOM 5619 O O . ILE B 1 307 ? -15.375 9.359 1.307 1 98.06 307 ILE B O 1
ATOM 5623 N N . SER B 1 308 ? -13.391 8.562 0.793 1 97.62 308 SER B N 1
ATOM 5624 C CA . SER B 1 308 ? -13.992 7.363 0.218 1 97.62 308 SER B CA 1
ATOM 5625 C C . SER B 1 308 ? -13.898 6.184 1.179 1 97.62 308 SER B C 1
ATOM 5627 O O . SER B 1 308 ? -12.898 6.02 1.876 1 97.62 308 SER B O 1
ATOM 5629 N N . ILE B 1 309 ? -14.93 5.453 1.284 1 98.31 309 ILE B N 1
ATOM 5630 C CA . ILE B 1 309 ? -15.008 4.238 2.092 1 98.31 309 ILE B CA 1
ATOM 5631 C C . ILE B 1 309 ? -15.367 3.051 1.2 1 98.31 309 ILE B C 1
ATOM 5633 O O . ILE B 1 309 ? -16.5 2.947 0.716 1 98.31 309 ILE B O 1
ATOM 5637 N N . THR B 1 310 ? -14.43 2.203 0.966 1 97.12 310 THR B N 1
ATOM 5638 C CA . THR B 1 310 ? -14.672 0.994 0.189 1 97.12 310 THR B CA 1
ATOM 5639 C C . THR B 1 310 ? -14.883 -0.207 1.107 1 97.12 310 THR B C 1
ATOM 5641 O O . THR B 1 310 ? -13.953 -0.636 1.798 1 97.12 310 THR B O 1
ATOM 5644 N N . ASP B 1 311 ? -16.078 -0.73 1.072 1 97.56 311 ASP B N 1
ATOM 5645 C CA . ASP B 1 311 ? -16.422 -1.896 1.88 1 97.56 311 ASP B CA 1
ATOM 5646 C C . ASP B 1 311 ? -15.852 -3.174 1.272 1 97.56 311 ASP B C 1
ATOM 5648 O O . ASP B 1 311 ? -16.156 -3.514 0.127 1 97.56 311 ASP B O 1
ATOM 5652 N N . LYS B 1 312 ? -15.062 -3.891 2.018 1 96.94 312 LYS B N 1
ATOM 5653 C CA . LYS B 1 312 ? -14.367 -5.07 1.513 1 96.94 312 LYS B CA 1
ATOM 5654 C C . LYS B 1 312 ? -15.352 -6.195 1.196 1 96.94 312 LYS B C 1
ATOM 5656 O O . LYS B 1 312 ? -15.117 -6.984 0.278 1 96.94 312 LYS B O 1
ATOM 5661 N N . SER B 1 313 ? -16.422 -6.336 1.9 1 96.5 313 SER B N 1
ATOM 5662 C CA . SER B 1 313 ? -17.344 -7.465 1.773 1 96.5 313 SER B CA 1
ATOM 5663 C C . SER B 1 313 ? -18.312 -7.258 0.612 1 96.5 313 SER B C 1
ATOM 5665 O O . SER B 1 313 ? -18.953 -8.211 0.152 1 96.5 313 SER B O 1
ATOM 5667 N N . THR B 1 314 ? -18.453 -5.992 0.174 1 94.94 314 THR B N 1
ATOM 5668 C CA . THR B 1 314 ? -19.406 -5.742 -0.903 1 94.94 314 THR B CA 1
ATOM 5669 C C . THR B 1 314 ? -18.688 -5.203 -2.141 1 94.94 314 THR B C 1
ATOM 5671 O O . THR B 1 314 ? -19.234 -5.25 -3.246 1 94.94 314 THR B O 1
ATOM 5674 N N . GLY B 1 315 ? -17.547 -4.594 -1.922 1 92.31 315 GLY B N 1
ATOM 5675 C CA . GLY B 1 315 ? -16.828 -3.949 -3.014 1 92.31 315 GLY B CA 1
ATOM 5676 C C . GLY B 1 315 ? -17.359 -2.566 -3.342 1 92.31 315 GLY B C 1
ATOM 5677 O O . GLY B 1 315 ? -16.828 -1.886 -4.223 1 92.31 315 GLY B O 1
ATOM 5678 N N . LYS B 1 316 ? -18.312 -2.131 -2.631 1 94.5 316 LYS B N 1
ATOM 5679 C CA . LYS B 1 316 ? -18.938 -0.837 -2.9 1 94.5 316 LYS B CA 1
ATOM 5680 C C . LYS B 1 316 ? -18.172 0.292 -2.217 1 94.5 316 LYS B C 1
ATOM 5682 O O . LYS B 1 316 ? -17.672 0.125 -1.103 1 94.5 316 LYS B O 1
ATOM 5687 N N . THR B 1 317 ? -18.109 1.425 -2.914 1 95.31 317 THR B N 1
ATOM 5688 C CA . THR B 1 317 ? -17.438 2.607 -2.379 1 95.31 317 THR B CA 1
ATOM 5689 C C . THR B 1 317 ? -18.438 3.736 -2.154 1 95.31 317 THR B C 1
ATOM 5691 O O . THR B 1 317 ? -19.25 4.035 -3.029 1 95.31 317 THR B O 1
ATOM 5694 N N . GLU B 1 318 ? -18.422 4.281 -0.975 1 97.25 318 GLU B N 1
ATOM 5695 C CA . GLU B 1 318 ? -19.172 5.484 -0.658 1 97.25 318 GLU B CA 1
ATOM 5696 C C . GLU B 1 318 ? -18.25 6.695 -0.522 1 97.25 318 GLU B C 1
ATOM 5698 O O . GLU B 1 318 ? -17.094 6.562 -0.113 1 97.25 318 GLU B O 1
ATOM 5703 N N . TYR B 1 319 ? -18.719 7.816 -0.932 1 97.12 319 TYR B N 1
ATOM 5704 C CA . TYR B 1 319 ? -17.969 9.062 -0.832 1 97.12 319 TYR B CA 1
ATOM 5705 C C . TYR B 1 319 ? -18.656 10.047 0.106 1 97.12 319 TYR B C 1
ATOM 5707 O O . TYR B 1 319 ? -19.875 10.188 0.074 1 97.12 319 TYR B O 1
ATOM 5715 N N . LYS B 1 320 ? -17.859 10.656 0.95 1 98.06 320 LYS B N 1
ATOM 5716 C CA . LYS B 1 320 ? -18.375 11.656 1.887 1 98.06 320 LYS B CA 1
ATOM 5717 C C . LYS B 1 320 ? -17.547 12.945 1.816 1 98.06 320 LYS B C 1
ATOM 5719 O O . LYS B 1 320 ? -16.391 12.922 1.423 1 98.06 320 LYS B O 1
ATOM 5724 N N . LYS B 1 321 ? -18.188 14.008 2.139 1 97.38 321 LYS B N 1
ATOM 5725 C CA . LYS B 1 321 ? -17.578 15.328 2.24 1 97.38 321 LYS B CA 1
ATOM 5726 C C . LYS B 1 321 ? -18.125 16.109 3.43 1 97.38 321 LYS B C 1
ATOM 5728 O O . LYS B 1 321 ? -19.234 15.812 3.904 1 97.38 321 LYS B O 1
ATOM 5733 N N . GLN B 1 322 ? -17.359 16.969 3.961 1 97.81 322 GLN B N 1
ATOM 5734 C CA . GLN B 1 322 ? -17.797 17.828 5.051 1 97.81 322 GLN B CA 1
ATOM 5735 C C . GLN B 1 322 ? -17.109 19.188 4.988 1 97.81 322 GLN B C 1
ATOM 5737 O O . GLN B 1 322 ? -15.898 19.297 5.234 1 97.81 322 GLN B O 1
ATOM 5742 N N . TYR B 1 323 ? -17.859 20.25 4.766 1 95.94 323 TYR B N 1
ATOM 5743 C CA . TYR B 1 323 ? -17.266 21.578 4.613 1 95.94 323 TYR B CA 1
ATOM 5744 C C . TYR B 1 323 ? -17.609 22.469 5.801 1 95.94 323 TYR B C 1
ATOM 5746 O O . TYR B 1 323 ? -16.953 23.484 6.02 1 95.94 323 TYR B O 1
ATOM 5754 N N . LYS B 1 324 ? -18.719 22.172 6.547 1 95.88 324 LYS B N 1
ATOM 5755 C CA . LYS B 1 324 ? -19.141 22.922 7.723 1 95.88 324 LYS B CA 1
ATOM 5756 C C . LYS B 1 324 ? -19.781 22 8.758 1 95.88 324 LYS B C 1
ATOM 5758 O O . LYS B 1 324 ? -20.203 20.891 8.43 1 95.88 324 LYS B O 1
ATOM 5763 N N . GLY B 1 325 ? -19.797 22.469 10 1 97.56 325 GLY B N 1
ATOM 5764 C CA . GLY B 1 325 ? -20.422 21.672 11.047 1 97.56 325 GLY B CA 1
ATOM 5765 C C . GLY B 1 325 ? -19.688 20.375 11.32 1 97.56 325 GLY B C 1
ATOM 5766 O O . GLY B 1 325 ? -18.484 20.359 11.562 1 97.56 325 GLY B O 1
ATOM 5767 N N . GLY B 1 326 ? -20.516 19.297 11.203 1 96.25 326 GLY B N 1
ATOM 5768 C CA . GLY B 1 326 ? -19.922 17.984 11.422 1 96.25 326 GLY B CA 1
ATOM 5769 C C . GLY B 1 326 ? -19.812 17.609 12.891 1 96.25 326 GLY B C 1
ATOM 5770 O O . GLY B 1 326 ? -20.453 18.234 13.742 1 96.25 326 GLY B O 1
ATOM 5771 N N . PRO B 1 327 ? -19 16.641 13.164 1 96.19 327 PRO B N 1
ATOM 5772 C CA . PRO B 1 327 ? -18.969 16.016 14.492 1 96.19 327 PRO B CA 1
ATOM 5773 C C . PRO B 1 327 ? -18.5 16.969 15.578 1 96.19 327 PRO B C 1
ATOM 5775 O O . PRO B 1 327 ? -18.969 16.891 16.719 1 96.19 327 PRO B O 1
ATOM 5778 N N . CYS B 1 328 ? -17.547 17.828 15.219 1 96.19 328 CYS B N 1
ATOM 5779 C CA . CYS B 1 328 ? -16.969 18.672 16.25 1 96.19 328 CYS B CA 1
ATOM 5780 C C . CYS B 1 328 ? -17.625 20.047 16.25 1 96.19 328 CYS B C 1
ATOM 5782 O O . CYS B 1 328 ? -18.125 20.5 17.297 1 96.19 328 CYS B O 1
ATOM 5784 N N . TRP B 1 329 ? -17.875 20.641 15.078 1 97.31 329 TRP B N 1
ATOM 5785 C CA . TRP B 1 329 ? -18.328 22.016 14.992 1 97.31 329 TRP B CA 1
ATOM 5786 C C . TRP B 1 329 ? -19.859 22.094 14.953 1 97.31 329 TRP B C 1
ATOM 5788 O O . TRP B 1 329 ? -20.438 23.156 15.156 1 97.31 329 TRP B O 1
ATOM 5798 N N . GLY B 1 330 ? -20.531 20.969 14.711 1 96.25 330 GLY B N 1
ATOM 5799 C CA . GLY B 1 330 ? -21.953 20.953 14.383 1 96.25 330 GLY B CA 1
ATOM 5800 C C . GLY B 1 330 ? -22.797 21.734 15.375 1 96.25 330 GLY B C 1
ATOM 5801 O O . GLY B 1 330 ? -23.672 22.516 14.969 1 96.25 330 GLY B O 1
ATOM 5802 N N . GLU B 1 331 ? -22.547 21.562 16.656 1 94.75 331 GLU B N 1
ATOM 5803 C CA . GLU B 1 331 ? -23.359 22.219 17.672 1 94.75 331 GLU B CA 1
ATOM 5804 C C . GLU B 1 331 ? -22.625 23.391 18.312 1 94.75 331 GLU B C 1
ATOM 5806 O O . GLU B 1 331 ? -23.156 24.062 19.188 1 94.75 331 GLU B O 1
ATOM 5811 N N . ALA B 1 332 ? -21.484 23.641 17.797 1 96 332 ALA B N 1
ATOM 5812 C CA . ALA B 1 332 ? -20.672 24.688 18.406 1 96 332 ALA B CA 1
ATOM 5813 C C . ALA B 1 332 ? -21.016 26.047 17.797 1 96 332 ALA B C 1
ATOM 5815 O O . ALA B 1 332 ? -21.188 26.172 16.578 1 96 332 ALA B O 1
ATOM 5816 N N . TRP B 1 333 ? -21.188 26.984 18.641 1 95.5 333 TRP B N 1
ATOM 5817 C CA . TRP B 1 333 ? -21.359 28.359 18.172 1 95.5 333 TRP B CA 1
ATOM 5818 C C . TRP B 1 333 ? -20.016 28.984 17.797 1 95.5 333 TRP B C 1
ATOM 5820 O O . TRP B 1 333 ? -19.031 28.844 18.531 1 95.5 333 TRP B O 1
ATOM 5830 N N . THR B 1 334 ? -20 29.609 16.625 1 95.5 334 THR B N 1
ATOM 5831 C CA . THR B 1 334 ? -18.812 30.312 16.125 1 95.5 334 THR B CA 1
ATOM 5832 C C . THR B 1 334 ? -19.156 31.75 15.75 1 95.5 334 THR B C 1
ATOM 5834 O O . THR B 1 334 ? -20.312 32.156 15.859 1 95.5 334 THR B O 1
ATOM 5837 N N . THR B 1 335 ? -18.172 32.469 15.328 1 94.38 335 THR B N 1
ATOM 5838 C CA . THR B 1 335 ? -18.375 33.844 14.898 1 94.38 335 THR B CA 1
ATOM 5839 C C . THR B 1 335 ? -19.141 33.906 13.578 1 94.38 335 THR B C 1
ATOM 5841 O O . THR B 1 335 ? -19.625 34.938 13.172 1 94.38 335 THR B O 1
ATOM 5844 N N . GLY B 1 336 ? -19.234 32.781 12.891 1 92 336 GLY B N 1
ATOM 5845 C CA . GLY B 1 336 ? -20.016 32.656 11.664 1 92 336 GLY B CA 1
ATOM 5846 C C . GLY B 1 336 ? -21.344 31.969 11.867 1 92 336 GLY B C 1
ATOM 5847 O O . GLY B 1 336 ? -21.969 31.547 10.898 1 92 336 GLY B O 1
ATOM 5848 N N . GLY B 1 337 ? -21.688 31.781 13.094 1 94.25 337 GLY B N 1
ATOM 5849 C CA . GLY B 1 337 ? -22.875 31.016 13.398 1 94.25 337 GLY B CA 1
ATOM 5850 C C . GLY B 1 337 ? -22.594 29.594 13.812 1 94.25 337 GLY B C 1
ATOM 5851 O O . GLY B 1 337 ? -21.422 29.219 13.984 1 94.25 337 GLY B O 1
ATOM 5852 N N . LYS B 1 338 ? -23.625 28.938 14.008 1 95.38 338 LYS B N 1
ATOM 5853 C CA . LYS B 1 338 ? -23.484 27.531 14.422 1 95.38 338 LYS B CA 1
ATOM 5854 C C . LYS B 1 338 ? -22.844 26.703 13.328 1 95.38 338 LYS B C 1
ATOM 5856 O O . LYS B 1 338 ? -23.266 26.75 12.172 1 95.38 338 LYS B O 1
ATOM 5861 N N . GLY B 1 339 ? -21.812 26 13.703 1 96.38 339 GLY B N 1
ATOM 5862 C CA . GLY B 1 339 ? -21.188 25.047 12.789 1 96.38 339 GLY B CA 1
ATOM 5863 C C . GLY B 1 339 ? -20.156 25.688 11.883 1 96.38 339 GLY B C 1
ATOM 5864 O O . GLY B 1 339 ? -19.484 25 11.117 1 96.38 339 GLY B O 1
ATOM 5865 N N . GLY B 1 340 ? -19.984 27 11.938 1 95.62 340 GLY B N 1
ATOM 5866 C CA . GLY B 1 340 ? -19.078 27.688 11.031 1 95.62 340 GLY B CA 1
ATOM 5867 C C . GLY B 1 340 ? -19.656 27.859 9.641 1 95.62 340 GLY B C 1
ATOM 5868 O O . GLY B 1 340 ? -20.875 27.906 9.469 1 95.62 340 GLY B O 1
ATOM 5869 N N . LYS B 1 341 ? -18.781 28.125 8.664 1 93.94 341 LYS B N 1
ATOM 5870 C CA . LYS B 1 341 ? -19.234 28.359 7.297 1 93.94 341 LYS B CA 1
ATOM 5871 C C . LYS B 1 341 ? -18.531 27.438 6.316 1 93.94 341 LYS B C 1
ATOM 5873 O O . LYS B 1 341 ? -17.359 27.078 6.527 1 93.94 341 LYS B O 1
ATOM 5878 N N . SER B 1 342 ? -19.203 27.094 5.199 1 92.44 342 SER B N 1
ATOM 5879 C CA . SER B 1 342 ? -18.672 26.172 4.207 1 92.44 342 SER B CA 1
ATOM 5880 C C . SER B 1 342 ? -17.484 26.781 3.467 1 92.44 342 SER B C 1
ATOM 5882 O O . SER B 1 342 ? -16.625 26.047 2.965 1 92.44 342 SER B O 1
ATOM 5884 N N . TYR B 1 343 ? -17.438 28.062 3.477 1 89.5 343 TYR B N 1
ATOM 5885 C CA . TYR B 1 343 ? -16.391 28.703 2.699 1 89.5 343 TYR B CA 1
ATOM 5886 C C . TYR B 1 343 ? -15.172 29 3.57 1 89.5 343 TYR B C 1
ATOM 5888 O O . TYR B 1 343 ? -14.172 29.531 3.088 1 89.5 343 TYR B O 1
ATOM 5896 N N . TRP B 1 344 ? -15.227 28.672 4.887 1 94.38 344 TRP B N 1
ATOM 5897 C CA . TRP B 1 344 ? -14.07 28.875 5.754 1 94.38 344 TRP B CA 1
ATOM 5898 C C . TRP B 1 344 ? -12.945 27.922 5.387 1 94.38 344 TRP B C 1
ATOM 5900 O O . TRP B 1 344 ? -13.18 26.734 5.16 1 94.38 344 TRP B O 1
ATOM 5910 N N . SER B 1 345 ? -11.766 28.484 5.254 1 94.31 345 SER B N 1
ATOM 5911 C CA . SER B 1 345 ? -10.57 27.672 5.078 1 94.31 345 SER B CA 1
ATOM 5912 C C . SER B 1 345 ? -10.203 26.938 6.367 1 94.31 345 SER B C 1
ATOM 5914 O O . SER B 1 345 ? -10.773 27.219 7.426 1 94.31 345 SER B O 1
ATOM 5916 N N . THR B 1 346 ? -9.312 25.969 6.227 1 97.12 346 THR B N 1
ATOM 5917 C CA . THR B 1 346 ? -8.75 25.297 7.387 1 97.12 346 THR B CA 1
ATOM 5918 C C . THR B 1 346 ? -8.133 26.297 8.359 1 97.12 346 THR B C 1
ATOM 5920 O O . THR B 1 346 ? -8.289 26.172 9.57 1 97.12 346 THR B O 1
ATOM 5923 N N . TYR B 1 347 ? -7.555 27.359 7.871 1 97.31 347 TYR B N 1
ATOM 5924 C CA . TYR B 1 347 ? -6.914 28.391 8.672 1 97.31 347 TYR B CA 1
ATOM 5925 C C . TYR B 1 347 ? -7.945 29.203 9.453 1 97.31 347 TYR B C 1
ATOM 5927 O O . TYR B 1 347 ? -7.707 29.578 10.602 1 97.31 347 TYR B O 1
ATOM 5935 N N . ARG B 1 348 ? -9.023 29.438 8.828 1 96.31 348 ARG B N 1
ATOM 5936 C CA . ARG B 1 348 ? -10.078 30.203 9.477 1 96.31 348 ARG B CA 1
ATOM 5937 C C . ARG B 1 348 ? -10.688 29.438 10.641 1 96.31 348 ARG B C 1
ATOM 5939 O O . ARG B 1 348 ? -10.977 30.016 11.688 1 96.31 348 ARG B O 1
ATOM 5946 N N . TYR B 1 349 ? -10.922 28.109 10.422 1 97.81 349 TYR B N 1
ATOM 5947 C CA . TYR B 1 349 ? -11.391 27.266 11.508 1 97.81 349 TYR B CA 1
ATOM 5948 C C . TYR B 1 349 ? -10.375 27.219 12.648 1 97.81 349 TYR B C 1
ATOM 5950 O O . TYR B 1 349 ? -10.742 27.266 13.82 1 97.81 349 TYR B O 1
ATOM 5958 N N . GLN B 1 350 ? -9.109 27.141 12.289 1 98.44 350 GLN B N 1
ATOM 5959 C CA . GLN B 1 350 ? -8.047 27.141 13.281 1 98.44 350 GLN B CA 1
ATOM 5960 C C . GLN B 1 350 ? -8.078 28.422 14.117 1 98.44 350 GLN B C 1
ATOM 5962 O O . GLN B 1 350 ? -7.98 28.359 15.344 1 98.44 350 GLN B O 1
ATOM 5967 N N . LEU B 1 351 ? -8.227 29.578 13.453 1 98.06 351 LEU B N 1
ATOM 5968 C CA . LEU B 1 351 ? -8.25 30.844 14.172 1 98.06 351 LEU B CA 1
ATOM 5969 C C . LEU B 1 351 ? -9.453 30.922 15.102 1 98.06 351 LEU B C 1
ATOM 5971 O O . LEU B 1 351 ? -9.352 31.469 16.203 1 98.06 351 LEU B O 1
ATOM 5975 N N . GLU B 1 352 ? -10.602 30.375 14.656 1 97.5 352 GLU B N 1
ATOM 5976 C CA . GLU B 1 352 ? -11.789 30.312 15.5 1 97.5 352 GLU B CA 1
ATOM 5977 C C . GLU B 1 352 ? -11.5 29.578 16.812 1 97.5 352 GLU B C 1
ATOM 5979 O O . GLU B 1 352 ? -11.82 30.078 17.891 1 97.5 352 GLU B O 1
ATOM 5984 N N . ALA B 1 353 ? -10.906 28.438 16.688 1 98.31 353 ALA B N 1
ATOM 5985 C CA . ALA B 1 353 ? -10.594 27.641 17.859 1 98.31 353 ALA B CA 1
ATOM 5986 C C . ALA B 1 353 ? -9.547 28.328 18.734 1 98.31 353 ALA B C 1
ATOM 5988 O O . ALA B 1 353 ? -9.68 28.359 19.969 1 98.31 353 ALA B O 1
ATOM 5989 N N . PHE B 1 354 ? -8.555 28.859 18.125 1 98.44 354 PHE B N 1
ATOM 5990 C CA . PHE B 1 354 ? -7.457 29.5 18.844 1 98.44 354 PHE B CA 1
ATOM 5991 C C . PHE B 1 354 ? -7.961 30.672 19.672 1 98.44 354 PHE B C 1
ATOM 5993 O O . PHE B 1 354 ? -7.609 30.797 20.844 1 98.44 354 PHE B O 1
ATOM 6000 N N . THR B 1 355 ? -8.758 31.531 19.078 1 97.81 355 THR B N 1
A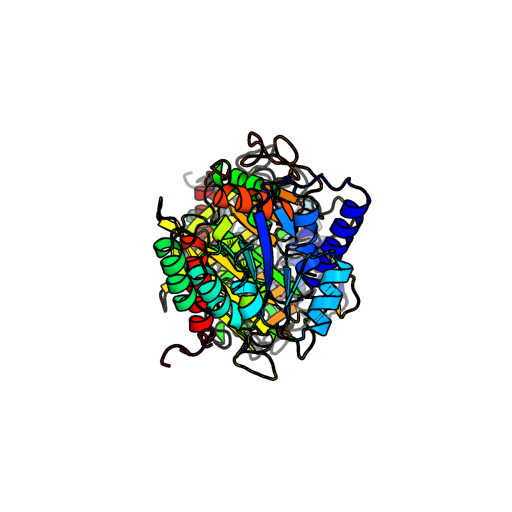TOM 6001 C CA . THR B 1 355 ? -9.289 32.719 19.75 1 97.81 355 THR B CA 1
ATOM 6002 C C . THR B 1 355 ? -10.148 32.312 20.938 1 97.81 355 THR B C 1
ATOM 6004 O O . THR B 1 355 ? -10.055 32.938 22.016 1 97.81 355 THR B O 1
ATOM 6007 N N . LYS B 1 356 ? -10.93 31.312 20.766 1 97.19 356 LYS B N 1
ATOM 6008 C CA . LYS B 1 356 ? -11.766 30.812 21.859 1 97.19 356 LYS B CA 1
ATOM 6009 C C . LYS B 1 356 ? -10.906 30.281 23 1 97.19 356 LYS B C 1
ATOM 6011 O O . LYS B 1 356 ? -11.195 30.531 24.172 1 97.19 356 LYS B O 1
ATOM 6016 N N . LYS B 1 357 ? -9.891 29.578 22.672 1 97.88 357 LYS B N 1
ATOM 6017 C CA . LYS B 1 357 ? -8.992 29.031 23.688 1 97.88 357 LYS B CA 1
ATOM 6018 C C . LYS B 1 357 ? -8.297 30.141 24.453 1 97.88 357 LYS B C 1
ATOM 6020 O O . LYS B 1 357 ? -8.164 30.062 25.688 1 97.88 357 LYS B O 1
ATOM 6025 N N . VAL B 1 358 ? -7.867 31.125 23.766 1 98.06 358 VAL B N 1
ATOM 6026 C CA . VAL B 1 358 ? -7.191 32.281 24.375 1 98.06 358 VAL B CA 1
ATOM 6027 C C . VAL B 1 358 ? -8.133 32.969 25.344 1 98.06 358 VAL B C 1
ATOM 6029 O O . VAL B 1 358 ? -7.699 33.469 26.391 1 98.06 358 VAL B O 1
ATOM 6032 N N . ARG B 1 359 ? -9.375 33 25.062 1 97 359 ARG B N 1
ATOM 6033 C CA . ARG B 1 359 ? -10.375 33.656 25.891 1 97 359 ARG B CA 1
ATOM 6034 C C . ARG B 1 359 ? -10.828 32.719 27.016 1 97 359 ARG B C 1
ATOM 6036 O O . ARG B 1 359 ? -11.758 33.031 27.766 1 97 359 ARG B O 1
ATOM 6043 N N . GLY B 1 360 ? -10.273 31.547 27.078 1 96.06 360 GLY B N 1
ATOM 6044 C CA . GLY B 1 360 ? -10.578 30.625 28.156 1 96.06 360 GLY B CA 1
ATOM 6045 C C . GLY B 1 360 ? -11.859 29.844 27.922 1 96.06 360 GLY B C 1
ATOM 6046 O O . GLY B 1 360 ? -12.438 29.281 28.859 1 96.06 360 GLY B O 1
ATOM 6047 N N . LYS B 1 361 ? -12.289 29.828 26.703 1 95.31 361 LYS B N 1
ATOM 6048 C CA . LYS B 1 361 ? -13.523 29.125 26.375 1 95.31 361 LYS B CA 1
ATOM 6049 C C . LYS B 1 361 ? -13.242 27.688 25.906 1 95.31 361 LYS B C 1
ATOM 6051 O O . LYS B 1 361 ? -12.109 27.375 25.547 1 95.31 361 LYS B O 1
ATOM 6056 N N . ASN B 1 362 ? -14.281 26.938 25.984 1 93.31 362 ASN B N 1
ATOM 6057 C CA . ASN B 1 362 ? -14.172 25.578 25.469 1 93.31 362 ASN B CA 1
ATOM 6058 C C . ASN B 1 362 ? -14.188 25.547 23.953 1 93.31 362 ASN B C 1
ATOM 6060 O O . ASN B 1 362 ? -14.93 26.297 23.312 1 93.31 362 ASN B O 1
ATOM 6064 N N . VAL B 1 363 ? -13.406 24.672 23.406 1 95.06 363 VAL B N 1
ATOM 6065 C CA . VAL B 1 363 ? -13.359 24.5 21.953 1 95.06 363 VAL B CA 1
ATOM 6066 C C . VAL B 1 363 ? -13.719 23.062 21.609 1 95.06 363 VAL B C 1
ATOM 6068 O O . VAL B 1 363 ? -13.391 22.125 22.344 1 95.06 363 VAL B O 1
ATOM 6071 N N . PRO B 1 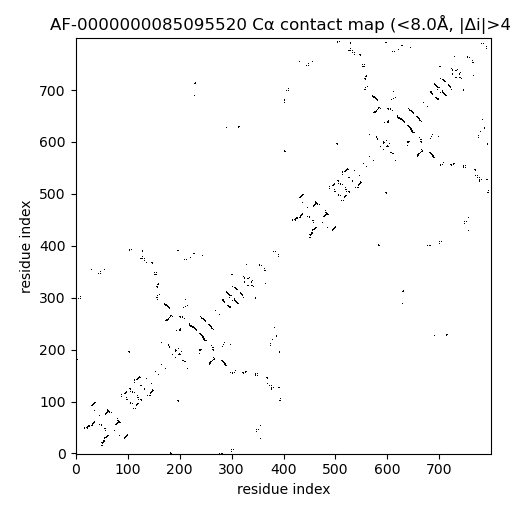364 ? -14.406 22.891 20.469 1 95 364 PRO B N 1
ATOM 6072 C CA . PRO B 1 364 ? -14.828 21.547 20.078 1 95 364 PRO B CA 1
ATOM 6073 C C . PRO B 1 364 ? -13.648 20.641 19.734 1 95 364 PRO B C 1
ATOM 6075 O O . PRO B 1 364 ? -13.758 19.406 19.828 1 95 364 PRO B O 1
ATOM 6078 N N . TYR B 1 365 ? -12.562 21.219 19.297 1 96.69 365 TYR B N 1
ATOM 6079 C CA . TYR B 1 365 ? -11.352 20.469 18.953 1 96.69 365 TYR B CA 1
ATOM 6080 C C . TYR B 1 365 ? -10.109 21.297 19.266 1 96.69 365 TYR B C 1
ATOM 6082 O O . TYR B 1 365 ? -10.109 22.516 19.125 1 96.69 365 TYR B O 1
ATOM 6090 N N . TRP B 1 366 ? -9.078 20.578 19.703 1 97.38 366 TRP B N 1
ATOM 6091 C CA . TRP B 1 366 ? -7.832 21.25 20.047 1 97.38 366 TRP B CA 1
ATOM 6092 C C . TRP B 1 366 ? -6.637 20.328 19.859 1 97.38 366 TRP B C 1
ATOM 6094 O O . TRP B 1 366 ? -6.742 19.125 20.125 1 97.38 366 TRP B O 1
ATOM 6104 N N . ILE B 1 367 ? -5.574 20.828 19.406 1 96.88 367 ILE B N 1
ATOM 6105 C CA . ILE B 1 367 ? -4.305 20.109 19.359 1 96.88 367 ILE B CA 1
ATOM 6106 C C . ILE B 1 367 ? -3.5 20.422 20.625 1 96.88 367 ILE B C 1
ATOM 6108 O O . ILE B 1 367 ? -3 21.531 20.797 1 96.88 367 ILE B O 1
ATOM 6112 N N . SER B 1 368 ? -3.311 19.453 21.469 1 96 368 SER B N 1
ATOM 6113 C CA . SER B 1 368 ? -2.596 19.672 22.719 1 96 368 SER B CA 1
ATOM 6114 C C . SER B 1 368 ? -1.098 19.828 22.484 1 96 368 SER B C 1
ATOM 6116 O O . SER B 1 368 ? -0.575 19.391 21.453 1 96 368 SER B O 1
ATOM 6118 N N . GLY B 1 369 ? -0.46 20.5 23.438 1 97.69 369 GLY B N 1
ATOM 6119 C CA . GLY B 1 369 ? 0.99 20.594 23.391 1 97.69 369 GLY B CA 1
ATOM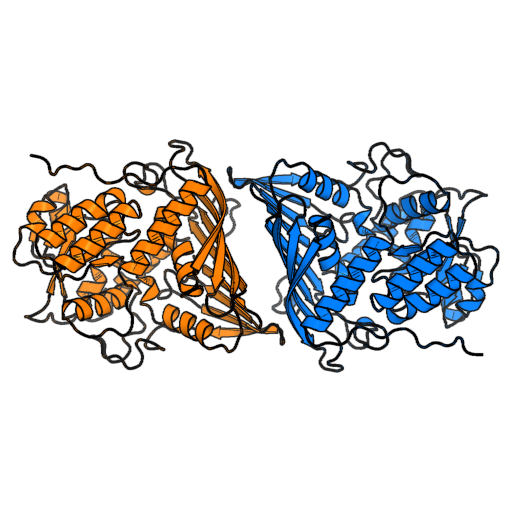 6120 C C . GLY B 1 369 ? 1.671 19.234 23.344 1 97.69 369 GLY B C 1
ATOM 6121 O O . GLY B 1 369 ? 2.707 19.078 22.688 1 97.69 369 GLY B O 1
ATOM 6122 N N . GLU B 1 370 ? 1.105 18.297 23.984 1 96.88 370 GLU B N 1
ATOM 6123 C CA . GLU B 1 370 ? 1.65 16.938 24 1 96.88 370 GLU B CA 1
ATOM 6124 C C . GLU B 1 370 ? 1.688 16.344 22.594 1 96.88 370 GLU B C 1
ATOM 6126 O O . GLU B 1 370 ? 2.641 15.648 22.234 1 96.88 370 GLU B O 1
ATOM 6131 N N . GLU B 1 371 ? 0.642 16.578 21.828 1 97.12 371 GLU B N 1
ATOM 6132 C CA . GLU B 1 371 ? 0.602 16.078 20.453 1 97.12 371 GLU B CA 1
ATOM 6133 C C . GLU B 1 371 ? 1.709 16.688 19.609 1 97.12 371 GLU B C 1
ATOM 6135 O O . GLU B 1 371 ? 2.295 16.016 18.75 1 97.12 371 GLU B O 1
ATOM 6140 N N . SER B 1 372 ? 1.935 17.984 19.812 1 98.19 372 SER B N 1
ATOM 6141 C CA . SER B 1 372 ? 3.012 18.656 19.094 1 98.19 372 SER B CA 1
ATOM 6142 C C . SER B 1 372 ? 4.371 18.078 19.469 1 98.19 372 SER B C 1
ATOM 6144 O O . SER B 1 372 ? 5.246 17.922 18.625 1 98.19 372 SER B O 1
ATOM 6146 N N . ILE B 1 373 ? 4.559 17.781 20.75 1 98.38 373 ILE B N 1
ATOM 6147 C CA . ILE B 1 373 ? 5.797 17.172 21.234 1 98.38 373 ILE B CA 1
ATOM 6148 C C . ILE B 1 373 ? 5.98 15.797 20.578 1 98.38 373 ILE B C 1
ATOM 6150 O O . ILE B 1 373 ? 7.047 15.5 20.031 1 98.38 373 ILE B O 1
ATOM 6154 N N . LEU B 1 374 ? 4.953 14.977 20.578 1 98 374 LEU B N 1
ATOM 6155 C CA . LEU B 1 374 ? 5.02 13.641 20 1 98 374 LEU B CA 1
ATOM 6156 C C . LEU B 1 374 ? 5.324 13.695 18.516 1 98 374 LEU B C 1
ATOM 6158 O O . LEU B 1 374 ? 6.039 12.844 17.984 1 98 374 LEU B O 1
ATOM 6162 N N . GLN B 1 375 ? 4.723 14.68 17.859 1 98.12 375 GLN B N 1
ATOM 6163 C CA . GLN B 1 375 ? 5.02 14.875 16.453 1 98.12 375 GLN B CA 1
ATOM 6164 C C . GLN B 1 375 ? 6.516 15.086 16.219 1 98.12 375 GLN B C 1
ATOM 6166 O O . GLN B 1 375 ? 7.121 14.43 15.375 1 98.12 375 GLN B O 1
ATOM 6171 N N . MET B 1 376 ? 7.109 15.961 16.984 1 98.62 376 MET B N 1
ATOM 6172 C CA . MET B 1 376 ? 8.531 16.266 16.828 1 98.62 376 MET B CA 1
ATOM 6173 C C . MET B 1 376 ? 9.391 15.094 17.266 1 98.62 376 MET B C 1
ATOM 6175 O O . MET B 1 376 ? 10.438 14.836 16.672 1 98.62 376 MET B O 1
ATOM 6179 N N . GLU B 1 377 ? 8.969 14.398 18.328 1 98.56 377 GLU B N 1
ATOM 6180 C CA . GLU B 1 377 ? 9.703 13.211 18.75 1 98.56 377 GLU B CA 1
ATOM 6181 C C . GLU B 1 377 ? 9.75 12.156 17.641 1 98.56 377 GLU B C 1
ATOM 6183 O O . GLU B 1 377 ? 10.773 11.508 17.438 1 98.56 377 GLU B O 1
ATOM 6188 N N . THR B 1 378 ? 8.648 11.953 17 1 98.56 378 THR B N 1
ATOM 6189 C CA . THR B 1 378 ? 8.578 10.984 15.906 1 98.56 378 THR B CA 1
ATOM 6190 C C . THR B 1 378 ? 9.469 11.422 14.742 1 98.56 378 THR B C 1
ATOM 6192 O O . THR B 1 378 ? 10.18 10.602 14.156 1 98.56 378 THR B O 1
ATOM 6195 N N . ILE B 1 379 ? 9.43 12.727 14.438 1 98.81 379 ILE B N 1
ATOM 6196 C CA . ILE B 1 379 ? 10.297 13.258 13.391 1 98.81 379 ILE B CA 1
ATOM 6197 C C . ILE B 1 379 ? 11.758 12.977 13.734 1 98.81 379 ILE B C 1
ATOM 6199 O O . ILE B 1 379 ? 12.516 12.477 12.906 1 98.81 379 ILE B O 1
ATOM 6203 N N . ASP B 1 380 ? 12.148 13.273 15 1 98.81 380 ASP B N 1
ATOM 6204 C CA . ASP B 1 380 ? 13.508 13.016 15.445 1 98.81 380 ASP B CA 1
ATOM 6205 C C . ASP B 1 380 ? 13.867 11.539 15.312 1 98.81 380 ASP B C 1
ATOM 6207 O O . ASP B 1 380 ? 14.969 11.195 14.883 1 98.81 380 ASP B O 1
ATOM 6211 N N . ALA B 1 381 ? 12.961 10.695 15.672 1 98.75 381 ALA B N 1
ATOM 6212 C CA . ALA B 1 381 ? 13.188 9.258 15.602 1 98.75 381 ALA B CA 1
ATOM 6213 C C . ALA B 1 381 ? 13.406 8.805 14.164 1 98.75 381 ALA B C 1
ATOM 6215 O O . ALA B 1 381 ? 14.258 7.961 13.891 1 98.75 381 ALA B O 1
ATOM 6216 N N . ILE B 1 382 ? 12.648 9.32 13.234 1 98.81 382 ILE B N 1
ATOM 6217 C CA . ILE B 1 382 ? 12.789 8.977 11.828 1 98.81 382 ILE B CA 1
ATOM 6218 C C . ILE B 1 382 ? 14.148 9.438 11.312 1 98.81 382 ILE B C 1
ATOM 6220 O O . ILE B 1 382 ? 14.852 8.688 10.633 1 98.81 382 ILE B O 1
ATOM 6224 N N . TYR B 1 383 ? 14.516 10.695 11.633 1 98.88 383 TYR B N 1
ATOM 6225 C CA . TYR B 1 383 ? 15.82 11.203 11.219 1 98.88 383 TYR B CA 1
ATOM 6226 C C . TYR B 1 383 ? 16.938 10.32 11.766 1 98.88 383 TYR B C 1
ATOM 6228 O O . TYR B 1 383 ? 17.875 9.969 11.039 1 98.88 383 TYR B O 1
ATOM 6236 N N . LYS B 1 384 ? 16.859 9.992 13.031 1 98.62 384 LYS B N 1
ATOM 6237 C CA . LYS B 1 384 ? 17.875 9.125 13.633 1 98.62 384 LYS B CA 1
ATOM 6238 C C . LYS B 1 384 ? 17.953 7.789 12.898 1 98.62 384 LYS B C 1
ATOM 6240 O O . LYS B 1 384 ? 19.047 7.328 12.57 1 98.62 384 LYS B O 1
ATOM 6245 N N . ALA B 1 385 ? 16.828 7.184 12.633 1 98.12 385 ALA B N 1
ATOM 6246 C CA . ALA B 1 385 ? 16.781 5.902 11.938 1 98.12 385 ALA B CA 1
ATOM 6247 C C . ALA B 1 385 ? 17.359 6.027 10.523 1 98.12 385 ALA B C 1
ATOM 6249 O O . ALA B 1 385 ? 17.922 5.07 9.992 1 98.12 385 ALA B O 1
ATOM 6250 N N . ALA B 1 386 ? 17.203 7.152 9.906 1 98.38 386 ALA B N 1
ATOM 6251 C CA . ALA B 1 386 ? 17.688 7.398 8.547 1 98.38 386 ALA B CA 1
ATOM 6252 C C . ALA B 1 386 ? 19.172 7.738 8.547 1 98.38 386 ALA B C 1
ATOM 6254 O O . ALA B 1 386 ? 19.766 7.969 7.488 1 98.38 386 ALA B O 1
ATOM 6255 N N . GLY B 1 387 ? 19.781 7.891 9.734 1 97.94 387 GLY B N 1
ATOM 6256 C CA . GLY B 1 387 ? 21.188 8.266 9.844 1 97.94 387 GLY B CA 1
ATOM 6257 C C . GLY B 1 387 ? 21.422 9.75 9.641 1 97.94 387 GLY B C 1
ATOM 6258 O O . GLY B 1 387 ? 22.5 10.148 9.203 1 97.94 387 GLY B O 1
ATOM 6259 N N . LEU B 1 388 ? 20.406 10.516 9.844 1 98.19 388 LEU B N 1
ATOM 6260 C CA . LEU B 1 388 ? 20.516 11.969 9.734 1 98.19 388 LEU B CA 1
ATOM 6261 C C . LEU B 1 388 ? 20.422 12.617 11.109 1 98.19 388 LEU B C 1
ATOM 6263 O O . LEU B 1 388 ? 19.781 12.086 12.016 1 98.19 388 LEU B O 1
ATOM 6267 N N . PRO B 1 389 ? 21.031 13.719 11.258 1 97.19 389 PRO B N 1
ATOM 6268 C CA . PRO B 1 389 ? 20.891 14.43 12.531 1 97.19 389 PRO B CA 1
ATOM 6269 C C . PRO B 1 389 ? 19.516 15.094 12.688 1 97.19 389 PRO B C 1
ATOM 6271 O O . PRO B 1 389 ? 18.906 15.508 11.695 1 97.19 389 PRO B O 1
ATOM 6274 N N . ALA B 1 390 ? 19.156 15.141 13.961 1 96.88 390 ALA B N 1
ATOM 6275 C CA . ALA B 1 390 ? 18.016 16.031 14.227 1 96.88 390 ALA B CA 1
ATOM 6276 C C . ALA B 1 390 ? 18.344 17.469 13.844 1 96.88 390 ALA B C 1
ATOM 6278 O O . ALA B 1 390 ? 19.516 17.844 13.766 1 96.88 390 ALA B O 1
ATOM 6279 N N . ARG B 1 391 ? 17.281 18.219 13.562 1 98.19 391 ARG B N 1
ATOM 6280 C CA . ARG B 1 391 ? 17.516 19.625 13.273 1 98.19 391 ARG B CA 1
ATOM 6281 C C . ARG B 1 391 ? 18.031 20.359 14.508 1 98.19 391 ARG B C 1
ATOM 6283 O O . ARG B 1 391 ? 17.609 20.062 15.633 1 98.19 391 ARG B O 1
ATOM 6290 N N . PRO B 1 392 ? 18.922 21.281 14.289 1 96.38 392 PRO B N 1
ATOM 6291 C CA . PRO B 1 392 ? 19.641 21.891 15.414 1 96.38 392 PRO B CA 1
ATOM 6292 C C . PRO B 1 392 ? 18.781 22.859 16.219 1 96.38 392 PRO B C 1
ATOM 6294 O O . PRO B 1 392 ? 17.969 23.578 15.648 1 96.38 392 PRO B O 1
ATOM 6297 N N . SER B 1 393 ? 19.031 22.859 17.516 1 94.94 393 SER B N 1
ATOM 6298 C CA . SER B 1 393 ? 18.375 23.812 18.406 1 94.94 393 SER B CA 1
ATOM 6299 C C . SER B 1 393 ? 18.891 25.219 18.188 1 94.94 393 SER B C 1
ATOM 6301 O O . SER B 1 393 ? 20.047 25.406 17.812 1 94.94 393 SER B O 1
ATOM 6303 N N . SER B 1 394 ? 18.062 26.203 18.375 1 84.88 394 SER B N 1
ATOM 6304 C CA . SER B 1 394 ? 18.422 27.609 18.281 1 84.88 394 SER B CA 1
ATOM 6305 C C . SER B 1 394 ? 19.453 28 19.344 1 84.88 394 SER B C 1
ATOM 6307 O O . SER B 1 394 ? 19.469 27.422 20.438 1 84.88 394 SER B O 1
ATOM 6309 N N . SER B 1 395 ? 20.844 28.516 19.172 1 66.88 395 SER B N 1
ATOM 6310 C CA . SER B 1 395 ? 21.906 28.891 20.094 1 66.88 395 SER B CA 1
ATOM 6311 C C . SER B 1 395 ? 21.359 29.641 21.312 1 66.88 395 SER B C 1
ATOM 6313 O O . SER B 1 395 ? 20.344 30.344 21.203 1 66.88 395 SER B O 1
ATOM 6315 N N . LYS B 1 396 ? 21.828 29.328 22.75 1 50.69 396 LYS B N 1
ATOM 6316 C CA . LYS B 1 396 ? 21.672 30.031 24 1 50.69 396 LYS B CA 1
ATOM 6317 C C . LYS B 1 396 ? 22 31.516 23.859 1 50.69 396 LYS B C 1
ATOM 6319 O O . LYS B 1 396 ? 23.188 31.891 23.797 1 50.69 396 LYS B O 1
ATOM 6324 N N . SER B 1 397 ? 21.531 32.25 23.109 1 37.75 397 SER B N 1
ATOM 6325 C CA . SER B 1 397 ? 21.828 33.656 23.422 1 37.75 397 SER B CA 1
ATOM 6326 C C . SER B 1 397 ? 21.469 34 24.859 1 37.75 397 SER B C 1
ATOM 6328 O O . SER B 1 397 ? 21.547 35.156 25.281 1 37.75 397 SER B O 1
ATOM 6330 N N . GLU B 1 398 ? 21.016 33.312 25.844 1 33.53 398 GLU B N 1
ATOM 6331 C CA . GLU B 1 398 ? 20.828 33.875 27.172 1 33.53 398 GLU B CA 1
ATOM 6332 C C . GLU B 1 398 ? 22.141 33.969 27.938 1 33.53 398 GLU B C 1
ATOM 6334 O O . GLU B 1 398 ? 22.172 34.375 29.109 1 33.53 398 GLU B O 1
ATOM 6339 N N . LYS B 1 399 ? 23.25 33.781 28.062 1 33.31 399 LYS B N 1
ATOM 6340 C CA . LYS B 1 399 ? 24.188 34.156 29.125 1 33.31 399 LYS B CA 1
ATOM 6341 C C . LYS B 1 399 ? 24.375 35.688 29.172 1 33.31 399 LYS B C 1
ATOM 6343 O O . LYS B 1 399 ? 25.125 36.188 30 1 33.31 399 LYS B O 1
ATOM 6348 N N . ALA B 1 400 ? 24.469 36.562 28.312 1 23.5 400 ALA B N 1
ATOM 6349 C CA . ALA B 1 400 ? 24.844 37.875 28.828 1 23.5 400 ALA B CA 1
ATOM 6350 C C . ALA B 1 400 ? 23.641 38.594 29.453 1 23.5 400 ALA B C 1
ATOM 6352 O O . ALA B 1 400 ? 22.562 38.594 28.859 1 23.5 400 ALA B O 1
#

Sequence (800 aa):
MALVLQAYTLAQQYIASILRPTPTKSTMGLKLGVISTAHINPAAIIRPTETHPDVILHAIASRDLESAKQTARKYHFKKAYGSYQDLLDDSDIDIIYISTPNGMHYEWASKALRAGKHVLCEKPFTSNAEEAHRLIELAKEKGLVCEEAFHWQFHPAAHLFREILDSGRYGRILRTNAVMTASPGVPDGDIRWQFELSGGSLMDMTYALSFTRFAVHGSNLKEIQSAVARPYSKDRRVDEAMHSLILFEDPQDGHLIQSRIYTDMACQWAIKGIVPGVWELPSIEVETDQAIIYFYNAMMPHLYHYISITDKSTGKTEYKKQYKGGPCWGEAWTTGGKGGKSYWSTYRYQLEAFTKKVRGKNVPYWISGEESILQMETIDAIYKAAGLPARPSSSKSEKAMALVLQAYTLAQQYIASILRPTPTKSTMGLKLGVISTAHINPAAIIRPTETHPDVILHAIASRDLESAKQTARKYHFKKAYGSYQDLLDDSDIDIIYISTPNGMHYEWASKALRAGKHVLCEKPFTSNAEEAHRLIELAKEKGLVCEEAFHWQFHPAAHLFREILDSGRYGRILRTNAVMTASPGVPDGDIRWQFELSGGSLMDMTYALSFTRFAVHGSNLKEIQSAVARPYSKDRRVDEAMHSLILFEDPQDGHLIQSRIYTDMACQWAIKGIVPGVWELPSIEVETDQAIIYFYNAMMPHLYHYISITDKSTGKTEYKKQYKGGPCWGEAWTTGGKGGKSYWSTYRYQLEAFTKKVRGKNVPYWISGEESILQMETIDAIYKAAGLPARPSSSKSEKA